Protein 3C7T (pdb70)

CATH classification: 3.40.50.1240

Secondary structure (DSSP, 8-state):
-EEEEEEE---BHHHHSSSHHHHHEETTEE---STTS-S-----TTHHHHHHHSPPBPHHHHHHHHHHHHHHHHTT----EEEE-SSHHHHHHHHHHHHHHT--TT--EEE-GGGPPP--TTS--------HHHHHHTT--B-TT---S----SS---HHHHHHHHHHHHHHHHHHTTTTT--EEEEE-HHHHHHHHHHHHTT-SS--S-PPP-TTSSSSPPPTT-EEEEEETTTEEE--SS----B--B----GGGG-/-EEEEEEE---BHHHHSSSHHHHHEETTEE---STTS-S-----TTHHHHHHHSPPBPHHHHHHHHHHHHHHHHTT----EEEE-SSHHHHHHHHHHHHHHT--TTS-EEE-GGGSPP--TTS--------HHHHHHTT--B-SS---S----SS---HHHHHHHHHHHHHHHHHHTTTT---EEEEE-TTHHHHHHHHHHTTSS--TTPPPP-TTSSSSPPPTT-EEEEEETTTEE---SS----B--B----GGGG-/-EEEEEEE---BHHHHSSSHHHHHBSSSSB---STTS-S-----TTHHHHHHHSPPBPHHHHHHHHHHHHHHHHTT----EEEE-SSHHHHHHHHHHHHHHT--TT--EEE-GGGSPP--TTS--------HHHHHHTT--B-TT---SS--------HHHHHHHHHHHHHHHHHHHTTT---EEEEE-TTHHHHHHHHHHTTSSS-SSPPPP-TTSSSSPPPTT-EEEEEETTTEEE--SS----B--B----GGGG-/-EEEEEEE---BHHHHSSSHHHHHEETTEE---STTS-S-----TTHHHHHHHSPPBPHHHHHHHHHHHHHHHHTT----EEEE-SSHHHHHHHHHHHHHHT--TTS-EEE-GGGPPP-BTTS--------HHHHHHTT--B-SS---S----SS-B-HHHHHHHHHHHHHHHHHHTTTT---EEEEE-TTHHHHHHHHHHTTSSS-TTPPPP-TTSSSSPPPTT-EEEEEETTTEEE--SS----B--B----GGGG-

Radius of gyration: 29.19 Å; Cα contacts (8 Å, |Δi|>4): 2272; chains: 4; bounding box: 69×85×69 Å

InterPro domains:
  IPR001452 SH3 domain [PF14604] (244-295)
  IPR001452 SH3 domain [PS50002] (235-300)
  IPR009060 UBA-like superfamily [SSF46934] (15-66)
  IPR013078 Histidine phosphatase superfamily, clade-1 [PF00300] (453-604)
  IPR013078 Histidine phosphatase superfamily, clade-1 [cd07067] (443-607)
  IPR015940 Ubiquitin-associated domain [PF22562] (22-65)
  IPR015940 Ubiquitin-associated domain [PS50030] (16-57)
  IPR015940 Ubiquitin-associated domain [SM00165] (18-56)
  IPR029033 Histidine phosphatase superfamily [G3DSA:3.40.50.1240] (399-640)
  IPR029033 Histidine phosphatase superfamily [SSF53254] (408-607)
  IPR036028 SH3-like domain superfamily [SSF50044] (228-296)
  IPR051710 Phosphatase and SH3 domain-containing protein [PTHR16469] (386-658)

Foldseek 3Di:
DAKEKEWEFFAWPPVQDPPQLVVQADPLAGHDPDQQADPGDFDFPCRSVLCVQFTAHTNVRLVLLLVQLLQCLVLVAAFQAAEFAQRNRQLSSSQSSCVSVVHDLNRAYEHANLQADAQAPVDQTDDHGGDLVSCVSVVGRHDPPHDYQDDDDNDHDDPVVSLVSNLSRLLCSCVVCVVVRGYYYYGHHLCNQVSNVVSLQVVDPPDDPDDDDDDCPDPDGDHHGDMWMWDDVVTDTDDDSGDDDDDDDDDDDDCVVVD/DAKEKEWEFFAWPPVVDPPQLVVQDDPQAGHDPDQFADPGDFDAPCGSVLCVQQTAHTNVRLVLLLVQLLQCLVLVAAAQAAEFEQRNSQLSSSQSSCVNVVHPLVRAYEHANLQADACAPVDQTDDDGGDQVRCVRVVGSHDPPDDYQDDDDSDHDDPVVSLVSNLRRLLCSCVVCVVVPGYYYYGYHLCNLVSNVQNLQVVDDDCPPHDDDDDCPDDDRDHHGDMWMWDDVVTDTDDDSGDDDDDDDDDDDDCVVVD/DAKEKEWEFFAWPPVQDPPVLVVQPPDQAGHDDDQFADPGDFDAPCGSVLCVQFTAHTNVRLVLLLVQLLQCLVLVAAFAAAEFAQRNRQLSSSQSSCVSVVHDLNRAYEHANLQADACAPVDHTDDHGGDQVSVVVVVGRHDPPHDYQDDDDRDHDDPVVSLVSNLSRLLCSCVVCVVVRGYYYYGYHQCNQVSNVQSLQVVDPPPPPRDDDDPPPDPDGDHHTDMWMWDDVVTDTDDDSGDDDDDDDDDDDDCVVVD/DAKEKEWEFFAWPPVQDPPQLVVQDDPQAGHDPDQFADNGDFDAPCGSVLCVQQTAHTNVRLVLLLVQLLQCLVLVAAFAAAEFEQRNSQLSSSQSSCVNVVHDLVRAYEHANLQADACAPVDHGADHGGDQVSCVRVVGSHDPVHDYQDDDDRHHDDPVVSLVSNLSRLLCSCVVCVVVRGYYYYGHHLCNQVSNLQSLQVVDDPCPPDDDDDDPPDPDGDHHTDMWMWDDDVTDTDDDSGDDDDDDDDDDDDCVVVD

Solvent-accessible surface area: 42618 Å² total; per-residue (Å²): 157,17,32,0,0,0,0,17,4,0,0,38,0,42,103,14,13,16,35,8,8,66,29,0,30,91,155,108,86,32,57,30,48,0,4,3,0,16,83,158,30,24,144,4,94,35,32,89,11,1,10,32,60,5,1,1,1,0,44,4,0,57,21,14,0,53,8,5,0,26,1,0,81,91,45,69,17,79,9,106,15,0,6,0,0,6,1,7,14,0,0,22,0,0,22,0,0,8,70,7,14,182,28,85,101,82,18,74,0,34,17,2,24,0,2,15,26,40,18,40,162,42,86,54,104,15,59,35,62,8,60,58,123,26,1,40,179,41,58,11,36,4,28,103,107,40,165,67,71,16,171,34,93,82,61,61,25,82,72,111,95,0,9,125,21,0,30,58,1,0,34,22,0,4,78,94,8,78,211,83,39,13,22,0,0,2,0,0,7,17,33,0,0,35,5,0,14,10,0,0,48,77,54,54,131,102,139,141,151,51,99,100,48,82,40,9,63,51,4,57,117,17,26,30,12,5,16,0,0,0,72,2,129,64,5,57,26,35,59,19,39,10,31,46,35,26,9,32,61,12,38,79,21,63,43,148,63,9,124,149,24,31,0,0,0,0,17,4,0,0,33,0,45,103,13,13,15,41,9,5,61,37,0,25,86,130,118,84,36,57,37,48,0,3,3,0,16,73,177,35,28,153,4,94,33,33,79,4,0,8,29,63,4,1,1,1,0,43,4,0,55,19,12,0,56,7,3,0,28,1,0,76,102,47,69,17,80,11,111,19,0,7,0,0,6,1,5,13,0,0,22,0,0,21,0,0,9,74,8,13,177,27,88,101,86,15,75,0,41,19,1,26,0,2,14,27,48,20,32,156,48,72,59,100,16,51,32,60,9,62,57,107,31,1,39,169,48,59,10,32,2,24,85,118,45,183,63,72,19,176,35,96,78,66,59,21,78,73,112,97,0,9,128,21,0,32,54,1,0,30,22,0,5,77,97,10,89,204,80,35,18,20,0,0,1,0,0,8,17,39,0,1,36,4,0,13,11,0,0,52,49,59,92,153,89,94,155,143,28,122,106,45,80,36,8,78,59,3,53,115,20,27,31,12,3,16,0,0,0,81,2,134,66,6,52,18,37,59,17,39,12,32,44,31,28,8,32,63,12,38,75,19,53,69,142,61,4,144,207,19,34,0,0,0,0,19,4,0,0,29,0,44,104,13,13,16,38,8,5,58,30,0,14,90,113,117,87,36,60,32,48,0,4,2,0,17,79,167,34,31,154,4,94,34,34,68,7,1,8,30,53,4,1,2,2,0,46,4,0,72,23,13,0,73,8,3,0,29,1,0,84,107,47,71,15,80,10,106,17,0,7,0,0,7,1,6,13,0,0,21,0,0,21,0,0,9,66,0,15,183,27,88,104,84,16,78,0,41,21,2,14,0,2,16,28,45,25,41,155,53,78,52,117,19,53,30,50,8,64,55,95,25,1,41,170,41,58,10,37,4,27,103,97,41,156,56,72,25,155,62,83,82,71,39,21,82,68,107,97,0,6,121,29,0,30,58,2,0,34,23,0,4,78,95,10,80,205,85,34,14,22,0,0,2,0,0,7,16,30,0,1,29,4,0,12,8,0,0,29,68,52,49,147,105,64,171,144,31,125,103,42,71,32,6,74,46,4,55,115,17,25,30,12,4,16,0,0,0,76,2,126,68,10,68,26,40,62,20,36,11,33,46,34,27,9,33,59,13,38,78,20,61,50,138,56,9,149,137,25,28,0,0,0,0,19,5,0,0,31,0,45,103,13,12,15,39,8,6,55,30,0,23,101,134,120,88,28,64,32,49,0,4,2,0,16,78,166,35,28,145,4,94,33,32,87,3,0,8,32,43,4,1,0,1,0,41,4,0,57,22,13,0,59,7,4,0,28,1,0,77,106,48,69,17,78,11,104,17,0,6,0,0,5,1,6,13,0,0,21,0,0,21,0,0,9,71,9,14,177,26,90,103,85,15,74,0,44,20,1,25,0,2,13,26,36,17,38,176,79,74,53,98,15,46,34,61,9,63,56,111,30,1,41,176,44,60,11,33,1,25,93,103,42,163,66,70,19,175,34,96,76,65,48,21,78,71,109,102,0,9,121,20,0,30,54,2,0,35,22,0,4,81,94,10,85,206,87,35,15,19,0,0,1,0,0,7,17,35,0,1,39,5,0,13,10,0,0,35,70,50,55,145,101,64,174,146,34,143,109,50,94,31,5,74,60,4,58,115,18,26,30,12,4,15,0,0,0,70,4,134,73,9,51,27,38,58,18,37,16,32,45,33,25,7,31,60,12,38,79,21,65,48,151,59,12,142

GO terms:
  GO:0102531 ecdysteroid-phosphate phosphatase activity (F, IDA)
  GO:0004725 protein tyrosine phosphatase activity (F, IDA)
  GO:0042803 protein homodimerization activity (F, IPI)

Structure (mmCIF, N/CA/C/O backbone):
data_3C7T
#
_entry.id   3C7T
#
_cell.length_a   62.901
_cell.length_b   134.410
_cell.length_c   135.188
_cell.angle_alpha   90.00
_cell.angle_beta   90.00
_cell.angle_gamma   90.00
#
_symmetry.space_group_name_H-M   'P 21 21 21'
#
loop_
_entity.id
_entity.type
_entity.pdbx_description
1 polymer 'Ecdysteroid-phosphate phosphatase'
2 non-polymer TUNGSTATE(VI)ION
3 non-polymer 'CHLORIDE ION'
4 non-polymer 'IODIDE ION'
5 non-polymer 'SODIUM ION'
6 non-polymer 'MAGNESIUM ION'
7 water water
#
loop_
_atom_site.group_PDB
_atom_site.id
_atom_site.type_symbol
_atom_site.label_atom_id
_atom_site.label_alt_id
_atom_site.label_comp_id
_atom_site.label_asym_id
_atom_site.label_entity_id
_atom_site.label_seq_id
_atom_site.pdbx_PDB_ins_code
_atom_site.Cartn_x
_atom_site.Cartn_y
_atom_site.Cartn_z
_atom_site.occupancy
_atom_site.B_iso_or_equiv
_atom_site.auth_seq_id
_atom_site.auth_comp_id
_atom_site.auth_asym_id
_atom_site.auth_atom_id
_atom_site.pdbx_PDB_model_num
ATOM 1 N N . ARG A 1 4 ? -0.617 33.658 -1.661 1.00 37.91 72 ARG A N 1
ATOM 2 C CA . ARG A 1 4 ? 0.422 34.339 -0.829 1.00 37.37 72 ARG A CA 1
ATOM 3 C C . ARG A 1 4 ? -0.065 35.651 -0.193 1.00 36.51 72 ARG A C 1
ATOM 4 O O . ARG A 1 4 ? -1.057 36.243 -0.634 1.00 37.19 72 ARG A O 1
ATOM 12 N N . ARG A 1 5 ? 0.649 36.075 0.846 1.00 34.13 73 ARG A N 1
ATOM 13 C CA . ARG A 1 5 ? 0.252 37.144 1.747 1.00 32.69 73 ARG A CA 1
ATOM 14 C C . ARG A 1 5 ? 1.383 38.180 1.772 1.00 31.14 73 ARG A C 1
ATOM 15 O O . ARG A 1 5 ? 2.530 37.825 1.507 1.00 30.95 73 ARG A O 1
ATOM 23 N N . TRP A 1 6 ? 1.068 39.437 2.095 1.00 29.39 74 TRP A N 1
ATOM 24 C CA . TRP A 1 6 ? 2.100 40.476 2.289 1.00 28.05 74 TRP A CA 1
ATOM 25 C C . TRP A 1 6 ? 2.358 40.777 3.766 1.00 26.55 74 TRP A C 1
ATOM 26 O O . TRP A 1 6 ? 1.439 40.873 4.573 1.00 26.15 74 TRP A O 1
ATOM 37 N N . VAL A 1 7 ? 3.624 40.960 4.109 1.00 25.13 75 VAL A N 1
ATOM 38 C CA . VAL A 1 7 ? 3.976 41.539 5.401 1.00 23.40 75 VAL A CA 1
ATOM 39 C C . VAL A 1 7 ? 4.907 42.727 5.106 1.00 22.31 75 VAL A C 1
ATOM 40 O O . VAL A 1 7 ? 5.896 42.595 4.366 1.00 21.59 75 VAL A O 1
ATOM 44 N N . PHE A 1 8 ? 4.555 43.881 5.671 1.00 21.33 76 PHE A N 1
ATOM 45 C CA . PHE A 1 8 ? 5.272 45.127 5.392 1.00 19.88 76 PHE A CA 1
ATOM 46 C C . PHE A 1 8 ? 5.900 45.668 6.647 1.00 19.41 76 PHE A C 1
ATOM 47 O O . PHE A 1 8 ? 5.424 45.396 7.751 1.00 19.27 76 PHE A O 1
ATOM 55 N N . ALA A 1 9 ? 6.961 46.461 6.481 1.00 19.73 77 ALA A N 1
ATOM 56 C CA . ALA A 1 9 ? 7.560 47.167 7.614 1.00 18.71 77 ALA A CA 1
ATOM 57 C C . ALA A 1 9 ? 7.811 48.584 7.127 1.00 18.82 77 ALA A C 1
ATOM 58 O O . ALA A 1 9 ? 8.285 48.797 5.998 1.00 17.54 77 ALA A O 1
ATOM 60 N N . LEU A 1 10 ? 7.437 49.536 7.961 1.00 17.83 78 LEU A N 1
ATOM 61 C CA . LEU A 1 10 ? 7.485 50.947 7.570 1.00 17.48 78 LEU A CA 1
ATOM 62 C C . LEU A 1 10 ? 8.149 51.786 8.659 1.00 17.38 78 LEU A C 1
ATOM 63 O O . LEU A 1 10 ? 7.718 51.745 9.815 1.00 18.42 78 LEU A O 1
ATOM 68 N N . ARG A 1 11 ? 9.186 52.556 8.312 1.00 17.00 79 ARG A N 1
ATOM 69 C CA . ARG A 1 11 ? 9.725 53.544 9.272 1.00 16.77 79 ARG A CA 1
ATOM 70 C C . ARG A 1 11 ? 8.744 54.732 9.415 1.00 18.09 79 ARG A C 1
ATOM 71 O O . ARG A 1 11 ? 8.029 55.095 8.462 1.00 17.77 79 ARG A O 1
ATOM 79 N N . HIS A 1 12 ? 8.716 55.341 10.597 1.00 16.69 80 HIS A N 1
ATOM 80 C CA . HIS A 1 12 ? 7.875 56.505 10.833 1.00 16.67 80 HIS A CA 1
ATOM 81 C C . HIS A 1 12 ? 8.279 57.644 9.872 1.00 17.04 80 HIS A C 1
ATOM 82 O O . HIS A 1 12 ? 9.372 57.625 9.277 1.00 16.78 80 HIS A O 1
ATOM 89 N N . GLY A 1 13 ? 7.404 58.646 9.735 1.00 17.14 81 GLY A N 1
ATOM 90 C CA . GLY A 1 13 ? 7.674 59.785 8.874 1.00 16.38 81 GLY A CA 1
ATOM 91 C C . GLY A 1 13 ? 8.545 60.810 9.585 1.00 17.18 81 GLY A C 1
ATOM 92 O O . GLY A 1 13 ? 9.056 60.562 10.685 1.00 16.25 81 GLY A O 1
ATOM 93 N N . GLU A 1 14 ? 8.704 61.969 8.947 1.00 15.93 82 GLU A N 1
ATOM 94 C CA . GLU A 1 14 ? 9.558 63.067 9.440 1.00 16.54 82 GLU A CA 1
ATOM 95 C C . GLU A 1 14 ? 9.199 63.503 10.859 1.00 15.24 82 GLU A C 1
ATOM 96 O O . GLU A 1 14 ? 8.031 63.750 11.156 1.00 14.41 82 GLU A O 1
ATOM 102 N N . ARG A 1 15 ? 10.216 63.602 11.725 1.00 15.52 83 ARG A N 1
ATOM 103 C CA . ARG A 1 15 ? 10.007 63.941 13.144 1.00 16.30 83 ARG A CA 1
ATOM 104 C C . ARG A 1 15 ? 10.109 65.442 13.414 1.00 16.38 83 ARG A C 1
ATOM 105 O O . ARG A 1 15 ? 11.037 66.107 12.911 1.00 16.68 83 ARG A O 1
ATOM 113 N N . VAL A 1 16 ? 9.230 65.973 14.273 1.00 15.31 84 VAL A N 1
ATOM 114 C CA . VAL A 1 16 ? 9.357 67.379 14.656 1.00 16.69 84 VAL A CA 1
ATOM 115 C C . VAL A 1 16 ? 10.738 67.646 15.299 1.00 17.26 84 VAL A C 1
ATOM 116 O O . VAL A 1 16 ? 11.411 68.608 14.965 1.00 18.02 84 VAL A O 1
ATOM 120 N N . ASP A 1 17 ? 11.136 66.810 16.252 1.00 18.36 85 ASP A N 1
ATOM 121 C CA . ASP A 1 17 ? 12.372 67.074 17.040 1.00 18.87 85 ASP A CA 1
ATOM 122 C C . ASP A 1 17 ? 13.658 67.052 16.200 1.00 19.93 85 ASP A C 1
ATOM 123 O O . ASP A 1 17 ? 14.660 67.687 16.577 1.00 20.46 85 ASP A O 1
ATOM 128 N N . LEU A 1 18 ? 13.626 66.368 15.056 1.00 19.16 86 LEU A N 1
ATOM 129 C CA . LEU A 1 18 ? 14.812 66.323 14.191 1.00 20.54 86 LEU A CA 1
ATOM 130 C C . LEU A 1 18 ? 14.796 67.401 13.113 1.00 21.23 86 LEU A C 1
ATOM 131 O O . LEU A 1 18 ? 15.831 67.660 12.461 1.00 22.12 86 LEU A O 1
ATOM 136 N N . THR A 1 19 ? 13.630 68.005 12.914 1.00 20.69 87 THR A N 1
ATOM 137 C CA . THR A 1 19 ? 13.446 69.048 11.909 1.00 20.04 87 THR A CA 1
ATOM 138 C C . THR A 1 19 ? 13.635 70.444 12.480 1.00 19.94 87 THR A C 1
ATOM 139 O O . THR A 1 19 ? 14.062 71.350 11.759 1.00 19.85 87 THR A O 1
ATOM 143 N N . TYR A 1 20 ? 13.318 70.601 13.770 1.00 19.40 88 TYR A N 1
ATOM 144 C CA . TYR A 1 20 ? 13.409 71.884 14.468 1.00 19.80 88 TYR A CA 1
ATOM 145 C C . TYR A 1 20 ? 14.405 71.826 15.617 1.00 19.67 88 TYR A C 1
ATOM 146 O O . TYR A 1 20 ? 14.943 70.790 15.915 1.00 20.39 88 TYR A O 1
ATOM 155 N N . GLY A 1 21 ? 14.640 72.964 16.241 1.00 20.05 89 GLY A N 1
ATOM 156 C CA . GLY A 1 21 ? 15.472 73.036 17.442 1.00 21.05 89 GLY A CA 1
ATOM 157 C C . GLY A 1 21 ? 14.608 72.936 18.698 1.00 21.29 89 GLY A C 1
ATOM 158 O O . GLY A 1 21 ? 13.861 71.959 18.851 1.00 21.57 89 GLY A O 1
ATOM 159 N N . PRO A 1 22 ? 14.708 73.933 19.605 1.00 21.83 90 PRO A N 1
ATOM 160 C CA . PRO A 1 22 ? 13.954 73.874 20.877 1.00 22.22 90 PRO A CA 1
ATOM 161 C C . PRO A 1 22 ? 12.466 74.209 20.687 1.00 21.10 90 PRO A C 1
ATOM 162 O O . PRO A 1 22 ? 11.968 75.221 21.186 1.00 20.72 90 PRO A O 1
ATOM 166 N N . TRP A 1 23 ? 11.745 73.350 19.970 1.00 21.07 91 TRP A N 1
ATOM 167 C CA . TRP A 1 23 ? 10.395 73.707 19.515 1.00 20.60 91 TRP A CA 1
ATOM 168 C C . TRP A 1 23 ? 9.373 73.820 20.649 1.00 20.42 91 TRP A C 1
ATOM 169 O O . TRP A 1 23 ? 8.479 74.672 20.582 1.00 20.70 91 TRP A O 1
ATOM 180 N N . VAL A 1 24 ? 9.546 73.033 21.714 1.00 20.16 92 VAL A N 1
ATOM 181 C CA . VAL A 1 24 ? 8.598 73.060 22.838 1.00 19.94 92 VAL A CA 1
ATOM 182 C C . VAL A 1 24 ? 8.651 74.409 23.588 1.00 20.38 92 VAL A C 1
ATOM 183 O O . VAL A 1 24 ? 7.626 75.098 23.648 1.00 20.98 92 VAL A O 1
ATOM 187 N N . PRO A 1 25 ? 9.838 74.830 24.087 1.00 20.35 93 PRO A N 1
ATOM 188 C CA . PRO A 1 25 ? 9.842 76.139 24.732 1.00 20.97 93 PRO A CA 1
ATOM 189 C C . PRO A 1 25 ? 9.557 77.277 23.772 1.00 21.33 93 PRO A C 1
ATOM 190 O O . PRO A 1 25 ? 9.020 78.316 24.195 1.00 20.79 93 PRO A O 1
ATOM 194 N N . HIS A 1 26 ? 9.875 77.097 22.490 1.00 20.24 94 HIS A N 1
ATOM 195 C CA . HIS A 1 26 ? 9.535 78.144 21.531 1.00 20.68 94 HIS A CA 1
ATOM 196 C C . HIS A 1 26 ? 8.013 78.295 21.293 1.00 20.95 94 HIS A C 1
ATOM 197 O O . HIS A 1 26 ? 7.507 79.417 21.207 1.00 21.25 94 HIS A O 1
ATOM 204 N N . CYS A 1 27 ? 7.308 77.172 21.195 1.00 21.61 95 CYS A N 1
ATOM 205 C CA . CYS A 1 27 ? 5.891 77.171 20.790 1.00 23.94 95 CYS A CA 1
ATOM 206 C C . CYS A 1 27 ? 4.917 77.263 21.958 1.00 25.54 95 CYS A C 1
ATOM 207 O O . CYS A 1 27 ? 3.784 77.704 21.792 1.00 25.84 95 CYS A O 1
ATOM 210 N N . PHE A 1 28 ? 5.341 76.838 23.140 1.00 27.58 96 PHE A N 1
ATOM 211 C CA . PHE A 1 28 ? 4.427 76.873 24.287 1.00 29.96 96 PHE A CA 1
ATOM 212 C C . PHE A 1 28 ? 4.566 78.211 24.971 1.00 32.05 96 PHE A C 1
ATOM 213 O O . PHE A 1 28 ? 5.658 78.603 25.365 1.00 33.25 96 PHE A O 1
ATOM 221 N N . GLU A 1 29 ? 3.443 78.920 25.075 1.00 34.90 97 GLU A N 1
ATOM 222 C CA . GLU A 1 29 ? 3.360 80.204 25.762 1.00 36.80 97 GLU A CA 1
ATOM 223 C C . GLU A 1 29 ? 2.309 80.039 26.855 1.00 37.72 97 GLU A C 1
ATOM 224 O O . GLU A 1 29 ? 1.125 79.819 26.559 1.00 37.34 97 GLU A O 1
ATOM 230 N N . ASN A 1 30 ? 2.760 80.131 28.106 1.00 38.92 98 ASN A N 1
ATOM 231 C CA . ASN A 1 30 ? 1.931 79.856 29.287 1.00 39.99 98 ASN A CA 1
ATOM 232 C C . ASN A 1 30 ? 1.182 78.525 29.209 1.00 39.79 98 ASN A C 1
ATOM 233 O O . ASN A 1 30 ? -0.044 78.483 29.382 1.00 40.84 98 ASN A O 1
ATOM 238 N N . ASP A 1 31 ? 1.933 77.451 28.950 1.00 39.15 99 ASP A N 1
ATOM 239 C CA . ASP A 1 31 ? 1.405 76.073 28.836 1.00 38.16 99 ASP A CA 1
ATOM 240 C C . ASP A 1 31 ? 0.450 75.827 27.670 1.00 36.40 99 ASP A C 1
ATOM 241 O O . ASP A 1 31 ? -0.104 74.719 27.536 1.00 36.48 99 ASP A O 1
ATOM 246 N N . THR A 1 32 ? 0.274 76.845 26.824 1.00 33.95 100 THR A N 1
ATOM 247 C CA . THR A 1 32 ? -0.562 76.719 25.632 1.00 31.02 100 THR A CA 1
ATOM 248 C C . THR A 1 32 ? 0.288 76.689 24.362 1.00 28.84 100 THR A C 1
ATOM 249 O O . THR A 1 32 ? 1.042 77.623 24.091 1.00 28.14 100 THR A O 1
ATOM 253 N N . TYR A 1 33 ? 0.131 75.612 23.606 1.00 26.56 101 TYR A N 1
ATOM 254 C CA . TYR A 1 33 ? 0.830 75.431 22.314 1.00 25.26 101 TYR A CA 1
ATOM 255 C C . TYR A 1 33 ? 0.333 76.436 21.281 1.00 24.77 101 TYR A C 1
ATOM 256 O O . TYR A 1 33 ? -0.877 76.574 21.086 1.00 23.67 101 TYR A O 1
ATOM 265 N N . VAL A 1 34 ? 1.265 77.130 20.626 1.00 24.10 102 VAL A N 1
ATOM 266 C CA . VAL A 1 34 ? 0.943 78.008 19.499 1.00 23.84 102 VAL A CA 1
ATOM 267 C C . VAL A 1 34 ? 1.701 77.456 18.297 1.00 23.11 102 VAL A C 1
ATOM 268 O O . VAL A 1 34 ? 2.901 77.247 18.390 1.00 22.41 102 VAL A O 1
ATOM 272 N N . ARG A 1 35 ? 1.023 77.210 17.176 1.00 22.20 103 ARG A N 1
ATOM 273 C CA . ARG A 1 35 ? 1.745 76.757 15.982 1.00 22.18 103 ARG A CA 1
ATOM 274 C C . ARG A 1 35 ? 2.577 77.928 15.431 1.00 22.54 103 ARG A C 1
ATOM 275 O O . ARG A 1 35 ? 2.027 78.984 15.064 1.00 24.07 103 ARG A O 1
ATOM 283 N N . LYS A 1 36 ? 3.891 77.760 15.365 1.00 20.97 104 LYS A N 1
ATOM 284 C CA . LYS A 1 36 ? 4.741 78.825 14.866 1.00 20.63 104 LYS A CA 1
ATOM 285 C C . LYS A 1 36 ? 5.401 78.543 13.506 1.00 19.90 104 LYS A C 1
ATOM 286 O O . LYS A 1 36 ? 6.237 79.331 13.050 1.00 19.93 104 LYS A O 1
ATOM 292 N N . ASP A 1 37 ? 5.024 77.424 12.891 1.00 19.00 105 ASP A N 1
ATOM 293 C CA . ASP A 1 37 ? 5.567 77.039 11.588 1.00 18.79 105 ASP A CA 1
ATOM 294 C C . ASP A 1 37 ? 4.520 76.212 10.878 1.00 17.71 105 ASP A C 1
ATOM 295 O O . ASP A 1 37 ? 3.810 75.446 11.528 1.00 17.80 105 ASP A O 1
ATOM 300 N N . LEU A 1 38 ? 4.437 76.330 9.550 1.00 17.78 106 LEU A N 1
ATOM 301 C CA . LEU A 1 38 ? 3.398 75.583 8.814 1.00 17.13 106 LEU A CA 1
ATOM 302 C C . LEU A 1 38 ? 3.604 74.086 8.834 1.00 17.31 106 LEU A C 1
ATOM 303 O O . LEU A 1 38 ? 2.649 73.346 8.660 1.00 17.54 106 LEU A O 1
ATOM 308 N N . ASN A 1 39 ? 4.845 73.640 9.034 1.00 17.11 107 ASN A N 1
ATOM 309 C CA . ASN A 1 39 ? 5.125 72.223 9.082 1.00 17.89 107 ASN A CA 1
ATOM 310 C C . ASN A 1 39 ? 5.011 71.655 10.517 1.00 18.55 107 ASN A C 1
ATOM 311 O O . ASN A 1 39 ? 5.245 70.468 10.751 1.00 18.54 107 ASN A O 1
ATOM 316 N N . LEU A 1 40 ? 4.585 72.480 11.477 1.00 19.59 108 LEU A N 1
ATOM 317 C CA . LEU A 1 40 ? 4.288 71.970 12.827 1.00 20.12 108 LEU A CA 1
ATOM 318 C C . LEU A 1 40 ? 2.819 71.501 12.956 1.00 22.09 108 L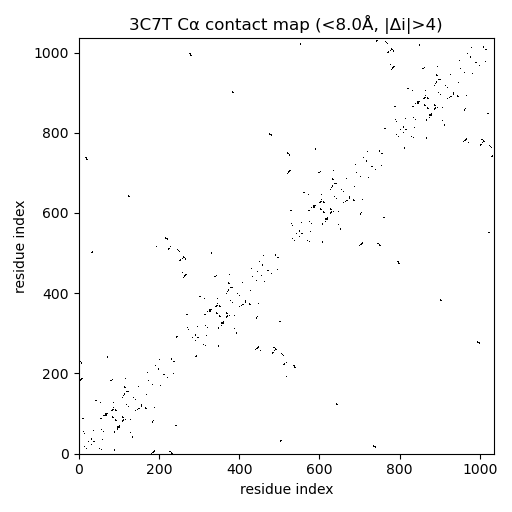EU A C 1
ATOM 319 O O . LEU A 1 40 ? 1.943 71.943 12.190 1.00 21.59 108 LEU A O 1
ATOM 324 N N . PRO A 1 41 ? 2.539 70.622 13.935 1.00 23.18 109 PRO A N 1
ATOM 325 C CA . PRO A 1 41 ? 1.131 70.213 14.140 1.00 23.43 109 PRO A CA 1
ATOM 326 C C . PRO A 1 41 ? 0.191 71.408 14.305 1.00 23.29 109 PRO A C 1
ATOM 327 O O . PRO A 1 41 ? 0.578 72.432 14.855 1.00 23.47 109 PRO A O 1
ATOM 331 N N . LEU A 1 42 ? -1.038 71.279 13.814 1.00 23.65 110 LEU A N 1
ATOM 332 C CA . LEU A 1 42 ? -2.047 72.328 13.994 1.00 23.54 110 LEU A CA 1
ATOM 333 C C . LEU A 1 42 ? -2.375 72.545 15.483 1.00 23.62 110 LEU A C 1
ATOM 334 O O . LEU A 1 42 ? -2.577 73.683 15.936 1.00 23.63 110 LEU A O 1
ATOM 339 N N . LYS A 1 43 ? -2.416 71.445 16.220 1.00 23.85 111 LYS A N 1
ATOM 340 C CA . LYS A 1 43 ? -2.689 71.463 17.656 1.00 25.44 111 LYS A CA 1
ATOM 341 C C . LYS A 1 43 ? -2.051 70.216 18.231 1.00 25.68 111 LYS A C 1
ATOM 342 O O . LYS A 1 43 ? -1.753 69.274 17.501 1.00 25.49 111 LYS A O 1
ATOM 348 N N . LEU A 1 44 ? -1.844 70.218 19.538 1.00 25.96 112 LEU A N 1
ATOM 349 C CA . LEU A 1 44 ? -1.313 69.048 20.226 1.00 25.72 112 LEU A CA 1
ATOM 350 C C . LEU A 1 44 ? -2.373 68.528 21.176 1.00 25.39 112 LEU A C 1
ATOM 351 O O . LEU A 1 44 ? -2.899 69.285 21.986 1.00 26.80 112 LEU A O 1
ATOM 356 N N . ALA A 1 45 ? -2.685 67.244 21.072 1.00 25.54 113 ALA A N 1
ATOM 357 C CA . ALA A 1 45 ? -3.659 66.615 21.951 1.00 25.46 113 ALA A CA 1
ATOM 358 C C . ALA A 1 45 ? -3.155 66.600 23.372 1.00 25.68 113 ALA A C 1
ATOM 359 O O . ALA A 1 45 ? -1.946 66.532 23.615 1.00 25.06 113 ALA A O 1
ATOM 361 N N . HIS A 1 46 ? -4.085 66.644 24.323 1.00 25.33 114 HIS A N 1
ATOM 362 C CA . HIS A 1 46 ? -3.708 66.520 25.710 1.00 26.58 114 HIS A CA 1
ATOM 363 C C . HIS A 1 46 ? -3.018 65.166 25.960 1.00 25.74 114 HIS A C 1
ATOM 364 O O . HIS A 1 46 ? -3.414 64.125 25.417 1.00 25.41 114 HIS A O 1
ATOM 371 N N . ARG A 1 47 ? -1.980 65.191 26.786 1.00 25.57 115 ARG A N 1
ATOM 372 C CA . ARG A 1 47 ? -1.370 63.951 27.269 1.00 25.37 115 ARG A CA 1
ATOM 373 C C . ARG A 1 47 ? -0.960 64.172 28.710 1.00 25.63 115 ARG A C 1
ATOM 374 O O . ARG A 1 47 ? -0.694 65.307 29.115 1.00 25.62 115 ARG A O 1
ATOM 382 N N . ALA A 1 48 ? -0.907 63.094 29.478 1.00 26.11 116 ALA A N 1
ATOM 383 C CA . ALA A 1 48 ? -0.620 63.196 30.911 1.00 26.88 116 ALA A CA 1
ATOM 384 C C . ALA A 1 48 ? 0.694 63.910 31.198 1.00 27.18 116 ALA A C 1
ATOM 385 O O . ALA A 1 48 ? 0.794 64.653 32.172 1.00 27.58 116 ALA A O 1
ATOM 387 N N . GLY A 1 49 ? 1.702 63.690 30.353 1.00 27.18 117 GLY A N 1
ATOM 388 C CA . GLY A 1 49 ? 3.021 64.284 30.550 1.00 27.19 117 GLY A CA 1
ATOM 389 C C . GLY A 1 49 ? 3.121 65.714 30.041 1.00 26.72 117 GLY A C 1
ATOM 390 O O . GLY A 1 49 ? 4.146 66.335 30.176 1.00 27.08 117 GLY A O 1
ATOM 391 N N . GLY A 1 50 ? 2.045 66.233 29.459 1.00 27.33 118 GLY A N 1
ATOM 392 C CA . GLY A 1 50 ? 2.024 67.609 28.955 1.00 27.43 118 GLY A CA 1
ATOM 393 C C . GLY A 1 50 ? 3.194 67.913 28.037 1.00 27.69 118 GLY A C 1
ATOM 394 O O . GLY A 1 50 ? 3.694 67.025 27.346 1.00 27.35 118 GLY A O 1
ATOM 395 N N . LYS A 1 51 ? 3.667 69.157 28.057 1.00 27.97 119 LYS A N 1
ATOM 396 C CA . LYS A 1 51 ? 4.710 69.560 27.106 1.00 27.64 119 LYS A CA 1
ATOM 397 C C . LYS A 1 51 ? 6.033 68.778 27.290 1.00 27.08 119 LYS A C 1
ATOM 398 O O . LYS A 1 51 ? 6.733 68.492 26.312 1.00 25.78 119 LYS A O 1
ATOM 404 N N . GLY A 1 52 ? 6.341 68.388 28.529 1.00 26.15 120 GLY A N 1
ATOM 405 C CA . GLY A 1 52 ? 7.513 67.563 28.798 1.00 25.75 120 GLY A CA 1
ATOM 406 C C . GLY A 1 52 ? 7.406 66.223 28.081 1.00 25.32 120 GLY A C 1
ATOM 407 O O . GLY A 1 52 ? 8.403 65.686 27.591 1.00 25.58 120 GLY A O 1
ATOM 408 N N . GLY A 1 53 ? 6.186 65.695 27.996 1.00 24.80 121 GLY A N 1
ATOM 409 C CA . GLY A 1 53 ? 5.945 64.442 27.303 1.00 23.61 121 GLY A CA 1
ATOM 410 C C . GLY A 1 53 ? 6.269 64.567 25.816 1.00 23.49 121 GLY A C 1
ATOM 411 O O . GLY A 1 53 ? 6.820 63.635 25.206 1.00 23.05 121 GLY A O 1
ATOM 412 N N . TYR A 1 54 ? 5.928 65.720 25.243 1.00 22.58 122 TYR A N 1
ATOM 413 C CA . TYR A 1 54 ? 6.207 65.984 23.814 1.00 22.26 122 TYR A CA 1
ATOM 414 C C . TYR A 1 54 ? 7.684 66.204 23.524 1.00 22.34 122 TYR A C 1
ATOM 415 O O . TYR A 1 54 ? 8.138 65.914 22.411 1.00 22.57 122 TYR A O 1
ATOM 424 N N . VAL A 1 55 ? 8.424 66.737 24.495 1.00 21.97 123 VAL A N 1
ATOM 425 C CA . VAL A 1 55 ? 9.900 66.781 24.375 1.00 21.78 123 VAL A CA 1
ATOM 426 C C . VAL A 1 55 ? 10.449 65.353 24.227 1.00 22.54 123 VAL A C 1
ATOM 427 O O . VAL A 1 55 ? 11.255 65.071 23.340 1.00 23.16 123 VAL A O 1
ATOM 431 N N . LYS A 1 56 ? 9.991 64.452 25.085 1.00 23.61 124 LYS A N 1
ATOM 432 C CA . LYS A 1 56 ? 10.457 63.053 25.098 1.00 24.24 124 LYS A CA 1
ATOM 433 C C . LYS A 1 56 ? 9.908 62.178 23.973 1.00 24.73 124 LYS A C 1
ATOM 434 O O . LYS A 1 56 ? 10.496 61.132 23.640 1.00 25.75 124 LYS A O 1
ATOM 440 N N . ASP A 1 57 ? 8.777 62.581 23.406 1.00 23.51 125 ASP A N 1
ATOM 441 C CA . ASP A 1 57 ? 8.006 61.705 22.518 1.00 23.17 125 ASP A CA 1
ATOM 442 C C . ASP A 1 57 ? 7.440 62.565 21.391 1.00 22.03 125 ASP A C 1
ATOM 443 O O . ASP A 1 57 ? 6.265 62.929 21.393 1.00 21.83 125 ASP A O 1
ATOM 448 N N . THR A 1 58 ? 8.315 62.893 20.436 1.00 21.38 126 THR A N 1
ATOM 449 C CA . THR A 1 58 ? 8.005 63.853 19.354 1.00 20.01 126 THR A CA 1
ATOM 450 C C . THR A 1 58 ? 6.804 63.484 18.459 1.00 18.89 126 THR A C 1
ATOM 451 O O . THR A 1 58 ? 6.592 62.307 18.156 1.00 19.37 126 THR A O 1
ATOM 455 N N . PRO A 1 59 ? 5.996 64.482 18.052 1.00 17.59 127 PRO A N 1
ATOM 456 C CA . PRO A 1 59 ? 4.994 64.278 16.987 1.00 17.69 127 PRO A CA 1
ATOM 457 C C . PRO A 1 59 ? 5.694 64.162 15.630 1.00 17.25 127 PRO A C 1
ATOM 458 O O . PRO A 1 59 ? 6.871 64.530 15.505 1.00 15.66 127 PRO A O 1
ATOM 462 N N . LEU A 1 60 ? 4.964 63.694 14.616 1.00 16.52 128 LEU A N 1
ATOM 463 C CA . LEU A 1 60 ? 5.382 63.930 13.221 1.00 16.55 128 LEU A CA 1
ATOM 464 C C . LEU A 1 60 ? 5.138 65.377 12.839 1.00 16.41 128 LEU A C 1
ATOM 465 O O . LEU A 1 60 ? 4.223 66.004 13.354 1.00 17.61 128 LEU A O 1
ATOM 470 N N . THR A 1 61 ? 5.922 65.866 11.879 1.00 15.73 129 THR A N 1
ATOM 471 C CA . THR A 1 61 ? 5.656 67.140 11.203 1.00 14.89 129 THR A CA 1
ATOM 472 C C . THR A 1 61 ? 4.448 66.919 10.281 1.00 14.48 129 THR A C 1
ATOM 473 O O . THR A 1 61 ? 4.021 65.764 10.075 1.00 14.86 129 THR A O 1
ATOM 477 N N . ARG A 1 62 ? 3.919 68.010 9.725 1.00 14.90 130 ARG A N 1
ATOM 478 C CA . ARG A 1 62 ? 2.892 67.917 8.662 1.00 15.34 130 ARG A CA 1
ATOM 479 C C . ARG A 1 62 ? 3.402 67.058 7.513 1.00 15.16 130 ARG A C 1
ATOM 480 O O . ARG A 1 62 ? 2.666 66.203 7.001 1.00 17.04 130 ARG A O 1
ATOM 488 N N . LEU A 1 63 ? 4.657 67.264 7.121 1.00 15.18 131 LEU A N 1
ATOM 489 C CA . LEU A 1 63 ? 5.251 66.496 6.037 1.00 15.71 131 LEU A CA 1
ATOM 490 C C . LEU A 1 63 ? 5.287 65.017 6.432 1.00 14.71 131 LEU A C 1
ATOM 491 O O . LEU A 1 63 ? 5.075 64.148 5.607 1.00 14.69 131 LEU A O 1
ATOM 496 N N . GLY A 1 64 ? 5.594 64.732 7.693 1.00 15.62 132 GLY A N 1
ATOM 497 C CA . GLY A 1 64 ? 5.664 63.329 8.154 1.00 15.91 132 GLY A CA 1
ATOM 498 C C . GLY A 1 64 ? 4.348 62.585 7.995 1.00 16.71 132 GLY A C 1
ATOM 499 O O . GLY A 1 64 ? 4.322 61.442 7.551 1.00 16.30 132 GLY A O 1
ATOM 500 N N . TRP A 1 65 ? 3.244 63.227 8.372 1.00 17.94 133 TRP A N 1
ATOM 501 C CA . TRP A 1 65 ? 1.904 62.711 8.055 1.00 17.53 133 TRP A CA 1
ATOM 502 C C . TRP A 1 65 ? 1.717 62.490 6.556 1.00 17.58 133 TRP A C 1
ATOM 503 O O . TRP A 1 65 ? 1.218 61.448 6.152 1.00 16.74 133 TRP A O 1
ATOM 514 N N . PHE A 1 66 ? 2.124 63.468 5.749 1.00 15.75 134 PHE A N 1
ATOM 515 C CA . PHE A 1 66 ? 1.961 63.397 4.277 1.00 16.48 134 PHE A CA 1
ATOM 516 C C . PHE A 1 66 ? 2.767 62.258 3.652 1.00 16.03 134 PHE A C 1
ATOM 517 O O . PHE A 1 66 ? 2.286 61.526 2.788 1.00 16.25 134 PHE A O 1
ATOM 525 N N . GLN A 1 67 ? 4.005 62.076 4.117 1.00 16.01 135 GLN A N 1
ATOM 526 C CA . GLN A 1 67 ? 4.818 60.913 3.708 1.00 15.16 135 GLN A CA 1
ATOM 527 C C . GLN A 1 67 ? 4.122 59.591 3.980 1.00 15.63 135 GLN A C 1
ATOM 528 O O . GLN A 1 67 ? 4.108 58.705 3.114 1.00 15.86 135 GLN A O 1
ATOM 534 N N . ALA A 1 68 ? 3.525 59.464 5.161 1.00 15.66 136 ALA A N 1
ATOM 535 C CA . ALA A 1 68 ? 2.816 58.205 5.525 1.00 16.32 136 ALA A CA 1
ATOM 536 C C . ALA A 1 68 ? 1.588 58.033 4.631 1.00 16.16 136 ALA A C 1
ATOM 537 O O . ALA A 1 68 ? 1.275 56.936 4.173 1.00 16.69 136 ALA A O 1
ATOM 539 N N . GLN A 1 69 ? 0.893 59.135 4.383 1.00 17.32 137 GLN A N 1
ATOM 540 C CA . GLN A 1 69 ? -0.283 59.132 3.508 1.00 18.11 137 GLN A CA 1
ATOM 541 C C . GLN A 1 69 ? 0.056 58.692 2.094 1.00 17.97 137 GLN A C 1
ATOM 542 O O . GLN A 1 69 ? -0.681 57.926 1.500 1.00 17.31 137 GLN A O 1
ATOM 548 N N . LEU A 1 70 ? 1.183 59.166 1.568 1.00 17.22 138 LEU A N 1
ATOM 549 C CA . LEU A 1 70 ? 1.628 58.783 0.240 1.00 16.98 138 LEU A CA 1
ATOM 550 C C . LEU A 1 70 ? 1.870 57.286 0.114 1.00 16.97 138 LEU A C 1
ATOM 551 O O . LEU A 1 70 ? 1.553 56.676 -0.944 1.00 16.03 138 LEU A O 1
ATOM 556 N N . VAL A 1 71 ? 2.430 56.692 1.169 1.00 16.60 139 VAL A N 1
ATOM 557 C CA . VAL A 1 71 ? 2.598 55.241 1.194 1.00 17.50 139 VAL A CA 1
ATOM 558 C C . VAL A 1 71 ? 1.228 54.513 1.183 1.00 18.12 139 VAL A C 1
ATOM 559 O O . VAL A 1 71 ? 1.007 53.614 0.355 1.00 19.60 139 VAL A O 1
ATOM 563 N N . GLY A 1 72 ? 0.313 54.924 2.065 1.00 18.18 140 GLY A N 1
ATOM 564 C CA . GLY A 1 72 ? -1.049 54.308 2.117 1.00 18.14 140 GLY A CA 1
ATOM 565 C C . GLY A 1 72 ? -1.758 54.437 0.767 1.00 19.19 140 GLY A C 1
ATOM 566 O O . GLY A 1 72 ? -2.329 53.454 0.250 1.00 19.84 140 GLY A O 1
ATOM 567 N N . GLU A 1 73 ? -1.679 55.631 0.173 1.00 19.06 141 GLU A N 1
ATOM 568 C CA . GLU A 1 73 ? -2.255 55.928 -1.157 1.00 19.41 141 GLU A CA 1
ATOM 569 C C . GLU A 1 73 ? -1.635 55.004 -2.212 1.00 20.42 141 GLU A C 1
ATOM 570 O O . GLU A 1 73 ? -2.344 54.471 -3.074 1.00 19.38 141 GLU A O 1
ATOM 576 N N . GLY A 1 74 ? -0.318 54.803 -2.132 1.00 19.86 142 GLY A N 1
ATOM 577 C CA . GLY A 1 74 ? 0.406 53.995 -3.103 1.00 20.17 142 GLY A CA 1
ATOM 578 C C . GLY A 1 74 ? -0.024 52.542 -3.008 1.00 21.48 142 GLY A C 1
ATOM 579 O O . GLY A 1 74 ? -0.151 51.859 -4.041 1.00 20.62 142 GLY A O 1
ATOM 580 N N . MET A 1 75 ? -0.275 52.095 -1.776 1.00 21.64 143 MET A N 1
ATOM 581 C CA . MET A 1 75 ? -0.775 50.744 -1.524 1.00 24.32 143 MET A CA 1
ATOM 582 C C . MET A 1 75 ? -2.177 50.593 -2.133 1.00 23.56 143 MET A C 1
ATOM 583 O O . MET A 1 75 ? -2.448 49.608 -2.825 1.00 24.39 143 MET A O 1
ATOM 590 N N . ARG A 1 76 ? -3.048 51.584 -1.890 1.00 23.48 144 ARG A N 1
ATOM 591 C CA . ARG A 1 76 ? -4.402 51.623 -2.455 1.00 23.16 144 ARG A CA 1
ATOM 592 C C . ARG A 1 76 ? -4.358 51.589 -3.988 1.00 23.96 144 ARG A C 1
ATOM 593 O O . ARG A 1 76 ? -5.119 50.853 -4.625 1.00 23.59 144 ARG A O 1
ATOM 601 N N . MET A 1 77 ? -3.461 52.368 -4.590 1.00 24.24 145 MET A N 1
ATOM 602 C CA . MET A 1 77 ? -3.334 52.363 -6.053 1.00 24.57 145 MET A CA 1
ATOM 603 C C . MET A 1 77 ? -2.900 51.040 -6.623 1.00 25.24 145 MET A C 1
ATOM 604 O O . MET A 1 77 ? -3.264 50.698 -7.756 1.00 25.09 145 MET A O 1
ATOM 609 N N . ALA A 1 78 ? -2.112 50.304 -5.853 1.00 25.42 146 ALA A N 1
ATOM 610 C CA . ALA A 1 78 ? -1.603 49.003 -6.277 1.00 26.59 146 ALA A CA 1
ATOM 611 C C . ALA A 1 78 ? -2.605 47.866 -6.022 1.00 26.71 146 ALA A C 1
ATOM 612 O O . ALA A 1 78 ? -2.316 46.702 -6.298 1.00 27.07 146 ALA A O 1
ATOM 614 N N . GLY A 1 79 ? -3.777 48.222 -5.497 1.00 26.77 147 GLY A N 1
ATOM 615 C CA . GLY A 1 79 ? -4.823 47.248 -5.154 1.00 26.58 147 GLY A CA 1
ATOM 616 C C . GLY A 1 79 ? -4.523 46.391 -3.948 1.00 27.19 147 GLY A C 1
ATOM 617 O O . GLY A 1 79 ? -5.104 45.307 -3.783 1.00 27.35 147 GLY A O 1
ATOM 618 N N . VAL A 1 80 ? -3.612 46.846 -3.090 1.00 26.28 148 VAL A N 1
ATOM 619 C CA . VAL A 1 80 ? -3.236 46.056 -1.931 1.00 27.00 148 VAL A CA 1
ATOM 620 C C . VAL A 1 80 ? -3.974 46.523 -0.672 1.00 27.07 148 VAL A C 1
ATOM 621 O O . VAL A 1 80 ? -3.944 47.704 -0.322 1.00 27.80 148 VAL A O 1
ATOM 625 N N . SER A 1 81 ? -4.652 45.589 -0.009 1.00 27.76 149 SER A N 1
ATOM 626 C CA . SER A 1 81 ? -5.367 45.889 1.235 1.00 28.48 149 SER A CA 1
ATOM 627 C C . SER A 1 81 ? -4.468 45.576 2.430 1.00 28.69 149 SER A C 1
ATOM 628 O O . SER A 1 81 ? -3.446 44.914 2.268 1.00 28.86 149 SER A O 1
ATOM 631 N N . ILE A 1 82 ? -4.844 46.068 3.612 1.00 28.19 150 ILE A N 1
ATOM 632 C CA . ILE A 1 82 ? -4.166 45.731 4.856 1.00 28.72 150 ILE A CA 1
ATOM 633 C C . ILE A 1 82 ? -5.244 45.487 5.916 1.00 28.67 150 ILE A C 1
ATOM 634 O O . ILE A 1 82 ? -6.246 46.214 6.004 1.00 28.96 150 ILE A O 1
ATOM 639 N N . LYS A 1 83 ? -5.056 44.452 6.714 1.00 28.24 151 LYS A N 1
ATOM 640 C CA . LYS A 1 83 ? -6.042 44.152 7.730 1.00 27.64 151 LYS A CA 1
ATOM 641 C C . LYS A 1 83 ? -5.466 44.315 9.116 1.00 27.16 151 LYS A C 1
ATOM 642 O O . LYS A 1 83 ? -6.177 44.695 10.050 1.00 26.64 151 LYS A O 1
ATOM 648 N N . HIS A 1 84 ? -4.174 44.027 9.245 1.00 25.90 152 HIS A N 1
ATOM 649 C CA . HIS A 1 84 ? -3.545 43.913 10.561 1.00 25.34 152 HIS A CA 1
ATOM 650 C C . HIS A 1 84 ? -2.403 44.918 10.661 1.00 24.90 152 HIS A C 1
ATOM 651 O O . HIS A 1 84 ? -1.398 44.784 9.959 1.00 24.30 152 HIS A O 1
ATOM 658 N N . VAL A 1 85 ? -2.594 45.912 11.526 1.00 23.78 153 VAL A N 1
ATOM 659 C CA . VAL A 1 85 ? -1.691 47.061 11.631 1.00 23.52 153 VAL A CA 1
ATOM 660 C C . VAL A 1 85 ? -1.148 47.130 13.058 1.00 23.36 153 VAL A C 1
ATOM 661 O O . VAL A 1 85 ? -1.916 47.237 14.030 1.00 23.67 153 VAL A O 1
ATOM 665 N N . TYR A 1 86 ? 0.173 47.011 13.162 1.00 23.28 154 TYR A N 1
ATOM 666 C CA . TYR A 1 86 ? 0.883 47.049 14.450 1.00 23.09 154 TYR A CA 1
ATOM 667 C C . TYR A 1 86 ? 1.838 48.239 14.440 1.00 22.84 154 TYR A C 1
ATOM 668 O O . TYR A 1 86 ? 2.540 48.454 13.452 1.00 23.82 154 TYR A O 1
ATOM 677 N N . ALA A 1 87 ? 1.858 49.001 15.532 1.00 21.92 155 ALA A N 1
ATOM 678 C CA . ALA A 1 87 ? 2.711 50.179 15.628 1.00 21.31 155 ALA A CA 1
ATOM 679 C C . ALA A 1 87 ? 3.480 50.193 16.933 1.00 21.65 155 ALA A C 1
ATOM 680 O O . ALA A 1 87 ? 2.943 49.837 17.988 1.00 22.00 155 ALA A O 1
ATOM 682 N N . SER A 1 88 ? 4.747 50.608 16.856 1.00 21.39 156 SER A N 1
ATOM 683 C CA . SER A 1 88 ? 5.527 50.895 18.048 1.00 20.74 156 SER A CA 1
ATOM 684 C C . SER A 1 88 ? 4.759 51.930 18.868 1.00 20.31 156 SER A C 1
ATOM 685 O O . SER A 1 88 ? 4.025 52.715 18.305 1.00 20.23 156 SER A O 1
ATOM 688 N N . PRO A 1 89 ? 4.897 51.917 20.208 1.00 20.28 157 PRO A N 1
ATOM 689 C CA . PRO A 1 89 ? 4.111 52.863 21.000 1.00 20.66 157 PRO A CA 1
ATOM 690 C C . PRO A 1 89 ? 4.598 54.330 20.943 1.00 20.06 157 PRO A C 1
ATOM 691 O O . PRO A 1 89 ? 3.925 55.207 21.504 1.00 20.40 157 PRO A O 1
ATOM 695 N N . ALA A 1 90 ? 5.735 54.592 20.277 1.00 20.19 158 ALA A N 1
ATOM 696 C CA . ALA A 1 90 ? 6.222 55.965 20.050 1.00 18.97 158 ALA A CA 1
ATOM 697 C C . ALA A 1 90 ? 5.172 56.744 19.279 1.00 19.52 158 ALA A C 1
ATOM 698 O O . ALA A 1 90 ? 4.610 56.230 18.283 1.00 19.96 158 ALA A O 1
ATOM 700 N N . LEU A 1 91 ? 4.935 57.997 19.688 1.00 19.35 159 LEU A N 1
ATOM 701 C CA . LEU A 1 91 ? 3.883 58.792 19.053 1.00 19.36 159 LEU A CA 1
ATOM 702 C C . LEU A 1 91 ? 4.094 58.929 17.558 1.00 19.07 159 LEU A C 1
ATOM 703 O O . LEU A 1 91 ? 3.113 58.889 16.796 1.00 19.80 159 LEU A O 1
ATOM 708 N N . ARG A 1 92 ? 5.342 59.093 17.135 1.00 18.19 160 ARG A N 1
ATOM 709 C CA . ARG A 1 92 ? 5.643 59.211 15.687 1.00 18.66 160 ARG A CA 1
ATOM 710 C C . ARG A 1 92 ? 5.202 57.979 14.885 1.00 18.77 160 ARG A C 1
ATOM 711 O O . ARG A 1 92 ? 4.795 58.085 13.717 1.00 19.15 160 ARG A O 1
ATOM 719 N N . CYS A 1 93 ? 5.276 56.816 15.514 1.00 18.73 161 CYS A N 1
ATOM 720 C CA . CYS A 1 93 ? 4.906 55.561 14.848 1.00 18.89 161 CYS A CA 1
ATOM 721 C C . CYS A 1 93 ? 3.386 55.402 14.770 1.00 19.14 161 CYS A C 1
ATOM 722 O O . CYS A 1 93 ? 2.832 55.011 13.726 1.00 18.40 161 CYS A O 1
ATOM 725 N N . VAL A 1 94 ? 2.702 55.690 15.873 1.00 19.43 162 VAL A N 1
ATOM 726 C CA . VAL A 1 94 ? 1.231 55.656 15.857 1.00 19.96 162 VAL A CA 1
ATOM 727 C C . VAL A 1 94 ? 0.661 56.693 14.865 1.00 19.63 162 VAL A C 1
ATOM 728 O O . VAL A 1 94 ? -0.285 56.409 14.115 1.00 19.18 162 VAL A O 1
ATOM 732 N N . GLU A 1 95 ? 1.252 57.880 14.818 1.00 18.96 163 GLU A N 1
ATOM 733 C CA . GLU A 1 95 ? 0.798 58.854 13.831 1.00 19.53 163 GLU A CA 1
ATOM 734 C C . GLU A 1 95 ? 1.110 58.420 12.414 1.00 18.84 163 GLU A C 1
ATOM 735 O O . GLU A 1 95 ? 0.303 58.660 11.527 1.00 19.24 163 GLU A O 1
ATOM 741 N N . THR A 1 96 ? 2.242 57.750 12.198 1.00 17.75 164 THR A N 1
ATOM 742 C CA . THR A 1 96 ? 2.538 57.240 10.862 1.00 17.47 164 THR A CA 1
ATOM 743 C C . THR A 1 96 ? 1.468 56.212 10.472 1.00 17.49 164 THR A C 1
ATOM 744 O O . THR A 1 96 ? 0.992 56.180 9.327 1.00 17.00 164 THR A O 1
ATOM 748 N N . ALA A 1 97 ? 1.091 55.387 11.438 1.00 17.88 165 ALA A N 1
ATOM 749 C CA . ALA A 1 97 ? 0.078 54.353 11.193 1.00 17.43 165 ALA A CA 1
ATOM 750 C C . ALA A 1 97 ? -1.238 54.995 10.767 1.00 18.52 165 ALA A C 1
ATOM 751 O O . ALA A 1 97 ? -1.892 54.517 9.822 1.00 18.14 165 ALA A O 1
ATOM 753 N N . GLN A 1 98 ? -1.641 56.063 11.460 1.00 18.40 166 GLN A N 1
ATOM 754 C CA . GLN A 1 98 ? -2.871 56.744 11.080 1.00 19.34 166 GLN A CA 1
ATOM 755 C C . GLN A 1 98 ? -2.770 57.395 9.698 1.00 18.50 166 GLN A C 1
ATOM 756 O O . GLN A 1 98 ? -3.687 57.253 8.900 1.00 17.94 166 GLN A O 1
ATOM 762 N N . GLY A 1 99 ? -1.670 58.107 9.411 1.00 18.01 167 GLY A N 1
ATOM 763 C CA . GLY A 1 99 ? -1.481 58.686 8.069 1.00 17.47 167 GLY A CA 1
ATOM 764 C C . GLY A 1 99 ? -1.530 57.604 7.002 1.00 17.32 167 GLY A C 1
ATOM 765 O O . GLY A 1 99 ? -2.194 57.755 5.971 1.00 18.06 167 GLY A O 1
ATOM 766 N N . PHE A 1 100 ? -0.887 56.471 7.274 1.00 16.03 168 PHE A N 1
ATOM 767 C CA . PHE A 1 100 ? -0.888 55.361 6.328 1.00 17.06 168 PHE A CA 1
ATOM 768 C C . PHE A 1 100 ? -2.341 54.909 6.046 1.00 17.91 168 PHE A C 1
ATOM 769 O O . PHE A 1 100 ? -2.779 54.772 4.885 1.00 17.35 168 PHE A O 1
ATOM 777 N N . LEU A 1 101 ? -3.088 54.685 7.124 1.00 18.22 169 LEU A N 1
ATOM 778 C CA . LEU A 1 101 ? -4.497 54.267 7.006 1.00 18.66 169 LEU A CA 1
ATOM 779 C C . LEU A 1 101 ? -5.368 55.305 6.323 1.00 19.57 169 LEU A C 1
ATOM 780 O O . LEU A 1 101 ? -6.317 54.953 5.606 1.00 19.75 169 LEU A O 1
ATOM 785 N N . ASP A 1 102 ? -5.059 56.582 6.532 1.00 19.70 170 ASP A N 1
ATOM 786 C CA . ASP A 1 102 ? -5.791 57.662 5.860 1.00 21.44 170 ASP A CA 1
ATOM 787 C C . ASP A 1 102 ? -5.553 57.598 4.336 1.00 21.31 170 ASP A C 1
ATOM 788 O O . ASP A 1 102 ? -6.485 57.736 3.543 1.00 21.03 170 ASP A O 1
ATOM 793 N N . GLY A 1 103 ? -4.300 57.397 3.933 1.00 20.89 171 GLY A N 1
ATOM 794 C CA . GLY A 1 103 ? -3.945 57.324 2.509 1.00 21.10 171 GLY A CA 1
ATOM 795 C C . GLY A 1 103 ? -4.577 56.101 1.862 1.00 20.92 171 GLY A C 1
ATOM 796 O O . GLY A 1 103 ? -5.091 56.160 0.715 1.00 21.40 171 GLY A O 1
ATOM 797 N N . LEU A 1 104 ? -4.552 54.999 2.606 1.00 22.03 172 LEU A N 1
ATOM 798 C CA . LEU A 1 104 ? -5.150 53.722 2.206 1.00 22.71 172 LEU A CA 1
ATOM 799 C C . LEU A 1 104 ? -6.684 53.762 2.088 1.00 23.02 172 LEU A C 1
ATOM 800 O O . LEU A 1 104 ? -7.282 52.942 1.390 1.00 23.10 172 LEU A O 1
ATOM 805 N N . ARG A 1 105 ? -7.310 54.735 2.738 1.00 22.98 173 ARG A N 1
ATOM 806 C CA . ARG A 1 105 ? -8.762 54.752 2.918 1.00 23.58 173 ARG A CA 1
ATOM 807 C C . ARG A 1 105 ? -9.250 53.427 3.499 1.00 24.13 173 ARG A C 1
ATOM 808 O O . ARG A 1 105 ? -10.268 52.880 3.074 1.00 24.40 173 ARG A O 1
ATOM 816 N N . ALA A 1 106 ? -8.515 52.926 4.491 1.00 24.21 174 ALA A N 1
ATOM 817 C CA . ALA A 1 106 ? -8.873 51.699 5.171 1.00 25.30 174 ALA A CA 1
ATOM 818 C C . ALA A 1 106 ? -10.234 51.880 5.850 1.00 25.96 174 ALA A C 1
ATOM 819 O O . ALA A 1 106 ? -10.629 53.014 6.188 1.00 25.64 174 ALA A O 1
ATOM 821 N N . ASP A 1 107 ? -10.945 50.767 6.026 1.00 26.44 175 ASP A N 1
ATOM 822 C CA . ASP A 1 107 ? -12.206 50.749 6.757 1.00 28.11 175 ASP A CA 1
ATOM 823 C C . ASP A 1 107 ? -11.911 51.155 8.206 1.00 27.66 175 ASP A C 1
ATOM 824 O O . ASP A 1 107 ? -10.862 50.808 8.728 1.00 27.80 175 ASP A O 1
ATOM 829 N N . PRO A 1 108 ? -12.804 51.940 8.839 1.00 28.04 176 PRO A N 1
ATOM 830 C CA . PRO A 1 108 ? -12.678 52.280 10.263 1.00 28.12 176 PRO A CA 1
ATOM 831 C C . PRO A 1 108 ? -12.497 51.074 11.188 1.00 28.17 176 PRO A C 1
ATOM 832 O O . PRO A 1 108 ? -12.032 51.229 12.306 1.00 28.23 176 PRO A O 1
ATOM 836 N N . SER A 1 109 ? -12.870 49.883 10.727 1.00 28.45 177 SER A N 1
ATOM 837 C CA . SER A 1 109 ? -12.690 48.666 11.519 1.00 28.47 177 SER A CA 1
ATOM 838 C C . SER A 1 109 ? -11.221 48.230 11.581 1.00 27.80 177 SER A C 1
ATOM 839 O O . SER A 1 109 ? -10.865 47.372 12.392 1.00 27.69 177 SER A O 1
ATOM 842 N N . VAL A 1 110 ? -10.386 48.799 10.709 1.00 27.68 178 VAL A N 1
ATOM 843 C CA . VAL A 1 110 ? -8.947 48.492 10.689 1.00 27.40 178 VAL A CA 1
ATOM 844 C C . VAL A 1 110 ? -8.246 49.399 11.690 1.00 27.25 178 VAL A C 1
ATOM 845 O O . VAL A 1 110 ? -8.040 50.585 11.431 1.00 27.25 178 VAL A O 1
ATOM 849 N N . LYS A 1 111 ? -7.902 48.815 12.837 1.00 26.93 179 LYS A N 1
ATOM 850 C CA . LYS A 1 111 ? -7.451 49.562 13.998 1.00 26.74 179 LYS A CA 1
ATOM 851 C C . LYS A 1 111 ? -5.950 49.445 14.167 1.00 26.01 179 LYS A C 1
ATOM 852 O O . LYS A 1 111 ? -5.343 48.441 13.773 1.00 26.75 179 LYS A O 1
ATOM 858 N N . ILE A 1 112 ? -5.357 50.471 14.766 1.00 24.34 180 ILE A N 1
ATOM 859 C CA . ILE A 1 112 ? -3.934 50.453 15.074 1.00 23.34 180 ILE A CA 1
ATOM 860 C C . ILE A 1 112 ? -3.694 49.725 16.396 1.00 23.09 180 ILE A C 1
ATOM 861 O O . ILE A 1 112 ? -4.196 50.148 17.450 1.00 23.26 180 ILE A O 1
ATOM 866 N N . LYS A 1 113 ? -2.929 48.638 16.328 1.00 22.67 181 LYS A N 1
ATOM 867 C CA . LYS A 1 113 ? -2.592 47.842 17.498 1.00 22.93 181 LYS A CA 1
ATOM 868 C C . LYS A 1 113 ? -1.230 48.280 18.022 1.00 23.11 181 LYS A C 1
ATOM 869 O O . LYS A 1 113 ? -0.207 48.020 17.384 1.00 22.62 181 LYS A O 1
ATOM 875 N N . VAL A 1 114 ? -1.223 48.930 19.184 1.00 23.19 182 VAL A N 1
ATOM 876 C CA . VAL A 1 114 ? 0.001 49.509 19.740 1.00 23.40 182 VAL A CA 1
ATOM 877 C C . VAL A 1 114 ? 0.743 48.390 20.462 1.00 24.08 182 VAL A C 1
ATOM 878 O O . VAL A 1 114 ? 0.240 47.809 21.440 1.00 23.53 182 VAL A O 1
ATOM 882 N N . GLU A 1 115 ? 1.923 48.076 19.938 1.00 23.65 183 GLU A N 1
ATOM 883 C CA . GLU A 1 115 ? 2.699 46.920 20.351 1.00 24.40 183 GLU A CA 1
ATOM 884 C C . GLU A 1 115 ? 4.066 47.369 20.866 1.00 24.91 183 GLU A C 1
ATOM 885 O O . GLU A 1 115 ? 4.937 47.743 20.077 1.00 25.18 183 GLU A O 1
ATOM 891 N N . PRO A 1 116 ? 4.258 47.371 22.193 1.00 25.23 184 PRO A N 1
ATOM 892 C CA . PRO A 1 116 ? 5.579 47.728 22.739 1.00 24.89 184 PRO A CA 1
ATOM 893 C C . PRO A 1 116 ? 6.717 46.807 22.268 1.00 24.32 184 PRO A C 1
ATOM 894 O O . PRO A 1 116 ? 7.895 47.196 22.302 1.00 25.60 184 PRO A O 1
ATOM 898 N N . GLY A 1 117 ? 6.377 45.618 21.783 1.00 24.81 185 GLY A N 1
ATOM 899 C CA . GLY A 1 117 ? 7.389 44.727 21.213 1.00 24.58 185 GLY A CA 1
ATOM 900 C C . GLY A 1 117 ? 8.151 45.411 20.092 1.00 24.33 185 GLY A C 1
ATOM 901 O O . GLY A 1 117 ? 9.318 45.116 19.867 1.00 24.81 185 GLY A O 1
ATOM 902 N N . LEU A 1 118 ? 7.487 46.348 19.413 1.00 23.29 186 LEU A N 1
ATOM 903 C CA . LEU A 1 118 ? 8.066 47.060 18.275 1.00 23.23 186 LEU A CA 1
ATOM 904 C C . LEU A 1 118 ? 8.910 48.280 18.647 1.00 23.21 186 LEU A C 1
ATOM 905 O O . LEU A 1 118 ? 9.530 48.888 17.765 1.00 22.65 186 LEU A O 1
ATOM 910 N N . PHE A 1 119 ? 8.958 48.642 19.932 1.00 23.47 187 PHE A N 1
ATOM 911 C CA . PHE A 1 119 ? 9.728 49.835 20.321 1.00 23.38 187 PHE A CA 1
ATOM 912 C C . PHE A 1 119 ? 11.234 49.676 20.034 1.00 23.53 187 PHE A C 1
ATOM 913 O O . PHE A 1 119 ? 11.780 48.567 20.075 1.00 23.39 187 PHE A O 1
ATOM 921 N N . GLU A 1 120 ? 11.889 50.806 19.726 1.00 23.91 188 GLU A N 1
ATOM 922 C CA . GLU A 1 120 ? 13.302 50.852 19.399 1.00 24.28 188 GLU A CA 1
ATOM 923 C C . GLU A 1 120 ? 14.159 50.316 20.555 1.00 24.81 188 GLU A C 1
ATOM 924 O O . GLU A 1 120 ? 13.670 50.120 21.667 1.00 24.75 188 GLU A O 1
ATOM 930 N N . PHE A 1 121 ? 15.432 50.077 20.266 1.00 25.04 189 PHE A N 1
ATOM 931 C CA . PHE A 1 121 ? 16.396 49.600 21.249 1.00 25.82 189 PHE A CA 1
ATOM 932 C C . PHE A 1 121 ? 16.579 50.627 22.360 1.00 26.72 189 PHE A C 1
ATOM 933 O O . PHE A 1 121 ? 16.857 51.804 22.095 1.00 24.88 189 PHE A O 1
ATOM 941 N N . LYS A 1 122 ? 16.414 50.168 23.600 1.00 27.81 190 LYS A N 1
ATOM 942 C CA . LYS A 1 122 ? 16.721 50.954 24.791 1.00 30.24 190 LYS A CA 1
ATOM 943 C C . LYS A 1 122 ? 18.180 50.743 25.221 1.00 31.33 190 LYS A C 1
ATOM 944 O O . LYS A 1 122 ? 18.473 49.868 26.053 1.00 31.37 190 LYS A O 1
ATOM 950 N N . ASN A 1 123 ? 19.065 51.554 24.631 1.00 33.07 191 ASN A N 1
ATOM 951 C CA . ASN A 1 123 ? 20.528 51.480 24.759 1.00 34.87 191 ASN A CA 1
ATOM 952 C C . ASN A 1 123 ? 21.054 52.222 25.998 1.00 36.75 191 ASN A C 1
ATOM 953 O O . ASN A 1 123 ? 20.777 53.412 26.181 1.00 36.19 191 ASN A O 1
ATOM 958 N N . TRP A 1 124 ? 21.833 51.533 26.838 1.00 39.06 192 TRP A N 1
ATOM 9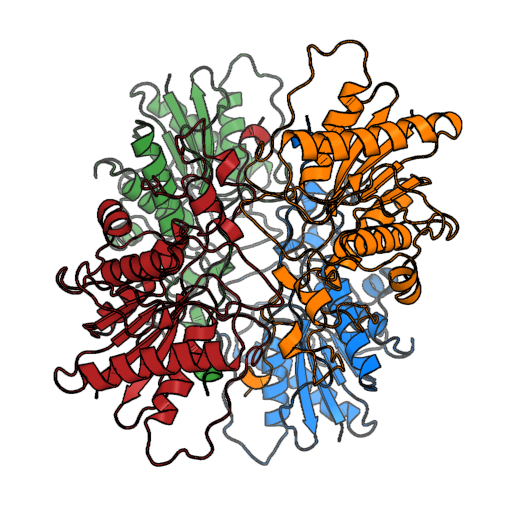59 C CA . TRP A 1 124 ? 22.331 52.164 28.076 1.00 41.45 192 TRP A CA 1
ATOM 960 C C . TRP A 1 124 ? 23.234 53.391 27.826 1.00 41.98 192 TRP A C 1
ATOM 961 O O . TRP A 1 124 ? 23.263 54.300 28.658 1.00 42.63 192 TRP A O 1
ATOM 972 N N . HIS A 1 125 ? 23.940 53.424 26.686 1.00 42.25 193 HIS A N 1
ATOM 973 C CA . HIS A 1 125 ? 24.743 54.603 26.282 1.00 42.68 193 HIS A CA 1
ATOM 974 C C . HIS A 1 125 ? 23.880 55.802 25.932 1.00 43.03 193 HIS A C 1
ATOM 975 O O . HIS A 1 125 ? 24.317 56.947 26.049 1.00 42.93 193 HIS A O 1
ATOM 982 N N . MET A 1 126 ? 22.658 55.527 25.485 1.00 43.40 194 MET A N 1
ATOM 983 C CA . MET A 1 126 ? 21.750 56.570 25.032 1.00 44.29 194 MET A CA 1
ATOM 984 C C . MET A 1 126 ? 20.499 56.597 25.915 1.00 44.11 194 MET A C 1
ATOM 985 O O . MET A 1 126 ? 19.422 56.201 25.461 1.00 44.27 194 MET A O 1
ATOM 990 N N . PRO A 1 127 ? 20.626 57.069 27.174 1.00 44.22 195 PRO A N 1
ATOM 991 C CA . PRO A 1 127 ? 19.420 57.098 27.989 1.00 44.08 195 PRO A CA 1
ATOM 992 C C . PRO A 1 127 ? 18.496 58.156 27.404 1.00 44.24 195 PRO A C 1
ATOM 993 O O . PRO A 1 127 ? 18.963 59.187 26.879 1.00 44.67 195 PRO A O 1
ATOM 997 N N . LYS A 1 128 ? 17.206 57.867 27.441 1.00 43.88 196 LYS A N 1
ATOM 998 C CA . LYS A 1 128 ? 16.195 58.766 26.923 1.00 43.73 196 LYS A CA 1
ATOM 999 C C . LYS A 1 128 ? 15.057 58.835 27.924 1.00 43.16 196 LYS A C 1
ATOM 1000 O O . LYS A 1 128 ? 14.815 57.876 28.673 1.00 43.26 196 LYS A O 1
ATOM 1006 N N . GLY A 1 129 ? 14.371 59.972 27.960 1.00 42.61 197 GLY A N 1
ATOM 1007 C CA . GLY A 1 129 ? 13.105 60.039 28.665 1.00 41.55 197 GLY A CA 1
ATOM 1008 C C . GLY A 1 129 ? 12.166 59.114 27.907 1.00 40.42 197 GLY A C 1
ATOM 1009 O O . GLY A 1 129 ? 12.165 59.117 26.672 1.00 40.71 197 GLY A O 1
ATOM 1010 N N . ILE A 1 130 ? 11.423 58.279 28.633 1.00 39.07 198 ILE A N 1
ATOM 1011 C CA . ILE A 1 130 ? 10.376 57.454 28.017 1.00 37.73 198 ILE A CA 1
ATOM 1012 C C . ILE A 1 130 ? 8.995 57.889 28.515 1.00 36.42 198 ILE A C 1
ATOM 1013 O O . ILE A 1 130 ? 8.726 57.902 29.713 1.00 36.10 198 ILE A O 1
ATOM 1018 N N . ASP A 1 131 ? 8.126 58.267 27.579 1.00 34.29 199 ASP A N 1
ATOM 1019 C CA . ASP A 1 131 ? 6.822 58.805 27.919 1.00 32.73 199 ASP A CA 1
ATOM 1020 C C . ASP A 1 131 ? 5.910 58.464 26.745 1.00 31.47 199 ASP A C 1
ATOM 1021 O O . ASP A 1 131 ? 6.059 59.032 25.654 1.00 30.87 199 ASP A O 1
ATOM 1026 N N . PHE A 1 132 ? 5.012 57.495 26.947 1.00 29.96 200 PHE A N 1
ATOM 1027 C CA . PHE A 1 132 ? 4.077 57.070 25.896 1.00 28.98 200 PHE A CA 1
ATOM 1028 C C . PHE A 1 132 ? 2.673 57.583 26.167 1.00 28.63 200 PHE A C 1
ATOM 1029 O O . PHE A 1 132 ? 2.239 57.636 27.335 1.00 28.57 200 PHE A O 1
ATOM 1037 N N . MET A 1 133 ? 1.959 57.949 25.102 1.00 27.85 201 MET A N 1
ATOM 1038 C CA . MET A 1 133 ? 0.542 58.284 25.262 1.00 27.55 201 MET A CA 1
ATOM 1039 C C . MET A 1 133 ? -0.246 56.995 25.358 1.00 27.34 201 MET A C 1
ATOM 1040 O O . MET A 1 133 ? 0.069 56.015 24.684 1.00 26.04 201 MET A O 1
ATOM 1045 N N . THR A 1 134 ? -1.263 56.985 26.220 1.00 27.49 202 THR A N 1
ATOM 1046 C CA . THR A 1 134 ? -2.076 55.798 26.410 1.00 27.78 202 THR A CA 1
ATOM 1047 C C . THR A 1 134 ? -2.974 55.613 25.195 1.00 28.29 202 THR A C 1
ATOM 1048 O O . THR A 1 134 ? -3.275 56.593 24.520 1.00 28.73 202 THR A O 1
ATOM 1052 N N . PRO A 1 135 ? -3.384 54.359 24.894 1.00 28.80 203 PRO A N 1
ATOM 1053 C CA . PRO A 1 135 ? -4.445 54.122 23.897 1.00 29.17 203 PRO A CA 1
ATOM 1054 C C . PRO A 1 135 ? -5.654 55.064 24.048 1.00 29.25 203 PRO A C 1
ATOM 1055 O O . PRO A 1 135 ? -6.133 55.592 23.052 1.00 29.30 203 PRO A O 1
ATOM 1059 N N . ILE A 1 136 ? -6.138 55.300 25.268 1.00 29.06 204 ILE A N 1
ATOM 1060 C CA . ILE A 1 136 ? -7.210 56.294 25.431 1.00 29.38 204 ILE A CA 1
ATOM 1061 C C . ILE A 1 136 ? -6.823 57.731 25.015 1.00 28.94 204 ILE A C 1
ATOM 1062 O O . ILE A 1 136 ? -7.610 58.404 24.335 1.00 29.31 204 ILE A O 1
ATOM 1067 N N . GLU A 1 137 ? -5.631 58.196 25.401 1.00 27.92 205 GLU A N 1
ATOM 1068 C CA . GLU A 1 137 ? -5.161 59.527 24.969 1.00 27.63 205 GLU A CA 1
ATOM 1069 C C . GLU A 1 137 ? -4.983 59.624 23.447 1.00 27.65 205 GLU A C 1
ATOM 1070 O O . GLU A 1 137 ? -5.252 60.677 22.846 1.00 27.71 205 GLU A O 1
ATOM 1076 N N . LEU A 1 138 ? -4.536 58.525 22.845 1.00 27.52 206 LEU A N 1
ATOM 1077 C CA . LEU A 1 138 ? -4.349 58.425 21.389 1.00 27.84 206 LEU A CA 1
ATOM 1078 C C . LEU A 1 138 ? -5.698 58.479 20.657 1.00 28.44 206 LEU A C 1
ATOM 1079 O O . LEU A 1 138 ? -5.847 59.213 19.683 1.00 28.90 206 LEU A O 1
ATOM 1084 N N . CYS A 1 139 ? -6.680 57.723 21.144 1.00 29.57 207 CYS A N 1
ATOM 1085 C CA . CYS A 1 139 ? -8.029 57.787 20.583 1.00 30.88 207 CYS A CA 1
ATOM 1086 C C . CYS A 1 139 ? -8.644 59.190 20.692 1.00 31.39 207 CYS A C 1
ATOM 1087 O O . CYS A 1 139 ? -9.256 59.681 19.726 1.00 31.81 207 CYS A O 1
ATOM 1090 N N . LYS A 1 140 ? -8.455 59.849 21.839 1.00 31.57 208 LYS A N 1
ATOM 1091 C CA . LYS A 1 140 ? -8.923 61.225 22.013 1.00 32.21 208 LYS A CA 1
ATOM 1092 C C . LYS A 1 140 ? -8.228 62.189 21.049 1.00 32.06 208 LYS A C 1
ATOM 1093 O O . LYS A 1 140 ? -8.832 63.171 20.605 1.00 32.72 208 LYS A O 1
ATOM 1099 N N . ALA A 1 141 ? -6.969 61.892 20.720 1.00 31.39 209 ALA A N 1
ATOM 1100 C CA . ALA A 1 141 ? -6.202 62.652 19.728 1.00 31.23 209 ALA A CA 1
ATOM 1101 C C . ALA A 1 141 ? -6.709 62.416 18.301 1.00 31.17 209 ALA A C 1
ATOM 1102 O O . ALA A 1 141 ? -6.275 63.103 17.368 1.00 31.65 209 ALA A O 1
ATOM 1104 N N . GLY A 1 142 ? -7.607 61.447 18.132 1.00 30.45 210 GLY A N 1
ATOM 1105 C CA . GLY A 1 142 ? -8.181 61.138 16.814 1.00 30.39 210 GLY A CA 1
ATOM 1106 C C . GLY A 1 142 ? -7.468 60.046 16.041 1.00 30.23 210 GLY A C 1
ATOM 1107 O O . GLY A 1 142 ? -7.624 59.932 14.823 1.00 30.79 210 GLY A O 1
ATOM 1108 N N . LEU A 1 143 ? -6.666 59.251 16.741 1.00 29.21 211 LEU A N 1
ATOM 1109 C CA . LEU A 1 143 ? -5.959 58.120 16.135 1.00 28.30 211 LEU A CA 1
ATOM 1110 C C . LEU A 1 143 ? -6.797 56.855 16.297 1.00 27.88 211 LEU A C 1
ATOM 1111 O O . LEU A 1 143 ? -7.296 56.567 17.394 1.00 28.64 211 LEU A O 1
ATOM 1116 N N . ASN A 1 144 ? -6.963 56.105 15.213 1.00 26.19 212 ASN A N 1
ATOM 1117 C CA . ASN A 1 144 ? -7.822 54.913 15.235 1.00 25.75 212 ASN A CA 1
ATOM 1118 C C . ASN A 1 144 ? -7.189 53.691 15.914 1.00 25.11 212 ASN A C 1
ATOM 1119 O O . ASN A 1 144 ? -6.966 52.661 15.296 1.00 24.93 212 ASN A O 1
ATOM 1124 N N . VAL A 1 145 ? -6.920 53.818 17.204 1.00 25.14 213 VAL A N 1
ATOM 1125 C CA . VAL A 1 145 ? -6.188 52.813 17.955 1.00 25.87 213 VAL A CA 1
ATOM 1126 C C . VAL A 1 145 ? -7.151 51.725 18.480 1.00 27.22 213 VAL A C 1
ATOM 1127 O O . VAL A 1 145 ? -8.277 52.029 18.891 1.00 27.23 213 VAL A O 1
ATOM 1131 N N . ASP A 1 146 ? -6.701 50.475 18.446 1.00 27.83 214 ASP A N 1
ATOM 1132 C CA . ASP A 1 146 ? -7.476 49.351 18.973 1.00 29.43 214 ASP A CA 1
ATOM 1133 C C . ASP A 1 146 ? -7.476 49.359 20.511 1.00 30.05 214 ASP A C 1
ATOM 1134 O O . ASP A 1 146 ? -6.455 49.085 21.136 1.00 30.04 214 ASP A O 1
ATOM 1139 N N . MET A 1 147 ? -8.634 49.650 21.106 1.00 31.91 215 MET A N 1
ATOM 1140 C CA . MET A 1 147 ? -8.787 49.727 22.576 1.00 33.51 215 MET A CA 1
ATOM 1141 C C . MET A 1 147 ? -8.732 48.369 23.287 1.00 33.93 215 MET A C 1
ATOM 1142 O O . MET A 1 147 ? -8.374 48.282 24.465 1.00 33.82 215 MET A O 1
ATOM 1147 N N . THR A 1 148 ? -9.099 47.313 22.573 1.00 34.05 216 THR A N 1
ATOM 1148 C CA . THR A 1 148 ? -9.142 45.984 23.165 1.00 34.55 216 THR A CA 1
ATOM 1149 C C . THR A 1 148 ? -7.939 45.141 22.755 1.00 34.12 216 THR A C 1
ATOM 1150 O O . THR A 1 148 ? -7.947 43.917 22.888 1.00 34.74 216 THR A O 1
ATOM 1154 N N . TYR A 1 149 ? -6.884 45.789 22.279 1.00 32.96 217 TYR A N 1
ATOM 1155 C CA . TYR A 1 149 ? -5.695 45.042 21.919 1.00 32.21 217 TYR A CA 1
ATOM 1156 C C . TYR A 1 149 ? -4.850 44.698 23.151 1.00 32.09 217 TYR A C 1
ATOM 1157 O O . TYR A 1 149 ? -4.525 45.571 23.952 1.00 31.93 217 TYR A O 1
ATOM 1166 N N . LYS A 1 150 ? -4.490 43.426 23.291 1.00 32.81 218 LYS A N 1
ATOM 1167 C CA . LYS A 1 150 ? -3.602 42.995 24.375 1.00 33.44 218 LYS A CA 1
ATOM 1168 C C . LYS A 1 150 ? -2.216 42.667 23.793 1.00 33.00 218 LYS A C 1
ATOM 1169 O O . LYS A 1 150 ? -2.074 41.704 23.038 1.00 32.54 218 LYS A O 1
ATOM 1175 N N . PRO A 1 151 ? -1.202 43.510 24.097 1.00 33.04 219 PRO A N 1
ATOM 1176 C CA . PRO A 1 151 ? 0.126 43.412 23.479 1.00 32.71 219 PRO A CA 1
ATOM 1177 C C . PRO A 1 151 ? 0.862 42.113 23.762 1.00 32.45 219 PRO A C 1
ATOM 1178 O O . PRO A 1 151 ? 0.720 41.546 24.848 1.00 31.82 219 PRO A O 1
ATOM 1182 N N . TYR A 1 152 ? 1.658 41.667 22.791 1.00 32.17 220 TYR A N 1
ATOM 1183 C CA . TYR A 1 152 ? 2.509 40.488 22.960 1.00 32.33 220 TYR A CA 1
ATOM 1184 C C . TYR A 1 152 ? 3.635 40.690 23.956 1.00 33.07 220 TYR A C 1
ATOM 1185 O O . TYR A 1 152 ? 4.060 39.740 24.622 1.00 32.12 220 TYR A O 1
ATOM 1194 N N . VAL A 1 153 ? 4.123 41.924 24.031 1.00 33.96 221 VAL A N 1
ATOM 1195 C CA . VAL A 1 153 ? 5.249 42.276 24.880 1.00 35.52 221 VAL A CA 1
ATOM 1196 C C . VAL A 1 153 ? 4.853 43.404 25.813 1.00 37.10 221 VAL A C 1
ATOM 1197 O O . VAL A 1 153 ? 4.328 44.436 25.392 1.00 36.56 221 VAL A O 1
ATOM 1201 N N . GLU A 1 154 ? 5.090 43.155 27.094 1.00 39.15 222 GLU A N 1
ATOM 1202 C CA . GLU A 1 154 ? 5.016 44.145 28.138 1.00 41.76 222 GLU A CA 1
ATOM 1203 C C . GLU A 1 154 ? 6.435 44.677 28.248 1.00 42.47 222 GLU A C 1
ATOM 1204 O O . GLU A 1 154 ? 7.391 43.895 28.305 1.00 43.21 222 GLU A O 1
ATOM 1210 N N . MET A 1 155 ? 6.596 45.994 28.278 1.00 43.12 223 MET A N 1
ATOM 1211 C CA . MET A 1 155 ? 7.943 46.542 28.323 1.00 43.75 223 MET A CA 1
ATOM 1212 C C . MET A 1 155 ? 8.107 47.661 29.359 1.00 43.85 223 MET A C 1
ATOM 1213 O O . MET A 1 155 ? 7.221 48.498 29.538 1.00 44.05 223 MET A O 1
ATOM 1218 N N . ASP A 1 156 ? 9.249 47.663 30.036 1.00 43.93 224 ASP A N 1
ATOM 1219 C CA . ASP A 1 156 ? 9.497 48.651 31.074 1.00 43.99 224 ASP A CA 1
ATOM 1220 C C . ASP A 1 156 ? 10.403 49.806 30.609 1.00 43.63 224 ASP A C 1
ATOM 1221 O O . ASP A 1 156 ? 10.785 49.883 29.434 1.00 43.67 224 ASP A O 1
ATOM 1226 N N . ALA A 1 157 ? 10.726 50.697 31.545 1.00 43.07 225 ALA A N 1
ATOM 1227 C CA . ALA A 1 157 ? 11.468 51.931 31.270 1.00 42.61 225 ALA A CA 1
ATOM 1228 C C . ALA A 1 157 ? 12.992 51.750 31.330 1.00 42.20 225 ALA A C 1
ATOM 1229 O O . ALA A 1 157 ? 13.748 52.727 31.192 1.00 42.55 225 ALA A O 1
ATOM 1231 N N . SER A 1 158 ? 13.436 50.505 31.511 1.00 40.64 226 SER A N 1
ATOM 1232 C CA . SER A 1 158 ? 14.838 50.221 31.774 1.00 39.71 226 SER A CA 1
ATOM 1233 C C . SER A 1 158 ? 15.607 49.875 30.506 1.00 38.41 226 SER A C 1
ATOM 1234 O O . SER A 1 158 ? 15.046 49.296 29.577 1.00 37.89 226 SER A O 1
ATOM 1237 N N . ALA A 1 159 ? 16.892 50.233 30.484 1.00 36.96 227 ALA A N 1
ATOM 1238 C CA . ALA A 1 159 ? 17.797 49.824 29.416 1.00 35.75 227 ALA A CA 1
ATOM 1239 C C . ALA A 1 159 ? 17.790 48.305 29.336 1.00 34.86 227 ALA A C 1
ATOM 1240 O O . ALA A 1 159 ? 17.415 47.630 30.292 1.00 34.89 227 ALA A O 1
ATOM 1242 N N . GLU A 1 160 ? 18.206 47.780 28.193 1.00 33.62 228 GLU A N 1
ATOM 1243 C CA . GLU A 1 160 ? 18.174 46.351 27.930 1.00 32.90 228 GLU A CA 1
ATOM 1244 C C . GLU A 1 160 ? 19.409 46.044 27.102 1.00 32.57 228 GLU A C 1
ATOM 1245 O O . GLU A 1 160 ? 20.019 46.947 26.526 1.00 32.68 228 GLU A O 1
ATOM 1251 N N . THR A 1 161 ? 19.789 44.776 27.047 1.00 32.77 229 THR A N 1
ATOM 1252 C CA . THR A 1 161 ? 20.876 44.349 26.187 1.00 32.84 229 THR A CA 1
ATOM 1253 C C . THR A 1 161 ? 20.358 44.225 24.754 1.00 33.25 229 THR A C 1
ATOM 1254 O O . THR A 1 161 ? 19.142 44.108 24.528 1.00 32.66 229 THR A O 1
ATOM 1258 N N . MET A 1 162 ? 21.289 44.231 23.802 1.00 33.68 230 MET A N 1
ATOM 1259 C CA . MET A 1 162 ? 20.959 44.063 22.391 1.00 34.38 230 MET A CA 1
ATOM 1260 C C . MET A 1 162 ? 20.204 42.760 22.129 1.00 34.31 230 MET A C 1
ATOM 1261 O O . MET A 1 162 ? 19.263 42.739 21.333 1.00 34.24 230 MET A O 1
ATOM 1266 N N . ASP A 1 163 ? 20.612 41.677 22.796 1.00 34.49 231 ASP A N 1
ATOM 1267 C CA . ASP A 1 163 ? 19.913 40.395 22.669 1.00 34.45 231 ASP A CA 1
ATOM 1268 C C . ASP A 1 163 ? 18.451 40.470 23.097 1.00 33.44 231 ASP A C 1
ATOM 1269 O O . ASP A 1 163 ? 17.571 39.941 22.402 1.00 33.39 231 ASP A O 1
ATOM 1274 N N . GLU A 1 164 ? 18.200 41.113 24.237 1.00 31.97 232 GLU A N 1
ATOM 1275 C CA . GLU A 1 164 ? 16.850 41.282 24.773 1.00 31.58 232 GLU A CA 1
ATOM 1276 C C . GLU A 1 164 ? 15.987 42.118 23.831 1.00 30.25 232 GLU A C 1
ATOM 1277 O O . GLU A 1 164 ? 14.790 41.851 23.657 1.00 30.04 232 GLU A O 1
ATOM 1283 N N . PHE A 1 165 ? 16.608 43.130 23.229 1.00 28.84 233 PHE A N 1
ATOM 1284 C CA . PHE A 1 165 ? 15.909 43.977 22.268 1.00 27.39 233 PHE A CA 1
ATOM 1285 C C . PHE A 1 165 ? 15.442 43.167 21.070 1.00 26.51 233 PHE A C 1
ATOM 1286 O O . PHE A 1 165 ? 14.254 43.204 20.720 1.00 27.14 233 PHE A O 1
ATOM 1294 N N . PHE A 1 166 ? 16.354 42.422 20.451 1.00 25.21 234 PHE A N 1
ATOM 1295 C CA . PHE A 1 166 ? 15.966 41.643 19.291 1.00 25.57 234 PHE A CA 1
ATOM 1296 C C . PHE A 1 166 ? 14.949 40.535 19.597 1.00 26.40 234 PHE A C 1
ATOM 1297 O O . PHE A 1 166 ? 14.096 40.207 18.775 1.00 25.39 234 PHE A O 1
ATOM 1305 N N . LYS A 1 167 ? 15.036 39.980 20.799 1.00 26.43 235 LYS A N 1
ATOM 1306 C CA . LYS A 1 167 ? 14.100 38.953 21.230 1.00 26.75 235 LYS A CA 1
ATOM 1307 C C . LYS A 1 167 ? 12.671 39.507 21.331 1.00 27.25 235 LYS A C 1
ATOM 1308 O O . LYS A 1 167 ? 11.729 38.865 20.866 1.00 27.56 235 LYS A O 1
ATOM 1314 N N . ARG A 1 168 ? 12.539 40.680 21.957 1.00 26.91 236 ARG A N 1
ATOM 1315 C CA . ARG A 1 168 ? 11.313 41.474 22.029 1.00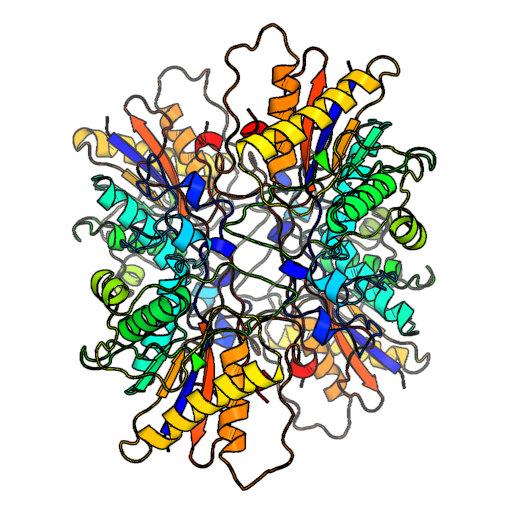 27.51 236 ARG A CA 1
ATOM 1316 C C . ARG A 1 168 ? 10.661 41.573 20.656 1.00 27.06 236 ARG A C 1
ATOM 1317 O O . ARG A 1 168 ? 9.504 41.203 20.465 1.00 26.72 236 ARG A O 1
ATOM 1325 N N . GLY A 1 169 ? 11.415 42.122 19.703 1.00 26.46 237 GLY A N 1
ATOM 1326 C CA . GLY A 1 169 ? 10.887 42.391 18.362 1.00 25.39 237 GLY A CA 1
ATOM 1327 C C . GLY A 1 169 ? 10.425 41.134 17.650 1.00 25.99 237 GLY A C 1
ATOM 1328 O O . GLY A 1 169 ? 9.359 41.112 17.015 1.00 24.06 237 GLY A O 1
ATOM 1329 N N . GLU A 1 170 ? 11.250 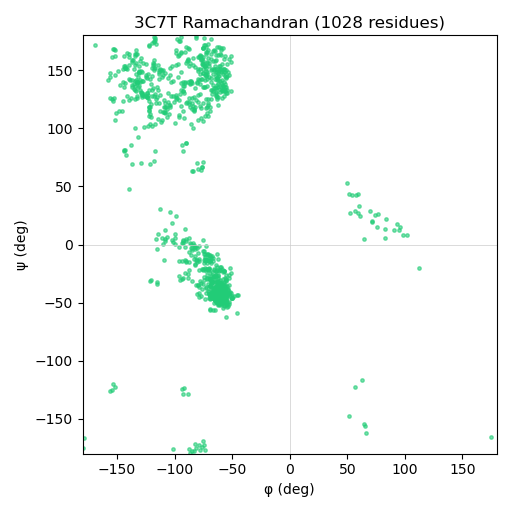40.093 17.750 1.00 25.81 238 GLU A N 1
ATOM 1330 C CA . GLU A 1 170 ? 10.981 38.813 17.118 1.00 27.08 238 GLU A CA 1
ATOM 1331 C C . GLU A 1 170 ? 9.746 38.140 17.721 1.00 26.40 238 GLU A C 1
ATOM 1332 O O . GLU A 1 170 ? 8.916 37.619 16.987 1.00 27.14 238 GLU A O 1
ATOM 1338 N N . VAL A 1 171 ? 9.623 38.161 19.048 1.00 26.25 239 VAL A N 1
ATOM 1339 C CA . VAL A 1 171 ? 8.440 37.604 19.729 1.00 25.95 239 VAL A CA 1
ATOM 1340 C C . VAL A 1 171 ? 7.173 38.265 19.194 1.00 25.92 239 VAL A C 1
ATOM 1341 O O . VAL A 1 171 ? 6.237 37.568 18.799 1.00 25.49 239 VAL A O 1
ATOM 1345 N N . ALA A 1 172 ? 7.166 39.602 19.140 1.00 25.24 240 ALA A N 1
ATOM 1346 C CA . ALA A 1 172 ? 5.980 40.342 18.701 1.00 25.11 240 ALA A CA 1
ATOM 1347 C C . ALA A 1 172 ? 5.677 40.091 17.225 1.00 25.09 240 ALA A C 1
ATOM 1348 O O . ALA A 1 172 ? 4.532 39.837 16.865 1.00 25.52 240 ALA A O 1
ATOM 1350 N N . MET A 1 173 ? 6.704 40.136 16.380 1.00 24.95 241 MET A N 1
ATOM 1351 C CA . MET A 1 173 ? 6.513 40.001 14.937 1.00 25.44 241 MET A CA 1
ATOM 1352 C C . MET A 1 173 ? 6.128 38.589 14.520 1.00 25.27 241 MET A C 1
ATOM 1353 O O . MET A 1 173 ? 5.277 38.410 13.648 1.00 25.07 241 MET A O 1
ATOM 1358 N N . GLN A 1 174 ? 6.741 37.588 15.144 1.00 25.64 242 GLN A N 1
ATOM 1359 C CA . GLN A 1 174 ? 6.343 36.198 14.859 1.00 26.56 242 GLN A CA 1
ATOM 1360 C C . GLN A 1 174 ? 4.954 35.888 15.391 1.00 27.06 242 GLN A C 1
ATOM 1361 O O . GLN A 1 174 ? 4.155 35.240 14.712 1.00 27.33 242 GLN A O 1
ATOM 1367 N N . ALA A 1 175 ? 4.659 36.349 16.603 1.00 27.58 243 ALA A N 1
ATOM 1368 C CA . ALA A 1 175 ? 3.312 36.189 17.144 1.00 27.61 243 ALA A CA 1
ATOM 1369 C C . ALA A 1 175 ? 2.261 36.786 16.204 1.00 27.76 243 ALA A C 1
ATOM 1370 O O . ALA A 1 175 ? 1.277 36.122 15.885 1.00 27.30 243 ALA A O 1
ATOM 1372 N N . ALA A 1 176 ? 2.490 38.017 15.734 1.00 27.57 244 ALA A N 1
ATOM 1373 C CA . ALA A 1 176 ? 1.562 38.690 14.821 1.00 27.82 244 ALA A CA 1
ATOM 1374 C C . ALA A 1 176 ? 1.356 37.909 13.537 1.00 27.95 244 ALA A C 1
ATOM 1375 O O . ALA A 1 176 ? 0.228 37.805 13.059 1.00 28.51 244 ALA A O 1
ATOM 1377 N N . VAL A 1 177 ? 2.442 37.371 12.980 1.00 27.85 245 VAL A N 1
ATOM 1378 C CA . VAL A 1 177 ? 2.384 36.632 11.718 1.00 28.47 245 VAL A CA 1
ATOM 1379 C C . VAL A 1 177 ? 1.720 35.246 11.913 1.00 28.84 245 VAL A C 1
ATOM 1380 O O . VAL A 1 177 ? 0.898 34.802 11.088 1.00 29.09 245 VAL A O 1
ATOM 1384 N N . ASN A 1 178 ? 2.071 34.579 13.011 1.00 29.15 246 ASN A N 1
ATOM 1385 C CA . ASN A 1 178 ? 1.414 33.308 13.370 1.00 29.32 246 ASN A CA 1
ATOM 1386 C C . ASN A 1 178 ? -0.081 33.442 13.656 1.00 30.05 246 ASN A C 1
ATOM 1387 O O . ASN A 1 178 ? -0.879 32.649 13.135 1.00 28.99 246 ASN A O 1
ATOM 1392 N N . ASP A 1 179 ? -0.456 34.457 14.436 1.00 30.40 247 ASP A N 1
ATOM 1393 C CA . ASP A 1 179 ? -1.855 34.682 14.838 1.00 32.07 247 ASP A CA 1
ATOM 1394 C C . ASP A 1 179 ? -2.831 35.171 13.755 1.00 32.68 247 ASP A C 1
ATOM 1395 O O . ASP A 1 179 ? -4.048 35.138 13.963 1.00 32.79 247 ASP A O 1
ATOM 1400 N N . THR A 1 180 ? -2.313 35.619 12.614 1.00 33.19 248 THR A N 1
ATOM 1401 C CA . THR A 1 180 ? -3.156 36.095 11.515 1.00 33.88 248 THR A CA 1
ATOM 1402 C C . THR A 1 180 ? -3.139 35.156 10.304 1.00 34.76 248 THR A C 1
ATOM 1403 O O . THR A 1 180 ? -3.793 35.429 9.290 1.00 34.46 248 THR A O 1
ATOM 1407 N N . GLU A 1 181 ? -2.390 34.056 10.414 1.00 35.89 249 GLU A N 1
ATOM 1408 C CA . GLU A 1 181 ? -2.225 33.106 9.314 1.00 37.38 249 GLU A CA 1
ATOM 1409 C C . GLU A 1 181 ? -3.575 32.538 8.851 1.00 37.86 249 GLU A C 1
ATOM 1410 O O . GLU A 1 181 ? -3.858 32.514 7.646 1.00 37.82 249 GLU A O 1
ATOM 1416 N N . LYS A 1 182 ? -4.402 32.109 9.810 1.00 38.43 250 LYS A N 1
ATOM 1417 C CA . LYS A 1 182 ? -5.742 31.558 9.529 1.00 38.98 250 LYS A CA 1
ATOM 1418 C C . LYS A 1 182 ? -6.603 32.561 8.755 1.00 39.24 250 LYS A C 1
ATOM 1419 O O . LYS A 1 182 ? -7.177 32.226 7.709 1.00 39.32 250 LYS A O 1
ATOM 1425 N N . ASP A 1 183 ? -6.681 33.785 9.284 1.00 39.18 251 ASP A N 1
ATOM 1426 C CA . ASP A 1 183 ? -7.353 34.914 8.636 1.00 39.04 251 ASP A CA 1
ATOM 1427 C C . ASP A 1 183 ? -6.753 35.201 7.257 1.00 38.30 251 ASP A C 1
ATOM 1428 O O . ASP A 1 183 ? -7.481 35.444 6.285 1.00 38.30 251 ASP A O 1
ATOM 1433 N N . GLY A 1 184 ? -5.422 35.202 7.189 1.00 37.26 252 GLY A N 1
ATOM 1434 C CA . GLY A 1 184 ? -4.692 35.381 5.925 1.00 35.51 252 GLY A CA 1
ATOM 1435 C C . GLY A 1 184 ? -4.661 36.801 5.389 1.00 34.45 252 GLY A C 1
ATOM 1436 O O . GLY A 1 184 ? -4.330 37.022 4.216 1.00 34.37 252 GLY A O 1
ATOM 1437 N N . GLY A 1 185 ? -5.012 37.762 6.236 1.00 33.02 253 GLY A N 1
ATOM 1438 C CA . GLY A 1 185 ? -4.934 39.172 5.854 1.00 30.87 253 GLY A CA 1
ATOM 1439 C C . GLY A 1 185 ? -3.498 39.691 5.846 1.00 29.51 253 GLY A C 1
ATOM 1440 O O . GLY A 1 185 ? -2.622 39.112 6.502 1.00 29.51 253 GLY A O 1
ATOM 1441 N N . ASN A 1 186 ? -3.278 40.778 5.097 1.00 27.90 254 ASN A N 1
ATOM 1442 C CA . ASN A 1 186 ? -1.972 41.447 4.993 1.00 26.49 254 ASN A CA 1
ATOM 1443 C C . ASN A 1 186 ? -1.632 42.184 6.281 1.00 25.41 254 ASN A C 1
ATOM 1444 O O . ASN A 1 186 ? -2.525 42.645 6.996 1.00 25.46 254 ASN A O 1
ATOM 1449 N N . VAL A 1 187 ? -0.337 42.259 6.588 1.00 24.44 255 VAL A N 1
ATOM 1450 C CA . VAL A 1 187 ? 0.147 42.791 7.865 1.00 23.58 255 VAL A CA 1
ATOM 1451 C C . VAL A 1 187 ? 1.140 43.934 7.602 1.00 23.25 255 VAL A C 1
ATOM 1452 O O . VAL A 1 187 ? 1.913 43.874 6.649 1.00 23.65 255 VAL A O 1
ATOM 1456 N N . ILE A 1 188 ? 1.102 44.947 8.464 1.00 22.41 256 ILE A N 1
ATOM 1457 C CA . ILE A 1 188 ? 2.117 46.018 8.474 1.00 21.61 256 ILE A CA 1
ATOM 1458 C C . ILE A 1 188 ? 2.601 46.335 9.892 1.00 21.37 256 ILE A C 1
ATOM 1459 O O . ILE A 1 188 ? 1.801 46.449 10.834 1.00 22.07 256 ILE A O 1
ATOM 1464 N N . PHE A 1 189 ? 3.921 46.415 10.023 1.00 20.31 257 PHE A N 1
ATOM 1465 C CA . PHE A 1 189 ? 4.591 46.803 11.268 1.00 20.33 257 PHE A CA 1
ATOM 1466 C C . PHE A 1 189 ? 5.140 48.210 11.049 1.00 20.37 257 PHE A C 1
ATOM 1467 O O . PHE A 1 189 ? 5.963 48.414 10.149 1.00 21.07 257 PHE A O 1
ATOM 1475 N N . ILE A 1 190 ? 4.660 49.164 11.838 1.00 20.02 258 ILE A N 1
ATOM 1476 C CA . ILE A 1 190 ? 5.025 50.569 11.654 1.00 19.96 258 ILE A CA 1
ATOM 1477 C C . ILE A 1 190 ? 5.852 51.000 12.839 1.00 20.00 258 ILE A C 1
ATOM 1478 O O . ILE A 1 190 ? 5.382 51.002 13.988 1.00 19.01 258 ILE A O 1
ATOM 1483 N N . GLY A 1 191 ? 7.110 51.328 12.566 1.00 19.66 259 GLY A N 1
ATOM 1484 C CA . GLY A 1 191 ? 8.076 51.477 13.649 1.00 19.92 259 GLY A CA 1
ATOM 1485 C C . GLY A 1 191 ? 9.237 52.393 13.323 1.00 20.03 259 GLY A C 1
ATOM 1486 O O . GLY A 1 191 ? 9.059 53.543 12.935 1.00 20.69 259 GLY A O 1
ATOM 1487 N N . HIS A 1 192 ? 10.431 51.851 13.496 1.00 19.86 260 HIS A N 1
ATOM 1488 C CA . HIS A 1 192 ? 11.671 52.607 13.536 1.00 19.74 260 HIS A CA 1
ATOM 1489 C C . HIS A 1 192 ? 12.531 52.135 12.354 1.00 19.98 260 HIS A C 1
ATOM 1490 O O . HIS A 1 192 ? 12.115 51.237 11.628 1.00 20.68 260 HIS A O 1
ATOM 1497 N N . ALA A 1 193 ? 13.712 52.719 12.154 1.00 22.28 261 ALA A N 1
ATOM 1498 C CA . ALA A 1 193 ? 14.575 52.349 11.015 1.00 22.33 261 ALA A CA 1
ATOM 1499 C C . ALA A 1 193 ? 14.930 50.856 11.068 1.00 23.63 261 ALA A C 1
ATOM 1500 O O . ALA A 1 193 ? 14.916 50.161 10.039 1.00 24.31 261 ALA A O 1
ATOM 1502 N N . ILE A 1 194 ? 15.168 50.369 12.290 1.00 22.92 262 ILE A N 1
ATOM 1503 C CA . ILE A 1 194 ? 15.579 48.983 12.554 1.00 23.30 262 ILE A CA 1
ATOM 1504 C C . ILE A 1 194 ? 14.449 47.951 12.299 1.00 22.66 262 ILE A C 1
ATOM 1505 O O . ILE A 1 194 ? 14.708 46.747 12.084 1.00 23.36 262 ILE A O 1
ATOM 1510 N N . THR A 1 195 ? 13.200 48.422 12.302 1.00 22.40 263 THR A N 1
ATOM 1511 C CA . THR A 1 195 ? 12.018 47.568 12.152 1.00 21.97 263 THR A CA 1
ATOM 1512 C C . THR A 1 195 ? 12.039 46.747 10.863 1.00 22.67 263 THR A C 1
ATOM 1513 O O . THR A 1 195 ? 11.606 45.570 10.843 1.00 21.49 263 THR A O 1
ATOM 1517 N N . LEU A 1 196 ? 12.556 47.362 9.791 1.00 22.26 264 LEU A N 1
ATOM 1518 C CA . LEU A 1 196 ? 12.640 46.692 8.499 1.00 23.46 264 L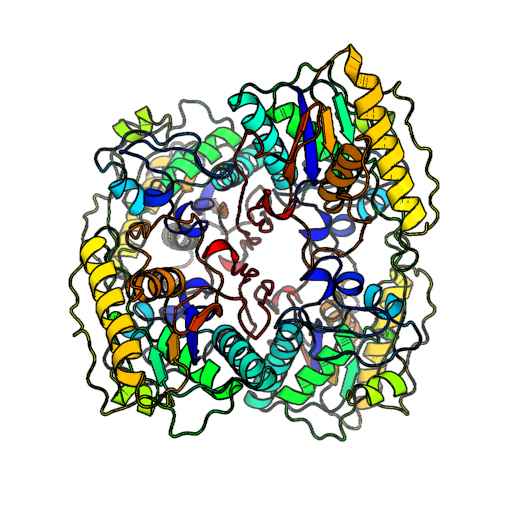EU A CA 1
ATOM 1519 C C . LEU A 1 196 ? 13.550 45.465 8.575 1.00 24.10 264 LEU A C 1
ATOM 1520 O O . LEU A 1 196 ? 13.135 44.367 8.181 1.00 24.67 264 LEU A O 1
ATOM 1525 N N . ASP A 1 197 ? 14.765 45.638 9.103 1.00 24.87 265 ASP A N 1
ATOM 1526 C CA . ASP A 1 197 ? 15.669 44.495 9.355 1.00 26.45 265 ASP A CA 1
ATOM 1527 C C . ASP A 1 197 ? 15.125 43.495 10.395 1.00 25.64 265 ASP A C 1
ATOM 1528 O O . ASP A 1 197 ? 15.346 42.282 10.271 1.00 26.21 265 ASP A O 1
ATOM 1533 N N . GLN A 1 198 ? 14.400 43.983 11.401 1.00 25.11 266 GLN A N 1
ATOM 1534 C CA . GLN A 1 198 ? 13.745 43.075 12.370 1.00 25.20 266 GLN A CA 1
ATOM 1535 C C . GLN A 1 198 ? 12.695 42.169 11.715 1.00 25.18 266 GLN A C 1
ATOM 1536 O O . GLN A 1 198 ? 12.581 40.949 12.021 1.00 23.66 266 GLN A O 1
ATOM 1542 N N . MET A 1 199 ? 11.925 42.743 10.797 1.00 24.97 267 MET A N 1
ATOM 1543 C CA . MET A 1 199 ? 10.896 41.974 10.099 1.00 25.83 267 MET A CA 1
ATOM 1544 C C . MET A 1 199 ? 11.499 40.876 9.242 1.00 26.42 267 MET A C 1
ATOM 1545 O O . MET A 1 199 ? 11.015 39.733 9.269 1.00 26.72 267 MET A O 1
ATOM 1550 N N . VAL A 1 200 ? 12.531 41.221 8.480 1.00 26.42 268 VAL A N 1
ATOM 1551 C CA . VAL A 1 200 ? 13.232 40.260 7.630 1.00 27.09 268 VAL A CA 1
ATOM 1552 C C . VAL A 1 200 ? 13.802 39.133 8.496 1.00 27.06 268 VAL A C 1
ATOM 1553 O O . VAL A 1 200 ? 13.581 37.955 8.215 1.00 28.02 268 VAL A O 1
ATOM 1557 N N . GLY A 1 201 ? 14.532 39.492 9.550 1.00 26.84 269 GLY A N 1
ATOM 1558 C CA . GLY A 1 201 ? 15.069 38.489 10.480 1.00 27.16 269 GLY A CA 1
ATOM 1559 C C . GLY A 1 201 ? 14.038 37.602 11.159 1.00 27.08 269 GLY A C 1
ATOM 1560 O O . GLY A 1 201 ? 14.285 36.410 11.357 1.00 27.23 269 GLY A O 1
ATOM 1561 N N . ALA A 1 202 ? 12.889 38.173 11.534 1.00 26.92 270 ALA A N 1
ATOM 1562 C CA . ALA A 1 202 ? 11.838 37.417 12.237 1.00 27.74 270 ALA A CA 1
ATOM 1563 C C . ALA A 1 202 ? 11.129 36.445 11.313 1.00 27.98 270 ALA A C 1
ATOM 1564 O O . ALA A 1 202 ? 10.789 35.343 11.728 1.00 28.07 270 ALA A O 1
ATOM 1566 N N . LEU A 1 203 ? 10.923 36.857 10.064 1.00 28.09 271 LEU A N 1
ATOM 1567 C CA . LEU A 1 203 ? 10.200 36.032 9.089 1.00 29.15 271 LEU A CA 1
ATOM 1568 C C . LEU A 1 203 ? 11.064 34.956 8.436 1.00 29.78 271 LEU A C 1
ATOM 1569 O O . LEU A 1 203 ? 10.583 33.847 8.171 1.00 29.59 271 LEU A O 1
ATOM 1574 N N . HIS A 1 204 ? 12.337 35.265 8.208 1.00 30.53 272 HIS A N 1
ATOM 1575 C CA . HIS A 1 204 ? 13.295 34.238 7.800 1.00 32.26 272 HIS A CA 1
ATOM 1576 C C . HIS A 1 204 ? 13.455 33.153 8.875 1.00 33.01 272 HIS A C 1
ATOM 1577 O O . HIS A 1 204 ? 13.594 31.965 8.550 1.00 33.17 272 HIS A O 1
ATOM 1584 N N . ARG A 1 205 ? 13.392 33.553 10.145 1.00 33.22 273 ARG A N 1
ATOM 1585 C CA . ARG A 1 205 ? 13.443 32.591 11.251 1.00 35.05 273 ARG A CA 1
ATOM 1586 C C . ARG A 1 205 ? 12.179 31.727 11.373 1.00 36.07 273 ARG A C 1
ATOM 1587 O O . ARG A 1 205 ? 12.188 30.705 12.074 1.00 36.35 273 ARG A O 1
ATOM 1595 N N . LEU A 1 206 ? 11.101 32.127 10.699 1.00 37.35 274 LEU A N 1
ATOM 1596 C CA . LEU A 1 206 ? 9.884 31.314 10.640 1.00 39.14 274 LEU A CA 1
ATOM 1597 C C . LEU A 1 206 ? 9.969 30.242 9.555 1.00 40.86 274 LEU A C 1
ATOM 1598 O O . LEU A 1 206 ? 9.146 29.324 9.515 1.00 40.92 274 LEU A O 1
ATOM 1603 N N . ARG A 1 207 ? 10.966 30.361 8.682 1.00 43.06 275 ARG A N 1
ATOM 1604 C CA . ARG A 1 207 ? 11.237 29.339 7.678 1.00 45.71 275 ARG A CA 1
ATOM 1605 C C . ARG A 1 207 ? 12.085 28.222 8.267 1.00 47.46 275 ARG A C 1
ATOM 1606 O O . ARG A 1 207 ? 12.832 28.419 9.230 1.00 47.91 275 ARG A O 1
ATOM 1614 N N . ASP A 1 208 ? 11.966 27.044 7.673 1.00 49.60 276 ASP A N 1
ATOM 1615 C CA . ASP A 1 208 ? 12.783 25.904 8.053 1.00 51.47 276 ASP A CA 1
ATOM 1616 C C . ASP A 1 208 ? 13.795 25.598 6.955 1.00 52.77 276 ASP A C 1
ATOM 1617 O O . ASP A 1 208 ? 14.749 24.851 7.167 1.00 53.09 276 ASP A O 1
ATOM 1622 N N . ASP A 1 209 ? 13.578 26.203 5.789 1.00 54.48 277 ASP A N 1
ATOM 1623 C CA . ASP A 1 209 ? 14.418 25.998 4.609 1.00 56.20 277 ASP A CA 1
ATOM 1624 C C . ASP A 1 209 ? 15.879 26.342 4.876 1.00 56.99 277 ASP A C 1
ATOM 1625 O O . ASP A 1 209 ? 16.779 25.563 4.547 1.00 57.39 277 ASP A O 1
ATOM 1630 N N . MET A 1 210 ? 16.112 27.505 5.476 1.00 57.91 278 MET A N 1
ATOM 1631 C CA . MET A 1 210 ? 17.476 27.971 5.680 1.00 58.69 278 MET A CA 1
ATOM 1632 C C . MET A 1 210 ? 17.734 28.454 7.092 1.00 58.80 278 MET A C 1
ATOM 1633 O O . MET A 1 210 ? 17.494 29.617 7.426 1.00 58.83 278 MET A O 1
ATOM 1638 N N . GLU A 1 211 ? 18.213 27.523 7.913 1.00 58.88 279 GLU A N 1
ATOM 1639 C CA . GLU A 1 211 ? 18.768 27.826 9.224 1.00 58.98 279 GLU A CA 1
ATOM 1640 C C . GLU A 1 211 ? 20.148 28.457 9.006 1.00 58.70 279 GLU A C 1
ATOM 1641 O O . GLU A 1 211 ? 20.604 28.582 7.862 1.00 58.88 279 GLU A O 1
ATOM 1647 N N . ASP A 1 212 ? 20.805 28.856 10.093 1.00 58.22 280 ASP A N 1
ATOM 1648 C CA . ASP A 1 212 ? 22.112 29.529 10.035 1.00 57.78 280 ASP A CA 1
ATOM 1649 C C . ASP A 1 212 ? 22.092 30.860 9.259 1.00 57.13 280 ASP A C 1
ATOM 1650 O O . ASP A 1 212 ? 23.083 31.242 8.618 1.00 57.46 280 ASP A O 1
ATOM 1655 N N . VAL A 1 213 ? 20.966 31.573 9.335 1.00 55.84 281 VAL A N 1
ATOM 1656 C CA . VAL A 1 213 ? 20.880 32.925 8.785 1.00 54.07 281 VAL A CA 1
ATOM 1657 C C . VAL A 1 213 ? 21.749 33.881 9.597 1.00 52.91 281 VAL A C 1
ATOM 1658 O O . VAL A 1 213 ? 22.355 33.502 10.608 1.00 52.55 281 VAL A O 1
ATOM 1662 N N . GLN A 1 214 ? 21.793 35.123 9.132 1.00 51.27 282 GLN A N 1
ATOM 1663 C CA . GLN A 1 214 ? 22.561 36.191 9.755 1.00 49.63 282 GLN A CA 1
ATOM 1664 C C . GLN A 1 214 ? 22.102 36.516 11.182 1.00 47.79 282 GLN A C 1
ATOM 1665 O O . GLN A 1 214 ? 20.909 36.760 11.411 1.00 47.28 282 GLN A O 1
ATOM 1671 N N . PRO A 1 215 ? 23.046 36.503 12.150 1.00 46.21 283 PRO A N 1
ATOM 1672 C CA . PRO A 1 215 ? 22.751 36.982 13.496 1.00 44.85 283 PRO A CA 1
ATOM 1673 C C . PRO A 1 215 ? 22.278 38.430 13.420 1.00 43.42 283 PRO A C 1
ATOM 1674 O O . PRO A 1 215 ? 22.715 39.170 12.534 1.00 43.37 283 PRO A O 1
ATOM 1678 N N . TYR A 1 216 ? 21.372 38.806 14.319 1.00 41.57 284 TYR A N 1
ATOM 1679 C CA . TYR A 1 216 ? 20.880 40.177 14.420 1.00 39.94 284 TYR A CA 1
ATOM 1680 C C . TYR A 1 216 ? 22.017 41.147 14.781 1.00 39.50 284 TYR A C 1
ATOM 1681 O O . TYR A 1 216 ? 22.849 40.842 15.637 1.00 38.74 284 TYR A O 1
ATOM 1690 N N . GLU A 1 217 ? 22.022 42.314 14.131 1.00 39.17 285 GLU A N 1
ATOM 1691 C CA . GLU A 1 217 ? 23.097 43.304 14.255 1.00 39.22 285 GLU A CA 1
ATOM 1692 C C . GLU A 1 217 ? 22.518 44.704 14.305 1.00 38.07 285 GLU A C 1
ATOM 1693 O O . GLU A 1 217 ? 21.803 45.101 13.383 1.00 38.48 285 GLU A O 1
ATOM 1699 N N . ILE A 1 218 ? 22.845 45.468 15.344 1.00 36.66 286 ILE A N 1
ATOM 1700 C CA . ILE A 1 218 ? 22.650 46.912 15.284 1.00 35.65 286 ILE A CA 1
ATOM 1701 C C . ILE A 1 218 ? 23.896 47.422 14.547 1.00 34.83 286 ILE A C 1
ATOM 1702 O O . ILE A 1 218 ? 25.031 47.094 14.915 1.00 35.05 286 ILE A O 1
ATOM 1707 N N . GLY A 1 219 ? 23.699 48.193 13.494 1.00 33.69 287 GLY A N 1
ATOM 1708 C CA . GLY A 1 219 ? 24.863 48.761 12.811 1.00 32.06 287 GLY A CA 1
ATOM 1709 C C . GLY A 1 219 ? 25.307 47.944 11.618 1.00 30.74 287 GLY A C 1
ATOM 1710 O O . GLY A 1 219 ? 26.407 48.145 11.107 1.00 29.26 287 GLY A O 1
ATOM 1711 N N . ARG A 1 220 ? 24.440 47.033 11.164 1.00 29.61 288 ARG A N 1
ATOM 1712 C CA . ARG A 1 220 ? 24.669 46.360 9.887 1.00 29.68 288 ARG A CA 1
ATOM 1713 C C . ARG A 1 220 ? 24.945 47.404 8.797 1.00 28.98 288 ARG A C 1
ATOM 1714 O O . ARG A 1 220 ? 25.849 47.235 7.992 1.00 29.36 288 ARG A O 1
ATOM 1722 N N . ASN A 1 221 ? 24.187 48.498 8.800 1.00 28.09 289 ASN A N 1
ATOM 1723 C CA . ASN A 1 221 ? 24.385 49.575 7.812 1.00 27.68 289 ASN A CA 1
ATOM 1724 C C . ASN A 1 221 ? 24.759 50.894 8.466 1.00 26.24 289 ASN A C 1
ATOM 1725 O O . ASN A 1 221 ? 24.399 51.135 9.623 1.00 27.27 289 ASN A O 1
ATOM 1730 N N . LEU A 1 222 ? 25.445 51.759 7.729 1.00 24.90 290 LEU A N 1
ATOM 1731 C CA . LEU A 1 222 ? 25.960 52.985 8.329 1.00 22.73 290 LEU A CA 1
ATOM 1732 C C . LEU A 1 222 ? 24.883 54.045 8.518 1.00 22.42 290 LEU A C 1
ATOM 1733 O O . LEU A 1 222 ? 24.940 54.840 9.461 1.00 21.80 290 LEU A O 1
ATOM 1738 N N . LEU A 1 223 ? 23.914 54.058 7.601 1.00 22.29 291 LEU A N 1
ATOM 1739 C CA . LEU A 1 223 ? 22.842 55.047 7.592 1.00 22.47 291 LEU A CA 1
ATOM 1740 C C . LEU A 1 223 ? 21.495 54.409 7.874 1.00 22.27 291 LEU A C 1
ATOM 1741 O O . LEU A 1 223 ? 21.279 53.247 7.535 1.00 23.05 291 LEU A O 1
ATOM 1746 N N . LYS A 1 224 ? 20.600 55.159 8.513 1.00 21.99 292 LYS A N 1
ATOM 1747 C CA . LYS A 1 224 ? 19.226 54.709 8.717 1.00 21.31 292 LYS A CA 1
ATOM 1748 C C . LYS A 1 224 ? 18.486 54.762 7.403 1.00 21.45 292 LYS A C 1
ATOM 1749 O O . LYS A 1 224 ? 18.730 55.667 6.586 1.00 21.30 292 LYS A O 1
ATOM 1755 N N . VAL A 1 225 ? 17.575 53.811 7.212 1.00 20.63 293 VAL A N 1
ATOM 1756 C CA . VAL A 1 225 ? 16.657 53.869 6.072 1.00 21.18 293 VAL A CA 1
ATOM 1757 C C . VAL A 1 225 ? 15.883 55.206 6.134 1.00 20.89 293 VAL A C 1
ATOM 1758 O O . VAL A 1 225 ? 15.680 55.752 7.227 1.00 21.16 293 VAL A O 1
ATOM 1762 N N . PRO A 1 226 ? 15.471 55.738 4.971 1.00 21.07 294 PRO A N 1
ATOM 1763 C CA . PRO A 1 226 ? 14.761 57.029 4.919 1.00 20.37 294 PRO A CA 1
ATOM 1764 C C . PRO A 1 226 ? 13.421 57.047 5.661 1.00 19.15 294 PRO A C 1
ATOM 1765 O O . PRO A 1 226 ? 12.856 55.997 5.959 1.00 18.98 294 PRO A O 1
ATOM 1769 N N . TYR A 1 227 ? 12.907 58.241 5.939 1.00 17.59 295 TYR A N 1
ATOM 1770 C CA . TYR A 1 227 ? 11.579 58.337 6.546 1.00 18.28 295 TYR A CA 1
ATOM 1771 C C . TYR A 1 227 ? 10.559 57.627 5.679 1.00 18.13 295 TYR A C 1
ATOM 1772 O O . TYR A 1 227 ? 10.597 57.757 4.441 1.00 18.15 295 TYR A O 1
ATOM 1781 N N . CYS A 1 228 ? 9.656 56.882 6.321 1.00 17.74 296 CYS A N 1
ATOM 1782 C CA . CYS A 1 228 ? 8.653 56.057 5.624 1.00 18.39 296 CYS A CA 1
ATOM 1783 C C . CYS A 1 228 ? 9.252 55.104 4.560 1.00 18.45 296 CYS A C 1
ATOM 1784 O O . CYS A 1 228 ? 8.578 54.741 3.625 1.00 18.09 296 CYS A O 1
ATOM 1787 N N . ALA A 1 229 ? 10.509 54.694 4.738 1.00 18.68 297 ALA A N 1
ATOM 1788 C CA . ALA A 1 229 ? 11.062 53.572 3.972 1.00 18.74 297 ALA A CA 1
ATOM 1789 C C . ALA A 1 229 ? 10.171 52.339 4.192 1.00 18.93 297 ALA A C 1
ATOM 1790 O O . ALA A 1 229 ? 9.798 52.020 5.320 1.00 18.12 297 ALA A O 1
ATOM 1792 N N . LEU A 1 230 ? 9.843 51.675 3.093 1.00 19.51 298 LEU A N 1
ATOM 1793 C CA . LEU A 1 230 ? 8.923 50.553 3.109 1.00 19.13 298 LEU A CA 1
ATOM 1794 C C . LEU A 1 230 ? 9.650 49.289 2.680 1.00 19.98 298 LEU A C 1
ATOM 1795 O O . LEU A 1 230 ? 10.291 49.233 1.621 1.00 19.86 298 LEU A O 1
ATOM 1800 N N . GLY A 1 231 ? 9.561 48.284 3.543 1.00 20.82 299 GLY A N 1
ATOM 1801 C CA . GLY A 1 231 ? 10.099 46.971 3.250 1.00 21.50 299 GLY A CA 1
ATOM 1802 C C . GLY A 1 231 ? 8.960 45.995 3.068 1.00 21.58 299 GLY A C 1
ATOM 1803 O O . GLY A 1 231 ? 7.884 46.154 3.690 1.00 19.97 299 GLY A O 1
ATOM 1804 N N . ALA A 1 232 ? 9.192 44.987 2.217 1.00 22.77 300 ALA A N 1
ATOM 1805 C CA . ALA A 1 232 ? 8.173 43.977 1.896 1.00 23.84 300 ALA A CA 1
ATOM 1806 C C . ALA A 1 232 ? 8.670 42.526 1.888 1.00 25.24 300 ALA A C 1
ATOM 1807 O O . ALA A 1 232 ? 9.769 42.214 1.399 1.00 25.07 300 ALA A O 1
ATOM 1809 N N . MET A 1 233 ? 7.830 41.658 2.451 1.00 26.82 301 MET A N 1
ATOM 1810 C CA . MET A 1 233 ? 7.977 40.211 2.327 1.00 28.05 301 MET A CA 1
ATOM 1811 C C . MET A 1 233 ? 6.660 39.596 1.882 1.00 28.68 301 MET A C 1
ATOM 1812 O O . MET A 1 233 ? 5.575 40.111 2.188 1.00 28.21 301 MET A O 1
ATOM 1817 N N . ARG A 1 234 ? 6.768 38.494 1.147 1.00 29.91 302 ARG A N 1
ATOM 1818 C CA . ARG A 1 234 ? 5.610 37.690 0.782 1.00 31.11 302 ARG A CA 1
ATOM 1819 C C . ARG A 1 234 ? 5.893 36.236 1.100 1.00 31.80 302 ARG A C 1
ATOM 1820 O O . ARG A 1 234 ? 7.040 35.790 1.039 1.00 31.66 302 ARG A O 1
ATOM 1828 N N . GLY A 1 235 ? 4.833 35.522 1.443 1.00 32.35 303 GLY A N 1
ATOM 1829 C CA . GLY A 1 235 ? 4.913 34.105 1.781 1.00 33.94 303 GLY A CA 1
ATOM 1830 C C . GLY A 1 235 ? 3.573 33.585 2.247 1.00 34.58 303 GLY A C 1
ATOM 1831 O O . GLY A 1 235 ? 2.550 34.244 2.048 1.00 35.08 303 GLY A O 1
ATOM 1832 N N . LYS A 1 236 ? 3.557 32.406 2.866 1.00 35.49 304 LYS A N 1
ATOM 1833 C CA . LYS A 1 236 ? 4.734 31.555 3.025 1.00 36.15 304 LYS A CA 1
ATOM 1834 C C . LYS A 1 236 ? 5.141 30.912 1.688 1.00 36.41 304 LYS A C 1
ATOM 1835 O O . LYS A 1 236 ? 4.313 30.786 0.787 1.00 36.95 304 LYS A O 1
ATOM 1841 N N . PRO A 1 237 ? 6.424 30.524 1.541 1.00 36.54 305 PRO A N 1
ATOM 1842 C CA . PRO A 1 237 ? 7.499 30.765 2.492 1.00 36.45 305 PRO A CA 1
ATOM 1843 C C . PRO A 1 237 ? 7.975 32.206 2.299 1.00 35.76 305 PRO A C 1
ATOM 1844 O O . PRO A 1 237 ? 7.875 32.752 1.190 1.00 35.94 305 PRO A O 1
ATOM 1848 N N . TRP A 1 238 ? 8.485 32.811 3.361 1.00 35.60 306 TRP A N 1
ATOM 1849 C CA . TRP A 1 238 ? 8.754 34.252 3.360 1.00 34.79 306 TRP A CA 1
ATOM 1850 C C . TRP A 1 238 ? 9.951 34.681 2.503 1.00 34.94 306 TRP A C 1
ATOM 1851 O O . TRP A 1 238 ? 11.093 34.335 2.816 1.00 35.17 306 TRP A O 1
ATOM 1862 N N . ASP A 1 239 ? 9.667 35.428 1.427 1.00 34.63 307 ASP A N 1
ATOM 1863 C CA . ASP A 1 239 ? 10.685 36.000 0.523 1.00 34.81 307 ASP A CA 1
ATOM 1864 C C . ASP A 1 239 ? 10.706 37.544 0.584 1.00 33.75 307 ASP A C 1
ATOM 1865 O O . ASP A 1 239 ? 9.654 38.178 0.494 1.00 33.78 307 ASP A O 1
ATOM 1870 N N . VAL A 1 240 ? 11.901 38.126 0.694 1.00 32.96 308 VAL A N 1
ATOM 1871 C CA . VAL A 1 240 ? 12.107 39.579 0.532 1.00 31.58 308 VAL A CA 1
ATOM 1872 C C . VAL A 1 240 ? 11.880 39.986 -0.926 1.00 31.45 308 VAL A C 1
ATOM 1873 O O . VAL A 1 240 ? 12.598 39.532 -1.829 1.00 30.96 308 VAL A O 1
ATOM 1877 N N . VAL A 1 241 ? 10.883 40.847 -1.144 1.00 29.91 309 VAL A N 1
ATOM 1878 C CA . VAL A 1 241 ? 10.471 41.239 -2.489 1.00 28.92 309 VAL A CA 1
ATOM 1879 C C . VAL A 1 241 ? 10.292 42.754 -2.601 1.00 28.12 309 VAL A C 1
ATOM 1880 O O . VAL A 1 241 ? 10.235 43.466 -1.600 1.00 26.90 309 VAL A O 1
ATOM 1884 N N . SER A 1 242 ? 10.185 43.221 -3.837 1.00 27.28 310 SER A N 1
ATOM 1885 C CA . SER A 1 242 ? 9.847 44.613 -4.101 1.00 26.84 310 SER A CA 1
ATOM 1886 C C . SER A 1 242 ? 8.468 44.932 -3.512 1.00 26.96 310 SER A C 1
ATOM 1887 O O . SER A 1 242 ? 7.519 44.174 -3.714 1.00 26.95 310 SER A O 1
ATOM 1890 N N . PRO A 1 243 ? 8.344 46.042 -2.762 1.00 26.68 311 PRO A N 1
ATOM 1891 C CA . PRO A 1 243 ? 6.982 46.436 -2.384 1.00 27.10 311 PRO A CA 1
ATOM 1892 C C . PRO A 1 243 ? 6.096 46.826 -3.593 1.00 27.50 311 PRO A C 1
ATOM 1893 O O . PRO A 1 243 ? 6.613 47.139 -4.659 1.00 27.79 311 PRO A O 1
ATOM 1897 N N . PRO A 1 244 ? 4.763 46.775 -3.432 1.00 27.89 312 PRO A N 1
ATOM 1898 C CA . PRO A 1 244 ? 3.848 47.023 -4.561 1.00 28.25 312 PRO A CA 1
ATOM 1899 C C . PRO A 1 244 ? 3.742 48.484 -5.005 1.00 28.30 312 PRO A C 1
ATOM 1900 O O . PRO A 1 244 ? 3.105 48.768 -6.028 1.00 28.89 312 PRO A O 1
ATOM 1904 N N . CYS A 1 245 ? 4.335 49.392 -4.231 1.00 27.97 313 CYS A N 1
ATOM 1905 C CA . CYS A 1 245 ? 4.348 50.815 -4.567 1.00 27.73 313 CYS A CA 1
ATOM 1906 C C . CYS A 1 245 ? 5.780 51.361 -4.534 1.00 26.29 313 CYS A C 1
ATOM 1907 O O . CYS A 1 245 ? 6.637 50.793 -3.839 1.00 26.39 313 CYS A O 1
ATOM 1910 N N . PRO A 1 246 ? 6.051 52.462 -5.271 1.00 24.67 314 PRO A N 1
ATOM 1911 C CA . PRO A 1 246 ? 7.438 52.975 -5.387 1.00 22.97 314 PRO A CA 1
ATOM 1912 C C . PRO A 1 246 ? 8.019 53.531 -4.078 1.00 20.89 314 PRO A C 1
ATOM 1913 O O . PRO A 1 246 ? 7.276 53.774 -3.134 1.00 20.39 314 PRO A O 1
ATOM 1917 N N . PRO A 1 247 ? 9.342 53.747 -4.035 1.00 19.80 315 PRO A N 1
ATOM 1918 C CA . PRO A 1 247 ? 9.955 54.497 -2.934 1.00 19.18 315 PRO A CA 1
ATOM 1919 C C . PRO A 1 247 ? 9.693 55.990 -3.120 1.00 18.75 315 PRO A C 1
ATOM 1920 O O . PRO A 1 247 ? 8.960 56.365 -4.038 1.00 18.73 315 PRO A O 1
ATOM 1924 N N . SER A 1 248 ? 10.288 56.817 -2.272 1.00 17.66 316 SER A N 1
ATOM 1925 C CA . SER A 1 248 ? 10.042 58.267 -2.314 1.00 18.28 316 SER A CA 1
ATOM 1926 C C . SER A 1 248 ? 11.308 59.066 -2.016 1.00 19.50 316 SER A C 1
ATOM 1927 O O . SER A 1 248 ? 12.158 58.601 -1.241 1.00 19.76 316 SER A O 1
ATOM 1930 N N . ILE A 1 249 ? 11.407 60.280 -2.561 1.00 18.85 317 ILE A N 1
ATOM 1931 C CA . ILE A 1 249 ? 12.457 61.214 -2.178 1.00 19.47 317 ILE A CA 1
ATOM 1932 C C . ILE A 1 249 ? 11.900 62.624 -2.163 1.00 19.79 317 ILE A C 1
ATOM 1933 O O . ILE A 1 249 ? 11.156 63.022 -3.064 1.00 19.62 317 ILE A O 1
ATOM 1938 N N . ASN A 1 250 ? 12.283 63.400 -1.156 1.00 19.66 318 ASN A N 1
ATOM 1939 C CA . ASN A 1 250 ? 12.002 64.844 -1.191 1.00 19.02 318 ASN A CA 1
ATOM 1940 C C . ASN A 1 250 ? 13.213 65.639 -0.730 1.00 19.79 318 ASN A C 1
ATOM 1941 O O . ASN A 1 250 ? 14.082 65.110 -0.018 1.00 19.49 318 ASN A O 1
ATOM 1946 N N . SER A 1 251 ? 13.269 66.899 -1.147 1.00 19.49 319 SER A N 1
ATOM 1947 C CA . SER A 1 251 ? 14.355 67.774 -0.745 1.00 20.79 319 SER A CA 1
ATOM 1948 C C . SER A 1 251 ? 13.944 68.600 0.474 1.00 20.31 319 SER A C 1
ATOM 1949 O O . SER A 1 251 ? 12.794 68.522 0.948 1.00 20.46 319 SER A O 1
ATOM 1952 N N . SER A 1 252 ? 14.881 69.376 1.003 1.00 20.42 320 SER A N 1
ATOM 1953 C CA . SER A 1 252 ? 14.614 70.226 2.155 1.00 21.12 320 SER A CA 1
ATOM 1954 C C . SER A 1 252 ? 14.077 71.599 1.688 1.00 21.70 320 SER A C 1
ATOM 1955 O O . SER A 1 252 ? 14.134 71.945 0.483 1.00 21.20 320 SER A O 1
ATOM 1958 N N . SER A 1 253 ? 13.577 72.388 2.630 1.00 21.25 321 SER A N 1
ATOM 1959 C CA . SER A 1 253 ? 13.201 73.754 2.355 1.00 21.92 321 SER A CA 1
ATOM 1960 C C . SER A 1 253 ? 13.295 74.498 3.673 1.00 22.52 321 SER A C 1
ATOM 1961 O O . SER A 1 253 ? 12.674 74.083 4.678 1.00 22.87 321 SER A O 1
ATOM 1964 N N . GLY A 1 254 ? 14.068 75.580 3.660 1.00 23.31 322 GLY A N 1
ATOM 1965 C CA . GLY A 1 254 ? 14.307 76.369 4.840 1.00 22.90 322 GLY A CA 1
ATOM 1966 C C . GLY A 1 254 ? 13.195 77.341 5.155 1.00 23.43 322 GLY A C 1
ATOM 1967 O O . GLY A 1 254 ? 12.196 77.453 4.418 1.00 21.79 322 GLY A O 1
ATOM 1968 N N . ARG A 1 255 ? 13.378 78.043 6.269 1.00 22.99 323 ARG A N 1
ATOM 1969 C CA . ARG A 1 255 ? 12.348 78.904 6.817 1.00 22.14 323 ARG A CA 1
ATOM 1970 C C . ARG A 1 255 ? 12.578 80.358 6.358 1.00 21.67 323 ARG A C 1
ATOM 1971 O O . ARG A 1 255 ? 13.660 80.913 6.553 1.00 22.13 323 ARG A O 1
ATOM 1979 N N . PHE A 1 256 ? 11.568 80.959 5.732 1.00 20.68 324 PHE A N 1
ATOM 1980 C CA . PHE A 1 256 ? 11.678 82.318 5.213 1.00 21.48 324 PHE A CA 1
ATOM 1981 C C . PHE A 1 256 ? 11.508 83.351 6.335 1.00 22.31 324 PHE A C 1
ATOM 1982 O O . PHE A 1 256 ? 10.659 83.162 7.221 1.00 22.78 324 PHE A O 1
ATOM 1990 N N . ASP A 1 257 ? 12.274 84.443 6.277 1.00 22.49 325 ASP A N 1
ATOM 1991 C CA . ASP A 1 257 ? 12.125 85.552 7.246 1.00 23.47 325 ASP A CA 1
ATOM 1992 C C . ASP A 1 257 ? 11.707 86.812 6.472 1.00 22.97 325 ASP A C 1
ATOM 1993 O O . ASP A 1 257 ? 12.523 87.424 5.768 1.00 22.55 325 ASP A O 1
ATOM 1998 N N . TRP A 1 258 ? 10.429 87.166 6.557 1.00 23.45 326 TRP A N 1
ATOM 1999 C CA . TRP A 1 258 ? 9.876 88.238 5.717 1.00 23.86 326 TRP A CA 1
ATOM 2000 C C . TRP A 1 258 ? 10.600 89.575 5.875 1.00 24.04 326 TRP A C 1
ATOM 2001 O O . TRP A 1 258 ? 10.558 90.437 4.976 1.00 22.11 326 TRP A O 1
ATOM 2012 N N . ARG A 1 259 ? 11.265 89.739 7.019 1.00 24.77 327 ARG A N 1
ATOM 2013 C CA . ARG A 1 259 ? 11.957 91.007 7.337 1.00 25.92 327 ARG A CA 1
ATOM 2014 C C . ARG A 1 259 ? 13.117 91.318 6.378 1.00 26.40 327 ARG A C 1
ATOM 2015 O O . ARG A 1 259 ? 13.572 92.472 6.290 1.00 26.11 327 ARG A O 1
ATOM 2023 N N . ILE A 1 260 ? 13.595 90.319 5.638 1.00 26.38 328 ILE A N 1
ATOM 2024 C CA . ILE A 1 260 ? 14.617 90.600 4.615 1.00 28.00 328 ILE A CA 1
ATOM 2025 C C . ILE A 1 260 ? 14.040 91.426 3.448 1.00 28.40 328 ILE A C 1
ATOM 2026 O O . ILE A 1 260 ? 14.784 91.997 2.635 1.00 28.20 328 ILE A O 1
ATOM 2031 N N . LEU A 1 261 ? 12.707 91.469 3.361 1.00 28.64 329 LEU A N 1
ATOM 2032 C CA . LEU A 1 261 ? 12.049 92.257 2.320 1.00 29.84 329 LEU A CA 1
ATOM 2033 C C . LEU A 1 261 ? 12.129 93.752 2.583 1.00 30.98 329 LEU A C 1
ATOM 2034 O O . LEU A 1 261 ? 11.971 94.554 1.666 1.00 31.39 329 LEU A O 1
ATOM 2039 N N . ILE A 1 262 ? 12.370 94.138 3.834 1.00 32.46 330 ILE A N 1
ATOM 2040 C CA . ILE A 1 262 ? 12.465 95.569 4.148 1.00 34.57 330 ILE A CA 1
ATOM 2041 C C . ILE A 1 262 ? 13.903 96.083 4.122 1.00 35.44 330 ILE A C 1
ATOM 2042 O O . ILE A 1 262 ? 14.417 96.426 3.050 1.00 36.63 330 ILE A O 1
ATOM 2047 N N . ARG B 1 4 ? -7.585 98.810 4.917 1.00 30.30 72 ARG B N 1
ATOM 2048 C CA . ARG B 1 4 ? -6.467 98.285 4.057 1.00 29.20 72 ARG B CA 1
ATOM 2049 C C . ARG B 1 4 ? -6.742 96.864 3.565 1.00 28.90 72 ARG B C 1
ATOM 2050 O O . ARG B 1 4 ? -7.481 96.113 4.190 1.00 29.84 72 ARG B O 1
ATOM 2058 N N . ARG B 1 5 ? -6.124 96.506 2.451 1.00 26.54 73 ARG B N 1
ATOM 2059 C CA . ARG B 1 5 ? -6.208 95.149 1.929 1.00 24.41 73 ARG B CA 1
ATOM 2060 C C . ARG B 1 5 ? -4.812 94.556 1.800 1.00 23.33 73 ARG B C 1
ATOM 2061 O O . ARG B 1 5 ? -3.824 95.270 1.956 1.00 22.80 73 ARG B O 1
ATOM 2069 N N . TRP B 1 6 ? -4.756 93.251 1.507 1.00 21.34 74 TRP B N 1
ATOM 2070 C CA . TRP B 1 6 ? -3.509 92.508 1.388 1.00 20.20 74 TRP B CA 1
ATOM 2071 C C . TRP B 1 6 ? -3.114 92.295 -0.072 1.00 19.10 74 TRP B C 1
ATOM 2072 O O . TRP B 1 6 ? -3.965 92.048 -0.945 1.00 18.72 74 TRP B O 1
ATOM 2083 N N . VAL B 1 7 ? -1.817 92.414 -0.321 1.00 18.38 75 VAL B N 1
ATOM 2084 C CA . VAL B 1 7 ? -1.213 91.929 -1.562 1.00 17.93 75 VAL B CA 1
ATOM 2085 C C . VAL B 1 7 ? -0.080 90.979 -1.183 1.00 17.91 75 VAL B C 1
ATOM 2086 O O . VAL B 1 7 ? 0.788 91.326 -0.362 1.00 19.79 75 VAL B O 1
ATOM 2090 N N . PHE B 1 8 ? -0.102 89.780 -1.767 1.00 17.03 76 PHE B N 1
ATOM 2091 C CA . PHE B 1 8 ? 0.843 88.723 -1.423 1.00 16.90 76 PHE B CA 1
ATOM 2092 C C . PHE B 1 8 ? 1.714 88.325 -2.607 1.00 16.19 76 PHE B C 1
ATOM 2093 O O . PHE B 1 8 ? 1.297 88.455 -3.756 1.00 16.76 76 PHE B O 1
ATOM 2101 N N . ALA B 1 9 ? 2.922 87.848 -2.315 1.00 15.22 77 ALA B N 1
ATOM 2102 C CA . ALA B 1 9 ? 3.792 87.253 -3.329 1.00 15.57 77 ALA B CA 1
ATOM 2103 C C . ALA B 1 9 ? 4.268 85.917 -2.767 1.00 15.76 77 ALA B C 1
ATOM 2104 O O . ALA B 1 9 ? 4.620 85.810 -1.587 1.00 16.42 77 ALA B O 1
ATOM 2106 N N . LEU B 1 10 ? 4.186 84.889 -3.605 1.00 15.19 78 LEU B N 1
ATOM 2107 C CA . LEU B 1 10 ? 4.471 83.516 -3.187 1.00 14.82 78 LEU B CA 1
ATOM 2108 C C . LEU B 1 10 ? 5.395 82.857 -4.210 1.00 14.76 78 LEU B C 1
ATOM 2109 O O . LEU B 1 10 ? 5.094 82.883 -5.417 1.00 14.18 78 LEU B O 1
ATOM 2114 N N . ARG B 1 11 ? 6.511 82.281 -3.749 1.00 13.24 79 ARG B N 1
ATOM 2115 C CA . ARG B 1 11 ? 7.381 81.530 -4.656 1.00 12.50 79 ARG B CA 1
ATOM 2116 C C . ARG B 1 11 ? 6.729 80.159 -4.873 1.00 12.64 79 ARG B C 1
ATOM 2117 O O . ARG B 1 11 ? 6.059 79.639 -3.950 1.00 11.89 79 ARG B O 1
ATOM 2125 N N . HIS B 1 12 ? 6.886 79.594 -6.065 1.00 12.28 80 HIS B N 1
ATOM 2126 C CA . HIS B 1 12 ? 6.450 78.209 -6.320 1.00 11.87 80 HIS B CA 1
ATOM 2127 C C . HIS B 1 12 ? 7.032 77.215 -5.295 1.00 12.95 80 HIS B C 1
ATOM 2128 O O . HIS B 1 12 ? 8.046 77.480 -4.595 1.00 12.96 80 HIS B O 1
ATOM 2135 N N . GLY B 1 13 ? 6.370 76.054 -5.193 1.00 13.60 81 GLY B N 1
ATOM 2136 C CA . GLY B 1 13 ? 6.854 74.949 -4.355 1.00 14.71 81 GLY B CA 1
ATOM 2137 C C . GLY B 1 13 ? 7.961 74.140 -4.992 1.00 14.58 81 GLY B C 1
ATOM 2138 O O . GLY B 1 13 ? 8.509 74.492 -6.056 1.00 14.49 81 GLY B O 1
ATOM 2139 N N . GLU B 1 14 ? 8.301 73.040 -4.314 1.00 14.92 82 GLU B N 1
ATOM 2140 C CA . GLU B 1 14 ? 9.397 72.173 -4.710 1.00 14.32 82 GLU B CA 1
ATOM 2141 C C . GLU B 1 14 ? 9.229 71.668 -6.147 1.00 13.58 82 GLU B C 1
ATOM 2142 O O . GLU B 1 14 ? 8.154 71.208 -6.530 1.00 13.25 82 GLU B O 1
ATOM 2148 N N . ARG B 1 15 ? 10.306 71.769 -6.927 1.00 13.24 83 ARG B N 1
ATOM 2149 C CA . ARG B 1 15 ? 10.290 71.409 -8.347 1.00 13.09 83 ARG B CA 1
ATOM 2150 C C . ARG B 1 15 ? 10.757 69.980 -8.585 1.00 12.98 83 ARG B C 1
ATOM 2151 O O . ARG B 1 15 ? 11.748 69.553 -7.988 1.00 15.64 83 ARG B O 1
ATOM 2159 N N . VAL B 1 16 ? 10.083 69.263 -9.494 1.00 12.64 84 VAL B N 1
ATOM 2160 C CA . VAL B 1 16 ? 10.517 67.925 -9.881 1.00 12.54 84 VAL B CA 1
ATOM 2161 C C . VAL B 1 16 ? 11.962 67.964 -10.401 1.00 13.31 84 VAL B C 1
ATOM 2162 O O . VAL B 1 16 ? 12.792 67.193 -9.946 1.00 14.03 84 VAL B O 1
ATOM 2166 N N . ASP B 1 17 ? 12.275 68.925 -11.290 1.00 13.11 85 ASP B N 1
ATOM 2167 C CA . ASP B 1 17 ? 13.588 68.906 -11.969 1.00 15.62 85 ASP B CA 1
ATOM 2168 C C . ASP B 1 17 ? 14.755 69.091 -10.985 1.00 16.25 85 ASP B C 1
ATOM 2169 O O . ASP B 1 17 ? 15.868 68.643 -11.260 1.00 18.00 85 ASP B O 1
ATOM 2174 N N . LEU B 1 18 ? 14.508 69.776 -9.866 1.00 16.79 86 LEU B N 1
ATOM 2175 C CA . LEU B 1 18 ? 15.577 70.041 -8.861 1.00 17.11 86 LEU B CA 1
ATOM 2176 C C . LEU B 1 18 ? 15.670 68.970 -7.785 1.00 18.35 86 LEU B C 1
ATOM 2177 O O . LEU B 1 18 ? 16.680 68.874 -7.042 1.00 19.76 86 LEU B O 1
ATOM 2182 N N . THR B 1 19 ? 14.651 68.135 -7.729 1.00 16.28 87 THR B N 1
ATOM 2183 C CA . THR B 1 19 ? 14.552 67.059 -6.746 1.00 16.84 87 THR B CA 1
ATOM 2184 C C . THR B 1 19 ? 15.038 65.712 -7.290 1.00 16.51 87 THR B C 1
ATOM 2185 O O . THR B 1 19 ? 15.543 64.869 -6.511 1.00 17.17 87 THR B O 1
ATOM 2189 N N . TYR B 1 20 ? 14.942 65.525 -8.613 1.00 15.96 88 TYR B N 1
ATOM 2190 C CA . TYR B 1 20 ? 15.300 64.276 -9.290 1.00 15.96 88 TYR B CA 1
ATOM 2191 C C . TYR B 1 20 ? 16.370 64.504 -10.350 1.00 16.92 88 TYR B C 1
ATOM 2192 O O . TYR B 1 20 ? 16.696 65.643 -10.649 1.00 16.61 88 TYR B O 1
ATOM 2201 N N . GLY B 1 21 ? 16.894 63.423 -10.913 1.00 16.33 89 GLY B N 1
ATOM 2202 C CA . GLY B 1 21 ? 17.833 63.484 -12.048 1.00 17.91 89 GLY B CA 1
ATOM 2203 C C . GLY B 1 21 ? 17.072 63.481 -13.374 1.00 18.19 89 GLY B C 1
ATOM 2204 O O . GLY B 1 21 ? 16.155 64.292 -13.533 1.00 18.19 89 GLY B O 1
ATOM 2205 N N . PRO B 1 22 ? 17.438 62.573 -14.312 1.00 18.27 90 PRO B N 1
ATOM 2206 C CA . PRO B 1 22 ? 16.833 62.481 -15.657 1.00 17.21 90 PRO B CA 1
ATOM 2207 C C . PRO B 1 22 ? 15.460 61.826 -15.581 1.00 16.48 90 PRO B C 1
ATOM 2208 O O . PRO B 1 22 ? 15.272 60.708 -16.082 1.00 14.32 90 PRO B O 1
ATOM 2212 N N . TRP B 1 23 ? 14.510 62.521 -14.946 1.00 14.54 91 TRP B N 1
ATOM 2213 C CA . TRP B 1 23 ? 13.241 61.872 -14.579 1.00 15.50 91 TRP B CA 1
ATOM 2214 C C . TRP B 1 23 ? 12.347 61.576 -15.799 1.00 14.78 91 TRP B C 1
ATOM 2215 O O . TRP B 1 23 ? 11.628 60.586 -15.811 1.00 16.13 91 TRP B O 1
ATOM 2226 N N . VAL B 1 24 ? 12.387 62.434 -16.806 1.00 14.44 92 VAL B N 1
ATOM 2227 C CA . VAL B 1 24 ? 11.509 62.227 -17.961 1.00 15.30 92 VAL B CA 1
ATOM 2228 C C . VAL B 1 24 ? 11.896 60.942 -18.687 1.00 16.35 92 VAL B C 1
ATOM 2229 O O . VAL B 1 24 ? 11.054 60.072 -18.867 1.00 16.80 92 VAL B O 1
ATOM 2233 N N . PRO B 1 25 ? 13.172 60.811 -19.131 1.00 17.26 93 PRO B N 1
ATOM 2234 C CA . PRO B 1 25 ? 13.492 59.520 -19.754 1.00 18.34 93 PRO B CA 1
ATOM 2235 C C . PRO B 1 25 ? 13.374 58.319 -18.834 1.00 17.89 93 PRO B C 1
ATOM 2236 O O . PRO B 1 25 ? 13.114 57.209 -19.308 1.00 17.87 93 PRO B O 1
ATOM 2240 N N . HIS B 1 26 ? 13.523 58.508 -17.532 1.00 16.81 94 HIS B N 1
ATOM 2241 C CA . HIS B 1 26 ? 13.371 57.380 -16.624 1.00 17.25 94 HIS B CA 1
ATOM 2242 C C . HIS B 1 26 ? 11.913 56.924 -16.531 1.00 17.34 94 HIS B C 1
ATOM 2243 O O . HIS B 1 26 ? 11.646 55.710 -16.526 1.00 18.77 94 HIS B O 1
ATOM 2250 N N . CYS B 1 27 ? 10.993 57.891 -16.450 1.00 17.60 95 CYS B N 1
ATOM 2251 C CA . CYS B 1 27 ? 9.558 57.623 -16.176 1.00 18.86 95 CYS B CA 1
ATOM 2252 C C . CYS B 1 27 ? 8.722 57.352 -17.421 1.00 20.05 95 CYS B C 1
ATOM 2253 O O . CYS B 1 27 ? 7.724 56.650 -17.347 1.00 19.55 95 CYS B O 1
ATOM 2256 N N . PHE B 1 28 ? 9.101 57.922 -18.557 1.00 21.00 96 PHE B N 1
ATOM 2257 C CA . PHE B 1 28 ? 8.332 57.675 -19.786 1.00 23.74 96 PHE B CA 1
ATOM 2258 C C . PHE B 1 28 ? 8.836 56.434 -20.476 1.00 26.01 96 PHE B C 1
ATOM 2259 O O . PHE B 1 28 ? 10.029 56.346 -20.804 1.00 26.21 96 PHE B O 1
ATOM 2267 N N . GLU B 1 29 ? 7.927 55.472 -20.646 1.00 28.82 97 GLU B N 1
ATOM 2268 C CA . GLU B 1 29 ? 8.089 54.333 -21.550 1.00 31.95 97 GLU B CA 1
ATOM 2269 C C . GLU B 1 29 ? 7.316 54.683 -22.808 1.00 32.31 97 GLU B C 1
ATOM 2270 O O . GLU B 1 29 ? 6.079 54.646 -22.815 1.00 31.96 97 GLU B O 1
ATOM 2276 N N . ASN B 1 30 ? 8.056 55.047 -23.852 1.00 32.68 98 ASN B N 1
ATOM 2277 C CA . ASN B 1 30 ? 7.491 55.607 -25.077 1.00 33.40 98 ASN B CA 1
ATOM 2278 C C . ASN B 1 30 ? 6.801 56.939 -24.743 1.00 32.46 98 ASN B C 1
ATOM 2279 O O . ASN B 1 30 ? 7.458 57.891 -24.316 1.00 32.63 98 ASN B O 1
ATOM 2284 N N . ASP B 1 31 ? 5.493 57.029 -24.923 1.00 31.26 99 ASP B N 1
ATOM 2285 C CA . ASP B 1 31 ? 4.822 58.244 -24.511 1.00 30.01 99 ASP B CA 1
ATOM 2286 C C . ASP B 1 31 ? 3.976 58.041 -23.282 1.00 28.74 99 ASP B C 1
ATOM 2287 O O . ASP B 1 31 ? 3.174 58.897 -22.937 1.00 28.08 99 ASP B O 1
ATOM 2292 N N . THR B 1 32 ? 4.156 56.904 -22.616 1.00 26.80 100 THR B N 1
ATOM 2293 C CA . THR B 1 32 ? 3.348 56.662 -21.429 1.00 25.60 100 THR B CA 1
ATOM 2294 C C . THR B 1 32 ? 4.178 56.890 -20.185 1.00 23.03 100 THR B C 1
ATOM 2295 O O . THR B 1 32 ? 5.201 56.242 -19.955 1.00 22.16 100 THR B O 1
ATOM 2299 N N . TYR B 1 33 ? 3.724 57.850 -19.413 1.00 21.82 101 TYR B N 1
ATOM 2300 C CA . TYR B 1 33 ? 4.343 58.169 -18.141 1.00 19.73 101 TYR B CA 1
ATOM 2301 C C . TYR B 1 33 ? 4.023 57.100 -17.105 1.00 19.91 101 TYR B C 1
ATOM 2302 O O . TYR B 1 33 ? 2.874 56.647 -16.968 1.00 19.99 101 TYR B O 1
ATOM 2311 N N . VAL B 1 34 ? 5.045 56.700 -16.358 1.00 20.57 102 VAL B N 1
ATOM 2312 C CA . VAL B 1 34 ? 4.856 55.771 -15.257 1.00 20.37 102 VAL B CA 1
ATOM 2313 C C . VAL B 1 34 ? 5.425 56.468 -14.041 1.00 19.91 102 VAL B C 1
ATOM 2314 O O . VAL B 1 34 ? 6.542 56.943 -14.075 1.00 19.71 102 VAL B O 1
ATOM 2318 N N . ARG B 1 35 ? 4.636 56.563 -12.981 1.00 19.69 103 ARG B N 1
ATOM 2319 C CA . ARG B 1 35 ? 5.127 57.152 -11.745 1.00 19.34 103 ARG B CA 1
ATOM 2320 C C . ARG B 1 35 ? 6.116 56.187 -11.089 1.00 19.25 103 ARG B C 1
ATOM 2321 O O . ARG B 1 35 ? 5.743 55.061 -10.716 1.00 20.69 103 ARG B O 1
ATOM 2334 N N . LYS B 1 36 ? 7.368 56.620 -10.936 1.00 17.71 104 LYS B N 1
ATOM 2335 C CA . LYS B 1 36 ? 8.407 55.763 -10.390 1.00 18.31 104 LYS B CA 1
ATOM 2336 C C . LYS B 1 36 ? 8.845 56.155 -8.971 1.00 16.75 104 LYS B C 1
ATOM 2337 O O . LYS B 1 36 ? 9.789 55.576 -8.424 1.00 17.67 104 LYS B O 1
ATOM 2343 N N . ASP B 1 37 ? 8.175 57.144 -8.393 1.00 16.18 105 ASP B N 1
ATOM 2344 C CA . ASP B 1 37 ? 8.495 57.610 -7.031 1.00 15.12 105 ASP B CA 1
ATOM 2345 C C . ASP B 1 37 ? 7.245 58.270 -6.459 1.00 14.15 105 ASP B C 1
ATOM 2346 O O . ASP B 1 37 ? 6.473 58.875 -7.208 1.00 14.46 105 ASP B O 1
ATOM 2351 N N . LEU B 1 38 ? 7.047 58.171 -5.141 1.00 14.41 106 LEU B N 1
ATOM 2352 C CA . LEU B 1 38 ? 5.812 58.643 -4.543 1.00 14.43 106 LEU B CA 1
ATOM 2353 C C . LEU B 1 38 ? 5.748 60.153 -4.566 1.00 14.60 106 LEU B C 1
ATOM 2354 O O . LEU B 1 38 ? 4.667 60.721 -4.459 1.00 15.28 106 LEU B O 1
ATOM 2359 N N . ASN B 1 39 ? 6.900 60.809 -4.679 1.00 13.46 107 ASN B N 1
ATOM 2360 C CA . ASN B 1 39 ? 6.905 62.282 -4.707 1.00 13.69 107 ASN B CA 1
ATOM 2361 C C . ASN B 1 39 ? 6.787 62.863 -6.140 1.00 14.25 107 ASN B C 1
ATOM 2362 O O . ASN B 1 39 ? 6.734 64.077 -6.358 1.00 14.23 107 ASN B O 1
ATOM 2367 N N . LEU B 1 40 ? 6.640 61.991 -7.121 1.00 14.85 108 LEU B N 1
ATOM 2368 C CA . LEU B 1 40 ? 6.372 62.437 -8.483 1.00 16.30 108 LEU B CA 1
ATOM 2369 C C . LEU B 1 40 ? 4.872 62.579 -8.707 1.00 17.39 108 LEU B C 1
ATOM 2370 O O . LEU B 1 40 ? 4.083 61.961 -7.969 1.00 17.31 108 LEU B O 1
ATOM 2375 N N . PRO B 1 41 ? 4.468 63.361 -9.738 1.00 18.55 109 PRO B N 1
ATOM 2376 C CA . PRO B 1 41 ? 3.057 63.463 -10.112 1.00 18.91 109 PRO B CA 1
ATOM 2377 C C . PRO B 1 41 ? 2.401 62.110 -10.378 1.00 18.76 109 PRO B C 1
ATOM 2378 O O . PRO B 1 41 ? 3.050 61.177 -10.886 1.00 16.82 109 PRO B O 1
ATOM 2382 N N . LEU B 1 42 ? 1.119 61.987 -10.025 1.00 18.53 110 LEU B N 1
ATOM 2383 C CA . LEU B 1 42 ? 0.387 60.736 -10.291 1.00 19.45 110 LEU B CA 1
ATOM 2384 C C . LEU B 1 42 ? 0.254 60.503 -11.800 1.00 19.12 110 LEU B C 1
ATOM 2385 O O . LEU B 1 42 ? 0.357 59.386 -12.292 1.00 19.22 110 LEU B O 1
ATOM 2390 N N . LYS B 1 43 ? 0.029 61.589 -12.521 1.00 19.24 111 LYS B N 1
ATOM 2391 C CA . LYS B 1 43 ? -0.093 61.543 -13.983 1.00 19.05 111 LYS B CA 1
ATOM 2392 C C . LYS B 1 43 ? 0.349 62.884 -14.536 1.00 18.00 111 LYS B C 1
ATOM 2393 O O . LYS B 1 43 ? 0.495 63.848 -13.780 1.00 17.68 111 LYS B O 1
ATOM 2403 N N . LEU B 1 44 ? 0.551 62.946 -15.852 1.00 16.53 112 LEU B N 1
ATOM 2404 C CA . LEU B 1 44 ? 0.941 64.184 -16.532 1.00 15.95 112 LEU B CA 1
ATOM 2405 C C . LEU B 1 44 ? 0.018 64.444 -17.710 1.00 16.21 112 LEU B C 1
ATOM 2406 O O . LEU B 1 44 ? -0.191 63.576 -18.562 1.00 16.69 112 LEU B O 1
ATOM 2411 N N . ALA B 1 45 ? -0.475 65.669 -17.781 1.00 15.47 113 ALA B N 1
ATOM 2412 C CA . ALA B 1 45 ? -1.418 66.084 -18.809 1.00 15.93 113 ALA B CA 1
ATOM 2413 C C . ALA B 1 45 ? -0.709 66.148 -20.142 1.00 15.96 113 ALA B C 1
ATOM 2414 O O . ALA B 1 45 ? 0.493 66.356 -20.182 1.00 15.92 113 ALA B O 1
ATOM 2416 N N . HIS B 1 46 ? -1.457 65.979 -21.234 1.00 16.30 114 HIS B N 1
ATOM 2417 C CA . HIS B 1 46 ? -0.890 66.178 -22.564 1.00 16.58 114 HIS B CA 1
ATOM 2418 C C . HIS B 1 46 ? -0.458 67.626 -22.734 1.00 16.37 114 HIS B C 1
ATOM 2419 O O . HIS B 1 46 ? -1.110 68.533 -22.230 1.00 16.28 114 HIS B O 1
ATOM 2426 N N . ARG B 1 47 ? 0.650 67.844 -23.437 1.00 15.10 115 ARG B N 1
ATOM 2427 C CA . ARG B 1 47 ? 1.013 69.215 -23.802 1.00 14.42 115 ARG B CA 1
ATOM 2428 C C . ARG B 1 47 ? 1.617 69.187 -25.191 1.00 14.97 115 ARG B C 1
ATOM 2429 O O . ARG B 1 47 ? 2.177 68.158 -25.612 1.00 14.67 115 ARG B O 1
ATOM 2437 N N . ALA B 1 48 ? 1.476 70.301 -25.910 1.00 15.33 116 ALA B N 1
ATOM 2438 C CA . ALA B 1 48 ? 1.939 70.378 -27.316 1.00 16.56 116 ALA B CA 1
ATOM 2439 C C . ALA B 1 48 ? 3.413 70.024 -27.455 1.00 18.27 116 ALA B C 1
ATOM 2440 O O . ALA B 1 48 ? 3.812 69.494 -28.481 1.00 18.98 116 ALA B O 1
ATOM 2442 N N . GLY B 1 49 ? 4.218 70.316 -26.427 1.00 18.00 117 GLY B N 1
ATOM 2443 C CA . GLY B 1 49 ? 5.658 70.065 -26.487 1.00 18.77 117 GLY B CA 1
ATOM 2444 C C . GLY B 1 49 ? 6.041 68.665 -26.092 1.00 18.01 117 GLY B C 1
ATOM 2445 O O . GLY B 1 49 ? 7.220 68.341 -26.067 1.00 18.63 117 GLY B O 1
ATOM 2446 N N . GLY B 1 50 ? 5.050 67.850 -25.758 1.00 17.35 118 GLY B N 1
ATOM 2447 C CA . GLY B 1 50 ? 5.279 66.453 -25.385 1.00 16.93 118 GLY B CA 1
ATOM 2448 C C . GLY B 1 50 ? 6.062 66.334 -24.078 1.00 17.21 118 GLY B C 1
ATOM 2449 O O . GLY B 1 50 ? 6.136 67.281 -23.293 1.00 16.13 118 GLY B O 1
ATOM 2450 N N . LYS B 1 51 ? 6.632 65.147 -23.837 1.00 17.05 119 LYS B N 1
ATOM 2451 C CA . LYS B 1 51 ? 7.443 64.973 -22.619 1.00 17.93 119 LYS B CA 1
ATOM 2452 C C . LYS B 1 51 ? 8.645 65.910 -22.576 1.00 18.62 119 LYS B C 1
ATOM 2453 O O . LYS B 1 51 ? 9.060 66.323 -21.476 1.00 20.31 119 LYS B O 1
ATOM 2459 N N . GLY B 1 52 ? 9.201 66.280 -23.743 1.00 18.62 120 GLY B N 1
ATOM 2460 C CA . GLY B 1 52 ? 10.239 67.338 -23.809 1.00 18.93 120 GLY B CA 1
ATOM 2461 C C . GLY B 1 52 ? 9.812 68.662 -23.168 1.00 18.79 120 GLY B C 1
ATOM 2462 O O . GLY B 1 52 ? 10.632 69.348 -22.551 1.00 17.96 120 GLY B O 1
ATOM 2463 N N . GLY B 1 53 ? 8.523 69.005 -23.304 1.00 18.17 121 GLY B N 1
ATOM 2464 C CA . GLY B 1 53 ? 7.931 70.194 -22.679 1.00 16.77 121 GLY B CA 1
ATOM 2465 C C . GLY B 1 53 ? 8.133 70.149 -21.171 1.00 16.46 121 GLY B C 1
ATOM 2466 O O . GLY B 1 53 ? 8.451 71.160 -20.559 1.00 16.44 121 GLY B O 1
ATOM 2467 N N . TYR B 1 54 ? 7.956 68.969 -20.578 1.00 15.60 122 TYR B N 1
ATOM 2468 C CA . TYR B 1 54 ? 8.139 68.794 -19.129 1.00 15.88 122 TYR B CA 1
ATOM 2469 C C . TYR B 1 54 ? 9.599 68.908 -18.700 1.00 16.73 122 TYR B C 1
ATOM 2470 O O . TYR B 1 54 ? 9.871 69.285 -17.569 1.00 17.73 122 TYR B O 1
ATOM 2479 N N . VAL B 1 55 ? 10.536 68.547 -19.578 1.00 17.48 123 VAL B N 1
ATOM 2480 C CA . VAL B 1 55 ? 11.968 68.810 -19.297 1.00 18.01 123 VAL B CA 1
ATOM 2481 C C . VAL B 1 55 ? 12.208 70.337 -19.162 1.00 19.11 123 VAL B C 1
ATOM 2482 O O . VAL B 1 55 ? 12.908 70.831 -18.228 1.00 20.21 123 VAL B O 1
ATOM 2486 N N . LYS B 1 56 ? 11.635 71.100 -20.082 1.00 18.43 124 LYS B N 1
ATOM 2487 C CA . LYS B 1 56 ? 11.840 72.549 -20.106 1.00 20.07 124 LYS B CA 1
ATOM 2488 C C . LYS B 1 56 ? 10.994 73.287 -19.075 1.00 19.83 124 LYS B C 1
ATOM 2489 O O . LYS B 1 56 ? 11.286 74.434 -18.733 1.00 20.78 124 LYS B O 1
ATOM 2495 N N . ASP B 1 57 ? 9.913 72.651 -18.635 1.00 18.77 125 ASP B N 1
ATOM 2496 C CA . ASP B 1 57 ? 8.876 73.326 -17.854 1.00 17.02 125 ASP B CA 1
ATOM 2497 C C . ASP B 1 57 ? 8.392 72.336 -16.814 1.00 15.88 125 ASP B C 1
ATOM 2498 O O . ASP B 1 57 ? 7.335 71.728 -16.964 1.00 14.92 125 ASP B O 1
ATOM 2503 N N . THR B 1 58 ? 9.155 72.226 -15.728 1.00 15.21 126 THR B N 1
ATOM 2504 C CA . THR B 1 58 ? 8.945 71.181 -14.748 1.00 14.54 126 THR B CA 1
ATOM 2505 C C . THR B 1 58 ? 7.607 71.289 -13.973 1.00 14.17 126 THR B C 1
ATOM 2506 O O . THR B 1 58 ? 7.149 72.398 -13.704 1.00 15.13 126 THR B O 1
ATOM 2510 N N . PRO B 1 59 ? 6.998 70.126 -13.601 1.00 13.56 127 PRO B N 1
ATOM 2511 C CA . PRO B 1 59 ? 5.845 70.111 -12.658 1.00 13.08 127 PRO B CA 1
ATOM 2512 C C . PRO B 1 59 ? 6.362 70.348 -11.247 1.00 13.95 127 PRO B C 1
ATOM 2513 O O . PRO B 1 59 ? 7.558 70.231 -11.002 1.00 13.14 127 PRO B O 1
ATOM 2517 N N . LEU B 1 60 ? 5.451 70.593 -10.308 1.00 12.18 128 LEU B N 1
ATOM 2518 C CA . LEU B 1 60 ? 5.804 70.489 -8.899 1.00 12.62 128 LEU B CA 1
ATOM 2519 C C . LEU B 1 60 ? 5.868 69.013 -8.523 1.00 12.45 128 LEU B C 1
ATOM 2520 O O . LEU B 1 60 ? 5.191 68.176 -9.131 1.00 11.62 128 LEU B O 1
ATOM 2525 N N . THR B 1 61 ? 6.633 68.709 -7.476 1.00 12.35 129 THR B N 1
ATOM 2526 C CA . THR B 1 61 ? 6.517 67.416 -6.825 1.00 12.37 129 THR B CA 1
ATOM 2527 C C . THR B 1 61 ? 5.215 67.369 -6.013 1.00 12.76 129 THR B C 1
ATOM 2528 O O . THR B 1 61 ? 4.547 68.417 -5.833 1.00 12.28 129 THR B O 1
ATOM 2532 N N . ARG B 1 62 ? 4.874 66.184 -5.497 1.00 12.35 130 ARG B N 1
ATOM 2533 C CA . ARG B 1 62 ? 3.774 66.067 -4.516 1.00 13.47 130 ARG B CA 1
ATOM 2534 C C . ARG B 1 62 ? 3.986 66.988 -3.306 1.00 13.73 130 ARG B C 1
ATOM 2535 O O . ARG B 1 62 ? 3.056 67.672 -2.845 1.00 14.24 130 ARG B O 1
ATOM 2543 N N . LEU B 1 63 ? 5.208 67.032 -2.799 1.00 13.33 131 LEU B N 1
ATOM 2544 C CA . LEU B 1 63 ? 5.481 67.921 -1.704 1.00 14.80 131 LEU B CA 1
ATOM 2545 C C . LEU B 1 63 ? 5.299 69.391 -2.116 1.00 14.07 131 LEU B C 1
ATOM 2546 O O . LEU B 1 63 ? 4.847 70.193 -1.310 1.00 14.48 131 LEU B O 1
ATOM 2551 N N . GLY B 1 64 ? 5.657 69.769 -3.352 1.00 13.62 132 GLY B N 1
ATOM 2552 C CA . GLY B 1 64 ? 5.472 71.177 -3.756 1.00 13.09 132 GLY B CA 1
ATOM 2553 C C . GLY B 1 64 ? 4.009 71.547 -3.715 1.00 12.21 132 GLY B C 1
ATOM 2554 O O . GLY B 1 64 ? 3.662 72.643 -3.342 1.00 13.59 132 GLY B O 1
ATOM 2555 N N . TRP B 1 65 ? 3.134 70.632 -4.132 1.00 13.16 133 TRP B N 1
ATOM 2556 C CA . TRP B 1 65 ? 1.692 70.873 -3.990 1.00 14.12 133 TRP B CA 1
ATOM 2557 C C . TRP B 1 65 ? 1.300 71.019 -2.526 1.00 14.26 133 TRP B C 1
ATOM 2558 O O . TRP B 1 65 ? 0.532 71.914 -2.155 1.00 15.24 133 TRP B O 1
ATOM 2569 N N . PHE B 1 66 ? 1.795 70.115 -1.700 1.00 13.75 134 PHE B N 1
ATOM 2570 C CA . PHE B 1 66 ? 1.527 70.180 -0.252 1.00 14.25 134 PHE B CA 1
ATOM 2571 C C . PHE B 1 66 ? 2.012 71.495 0.411 1.00 13.90 134 PHE B C 1
ATOM 2572 O O . PHE B 1 66 ? 1.304 72.078 1.219 1.00 14.45 134 PHE B O 1
ATOM 2580 N N . GLN B 1 67 ? 3.241 71.922 0.117 1.00 13.58 135 GLN B N 1
ATOM 2581 C CA . GLN B 1 67 ? 3.764 73.225 0.548 1.00 13.72 135 GLN B CA 1
ATOM 2582 C C . GLN B 1 67 ? 2.818 74.380 0.206 1.00 14.11 135 GLN B C 1
ATOM 2583 O O . GLN B 1 67 ? 2.500 75.231 1.057 1.00 14.96 135 GLN B O 1
ATOM 2589 N N . ALA B 1 68 ? 2.316 74.374 -1.028 1.00 13.49 136 ALA B N 1
ATOM 2590 C CA . ALA B 1 68 ? 1.356 75.378 -1.485 1.00 13.85 136 ALA B CA 1
ATOM 2591 C C . ALA B 1 68 ? 0.014 75.322 -0.715 1.00 14.06 136 ALA B C 1
ATOM 2592 O O . ALA B 1 68 ? -0.524 76.350 -0.284 1.00 14.41 136 ALA B O 1
ATOM 2594 N N . GLN B 1 69 ? -0.479 74.115 -0.508 1.00 14.92 137 GLN B N 1
ATOM 2595 C CA . GLN B 1 69 ? -1.713 73.899 0.244 1.00 15.39 137 GLN B CA 1
ATOM 2596 C C . GLN B 1 69 ? -1.592 74.371 1.678 1.00 15.58 137 GLN B C 1
ATOM 2597 O O . GLN B 1 69 ? -2.544 74.917 2.241 1.00 15.02 137 GLN B O 1
ATOM 2606 N N . LEU B 1 70 ? -0.418 74.181 2.281 1.00 14.43 138 LEU B N 1
ATOM 2607 C CA . LEU B 1 70 ? -0.247 74.612 3.674 1.00 14.92 138 LEU B CA 1
ATOM 2608 C C . LEU B 1 70 ? -0.347 76.133 3.799 1.00 14.50 138 LEU B C 1
ATOM 2609 O O . LEU B 1 70 ? -0.858 76.664 4.798 1.00 14.17 138 LEU B O 1
ATOM 2614 N N . VAL B 1 71 ? 0.202 76.836 2.816 1.00 13.90 139 VAL B N 1
ATOM 2615 C CA . VAL B 1 71 ? 0.074 78.293 2.804 1.00 14.74 139 VAL B CA 1
ATOM 2616 C C . VAL B 1 71 ? -1.398 78.702 2.666 1.00 14.60 139 VAL B C 1
ATOM 2617 O O . VAL B 1 71 ? -1.882 79.584 3.394 1.00 15.41 139 VAL B O 1
ATOM 2621 N N . GLY B 1 72 ? -2.120 78.064 1.730 1.00 15.52 140 GLY B N 1
ATOM 2622 C CA . GLY B 1 72 ? -3.538 78.377 1.517 1.00 14.95 140 GLY B CA 1
ATOM 2623 C C . GLY B 1 72 ? -4.313 78.107 2.807 1.00 16.17 140 GLY B C 1
ATOM 2624 O O . GLY B 1 72 ? -5.130 78.921 3.239 1.00 15.40 140 GLY B O 1
ATOM 2625 N N . GLU B 1 73 ? -4.029 76.967 3.433 1.00 16.50 141 GLU B N 1
ATOM 2626 C CA . GLU B 1 73 ? -4.684 76.600 4.711 1.00 18.44 141 GLU B CA 1
ATOM 2627 C C . GLU B 1 73 ? -4.378 77.614 5.794 1.00 18.72 141 GLU B C 1
ATOM 2628 O O . GLU B 1 73 ? -5.252 77.936 6.595 1.00 17.52 141 GLU B O 1
ATOM 2634 N N . GLY B 1 74 ? -3.119 78.060 5.852 1.00 18.76 142 GLY B N 1
ATOM 2635 C CA . GLY B 1 74 ? -2.694 79.130 6.775 1.00 19.24 142 GLY B CA 1
ATOM 2636 C C . GLY B 1 74 ? -3.466 80.429 6.595 1.00 20.11 142 GLY B C 1
ATOM 2637 O O . GLY B 1 74 ? -3.886 81.061 7.584 1.00 18.90 142 GLY B O 1
ATOM 2638 N N . MET B 1 75 ? -3.681 80.830 5.344 1.00 19.89 143 MET B N 1
ATOM 2639 C CA . MET B 1 75 ? -4.530 82.006 5.075 1.00 21.75 143 MET B CA 1
ATOM 2640 C C . MET B 1 75 ? -5.959 81.817 5.547 1.00 20.39 143 MET B C 1
ATOM 2641 O O . MET B 1 75 ? -6.550 82.745 6.106 1.00 21.37 143 MET B O 1
ATOM 2648 N N . ARG B 1 76 ? -6.523 80.646 5.262 1.00 19.75 144 ARG B N 1
ATOM 2649 C CA . ARG B 1 76 ? -7.901 80.336 5.641 1.00 20.45 144 ARG B CA 1
ATOM 2650 C C . ARG B 1 76 ? -8.025 80.398 7.173 1.00 19.76 144 ARG B C 1
ATOM 2651 O O . ARG B 1 76 ? -8.969 81.001 7.722 1.00 19.80 144 ARG B O 1
ATOM 2659 N N . MET B 1 77 ? -7.067 79.795 7.861 1.00 19.54 145 MET B N 1
ATOM 2660 C CA . MET B 1 77 ? -7.074 79.811 9.327 1.00 20.63 145 MET B CA 1
ATOM 2661 C C . MET B 1 77 ? -7.003 81.206 9.914 1.00 21.01 145 MET B C 1
ATOM 2662 O O . MET B 1 77 ? -7.615 81.496 10.962 1.00 20.85 145 MET B O 1
ATOM 2667 N N . ALA B 1 78 ? -6.302 82.082 9.213 1.00 21.05 146 ALA B N 1
ATOM 2668 C CA . ALA B 1 78 ? -6.140 83.477 9.598 1.00 21.58 146 ALA B CA 1
ATOM 2669 C C . ALA B 1 78 ? -7.370 84.324 9.230 1.00 21.96 146 ALA B C 1
ATOM 2670 O O . ALA B 1 78 ? -7.456 85.520 9.573 1.00 22.62 146 ALA B O 1
ATOM 2672 N N . GLY B 1 79 ? -8.301 83.720 8.501 1.00 21.75 147 GLY B N 1
ATOM 2673 C CA . GLY B 1 79 ? -9.547 84.391 8.104 1.00 22.31 147 GLY B CA 1
ATOM 2674 C C . GLY B 1 79 ? -9.338 85.364 6.973 1.00 22.87 147 GLY B C 1
ATOM 2675 O O . GLY B 1 79 ? -10.101 86.315 6.823 1.00 24.24 147 GLY B O 1
ATOM 2676 N N . VAL B 1 80 ? -8.309 85.128 6.162 1.00 22.28 148 VAL B N 1
ATOM 2677 C CA . VAL B 1 80 ? -7.984 86.005 5.030 1.00 21.62 148 VAL B CA 1
ATOM 2678 C C . VAL B 1 80 ? -8.497 85.362 3.744 1.00 22.05 148 VAL B C 1
ATOM 2679 O O . VAL B 1 80 ? -8.236 84.180 3.485 1.00 22.08 148 VAL B O 1
ATOM 2683 N N . SER B 1 81 ? -9.260 86.122 2.964 1.00 21.51 149 SER B N 1
ATOM 2684 C CA . SER B 1 81 ? -9.777 85.606 1.698 1.00 21.77 149 SER B CA 1
ATOM 2685 C C . SER B 1 81 ? -8.892 86.095 0.548 1.00 21.54 149 SER B C 1
ATOM 2686 O O . SER B 1 81 ? -8.074 87.002 0.732 1.00 22.29 149 SER B O 1
ATOM 2689 N N . ILE B 1 82 ? -9.029 85.487 -0.627 1.00 21.37 150 ILE B N 1
ATOM 2690 C CA . ILE B 1 82 ? -8.331 85.984 -1.809 1.00 20.79 150 ILE B CA 1
ATOM 2691 C C . ILE B 1 82 ? -9.329 86.033 -2.957 1.00 21.68 150 ILE B C 1
ATOM 2692 O O . ILE B 1 82 ? -10.193 85.159 -3.066 1.00 21.91 150 ILE B O 1
ATOM 2697 N N . LYS B 1 83 ? -9.232 87.065 -3.786 1.00 20.87 151 LYS B N 1
ATOM 2698 C CA . LYS B 1 83 ? -10.109 87.198 -4.934 1.00 22.05 151 LYS B CA 1
ATOM 2699 C C . LYS B 1 83 ? -9.348 87.248 -6.261 1.00 21.53 151 LYS B C 1
ATOM 2700 O O . LYS B 1 83 ? -9.854 86.797 -7.293 1.00 21.47 151 LYS B O 1
ATOM 2706 N N . HIS B 1 84 ? -8.125 87.776 -6.226 1.00 20.95 152 HIS B N 1
ATOM 2707 C CA . HIS B 1 84 ? -7.392 88.067 -7.450 1.00 20.13 152 HIS B CA 1
ATOM 2708 C C . HIS B 1 84 ? -6.082 87.296 -7.473 1.00 19.55 152 HIS B C 1
ATOM 2709 O O . HIS B 1 84 ? -5.188 87.573 -6.692 1.00 19.26 152 HIS B O 1
ATOM 2716 N N . VAL B 1 85 ? -5.995 86.303 -8.351 1.00 18.05 153 VAL B N 1
ATOM 2717 C CA . VAL B 1 85 ? -4.856 85.401 -8.334 1.00 17.01 153 VAL B CA 1
ATOM 2718 C C . VAL B 1 85 ? -4.155 85.477 -9.688 1.00 16.65 153 VAL B C 1
ATOM 2719 O O . VAL B 1 85 ? -4.782 85.243 -10.747 1.00 16.30 153 VAL B O 1
ATOM 2723 N N . TYR B 1 86 ? -2.879 85.857 -9.653 1.00 15.18 154 TYR B N 1
ATOM 2724 C CA . TYR B 1 86 ? -2.086 85.954 -10.880 1.00 15.85 154 TYR B CA 1
ATOM 2725 C C . TYR B 1 86 ? -0.921 85.025 -10.733 1.00 15.53 154 TYR B C 1
ATOM 2726 O O . TYR B 1 86 ? -0.321 84.969 -9.670 1.00 16.38 154 TYR B O 1
ATOM 2735 N N . ALA B 1 87 ? -0.600 84.314 -11.803 1.00 14.45 155 ALA B N 1
ATOM 2736 C CA . ALA B 1 87 ? 0.538 83.374 -11.765 1.00 14.55 155 ALA B CA 1
ATOM 2737 C C . ALA B 1 87 ? 1.403 83.551 -12.984 1.00 14.04 155 ALA B C 1
ATOM 2738 O O . ALA B 1 87 ? 0.910 83.804 -14.098 1.00 14.78 155 ALA B O 1
ATOM 2740 N N . SER B 1 88 ? 2.712 83.331 -12.793 1.00 13.96 156 SER B N 1
ATOM 2741 C CA . SER B 1 88 ? 3.652 83.199 -13.910 1.00 13.96 156 SER B CA 1
ATOM 2742 C C . SER B 1 88 ? 3.207 82.017 -14.781 1.00 15.00 156 SER B C 1
ATOM 2743 O O . SER B 1 88 ? 2.579 81.075 -14.287 1.00 14.25 156 SER B O 1
ATOM 2746 N N . PRO B 1 89 ? 3.470 82.087 -16.084 1.00 15.19 157 PRO B N 1
ATOM 2747 C CA . PRO B 1 89 ? 3.031 81.022 -16.955 1.00 16.11 157 PRO B CA 1
ATOM 2748 C C . PRO B 1 89 ? 3.795 79.717 -16.789 1.00 15.50 157 PRO B C 1
ATOM 2749 O O . PRO B 1 89 ? 3.380 78.707 -17.364 1.00 16.52 157 PRO B O 1
ATOM 2753 N N . ALA B 1 90 ? 4.873 79.720 -16.003 1.00 14.62 158 ALA B N 1
ATOM 2754 C CA . ALA B 1 90 ? 5.615 78.492 -15.748 1.00 14.91 158 ALA B CA 1
ATOM 2755 C C . ALA B 1 90 ? 4.706 77.491 -15.028 1.00 14.52 158 ALA B C 1
ATOM 2756 O O . ALA B 1 90 ? 3.970 77.848 -14.084 1.00 14.64 158 ALA B O 1
ATOM 2758 N N . LEU B 1 91 ? 4.739 76.240 -15.476 1.00 13.80 159 LEU B N 1
ATOM 2759 C CA . LEU B 1 91 ? 3.832 75.249 -14.890 1.00 13.05 159 LEU B CA 1
ATOM 2760 C C . LEU B 1 91 ? 3.927 75.210 -13.367 1.00 12.46 159 LEU B C 1
ATOM 2761 O O . LEU B 1 91 ? 2.918 75.140 -12.674 1.00 12.27 159 LEU B O 1
ATOM 2766 N N . ARG B 1 92 ? 5.146 75.225 -12.828 1.00 12.38 160 ARG B N 1
ATOM 2767 C CA . ARG B 1 92 ? 5.334 75.160 -11.384 1.00 11.87 160 ARG B CA 1
ATOM 2768 C C . ARG B 1 92 ? 4.570 76.277 -10.655 1.00 12.30 160 ARG B C 1
ATOM 2769 O O . ARG B 1 92 ? 4.096 76.088 -9.523 1.00 13.57 160 ARG B O 1
ATOM 2777 N N . CYS B 1 93 ? 4.403 77.422 -11.317 1.00 12.27 161 CYS B N 1
ATOM 2778 C CA . CYS B 1 93 ? 3.737 78.567 -10.672 1.00 13.27 161 CYS B CA 1
ATOM 2779 C C . CYS B 1 93 ? 2.224 78.368 -10.689 1.00 12.23 161 CYS B C 1
ATOM 2780 O O . CYS B 1 93 ? 1.536 78.643 -9.693 1.00 12.12 161 CYS B O 1
ATOM 2783 N N . VAL B 1 94 ? 1.703 77.946 -11.843 1.00 13.22 162 VAL B N 1
ATOM 2784 C CA . VAL B 1 94 ? 0.265 77.658 -11.977 1.00 13.16 162 VAL B CA 1
ATOM 2785 C C . VAL B 1 94 ? -0.178 76.559 -11.008 1.00 13.33 162 VAL B C 1
ATOM 2786 O O . VAL B 1 94 ? -1.203 76.690 -10.339 1.00 12.75 162 VAL B O 1
ATOM 2790 N N . GLU B 1 95 ? 0.577 75.458 -10.946 1.00 12.82 163 GLU B N 1
ATOM 2791 C CA . GLU B 1 95 ? 0.296 74.417 -9.970 1.00 13.11 163 GLU B CA 1
ATOM 2792 C C . GLU B 1 95 ? 0.383 74.914 -8.525 1.00 13.00 163 GLU B C 1
ATOM 2793 O O . GLU B 1 95 ? -0.457 74.554 -7.692 1.00 12.97 163 GLU B O 1
ATOM 2799 N N . THR B 1 96 ? 1.378 75.754 -8.228 1.00 12.80 164 THR B N 1
ATOM 2800 C CA . THR B 1 96 ? 1.436 76.343 -6.879 1.00 12.79 164 THR B CA 1
ATOM 2801 C C . THR B 1 96 ? 0.166 77.151 -6.578 1.00 12.95 164 THR B C 1
ATOM 2802 O O . THR B 1 96 ? -0.386 77.022 -5.486 1.00 13.20 164 THR B O 1
ATOM 2806 N N . ALA B 1 97 ? -0.286 77.948 -7.552 1.00 12.81 165 ALA B N 1
ATOM 2807 C CA . ALA B 1 97 ? -1.540 78.717 -7.413 1.00 13.45 165 ALA B CA 1
ATOM 2808 C C . ALA B 1 97 ? -2.694 77.779 -7.098 1.00 13.92 165 ALA B C 1
ATOM 2809 O O . ALA B 1 97 ? -3.526 78.042 -6.234 1.00 12.70 165 ALA B O 1
ATOM 2811 N N . GLN B 1 98 ? -2.749 76.663 -7.815 1.00 13.32 166 GLN B N 1
ATOM 2812 C CA . GLN B 1 98 ? -3.841 75.746 -7.585 1.00 14.78 166 GLN B CA 1
ATOM 2813 C C . GLN B 1 98 ? -3.770 75.139 -6.188 1.00 14.02 166 GLN B C 1
ATOM 2814 O O . GLN B 1 98 ? -4.803 75.052 -5.499 1.00 15.32 166 GLN B O 1
ATOM 2820 N N . GLY B 1 99 ? -2.584 74.709 -5.761 1.00 13.99 167 GLY B N 1
ATOM 2821 C CA . GLY B 1 99 ? -2.441 74.093 -4.429 1.00 13.78 167 GLY B CA 1
ATOM 2822 C C . GLY B 1 99 ? -2.824 75.085 -3.360 1.00 14.32 167 GLY B C 1
ATOM 2823 O O . GLY B 1 99 ? -3.499 74.733 -2.387 1.00 15.25 167 GLY B O 1
ATOM 2824 N N . PHE B 1 100 ? -2.441 76.338 -3.567 1.00 14.09 168 PHE B N 1
ATOM 2825 C CA . PHE B 1 100 ? -2.799 77.426 -2.648 1.00 14.14 168 PHE B CA 1
ATOM 2826 C C . PHE B 1 100 ? -4.329 77.581 -2.558 1.00 13.82 168 PHE B C 1
ATOM 2827 O O . PHE B 1 100 ? -4.920 77.616 -1.470 1.00 13.79 168 PHE B O 1
ATOM 2835 N N . LEU B 1 101 ? -4.975 77.662 -3.720 1.00 13.74 169 LEU B N 1
ATOM 2836 C CA . LEU B 1 101 ? -6.451 77.744 -3.768 1.00 14.78 169 LEU B CA 1
ATOM 2837 C C . LEU B 1 101 ? -7.160 76.551 -3.120 1.00 15.84 169 LEU B C 1
ATOM 2838 O O . LEU B 1 101 ? -8.228 76.714 -2.467 1.00 16.96 169 LEU B O 1
ATOM 2843 N N . ASP B 1 102 ? -6.581 75.366 -3.286 1.00 15.97 170 ASP B N 1
ATOM 2844 C CA . ASP B 1 102 ? -7.082 74.159 -2.655 1.00 17.13 170 ASP B CA 1
ATOM 2845 C C . ASP B 1 102 ? -7.012 74.279 -1.127 1.00 17.35 170 ASP B C 1
ATOM 2846 O O . ASP B 1 102 ? -7.981 73.951 -0.435 1.00 16.40 170 ASP B O 1
ATOM 2851 N N . GLY B 1 103 ? -5.880 74.743 -0.596 1.00 16.79 171 GLY B N 1
ATOM 2852 C CA . GLY B 1 103 ? -5.734 74.877 0.848 1.00 16.86 171 GLY B CA 1
ATOM 2853 C C . GLY B 1 103 ? -6.627 75.973 1.417 1.00 16.81 171 GLY B C 1
ATOM 2854 O O . GLY B 1 103 ? -7.186 75.839 2.525 1.00 16.62 171 GLY B O 1
ATOM 2855 N N . LEU B 1 104 ? -6.762 77.060 0.660 1.00 16.21 172 LEU B N 1
ATOM 2856 C CA . LEU B 1 104 ? -7.627 78.176 1.044 1.00 17.59 172 LEU B CA 1
ATOM 2857 C C . LEU B 1 104 ? -9.120 77.794 0.983 1.00 18.05 172 LEU B C 1
ATOM 2858 O O . LEU B 1 104 ? -9.958 78.369 1.708 1.00 18.64 172 LEU B O 1
ATOM 2863 N N . ARG B 1 105 ? -9.442 76.797 0.167 1.00 17.81 173 ARG B N 1
ATOM 2864 C CA . ARG B 1 105 ? -10.859 76.430 -0.132 1.00 18.71 173 ARG B CA 1
ATOM 2865 C C . ARG B 1 105 ? -11.592 77.611 -0.739 1.00 18.89 173 ARG B C 1
ATOM 2866 O O . ARG B 1 105 ? -12.752 77.934 -0.389 1.00 18.10 173 ARG B O 1
ATOM 2874 N N . ALA B 1 106 ? -10.896 78.257 -1.662 1.00 18.43 174 ALA B N 1
ATOM 2875 C CA . ALA B 1 106 ? -11.413 79.408 -2.361 1.00 18.96 174 ALA B CA 1
ATOM 2876 C C . ALA B 1 106 ? -12.607 78.915 -3.167 1.00 19.64 174 ALA B C 1
ATOM 2877 O O . ALA B 1 106 ? -12.629 77.737 -3.585 1.00 20.26 174 ALA B O 1
ATOM 2879 N N . ASP B 1 107 ? -13.596 79.778 -3.349 1.00 20.91 175 ASP B N 1
ATOM 2880 C CA . ASP B 1 107 ? -14.668 79.496 -4.304 1.00 21.45 175 ASP B CA 1
ATOM 2881 C C . ASP B 1 107 ? -14.052 79.245 -5.689 1.00 21.20 175 ASP B C 1
ATOM 2882 O O . ASP B 1 107 ? -13.148 79.967 -6.097 1.00 19.92 175 ASP B O 1
ATOM 2887 N N . PRO B 1 108 ? -14.514 78.196 -6.400 1.00 20.92 176 PRO B N 1
ATOM 2888 C CA . PRO B 1 108 ? -13.997 77.836 -7.726 1.00 20.59 176 PRO B CA 1
ATOM 2889 C C . PRO B 1 108 ? -14.222 78.893 -8.810 1.00 19.58 176 PRO B C 1
ATOM 2890 O O . PRO B 1 108 ? -13.652 78.793 -9.902 1.00 18.44 176 PRO B O 1
ATOM 2894 N N . SER B 1 109 ? -14.992 79.932 -8.493 1.00 19.23 177 SER B N 1
ATOM 2895 C CA . SER B 1 109 ? -15.082 81.085 -9.385 1.00 19.63 177 SER B CA 1
ATOM 2896 C C . SER B 1 109 ? -13.816 81.955 -9.321 1.00 18.92 177 SER B C 1
ATOM 2897 O O . SER B 1 109 ? -13.588 82.769 -10.200 1.00 20.05 177 SER B O 1
ATOM 2900 N N . VAL B 1 110 ? -12.983 81.766 -8.287 1.00 17.93 178 VAL B N 1
ATOM 2901 C CA . VAL B 1 110 ? -11.679 82.423 -8.243 1.00 16.74 178 VAL B CA 1
ATOM 2902 C C . VAL B 1 110 ? -10.678 81.707 -9.165 1.00 16.50 178 VAL B C 1
ATOM 2903 O O . VAL B 1 110 ? -10.236 80.624 -8.854 1.00 16.00 178 VAL B O 1
ATOM 2907 N N . LYS B 1 111 ? -10.322 82.353 -10.272 1.00 16.22 179 LYS B N 1
ATOM 2908 C CA . LYS B 1 111 ? -9.504 81.705 -11.304 1.00 17.16 179 LYS B CA 1
ATOM 2909 C C . LYS B 1 111 ? -8.074 82.156 -11.230 1.00 16.65 179 LYS B C 1
ATOM 2910 O O . LYS B 1 111 ? -7.784 83.278 -10.788 1.00 18.30 179 LYS B O 1
ATOM 2916 N N . ILE B 1 112 ? -7.187 81.288 -11.706 1.00 16.22 180 ILE B N 1
ATOM 2917 C CA . ILE B 1 112 ? -5.773 81.605 -11.855 1.00 15.42 180 ILE B CA 1
ATOM 2918 C C . ILE B 1 112 ? -5.574 82.349 -13.159 1.00 15.48 180 ILE B C 1
ATOM 2919 O O . ILE B 1 112 ? -5.814 81.825 -14.269 1.00 16.00 180 ILE B O 1
ATOM 2924 N N . LYS B 1 113 ? -5.168 83.602 -13.043 1.00 14.40 181 LYS B N 1
ATOM 2925 C CA . LYS B 1 113 ? -4.933 84.411 -14.237 1.00 15.44 181 LYS B CA 1
ATOM 2926 C C . LYS B 1 113 ? -3.470 84.292 -14.610 1.00 15.82 181 LYS B C 1
ATOM 2927 O O . LYS B 1 113 ? -2.611 84.721 -13.855 1.00 16.65 181 LYS B O 1
ATOM 2933 N N . VAL B 1 114 ? -3.193 83.702 -15.770 1.00 15.34 182 VAL B N 1
ATOM 2934 C CA . VAL B 1 114 ? -1.797 83.470 -16.206 1.00 15.23 182 VAL B CA 1
ATOM 2935 C C . VAL B 1 114 ? -1.249 84.744 -16.849 1.00 15.65 182 VAL B C 1
ATOM 2936 O O . VAL B 1 114 ? -1.783 85.237 -17.838 1.00 15.52 182 VAL B O 1
ATOM 2940 N N . GLU B 1 115 ? -0.224 85.290 -16.223 1.00 15.75 183 GLU B N 1
ATOM 2941 C CA . GLU B 1 115 ? 0.300 86.599 -16.556 1.00 16.39 183 GLU B CA 1
ATOM 2942 C C . GLU B 1 115 ? 1.771 86.483 -16.906 1.00 16.17 183 GLU B C 1
ATOM 2943 O O . GLU B 1 115 ? 2.602 86.334 -16.031 1.00 15.60 183 GLU B O 1
ATOM 2949 N N . PRO B 1 116 ? 2.088 86.510 -18.205 1.00 17.09 184 PRO B N 1
ATOM 2950 C CA . PRO B 1 116 ? 3.478 86.519 -18.686 1.00 17.98 184 PRO B CA 1
ATOM 2951 C C . PRO B 1 116 ? 4.327 87.622 -18.054 1.00 16.99 184 PRO B C 1
ATOM 2952 O O . PRO B 1 116 ? 5.520 87.445 -17.916 1.00 17.81 184 PRO B O 1
ATOM 2956 N N . GLY B 1 117 ? 3.711 88.710 -17.613 1.00 16.99 185 GLY B N 1
ATOM 2957 C CA . GLY B 1 117 ? 4.441 89.769 -16.911 1.00 17.98 185 GLY B CA 1
ATOM 2958 C C . GLY B 1 117 ? 5.207 89.268 -15.688 1.00 17.36 185 GLY B C 1
ATOM 2959 O O . GLY B 1 117 ? 6.210 89.880 -15.284 1.00 18.38 185 GLY B O 1
ATOM 2960 N N . LEU B 1 118 ? 4.732 88.171 -15.096 1.00 16.83 186 LEU B N 1
ATOM 2961 C CA . LEU B 1 118 ? 5.306 87.612 -13.855 1.00 16.98 186 LEU B CA 1
ATOM 2962 C C . LEU B 1 118 ? 6.406 86.568 -14.118 1.00 16.53 186 LEU B C 1
ATOM 2963 O O . LEU B 1 118 ? 7.024 86.062 -13.172 1.00 17.72 186 LEU B O 1
ATOM 2968 N N . PHE B 1 119 ? 6.678 86.264 -15.382 1.00 16.72 187 PHE B N 1
ATOM 2969 C CA . PHE B 1 119 ? 7.707 85.237 -15.678 1.00 15.73 187 PHE B CA 1
ATOM 2970 C C . PHE B 1 119 ? 9.081 85.746 -15.269 1.00 17.08 187 PHE B C 1
ATOM 2971 O O . PHE B 1 119 ? 9.334 86.956 -15.296 1.00 17.09 187 PHE B O 1
ATOM 2979 N N . GLU B 1 120 ? 9.953 84.806 -14.907 1.00 17.67 188 GLU B N 1
ATOM 2980 C CA . GLU B 1 120 ? 11.321 85.081 -14.507 1.00 19.40 188 GLU B CA 1
ATOM 2981 C C . GLU B 1 120 ? 12.137 85.770 -15.608 1.00 19.16 188 GLU B C 1
ATOM 2982 O O . GLU B 1 120 ? 11.740 85.855 -16.774 1.00 18.10 188 GLU B O 1
ATOM 2988 N N . PHE B 1 121 ? 13.307 86.241 -15.208 1.00 18.98 189 PHE B N 1
ATOM 2989 C CA . PHE B 1 121 ? 14.206 86.975 -16.082 1.00 20.61 189 PHE B CA 1
ATOM 2990 C C . PHE B 1 121 ? 14.679 86.068 -17.214 1.00 21.19 189 PHE B C 1
ATOM 2991 O O . PHE B 1 121 ? 15.155 84.961 -16.971 1.00 21.43 189 PHE B O 1
ATOM 2999 N N . LYS B 1 122 ? 14.526 86.531 -18.442 1.00 21.12 190 LYS B N 1
ATOM 3000 C CA . LYS B 1 122 ? 15.004 85.797 -19.604 1.00 22.80 190 LYS B CA 1
ATOM 3001 C C . LYS B 1 122 ? 16.423 86.285 -19.918 1.00 24.82 190 LYS B C 1
ATOM 3002 O O . LYS B 1 122 ? 16.647 87.115 -20.812 1.00 24.24 190 LYS B O 1
ATOM 3008 N N . ASN B 1 123 ? 17.374 85.748 -19.161 1.00 27.47 191 ASN B N 1
ATOM 3009 C CA . ASN B 1 123 ? 18.785 86.170 -19.190 1.00 30.86 191 ASN B CA 1
ATOM 3010 C C . ASN B 1 123 ? 19.533 85.586 -20.405 1.00 33.26 191 ASN B C 1
ATOM 3011 O O . ASN B 1 123 ? 19.461 84.379 -20.657 1.00 33.68 191 ASN B O 1
ATOM 3016 N N . TRP B 1 124 ? 20.234 86.430 -21.170 1.00 37.02 192 TRP B N 1
ATOM 3017 C CA . TRP B 1 124 ? 20.898 85.939 -22.396 1.00 40.35 192 TRP B CA 1
ATOM 3018 C C . TRP B 1 124 ? 22.000 84.925 -22.049 1.00 41.54 192 TRP B C 1
ATOM 3019 O O . TRP B 1 124 ? 22.319 84.034 -22.848 1.00 41.75 192 TRP B O 1
ATOM 3030 N N . HIS B 1 125 ? 22.534 85.053 -20.834 1.00 42.79 193 HIS B N 1
ATOM 3031 C CA . HIS B 1 125 ? 23.568 84.156 -20.330 1.00 43.99 193 HIS B CA 1
ATOM 3032 C C . HIS B 1 125 ? 23.027 82.801 -19.916 1.00 44.71 193 HIS B C 1
ATOM 3033 O O . HIS B 1 125 ? 23.775 81.831 -19.829 1.00 44.78 193 HIS B O 1
ATOM 3040 N N . MET B 1 126 ? 21.728 82.729 -19.652 1.00 45.47 194 MET B N 1
ATOM 3041 C CA . MET B 1 126 ? 21.104 81.439 -19.387 1.00 46.41 194 MET B CA 1
ATOM 3042 C C . MET B 1 126 ? 19.992 81.174 -20.385 1.00 46.51 194 MET B C 1
ATOM 3043 O O . MET B 1 126 ? 18.817 81.159 -20.002 1.00 46.95 194 MET B O 1
ATOM 3048 N N . PRO B 1 127 ? 20.350 80.948 -21.668 1.00 46.69 195 PRO B N 1
ATOM 3049 C CA . PRO B 1 127 ? 19.271 80.629 -22.585 1.00 46.64 195 PRO B CA 1
ATOM 3050 C C . PRO B 1 127 ? 18.641 79.325 -22.113 1.00 46.54 195 PRO B C 1
ATOM 3051 O O . PRO B 1 127 ? 19.328 78.306 -21.966 1.00 46.98 195 PRO B O 1
ATOM 3055 N N . LYS B 1 128 ? 17.357 79.393 -21.801 1.00 45.62 196 LYS B N 1
ATOM 3056 C CA . LYS B 1 128 ? 16.593 78.212 -21.447 1.00 44.75 196 LYS B CA 1
ATOM 3057 C C . LYS B 1 128 ? 15.577 78.002 -22.548 1.00 43.51 196 LYS B C 1
ATOM 3058 O O . LYS B 1 128 ? 15.155 78.968 -23.201 1.00 43.85 196 LYS B O 1
ATOM 3064 N N . GLY B 1 129 ? 15.208 76.747 -22.779 1.00 41.95 197 GLY B N 1
ATOM 3065 C CA . GLY B 1 129 ? 14.075 76.459 -23.647 1.00 39.88 197 GLY B CA 1
ATOM 3066 C C . GLY B 1 129 ? 12.844 77.035 -22.966 1.00 37.94 197 GLY B C 1
ATOM 3067 O O . GLY B 1 129 ? 12.645 76.839 -21.766 1.00 37.96 197 GLY B O 1
ATOM 3068 N N . ILE B 1 130 ? 12.043 77.788 -23.708 1.00 36.06 198 ILE B N 1
ATOM 3069 C CA . ILE B 1 130 ? 10.793 78.287 -23.155 1.00 34.65 198 ILE B CA 1
ATOM 3070 C C . ILE B 1 130 ? 9.680 77.478 -23.777 1.00 33.33 198 ILE B C 1
ATOM 3071 O O . ILE B 1 130 ? 9.542 77.422 -24.997 1.00 33.25 198 ILE B O 1
ATOM 3076 N N . ASP B 1 131 ? 8.886 76.838 -22.932 1.00 31.08 199 ASP B N 1
ATOM 3077 C CA . ASP B 1 131 ? 7.751 76.087 -23.421 1.00 28.94 199 ASP B CA 1
ATOM 3078 C C . ASP B 1 131 ? 6.681 76.250 -22.360 1.00 26.98 199 ASP B C 1
ATOM 3079 O O . ASP B 1 131 ? 6.889 75.811 -21.212 1.00 27.48 199 ASP B O 1
ATOM 3084 N N . PHE B 1 132 ? 5.571 76.909 -22.708 1.00 23.32 200 PHE B N 1
ATOM 3085 C CA . PHE B 1 132 ? 4.444 77.021 -21.753 1.00 19.86 200 PHE B CA 1
ATOM 3086 C C . PHE B 1 132 ? 3.206 76.266 -22.205 1.00 19.53 200 PHE B C 1
ATOM 3087 O O . PHE B 1 132 ? 2.842 76.305 -23.397 1.00 18.72 200 PHE B O 1
ATOM 3095 N N . MET B 1 133 ? 2.516 75.651 -21.242 1.00 17.62 201 MET B N 1
ATOM 3096 C CA . MET B 1 133 ? 1.202 75.062 -21.524 1.00 18.50 201 MET B CA 1
ATOM 3097 C C . MET B 1 133 ? 0.181 76.176 -21.677 1.00 18.26 201 MET B C 1
ATOM 3098 O O . MET B 1 133 ? 0.208 77.174 -20.955 1.00 19.27 201 MET B O 1
ATOM 3103 N N . THR B 1 134 ? -0.736 76.006 -22.620 1.00 18.97 202 THR B N 1
ATOM 3104 C CA . THR B 1 134 ? -1.755 77.013 -22.874 1.00 18.17 202 THR B CA 1
ATOM 3105 C C . THR B 1 134 ? -2.846 76.947 -21.811 1.00 18.32 202 THR B C 1
ATOM 3106 O O . THR B 1 134 ? -2.980 75.932 -21.153 1.00 17.22 202 THR B O 1
ATOM 3110 N N . PRO B 1 135 ? -3.615 78.042 -21.631 1.00 18.63 203 PRO B N 1
ATOM 3111 C CA . PRO B 1 135 ? -4.769 77.976 -20.708 1.00 19.47 203 PRO B CA 1
ATOM 3112 C C . PRO B 1 135 ? -5.650 76.736 -20.866 1.00 18.89 203 PRO B C 1
ATOM 3113 O O . PRO B 1 135 ? -5.980 76.118 -19.857 1.00 19.23 203 PRO B O 1
ATOM 3117 N N . ILE B 1 136 ? -5.978 76.328 -22.099 1.00 19.40 204 ILE B N 1
ATOM 3118 C CA . ILE B 1 136 ? -6.837 75.161 -22.287 1.00 19.09 204 ILE B CA 1
ATOM 3119 C C . ILE B 1 136 ? -6.133 73.859 -21.895 1.00 18.64 204 ILE B C 1
ATOM 3120 O O . ILE B 1 136 ? -6.744 72.929 -21.336 1.00 17.82 204 ILE B O 1
ATOM 3125 N N . GLU B 1 137 ? -4.826 73.795 -22.157 1.00 17.89 205 GLU B N 1
ATOM 3126 C CA . GLU B 1 137 ? -4.060 72.613 -21.747 1.00 16.70 205 GLU B CA 1
ATOM 3127 C C . GLU B 1 137 ? -3.984 72.516 -20.230 1.00 16.09 205 GLU B C 1
ATOM 3128 O O . GLU B 1 137 ? -4.074 71.429 -19.680 1.00 15.67 205 GLU B O 1
ATOM 3134 N N . LEU B 1 138 ? -3.801 73.653 -19.568 1.00 15.01 206 LEU B N 1
ATOM 3135 C CA . LEU B 1 138 ? -3.755 73.691 -18.087 1.00 15.85 206 LEU B CA 1
ATOM 3136 C C . LEU B 1 138 ? -5.132 73.342 -17.486 1.00 15.99 206 LEU B C 1
ATOM 3137 O O . LEU B 1 138 ? -5.225 72.620 -16.485 1.00 16.26 206 LEU B O 1
ATOM 3142 N N . CYS B 1 139 ? -6.196 73.857 -18.089 1.00 15.57 207 CYS B N 1
ATOM 3143 C CA . CYS B 1 139 ? -7.573 73.487 -17.618 1.00 16.92 207 CYS B CA 1
ATOM 3144 C C . CYS B 1 139 ? -7.815 71.984 -17.802 1.00 15.56 207 CYS B C 1
ATOM 3145 O O . CYS B 1 139 ? -8.378 71.318 -16.935 1.00 14.49 207 CYS B O 1
ATOM 3148 N N . LYS B 1 140 ? -7.373 71.442 -18.920 1.00 16.39 208 LYS B N 1
ATOM 3149 C CA . LYS B 1 140 ? -7.523 69.998 -19.140 1.00 17.50 208 LYS B CA 1
ATOM 3150 C C . LYS B 1 140 ? -6.816 69.165 -18.067 1.00 18.43 208 LYS B C 1
ATOM 3151 O O . LYS B 1 140 ? -7.272 68.077 -17.687 1.00 19.27 208 LYS B O 1
ATOM 3157 N N . ALA B 1 141 ? -5.702 69.687 -17.583 1.00 17.65 209 ALA B N 1
ATOM 3158 C CA . ALA B 1 141 ? -4.908 69.071 -16.532 1.00 19.03 209 ALA B CA 1
ATOM 3159 C C . ALA B 1 141 ? -5.651 69.143 -15.198 1.00 19.62 209 ALA B C 1
ATOM 3160 O O . ALA B 1 141 ? -5.225 68.508 -14.235 1.00 19.87 209 ALA B O 1
ATOM 3162 N N . GLY B 1 142 ? -6.731 69.939 -15.160 1.00 18.92 210 GLY B N 1
ATOM 3163 C CA . GLY B 1 142 ? -7.517 70.169 -13.935 1.00 17.82 210 GLY B CA 1
ATOM 3164 C C . GLY B 1 142 ? -7.154 71.411 -13.128 1.00 17.62 210 GLY B C 1
ATOM 3165 O O . GLY B 1 142 ? -7.611 71.561 -11.956 1.00 18.65 210 GLY B O 1
ATOM 3166 N N . LEU B 1 143 ? -6.364 72.302 -13.718 1.00 14.53 211 LEU B N 1
ATOM 3167 C CA . LEU B 1 143 ? -6.002 73.568 -13.057 1.00 14.98 211 LEU B CA 1
ATOM 3168 C C . LEU B 1 143 ? -7.072 74.638 -13.333 1.00 14.86 211 LEU B C 1
ATOM 3169 O O . LEU B 1 143 ? -7.555 74.739 -14.460 1.00 15.05 211 LEU B O 1
ATOM 3174 N N . ASN B 1 144 ? -7.418 75.437 -12.319 1.00 15.27 212 ASN B N 1
ATOM 3175 C CA . ASN B 1 144 ? -8.539 76.372 -12.431 1.00 15.77 212 ASN B CA 1
ATOM 3176 C C . ASN B 1 144 ? -8.137 77.707 -13.069 1.00 15.68 212 ASN B C 1
ATOM 3177 O O . ASN B 1 144 ? -8.221 78.777 -12.438 1.00 15.83 212 ASN B O 1
ATOM 3182 N N . VAL B 1 145 ? -7.715 77.633 -14.331 1.00 16.34 213 VAL B N 1
ATOM 3183 C CA . VAL B 1 145 ? -7.125 78.778 -15.014 1.00 15.92 213 VAL B CA 1
ATOM 3184 C C . VAL B 1 145 ? -8.197 79.572 -15.738 1.00 17.49 213 VAL B C 1
ATOM 3185 O O . VAL B 1 145 ? -9.106 78.982 -16.336 1.00 17.75 213 VAL B O 1
ATOM 3189 N N . ASP B 1 146 ? -8.064 80.897 -15.671 1.00 17.94 214 ASP B N 1
ATOM 3190 C CA . ASP B 1 146 ? -8.968 81.847 -16.329 1.00 19.11 214 ASP B CA 1
ATOM 3191 C C . ASP B 1 146 ? -8.742 81.795 -17.844 1.00 20.23 214 ASP B C 1
ATOM 3192 O O . ASP B 1 146 ? -7.692 82.214 -18.350 1.00 19.63 214 ASP B O 1
ATOM 3197 N N . MET B 1 147 ? -9.726 81.265 -18.562 1.00 21.65 215 MET B N 1
ATOM 3198 C CA . MET B 1 147 ? -9.674 81.109 -20.019 1.00 24.01 215 MET B CA 1
ATOM 3199 C C . MET B 1 147 ? -9.952 82.375 -20.803 1.00 24.86 215 MET B C 1
ATOM 3200 O O . MET B 1 147 ? -9.725 82.406 -22.017 1.00 26.66 215 MET B O 1
ATOM 3208 N N . THR B 1 148 ? -10.443 83.403 -20.141 1.00 24.05 216 THR B N 1
ATOM 3209 C CA . THR B 1 148 ? -10.748 84.650 -20.840 1.00 25.43 216 THR B CA 1
ATOM 3210 C C . THR B 1 148 ? -9.907 85.829 -20.391 1.00 24.77 216 THR B C 1
ATOM 3211 O O . THR B 1 148 ? -10.124 86.962 -20.825 1.00 26.04 216 THR B O 1
ATOM 3215 N N . TYR B 1 149 ? -8.942 85.578 -19.512 1.00 23.71 217 TYR B N 1
ATOM 3216 C CA . TYR B 1 149 ? -8.060 86.638 -19.068 1.00 22.77 217 TYR B CA 1
ATOM 3217 C C . TYR B 1 149 ? -7.172 87.139 -20.207 1.00 22.69 217 TYR B C 1
ATOM 3218 O O . TYR B 1 149 ? -6.553 86.351 -20.913 1.00 23.54 217 TYR B O 1
ATOM 3227 N N . LYS B 1 150 ? -7.104 88.453 -20.370 1.00 23.57 218 LYS B N 1
ATOM 3228 C CA . LYS B 1 150 ? -6.212 89.058 -21.350 1.00 24.18 218 LYS B CA 1
ATOM 3229 C C . LYS B 1 150 ? -5.042 89.659 -20.570 1.00 23.54 218 LYS B C 1
ATOM 3230 O O . LYS B 1 150 ? -5.240 90.605 -19.802 1.00 22.60 218 LYS B O 1
ATOM 3236 N N . PRO B 1 151 ? -3.825 89.093 -20.735 1.00 23.63 219 PRO B N 1
ATOM 3237 C CA . PRO B 1 151 ? -2.752 89.544 -19.858 1.00 22.98 219 PRO B CA 1
ATOM 3238 C C . PRO B 1 151 ? -2.307 90.970 -20.094 1.00 22.83 219 PRO B C 1
ATOM 3239 O O . PRO B 1 151 ? -2.507 91.530 -21.183 1.00 22.24 219 PRO B O 1
ATOM 3243 N N . TYR B 1 152 ? -1.664 91.511 -19.072 1.00 21.82 220 TYR B N 1
ATOM 3244 C CA . TYR B 1 152 ? -1.081 92.832 -19.129 1.00 22.85 220 TYR B CA 1
ATOM 3245 C C . TYR B 1 152 ? 0.117 92.893 -20.058 1.00 23.34 220 TYR B C 1
ATOM 3246 O O . TYR B 1 152 ? 0.353 93.916 -20.730 1.00 23.43 220 TYR B O 1
ATOM 3255 N N . VAL B 1 153 ? 0.885 91.806 -20.085 1.00 23.54 221 VAL B N 1
ATOM 3256 C CA . VAL B 1 153 ? 2.130 91.761 -20.814 1.00 24.45 221 VAL B CA 1
ATOM 3257 C C . VAL B 1 153 ? 2.118 90.619 -21.808 1.00 26.22 221 VAL B C 1
ATOM 3258 O O . VAL B 1 153 ? 1.763 89.490 -21.463 1.00 26.06 221 VAL B O 1
ATOM 3262 N N . GLU B 1 154 ? 2.473 90.937 -23.045 1.00 28.07 222 GLU B N 1
ATOM 3263 C CA . GLU B 1 154 ? 2.754 89.943 -24.071 1.00 31.10 222 GLU B CA 1
ATOM 3264 C C . GLU B 1 154 ? 4.276 89.777 -24.142 1.00 31.36 222 GLU B C 1
ATOM 3265 O O . GLU B 1 154 ? 5.027 90.754 -24.281 1.00 31.83 222 GLU B O 1
ATOM 3271 N N . MET B 1 155 ? 4.721 88.538 -24.040 1.00 31.48 223 MET B N 1
ATOM 3272 C CA . MET B 1 155 ? 6.140 88.239 -23.948 1.00 32.60 223 MET B CA 1
ATOM 3273 C C . MET B 1 155 ? 6.584 87.306 -25.068 1.00 32.87 223 MET B C 1
ATOM 3274 O O . MET B 1 155 ? 5.928 86.306 -25.319 1.00 32.01 223 MET B O 1
ATOM 3279 N N . ASP B 1 156 ? 7.691 87.628 -25.734 1.00 33.29 224 ASP B N 1
ATOM 3280 C CA . ASP B 1 156 ? 8.255 86.699 -26.699 1.00 34.32 224 ASP B CA 1
ATOM 3281 C C . ASP B 1 156 ? 9.200 85.727 -26.001 1.00 34.14 224 ASP B C 1
ATOM 3282 O O . ASP B 1 156 ? 9.330 85.747 -24.771 1.00 33.71 224 ASP B O 1
ATOM 3287 N N . ALA B 1 157 ? 9.849 84.876 -26.790 1.00 34.39 225 ALA B N 1
ATOM 3288 C CA . ALA B 1 157 ? 10.720 83.850 -26.238 1.00 34.37 225 ALA B CA 1
ATOM 3289 C C . ALA B 1 157 ? 12.165 84.327 -26.181 1.00 33.99 225 ALA B C 1
ATOM 3290 O O . ALA B 1 157 ? 13.040 83.592 -25.737 1.00 34.95 225 ALA B O 1
ATOM 3292 N N . SER B 1 158 ? 12.405 85.569 -26.605 1.00 33.28 226 SER B N 1
ATOM 3293 C CA . SER B 1 158 ? 13.759 86.140 -26.654 1.00 32.88 226 SER B CA 1
ATOM 3294 C C . SER B 1 158 ? 14.277 86.694 -25.340 1.00 31.78 226 SER B C 1
ATOM 3295 O O . SER B 1 158 ? 13.504 87.152 -24.492 1.00 31.76 226 SER B O 1
ATOM 3298 N N . ALA B 1 159 ? 15.604 86.681 -25.210 1.00 30.31 227 ALA B N 1
ATOM 3299 C CA . ALA B 1 159 ? 16.298 87.315 -24.105 1.00 28.78 227 ALA B CA 1
ATOM 3300 C C . ALA B 1 159 ? 15.915 88.790 -23.985 1.00 27.60 227 ALA B C 1
ATOM 3301 O O . ALA B 1 159 ? 15.492 89.420 -24.955 1.00 28.08 227 ALA B O 1
ATOM 3303 N N . GLU B 1 160 ? 16.065 89.320 -22.781 1.00 25.56 228 GLU B N 1
ATOM 3304 C CA . GLU B 1 160 ? 15.725 90.706 -22.486 1.00 24.85 228 GLU B CA 1
ATOM 3305 C C . GLU B 1 160 ? 16.809 91.257 -21.572 1.00 24.70 228 GLU B C 1
ATOM 3306 O O . GLU B 1 160 ? 17.558 90.501 -20.937 1.00 24.06 228 GLU B O 1
ATOM 3312 N N . THR B 1 161 ? 16.901 92.577 -21.488 1.00 24.48 229 THR B N 1
ATOM 3313 C CA . THR B 1 161 ? 17.791 93.184 -20.527 1.00 24.30 229 THR B CA 1
ATOM 3314 C C . THR B 1 161 ? 17.138 93.135 -19.160 1.00 24.62 229 THR B C 1
ATOM 3315 O O . THR B 1 161 ? 15.929 92.912 -19.058 1.00 23.53 229 THR B O 1
ATOM 3319 N N . MET B 1 162 ? 17.940 93.309 -18.119 1.00 25.16 230 MET B N 1
ATOM 3320 C CA . MET B 1 162 ? 17.439 93.381 -16.759 1.00 26.69 230 MET B CA 1
ATOM 3321 C C . MET B 1 162 ? 16.393 94.490 -16.611 1.00 26.66 230 MET B C 1
ATOM 3322 O O . MET B 1 162 ? 15.382 94.295 -15.932 1.00 26.57 230 MET B O 1
ATOM 3327 N N . ASP B 1 163 ? 16.629 95.639 -17.258 1.00 26.96 231 ASP B N 1
ATOM 3328 C CA . ASP B 1 163 ? 15.698 96.770 -17.201 1.00 27.13 231 ASP B CA 1
ATOM 3329 C C . ASP B 1 163 ? 14.335 96.377 -17.769 1.00 25.57 231 ASP B C 1
ATOM 3330 O O . ASP B 1 163 ? 13.297 96.634 -17.151 1.00 25.67 231 ASP B O 1
ATOM 3335 N N . GLU B 1 164 ? 14.355 95.735 -18.933 1.00 23.99 232 GLU B N 1
ATOM 3336 C CA . GLU B 1 164 ? 13.152 95.218 -19.595 1.00 23.75 232 GLU B CA 1
ATOM 3337 C C . GLU B 1 164 ? 12.398 94.199 -18.759 1.00 22.81 232 GLU B C 1
ATOM 3338 O O . GLU B 1 164 ? 11.177 94.259 -18.664 1.00 22.84 232 GLU B O 1
ATOM 3344 N N . PHE B 1 165 ? 13.135 93.282 -18.141 1.00 21.59 233 PHE B N 1
ATOM 3345 C CA . PHE B 1 165 ? 12.562 92.352 -17.173 1.00 20.65 233 PHE B CA 1
ATOM 3346 C C . PHE B 1 165 ? 11.806 93.048 -16.029 1.00 20.51 233 PHE B C 1
ATOM 3347 O O . PHE B 1 165 ? 10.640 92.730 -15.753 1.00 20.23 233 PHE B O 1
ATOM 3355 N N . PHE B 1 166 ? 12.450 93.983 -15.344 1.00 20.96 234 PHE B N 1
ATOM 3356 C CA . PHE B 1 166 ? 11.805 94.595 -14.188 1.00 21.05 234 PHE B CA 1
ATOM 3357 C C . PHE B 1 166 ? 10.640 95.474 -14.595 1.00 21.51 234 PHE B C 1
ATOM 3358 O O . PHE B 1 166 ? 9.690 95.628 -13.836 1.00 21.33 234 PHE B O 1
ATOM 3366 N N . LYS B 1 167 ? 10.713 96.039 -15.793 1.00 22.05 235 LYS B N 1
ATOM 3367 C CA . LYS B 1 167 ? 9.580 96.796 -16.335 1.00 22.75 235 LYS B CA 1
ATOM 3368 C C . LYS B 1 167 ? 8.350 95.917 -16.574 1.00 22.61 235 LYS B C 1
ATOM 3369 O O . LYS B 1 167 ? 7.227 96.331 -16.288 1.00 22.25 235 LYS B O 1
ATOM 3375 N N . ARG B 1 168 ? 8.570 94.703 -17.091 1.00 22.02 236 ARG B N 1
ATOM 3376 C CA . ARG B 1 168 ? 7.501 93.725 -17.325 1.00 22.42 236 ARG B CA 1
ATOM 3377 C C . ARG B 1 168 ? 6.743 93.488 -16.028 1.00 21.32 236 ARG B C 1
ATOM 3378 O O . ARG B 1 168 ? 5.521 93.584 -15.980 1.00 20.80 236 ARG B O 1
ATOM 3386 N N . GLY B 1 169 ? 7.504 93.172 -14.982 1.00 19.89 237 GLY B N 1
ATOM 3387 C CA . GLY B 1 169 ? 6.949 92.768 -13.711 1.00 18.63 237 GLY B CA 1
ATOM 3388 C C . GLY B 1 169 ? 6.222 93.933 -13.088 1.00 18.53 237 GLY B C 1
ATOM 3389 O O . GLY B 1 169 ? 5.144 93.760 -12.553 1.00 18.25 237 GLY B O 1
ATOM 3390 N N . GLU B 1 170 ? 6.785 95.133 -13.241 1.00 18.99 238 GLU B N 1
ATOM 3391 C CA . GLU B 1 170 ? 6.213 96.328 -12.626 1.00 18.97 238 GLU B CA 1
ATOM 3392 C C . GLU B 1 170 ? 4.901 96.689 -13.307 1.00 19.50 238 GLU B C 1
ATOM 3393 O O . GLU B 1 170 ? 3.906 96.985 -12.645 1.00 19.04 238 GLU B O 1
ATOM 3399 N N . VAL B 1 171 ? 4.882 96.635 -14.635 1.00 19.61 239 VAL B N 1
ATOM 3400 C CA . VAL B 1 171 ? 3.639 96.921 -15.373 1.00 20.07 239 VAL B CA 1
ATOM 3401 C C . VAL B 1 171 ? 2.522 96.000 -14.914 1.00 19.34 239 VAL B C 1
ATOM 3402 O O . VAL B 1 171 ? 1.433 96.459 -14.565 1.00 19.58 239 VAL B O 1
ATOM 3406 N N . ALA B 1 172 ? 2.821 94.704 -14.836 1.00 18.09 240 ALA B N 1
ATOM 3407 C CA . ALA B 1 172 ? 1.808 93.732 -14.544 1.00 17.47 240 ALA B CA 1
ATOM 3408 C C . ALA B 1 172 ? 1.322 93.869 -13.108 1.00 16.50 240 ALA B C 1
ATOM 3409 O O . ALA B 1 172 ? 0.112 93.829 -12.874 1.00 17.12 240 ALA B O 1
ATOM 3411 N N . MET B 1 173 ? 2.249 94.003 -12.154 1.00 16.36 241 MET B N 1
ATOM 3412 C CA . MET B 1 173 ? 1.874 94.114 -10.747 1.00 16.38 241 MET B CA 1
ATOM 3413 C C . MET B 1 173 ? 1.107 95.390 -10.437 1.00 16.93 241 MET B C 1
ATOM 3414 O O . MET B 1 173 ? 0.103 95.353 -9.757 1.00 17.44 241 MET B O 1
ATOM 3419 N N . GLN B 1 174 ? 1.602 96.514 -10.936 1.00 16.69 242 GLN B N 1
ATOM 3420 C CA . GLN B 1 174 ? 0.915 97.800 -10.704 1.00 17.67 242 GLN B CA 1
ATOM 3421 C C . GLN B 1 174 ? -0.452 97.829 -11.375 1.00 17.74 242 GLN B C 1
ATOM 3422 O O . GLN B 1 174 ? -1.428 98.291 -10.769 1.00 18.57 242 GLN B O 1
ATOM 3428 N N . ALA B 1 175 ? -0.547 97.288 -12.588 1.00 18.77 243 ALA B N 1
ATOM 3429 C CA . ALA B 1 175 ? -1.853 97.177 -13.261 1.00 19.49 243 ALA B CA 1
ATOM 3430 C C . ALA B 1 175 ? -2.835 96.287 -12.490 1.00 20.18 243 ALA B C 1
ATOM 3431 O O . ALA B 1 175 ? -4.006 96.625 -12.338 1.00 21.04 243 ALA B O 1
ATOM 3433 N N . ALA B 1 176 ? -2.353 95.158 -11.982 1.00 20.56 244 ALA B N 1
ATOM 3434 C CA . ALA B 1 176 ? -3.183 94.266 -11.177 1.00 20.39 244 ALA B CA 1
ATOM 3435 C C . ALA B 1 176 ? -3.743 94.984 -9.953 1.00 20.81 244 ALA B C 1
ATOM 3436 O O . ALA B 1 176 ? -4.944 94.890 -9.672 1.00 20.45 244 ALA B O 1
ATOM 3438 N N . VAL B 1 177 ? -2.880 95.705 -9.238 1.00 20.47 245 VAL B N 1
ATOM 3439 C CA . VAL B 1 177 ? -3.272 96.383 -8.001 1.00 21.53 245 VAL B CA 1
ATOM 3440 C C . VAL B 1 177 ? -4.216 97.557 -8.303 1.00 21.63 245 VAL B C 1
ATOM 3441 O O . VAL B 1 177 ? -5.270 97.708 -7.663 1.00 22.44 245 VAL B O 1
ATOM 3445 N N . ASN B 1 178 ? -3.855 98.365 -9.287 1.00 22.02 246 ASN B N 1
ATOM 3446 C CA . ASN B 1 178 ? -4.725 99.459 -9.723 1.00 23.35 246 ASN B CA 1
ATOM 3447 C C . ASN B 1 178 ? -6.111 98.991 -10.177 1.00 24.53 246 ASN B C 1
ATOM 3448 O O . ASN B 1 178 ? -7.140 99.531 -9.747 1.00 23.74 246 ASN B O 1
ATOM 3453 N N . ASP B 1 179 ? -6.139 97.977 -11.037 1.00 24.33 247 ASP B N 1
ATOM 3454 C CA . ASP B 1 179 ? -7.382 97.492 -11.619 1.00 25.59 247 ASP B CA 1
ATOM 3455 C C . ASP B 1 179 ? -8.344 96.852 -10.608 1.00 25.39 247 ASP B C 1
ATOM 3456 O O . ASP B 1 179 ? -9.555 96.792 -10.854 1.00 25.21 247 ASP B O 1
ATOM 3461 N N . THR B 1 180 ? -7.817 96.401 -9.471 1.00 25.06 248 THR B N 1
ATOM 3462 C CA . THR B 1 180 ? -8.626 95.710 -8.466 1.00 25.26 248 THR B CA 1
ATOM 3463 C C . THR B 1 180 ? -8.987 96.593 -7.273 1.00 26.15 248 THR B C 1
ATOM 3464 O O . THR B 1 180 ? -9.610 96.132 -6.309 1.00 26.05 248 THR B O 1
ATOM 3468 N N . GLU B 1 181 ? -8.596 97.860 -7.347 1.00 27.36 249 GLU B N 1
ATOM 3469 C CA . GLU B 1 181 ? -8.735 98.776 -6.226 1.00 29.26 249 GLU B CA 1
ATOM 3470 C C . GLU B 1 181 ? -10.203 99.054 -5.906 1.00 30.10 249 GLU B C 1
ATOM 3471 O O . GLU B 1 181 ? -10.585 99.055 -4.728 1.00 30.29 249 GLU B O 1
ATOM 3477 N N . LYS B 1 182 ? -11.015 99.270 -6.944 1.00 30.95 250 LYS B N 1
ATOM 3478 C CA . LYS B 1 182 ? -12.460 99.528 -6.760 1.00 32.03 250 LYS B CA 1
ATOM 3479 C C . LYS B 1 182 ? -13.172 98.354 -6.078 1.00 32.04 250 LYS B C 1
ATOM 3480 O O . LYS B 1 182 ? -13.987 98.554 -5.181 1.00 32.65 250 LYS B O 1
ATOM 3486 N N . ASP B 1 183 ? -12.863 97.135 -6.518 1.00 31.87 251 ASP B N 1
ATOM 3487 C CA . ASP B 1 183 ? -13.388 95.911 -5.909 1.00 31.53 251 ASP B CA 1
ATOM 3488 C C . ASP B 1 183 ? -12.889 95.776 -4.470 1.00 30.58 251 ASP B C 1
ATOM 3489 O O . ASP B 1 183 ? -13.673 95.479 -3.563 1.00 31.17 251 ASP B O 1
ATOM 3494 N N . GLY B 1 184 ? -11.590 95.999 -4.268 1.00 28.77 252 GLY B N 1
ATOM 3495 C CA . GLY B 1 184 ? -10.977 95.985 -2.937 1.00 27.04 252 GLY B CA 1
ATOM 3496 C C . GLY B 1 184 ? -10.596 94.625 -2.354 1.00 25.76 252 GLY B C 1
ATOM 3497 O O . GLY B 1 184 ? -10.174 94.540 -1.185 1.00 26.29 252 GLY B O 1
ATOM 3498 N N . GLY B 1 185 ? -10.748 93.571 -3.156 1.00 24.41 253 GLY B N 1
ATOM 3499 C CA . GLY B 1 185 ? -10.349 92.215 -2.740 1.00 22.07 253 GLY B CA 1
ATOM 3500 C C . GLY B 1 185 ? -8.835 92.024 -2.669 1.00 21.71 253 GLY B C 1
ATOM 3501 O O . GLY B 1 185 ? -8.064 92.793 -3.240 1.00 20.43 253 GLY B O 1
ATOM 3502 N N . ASN B 1 186 ? -8.409 91.005 -1.936 1.00 19.81 254 ASN B N 1
ATOM 3503 C CA . ASN B 1 186 ? -6.975 90.725 -1.785 1.00 19.18 254 ASN B CA 1
ATOM 3504 C C . ASN B 1 186 ? -6.386 90.089 -3.032 1.00 18.56 254 ASN B C 1
ATOM 3505 O O . ASN B 1 186 ? -7.076 89.392 -3.757 1.00 18.77 254 ASN B O 1
ATOM 3510 N N . VAL B 1 187 ? -5.097 90.343 -3.246 1.00 18.23 255 VAL B N 1
ATOM 3511 C CA . VAL B 1 187 ? -4.386 89.962 -4.458 1.00 17.40 255 VAL B CA 1
ATOM 3512 C C . VAL B 1 187 ? -3.210 89.048 -4.080 1.00 16.08 255 VAL B C 1
ATOM 3513 O O . VAL B 1 187 ? -2.556 89.275 -3.068 1.00 15.83 255 VAL B O 1
ATOM 3517 N N . ILE B 1 188 ? -2.933 88.034 -4.907 1.00 15.24 256 ILE B N 1
ATOM 3518 C CA . ILE B 1 188 ? -1.670 87.281 -4.757 1.00 14.66 256 ILE B CA 1
ATOM 3519 C C . ILE B 1 188 ? -0.996 87.127 -6.117 1.00 14.63 256 ILE B C 1
ATOM 3520 O O . ILE B 1 188 ? -1.671 86.895 -7.164 1.00 14.46 256 ILE B O 1
ATOM 3525 N N . PHE B 1 189 ? 0.320 87.265 -6.089 1.00 14.96 257 PHE B N 1
ATOM 3526 C CA . PHE B 1 189 ? 1.190 87.001 -7.242 1.00 15.50 257 PHE B CA 1
ATOM 3527 C C . PHE B 1 189 ? 1.966 85.719 -6.961 1.00 15.92 257 PHE B C 1
ATOM 3528 O O . PHE B 1 189 ? 2.697 85.619 -5.966 1.00 15.97 257 PHE B O 1
ATOM 3536 N N . ILE B 1 190 ? 1.752 84.718 -7.802 1.00 15.30 258 ILE B N 1
ATOM 3537 C CA . ILE B 1 190 ? 2.423 83.432 -7.608 1.00 15.79 258 ILE B CA 1
ATOM 3538 C C . ILE B 1 190 ? 3.455 83.252 -8.680 1.00 14.77 258 ILE B C 1
ATOM 3539 O O . ILE B 1 190 ? 3.140 83.155 -9.852 1.00 14.57 258 ILE B O 1
ATOM 3544 N N . GLY B 1 191 ? 4.721 83.241 -8.272 1.00 15.23 259 GLY B N 1
ATOM 3545 C CA . GLY B 1 191 ? 5.771 83.197 -9.247 1.00 16.29 259 GLY B CA 1
ATOM 3546 C C . GLY B 1 191 ? 7.056 82.581 -8.777 1.00 15.67 259 GLY B C 1
ATOM 3547 O O . GLY B 1 191 ? 7.107 81.418 -8.350 1.00 16.33 259 GLY B O 1
ATOM 3548 N N . HIS B 1 192 ? 8.103 83.386 -8.837 1.00 16.57 260 HIS B N 1
ATOM 3549 C CA . HIS B 1 192 ? 9.457 82.889 -8.710 1.00 14.82 260 HIS B CA 1
ATOM 3550 C C . HIS B 1 192 ? 10.067 83.550 -7.464 1.00 15.65 260 HIS B C 1
ATOM 3551 O O . HIS B 1 192 ? 9.409 84.390 -6.816 1.00 15.23 260 HIS B O 1
ATOM 3558 N N . ALA B 1 193 ? 11.306 83.200 -7.148 1.00 16.65 261 ALA B N 1
ATOM 3559 C CA . ALA B 1 193 ? 11.964 83.718 -5.948 1.00 17.65 261 ALA B CA 1
ATOM 3560 C C . ALA B 1 193 ? 12.012 85.236 -6.020 1.00 18.51 261 ALA B C 1
ATOM 3561 O O . ALA B 1 193 ? 11.779 85.899 -5.022 1.00 20.71 261 ALA B O 1
ATOM 3563 N N . ILE B 1 194 ? 12.235 85.769 -7.225 1.00 17.68 262 ILE B N 1
ATOM 3564 C CA . ILE B 1 194 ? 12.402 87.223 -7.420 1.00 18.92 262 ILE B CA 1
ATOM 3565 C C . ILE B 1 194 ? 11.092 88.016 -7.256 1.00 18.65 262 ILE B C 1
ATOM 3566 O O . ILE B 1 194 ? 11.096 89.235 -6.986 1.00 17.59 262 ILE B O 1
ATOM 3571 N N . THR B 1 195 ? 9.965 87.325 -7.397 1.00 18.27 263 THR B N 1
ATOM 3572 C CA . THR B 1 195 ? 8.616 87.921 -7.398 1.00 17.99 263 THR B CA 1
ATOM 3573 C C . THR B 1 195 ? 8.307 88.695 -6.123 1.00 18.46 263 THR B C 1
ATOM 3574 O O . THR B 1 195 ? 7.587 89.698 -6.151 1.00 18.09 263 THR B O 1
ATOM 3578 N N . LEU B 1 196 ? 8.858 88.225 -5.003 1.00 18.53 264 LEU B N 1
ATOM 3579 C CA . LEU B 1 196 ? 8.635 88.848 -3.714 1.00 18.63 264 LEU B CA 1
ATOM 3580 C C . LEU B 1 196 ? 9.225 90.257 -3.726 1.00 18.71 264 LEU B C 1
ATOM 3581 O O . LEU B 1 196 ? 8.544 91.230 -3.368 1.00 19.53 264 LEU B O 1
ATOM 3586 N N . ASP B 1 197 ? 10.468 90.355 -4.161 1.00 19.45 265 ASP B N 1
ATOM 3587 C CA . ASP B 1 197 ? 11.171 91.640 -4.291 1.00 21.16 265 ASP B CA 1
ATOM 3588 C C . ASP B 1 197 ? 10.521 92.536 -5.358 1.00 20.57 265 ASP B C 1
ATOM 3589 O O . ASP B 1 197 ? 10.448 93.759 -5.199 1.00 19.63 265 ASP B O 1
ATOM 3594 N N . GLN B 1 198 ? 10.032 91.930 -6.443 1.00 19.69 266 GLN B N 1
ATOM 3595 C CA . GLN B 1 198 ? 9.344 92.707 -7.471 1.00 19.71 266 GLN B CA 1
ATOM 3596 C C . GLN B 1 198 ? 8.062 93.320 -6.925 1.00 19.66 266 GLN B C 1
ATOM 3597 O O . GLN B 1 198 ? 7.719 94.460 -7.277 1.00 19.88 266 GLN B O 1
ATOM 3603 N N . MET B 1 199 ? 7.355 92.576 -6.074 1.00 19.20 267 MET B N 1
ATOM 3604 C CA . MET B 1 199 ? 6.099 93.068 -5.485 1.00 19.82 267 MET B CA 1
ATOM 3605 C C . MET B 1 199 ? 6.403 94.272 -4.588 1.00 19.76 267 MET B C 1
ATOM 3606 O O . MET B 1 199 ? 5.759 95.315 -4.697 1.00 19.60 267 MET B O 1
ATOM 3611 N N . VAL B 1 200 ? 7.401 94.126 -3.730 1.00 18.98 268 VAL B N 1
ATOM 3612 C CA . VAL B 1 200 ? 7.785 95.248 -2.859 1.00 19.79 268 VAL B CA 1
ATOM 3613 C C . VAL B 1 200 ? 8.156 96.469 -3.698 1.00 19.28 268 VAL B C 1
ATOM 3614 O O . VAL B 1 200 ? 7.648 97.542 -3.451 1.00 19.12 268 VAL B O 1
ATOM 3618 N N . GLY B 1 201 ? 9.028 96.302 -4.692 1.00 18.94 269 GLY B N 1
ATOM 3619 C CA . GLY B 1 201 ? 9.420 97.431 -5.553 1.00 19.81 269 GLY B CA 1
ATOM 3620 C C . GLY B 1 201 ? 8.233 98.079 -6.252 1.00 19.84 269 GLY B C 1
ATOM 3621 O O . GLY B 1 201 ? 8.099 99.302 -6.275 1.00 20.11 269 GLY B O 1
ATOM 3622 N N . ALA B 1 202 ? 7.357 97.253 -6.817 1.00 19.46 270 ALA B N 1
ATOM 3623 C CA . ALA B 1 202 ? 6.215 97.753 -7.596 1.00 20.25 270 ALA B CA 1
ATOM 3624 C C . ALA B 1 202 ? 5.256 98.571 -6.760 1.00 20.88 270 ALA B C 1
ATOM 3625 O O . ALA B 1 202 ? 4.780 99.612 -7.202 1.00 21.53 270 ALA B O 1
ATOM 3627 N N . LEU B 1 203 ? 4.961 98.088 -5.558 1.00 21.06 271 LEU B N 1
ATOM 3628 C CA . LEU B 1 203 ? 3.962 98.732 -4.711 1.00 21.69 271 LEU B CA 1
ATOM 3629 C C . LEU B 1 203 ? 4.532 99.952 -4.000 1.00 22.31 271 LEU B C 1
ATOM 3630 O O . LEU B 1 203 ? 3.831 100.945 -3.855 1.00 22.41 271 LEU B O 1
ATOM 3635 N N . HIS B 1 204 ? 5.802 99.907 -3.614 1.00 22.97 272 HIS B N 1
ATOM 3636 C CA . HIS B 1 204 ? 6.468 101.141 -3.144 1.00 24.00 272 HIS B CA 1
ATOM 3637 C C . HIS B 1 204 ? 6.436 102.248 -4.189 1.00 24.81 272 HIS B C 1
ATOM 3638 O O . HIS B 1 204 ? 6.232 103.426 -3.840 1.00 25.25 272 HIS B O 1
ATOM 3645 N N . ARG B 1 205 ? 6.601 101.879 -5.459 1.00 24.50 273 ARG B N 1
ATOM 3646 C CA . ARG B 1 205 ? 6.621 102.862 -6.534 1.00 25.29 273 ARG B CA 1
ATOM 3647 C C . ARG B 1 205 ? 5.256 103.467 -6.856 1.00 27.18 273 ARG B C 1
ATOM 3648 O O . ARG B 1 205 ? 5.140 104.332 -7.716 1.00 27.60 273 ARG B O 1
ATOM 3656 N N . LEU B 1 206 ? 4.225 103.025 -6.158 1.00 28.94 274 LEU B N 1
ATOM 3657 C CA . LEU B 1 206 ? 2.914 103.614 -6.355 1.00 31.27 274 LEU B CA 1
ATOM 3658 C C . LEU B 1 206 ? 2.754 104.907 -5.543 1.00 33.51 274 LEU B C 1
ATOM 3659 O O . LEU B 1 206 ? 1.886 105.712 -5.838 1.00 34.24 274 LEU B O 1
ATOM 3664 N N . ARG B 1 207 ? 3.621 105.128 -4.560 1.00 35.50 275 ARG B N 1
ATOM 3665 C CA . ARG B 1 207 ? 3.627 106.397 -3.798 1.00 37.68 275 ARG B CA 1
ATOM 3666 C C . ARG B 1 207 ? 4.165 107.594 -4.606 1.00 38.81 275 ARG B C 1
ATOM 3667 O O . ARG B 1 207 ? 4.778 107.419 -5.669 1.00 38.65 275 ARG B O 1
ATOM 3675 N N . ASP B 1 208 ? 3.924 108.809 -4.106 1.00 40.26 276 ASP B N 1
ATOM 3676 C CA . ASP B 1 208 ? 4.341 110.039 -4.792 1.00 41.99 276 ASP B CA 1
ATOM 3677 C C . ASP B 1 208 ? 5.848 110.283 -4.704 1.00 42.91 276 ASP B C 1
ATOM 3678 O O . ASP B 1 208 ? 6.495 110.591 -5.712 1.00 43.55 276 ASP B O 1
ATOM 3683 N N . ASP B 1 209 ? 6.392 110.142 -3.499 1.00 43.84 277 ASP B N 1
ATOM 3684 C CA . ASP B 1 209 ? 7.789 110.470 -3.222 1.00 45.07 277 ASP B CA 1
ATOM 3685 C C . ASP B 1 209 ? 8.722 109.266 -3.436 1.00 45.60 277 ASP B C 1
ATOM 3686 O O . ASP B 1 209 ? 8.574 108.213 -2.795 1.00 45.84 277 ASP B O 1
ATOM 3691 N N . MET B 1 210 ? 9.691 109.439 -4.331 1.00 46.22 278 MET B N 1
ATOM 3692 C CA . MET B 1 210 ? 10.516 108.327 -4.790 1.00 46.67 278 MET B CA 1
ATOM 3693 C C . MET B 1 210 ? 11.879 108.257 -4.100 1.00 46.62 278 MET B C 1
ATOM 3694 O O . MET B 1 210 ? 12.715 107.415 -4.450 1.00 46.54 278 MET B O 1
ATOM 3699 N N . GLU B 1 211 ? 12.097 109.123 -3.109 1.00 46.33 279 GLU B N 1
ATOM 3700 C CA . GLU B 1 211 ? 13.407 109.224 -2.447 1.00 46.36 279 GLU B CA 1
ATOM 3701 C C . GLU B 1 211 ? 13.809 107.982 -1.636 1.00 45.47 279 GLU B C 1
ATOM 3702 O O . GLU B 1 211 ? 14.992 107.649 -1.559 1.00 45.54 279 GLU B O 1
ATOM 3708 N N . ASP B 1 212 ? 12.828 107.294 -1.056 1.00 44.56 280 ASP B N 1
ATOM 3709 C CA . ASP B 1 212 ? 13.087 106.067 -0.291 1.00 43.57 280 ASP B CA 1
ATOM 3710 C C . ASP B 1 212 ? 13.158 104.795 -1.147 1.00 42.15 280 ASP B C 1
ATOM 3711 O O . ASP B 1 212 ? 13.431 103.714 -0.622 1.00 42.50 280 ASP B O 1
ATOM 3716 N N . VAL B 1 213 ? 12.928 104.925 -2.454 1.00 40.23 281 VAL B N 1
ATOM 3717 C CA . VAL B 1 213 ? 12.788 103.756 -3.334 1.00 38.40 281 VAL B CA 1
ATOM 3718 C C . VAL B 1 213 ? 14.124 103.248 -3.902 1.00 37.39 281 VAL B C 1
ATOM 3719 O O . VAL B 1 213 ? 14.861 103.987 -4.558 1.00 37.53 281 VAL B O 1
ATOM 3723 N N . GLN B 1 214 ? 14.426 101.981 -3.639 1.00 35.86 282 GLN B N 1
ATOM 3724 C CA . GLN B 1 214 ? 15.671 101.381 -4.101 1.00 34.67 282 GLN B CA 1
ATOM 3725 C C . GLN B 1 214 ? 15.521 100.827 -5.510 1.00 33.33 282 GLN B C 1
ATOM 3726 O O . GLN B 1 214 ? 14.493 100.216 -5.814 1.00 32.80 282 GLN B O 1
ATOM 3732 N N . PRO B 1 215 ? 16.537 101.035 -6.375 1.00 31.82 283 PRO B N 1
ATOM 3733 C CA . PRO B 1 215 ? 16.572 100.437 -7.706 1.00 30.71 283 PRO B CA 1
ATOM 3734 C C . PRO B 1 215 ? 16.444 98.910 -7.646 1.00 30.12 283 PRO B C 1
ATOM 3735 O O . PRO B 1 215 ? 16.944 98.278 -6.719 1.00 29.47 283 PRO B O 1
ATOM 3739 N N . TYR B 1 216 ? 15.751 98.344 -8.628 1.00 29.01 284 TYR B N 1
ATOM 3740 C CA . TYR B 1 216 ? 15.639 96.902 -8.753 1.00 28.45 284 TYR B CA 1
ATOM 3741 C C . TYR B 1 216 ? 17.009 96.293 -8.999 1.00 28.97 284 TYR B C 1
ATOM 3742 O O . TYR B 1 216 ? 17.783 96.827 -9.803 1.00 28.94 284 TYR B O 1
ATOM 3751 N N . GLU B 1 217 ? 17.285 95.176 -8.329 1.00 29.79 285 GLU B N 1
ATOM 3752 C CA . GLU B 1 217 ? 18.536 94.414 -8.518 1.00 31.48 285 GLU B CA 1
ATOM 3753 C C . GLU B 1 217 ? 18.277 92.926 -8.656 1.00 30.87 285 GLU B C 1
ATOM 3754 O O . GLU B 1 217 ? 17.585 92.343 -7.825 1.00 30.99 285 GLU B O 1
ATOM 3760 N N . ILE B 1 218 ? 18.866 92.287 -9.655 1.00 30.52 286 ILE B N 1
ATOM 3761 C CA . ILE B 1 218 ? 18.977 90.832 -9.571 1.00 31.01 286 ILE B CA 1
ATOM 3762 C C . ILE B 1 218 ? 20.193 90.551 -8.697 1.00 30.33 286 ILE B C 1
ATOM 3763 O O . ILE B 1 218 ? 21.220 91.202 -8.834 1.00 31.64 286 ILE B O 1
ATOM 3768 N N . GLY B 1 219 ? 20.078 89.630 -7.763 1.00 30.27 287 GLY B N 1
ATOM 3769 C CA . GLY B 1 219 ? 21.246 89.355 -6.932 1.00 28.64 287 GLY B CA 1
ATOM 3770 C C . GLY B 1 219 ? 21.410 90.314 -5.766 1.00 27.70 287 GLY B C 1
ATOM 3771 O O . GLY B 1 219 ? 22.495 90.449 -5.233 1.00 27.59 287 GLY B O 1
ATOM 3772 N N . ARG B 1 220 ? 20.336 90.980 -5.344 1.00 27.00 288 ARG B N 1
ATOM 3773 C CA . ARG B 1 220 ? 20.401 91.737 -4.083 1.00 27.06 288 ARG B CA 1
ATOM 3774 C C . ARG B 1 220 ? 20.821 90.792 -2.952 1.00 26.16 288 ARG B C 1
ATOM 3775 O O . ARG B 1 220 ? 21.632 91.156 -2.099 1.00 26.80 288 ARG B O 1
ATOM 3783 N N . ASN B 1 221 ? 20.253 89.580 -2.958 1.00 25.94 289 ASN B N 1
ATOM 3784 C CA . ASN B 1 221 ? 20.614 88.539 -1.999 1.00 25.13 289 ASN B CA 1
ATOM 3785 C C . ASN B 1 221 ? 21.231 87.287 -2.657 1.00 23.74 289 ASN B C 1
ATOM 3786 O O . ASN B 1 221 ? 20.947 86.956 -3.813 1.00 23.22 289 ASN B O 1
ATOM 3791 N N . LEU B 1 222 ? 22.067 86.604 -1.898 1.00 20.82 290 LEU B N 1
ATOM 3792 C CA . LEU B 1 222 ? 22.854 85.503 -2.417 1.00 19.79 290 LEU B CA 1
ATOM 3793 C C . LEU B 1 222 ? 22.033 84.236 -2.639 1.00 19.61 290 LEU B C 1
ATOM 3794 O O . LEU B 1 222 ? 22.297 83.475 -3.564 1.00 19.17 290 LEU B O 1
ATOM 3799 N N . LEU B 1 223 ? 21.035 84.006 -1.779 1.00 18.74 291 LEU B N 1
ATOM 3800 C CA . LEU B 1 223 ? 20.241 82.794 -1.835 1.00 18.67 291 LEU B CA 1
ATOM 3801 C C . LEU B 1 223 ? 18.810 83.117 -2.235 1.00 19.21 291 LEU B C 1
ATOM 3802 O O . LEU B 1 223 ? 18.307 84.181 -1.884 1.00 19.26 291 LEU B O 1
ATOM 3807 N N . LYS B 1 224 ? 18.171 82.195 -2.962 1.00 19.50 292 LYS B N 1
ATOM 3808 C CA . LYS B 1 224 ? 16.734 82.351 -3.258 1.00 20.09 292 LYS B CA 1
ATOM 3809 C C . LYS B 1 224 ? 15.910 82.156 -2.000 1.00 19.23 292 LYS B C 1
ATOM 3810 O O . LYS B 1 224 ? 16.237 81.305 -1.159 1.00 19.75 292 LYS B O 1
ATOM 3816 N N . VAL B 1 225 ? 14.824 82.922 -1.866 1.00 18.90 293 VAL B N 1
ATOM 3817 C CA . VAL B 1 225 ? 13.870 82.645 -0.791 1.00 18.82 293 VAL B CA 1
ATOM 3818 C C . VAL B 1 225 ? 13.391 81.187 -0.945 1.00 17.72 293 VAL B C 1
ATOM 3819 O O . VAL B 1 225 ? 13.404 80.656 -2.051 1.00 18.45 293 VAL B O 1
ATOM 3823 N N . PRO B 1 226 ? 13.012 80.529 0.164 1.00 17.58 294 PRO B N 1
ATOM 3824 C CA . PRO B 1 226 ? 12.655 79.106 0.127 1.00 16.92 294 PRO B CA 1
ATOM 3825 C C . PRO B 1 226 ? 11.418 78.825 -0.705 1.00 15.98 294 PRO B C 1
ATOM 3826 O O . PRO B 1 226 ? 10.668 79.739 -1.022 1.00 15.62 294 PRO B O 1
ATOM 3830 N N . TYR B 1 227 ? 11.178 77.549 -1.015 1.00 16.13 295 TYR B N 1
ATOM 3831 C CA . TYR B 1 227 ? 9.973 77.185 -1.746 1.00 15.92 295 TYR B CA 1
ATOM 3832 C C . TYR B 1 227 ? 8.766 77.664 -0.953 1.00 16.40 295 TYR B C 1
ATOM 3833 O O . TYR B 1 227 ? 8.699 77.476 0.282 1.00 16.59 295 TYR B O 1
ATOM 3842 N N . CYS B 1 228 ? 7.804 78.269 -1.659 1.00 15.62 296 CYS B N 1
ATOM 3843 C CA . CYS B 1 228 ? 6.544 78.764 -1.066 1.00 16.30 296 CYS B CA 1
ATOM 3844 C C . CYS B 1 228 ? 6.782 79.834 0.011 1.00 16.38 296 CYS B C 1
ATOM 3845 O O . CYS B 1 228 ? 5.937 80.050 0.866 1.00 16.91 296 CYS B O 1
ATOM 3848 N N . ALA B 1 229 ? 7.918 80.522 -0.074 1.00 15.80 297 ALA B N 1
ATOM 3849 C CA . ALA B 1 229 ? 8.138 81.764 0.704 1.00 15.78 297 ALA B CA 1
ATOM 3850 C C . ALA B 1 229 ? 7.005 82.740 0.414 1.00 16.71 297 ALA B C 1
ATOM 3851 O O . ALA B 1 229 ? 6.631 82.933 -0.747 1.00 16.63 297 ALA B O 1
ATOM 3853 N N . LEU B 1 230 ? 6.452 83.313 1.478 1.00 16.70 298 LEU B N 1
ATOM 3854 C CA . LEU B 1 230 ? 5.339 84.245 1.375 1.00 17.43 298 LEU B CA 1
ATOM 3855 C C . LEU B 1 230 ? 5.716 85.634 1.865 1.00 17.88 298 LEU B C 1
ATOM 3856 O O . LEU B 1 230 ? 6.134 85.806 3.025 1.00 18.44 298 LEU B O 1
ATOM 3861 N N . GLY B 1 231 ? 5.565 86.611 0.973 1.00 18.13 299 GLY B N 1
ATOM 3862 C CA . GLY B 1 231 ? 5.742 88.021 1.290 1.00 18.33 299 GLY B CA 1
ATOM 3863 C C . GLY B 1 231 ? 4.389 88.711 1.307 1.00 18.01 299 GLY B C 1
ATOM 3864 O O . GLY B 1 231 ? 3.482 88.344 0.560 1.00 18.20 299 GLY B O 1
ATOM 3865 N N . ALA B 1 232 ? 4.240 89.719 2.159 1.00 19.14 300 ALA B N 1
ATOM 3866 C CA . ALA B 1 232 ? 2.955 90.385 2.322 1.00 18.86 300 ALA B CA 1
ATOM 3867 C C . ALA B 1 232 ? 3.110 91.901 2.438 1.00 19.60 300 ALA B C 1
ATOM 3868 O O . ALA B 1 232 ? 4.077 92.388 3.036 1.00 19.16 300 ALA B O 1
ATOM 3870 N N . MET B 1 233 ? 2.173 92.625 1.823 1.00 20.49 301 MET B N 1
ATOM 3871 C CA . MET B 1 233 ? 2.041 94.059 2.011 1.00 21.54 301 MET B CA 1
ATOM 3872 C C . MET B 1 233 ? 0.600 94.392 2.308 1.00 22.50 301 MET B C 1
ATOM 3873 O O . MET B 1 233 ? -0.303 93.655 1.921 1.00 21.73 301 MET B O 1
ATOM 3878 N N . ARG B 1 234 ? 0.384 95.500 3.012 1.00 24.27 302 ARG B N 1
ATOM 3879 C CA . ARG B 1 234 ? -0.959 96.026 3.216 1.00 25.49 302 ARG B CA 1
ATOM 3880 C C . ARG B 1 234 ? -0.974 97.488 2.826 1.00 26.28 302 ARG B C 1
ATOM 3881 O O . ARG B 1 234 ? 0.047 98.182 2.954 1.00 25.77 302 ARG B O 1
ATOM 3889 N N . GLY B 1 235 ? -2.126 97.932 2.327 1.00 27.94 303 GLY B N 1
ATOM 3890 C CA . GLY B 1 235 ? -2.291 99.304 1.853 1.00 30.08 303 GLY B CA 1
ATOM 3891 C C . GLY B 1 235 ? -3.688 99.571 1.333 1.00 31.67 303 GLY B C 1
ATOM 3892 O O . GLY B 1 235 ? -4.573 98.713 1.453 1.00 31.85 303 GLY B O 1
ATOM 3893 N N . LYS B 1 236 ? -3.920 100.759 0.775 1.00 33.53 304 LYS B N 1
ATOM 3894 C CA . LYS B 1 236 ? -2.937 101.857 0.695 1.00 34.65 304 LYS B CA 1
ATOM 3895 C C . LYS B 1 236 ? -2.771 102.549 2.048 1.00 34.53 304 LYS B C 1
ATOM 3896 O O . LYS B 1 236 ? -3.727 102.622 2.816 1.00 34.94 304 LYS B O 1
ATOM 3902 N N . PRO B 1 237 ? -1.550 103.050 2.352 1.00 34.35 305 PRO B N 1
ATOM 3903 C CA . PRO B 1 237 ? -0.357 103.042 1.496 1.00 33.33 305 PRO B CA 1
ATOM 3904 C C . PRO B 1 237 ? 0.405 101.739 1.686 1.00 31.93 305 PRO B C 1
ATOM 3905 O O . PRO B 1 237 ? 0.305 101.108 2.742 1.00 32.57 305 PRO B O 1
ATOM 3909 N N . TRP B 1 238 ? 1.191 101.357 0.690 1.00 30.54 306 TRP B N 1
ATOM 3910 C CA . TRP B 1 238 ? 1.789 100.010 0.666 1.00 28.51 306 TRP B CA 1
ATOM 3911 C C . TRP B 1 238 ? 2.996 99.843 1.569 1.00 28.16 306 TRP B C 1
ATOM 3912 O O . TRP B 1 238 ? 4.016 100.528 1.418 1.00 28.30 306 TRP B O 1
ATOM 3923 N N . ASP B 1 239 ? 2.846 98.927 2.519 1.00 27.06 307 ASP B N 1
ATOM 3924 C CA . ASP B 1 239 ? 3.849 98.675 3.539 1.00 27.41 307 ASP B CA 1
ATOM 3925 C C . ASP B 1 239 ? 4.071 97.181 3.658 1.00 26.32 307 ASP B C 1
ATOM 3926 O O . ASP B 1 239 ? 3.114 96.416 3.612 1.00 26.06 307 ASP B O 1
ATOM 3931 N N . VAL B 1 240 ? 5.334 96.785 3.803 1.00 25.33 308 VAL B N 1
ATOM 3932 C CA . VAL B 1 240 ? 5.716 95.404 4.068 1.00 24.72 308 VAL B CA 1
ATOM 3933 C C . VAL B 1 240 ? 5.366 95.034 5.502 1.00 24.41 308 VAL B C 1
ATOM 3934 O O . VAL B 1 240 ? 5.755 95.720 6.457 1.00 24.14 308 VAL B O 1
ATOM 3938 N N . VAL B 1 241 ? 4.608 93.961 5.656 1.00 23.98 309 VAL B N 1
ATOM 3939 C CA . VAL B 1 241 ? 4.139 93.553 6.964 1.00 23.51 309 VAL B CA 1
ATOM 3940 C C . VAL B 1 241 ? 4.332 92.057 7.119 1.00 23.73 309 VAL B C 1
ATOM 3941 O O . VAL B 1 241 ? 4.508 91.339 6.141 1.00 24.19 309 VAL B O 1
ATOM 3945 N N . SER B 1 242 ? 4.265 91.579 8.354 1.00 24.46 310 SER B N 1
ATOM 3946 C CA . SER B 1 242 ? 4.211 90.149 8.609 1.00 24.29 310 SER B CA 1
ATOM 3947 C C . SER B 1 242 ? 2.984 89.515 7.927 1.00 24.38 310 SER B C 1
ATOM 3948 O O . SER B 1 242 ? 1.847 89.961 8.143 1.00 22.87 310 SER B O 1
ATOM 3951 N N . PRO B 1 243 ? 3.204 88.464 7.106 1.00 23.20 311 PRO B N 1
ATOM 3952 C CA . PRO B 1 243 ? 2.056 87.761 6.548 1.00 23.48 311 PRO B CA 1
ATOM 3953 C C . PRO B 1 243 ? 1.181 87.180 7.673 1.00 23.79 311 PRO B C 1
ATOM 3954 O O . PRO B 1 243 ? 1.663 87.053 8.803 1.00 24.58 311 PRO B O 1
ATOM 3958 N N . PRO B 1 244 ? -0.078 86.816 7.377 1.00 24.11 312 PRO B N 1
ATOM 3959 C CA . PRO B 1 244 ? -1.002 86.374 8.431 1.00 24.55 312 PRO B CA 1
ATOM 3960 C C . PRO B 1 244 ? -0.868 84.906 8.857 1.00 25.30 312 PRO B C 1
ATOM 3961 O O . PRO B 1 244 ? -1.578 84.474 9.784 1.00 26.25 312 PRO B O 1
ATOM 3965 N N . CYS B 1 245 ? 0.029 84.158 8.213 1.00 24.97 313 CYS B N 1
ATOM 3966 C CA . CYS B 1 245 ? 0.330 82.794 8.624 1.00 24.76 313 CYS B CA 1
ATOM 3967 C C . CYS B 1 245 ? 1.848 82.595 8.752 1.00 23.54 313 CYS B C 1
ATOM 3968 O O . CYS B 1 245 ? 2.618 83.359 8.139 1.00 22.87 313 CYS B O 1
ATOM 3971 N N . PRO B 1 246 ? 2.269 81.580 9.532 1.00 22.02 314 PRO B N 1
ATOM 3972 C CA . PRO B 1 246 ? 3.693 81.372 9.787 1.00 21.70 314 PRO B CA 1
ATOM 3973 C C . PRO B 1 246 ? 4.494 80.917 8.551 1.00 20.64 314 PRO B C 1
ATOM 3974 O O . PRO B 1 246 ? 3.917 80.475 7.534 1.00 19.53 314 PRO B O 1
ATOM 3978 N N . PRO B 1 247 ? 5.825 81.027 8.622 1.00 20.18 315 PRO B N 1
ATOM 3979 C CA . PRO B 1 247 ? 6.685 80.437 7.583 1.00 19.27 315 PRO B CA 1
ATOM 3980 C C . PRO B 1 247 ? 6.735 78.929 7.758 1.00 19.05 315 PRO B C 1
ATOM 3981 O O . PRO B 1 247 ? 6.021 78.404 8.592 1.00 18.27 315 PRO B O 1
ATOM 3985 N N . SER B 1 248 ? 7.587 78.253 6.988 1.00 18.21 316 SER B N 1
ATOM 3986 C CA . SER B 1 248 ? 7.615 76.794 6.980 1.00 18.64 316 SER B CA 1
ATOM 3987 C C . SER B 1 248 ? 9.038 76.310 6.825 1.00 19.49 316 SER B C 1
ATOM 3988 O O . SER B 1 248 ? 9.859 77.022 6.220 1.00 20.19 316 SER B O 1
ATOM 3991 N N . ILE B 1 249 ? 9.315 75.099 7.329 1.00 18.68 317 ILE B N 1
ATOM 3992 C CA . ILE B 1 249 ? 10.593 74.411 7.121 1.00 18.70 317 ILE B CA 1
ATOM 3993 C C . ILE B 1 249 ? 10.329 72.901 7.061 1.00 19.11 317 ILE B C 1
ATOM 3994 O O . ILE B 1 249 ? 9.553 72.370 7.858 1.00 19.32 317 ILE B O 1
ATOM 3999 N N . ASN B 1 250 ? 10.970 72.213 6.122 1.00 18.40 318 ASN B N 1
ATOM 4000 C CA . ASN B 1 250 ? 10.976 70.750 6.126 1.00 18.02 318 ASN B CA 1
ATOM 4001 C C . ASN B 1 250 ? 12.358 70.240 5.805 1.00 18.49 318 ASN B C 1
ATOM 4002 O O . ASN B 1 250 ? 13.199 70.947 5.204 1.00 18.80 318 ASN B O 1
ATOM 4007 N N . SER B 1 251 ? 12.603 69.005 6.204 1.00 18.59 319 SER B N 1
ATOM 4008 C CA . SER B 1 251 ? 13.882 68.409 5.913 1.00 18.77 319 SER B CA 1
ATOM 4009 C C . SER B 1 251 ? 13.799 67.527 4.672 1.00 19.01 319 SER B C 1
ATOM 4010 O O . SER B 1 251 ? 12.716 67.353 4.063 1.00 17.78 319 SER B O 1
ATOM 4013 N N . SER B 1 252 ? 14.939 66.978 4.266 1.00 19.65 320 SER B N 1
ATOM 4014 C CA . SER B 1 252 ? 14.957 66.060 3.134 1.00 19.33 320 SER B CA 1
ATOM 4015 C C . SER B 1 252 ? 14.684 64.596 3.539 1.00 19.62 320 SER B C 1
ATOM 4016 O O . SER B 1 252 ? 14.705 64.225 4.718 1.00 19.79 320 SER B O 1
ATOM 4019 N N . SER B 1 253 ? 14.455 63.748 2.550 1.00 19.12 321 SER B N 1
ATOM 4020 C CA . SER B 1 253 ? 14.370 62.327 2.814 1.00 20.34 321 SER B CA 1
ATOM 4021 C C . SER B 1 253 ? 14.759 61.620 1.538 1.00 21.00 321 SER B C 1
ATOM 4022 O O . SER B 1 253 ? 14.150 61.846 0.490 1.00 21.16 321 SER B O 1
ATOM 4025 N N . GLY B 1 254 ? 15.769 60.757 1.633 1.00 21.49 322 GLY B N 1
ATOM 4026 C CA . GLY B 1 254 ? 16.295 60.093 0.465 1.00 21.56 322 GLY B CA 1
ATOM 4027 C C . GLY B 1 254 ? 15.470 58.887 0.056 1.00 22.26 322 GLY B C 1
ATOM 4028 O O . GLY B 1 254 ? 14.474 58.540 0.689 1.00 22.25 322 GLY B O 1
ATOM 4029 N N . ARG B 1 255 ? 15.906 58.253 -1.022 1.00 22.34 323 ARG B N 1
ATOM 4030 C CA . ARG B 1 255 ? 15.115 57.222 -1.652 1.00 22.32 323 ARG B CA 1
ATOM 4031 C C . ARG B 1 255 ? 15.604 55.861 -1.173 1.00 23.22 323 ARG B C 1
ATOM 4032 O O . ARG B 1 255 ? 16.797 55.560 -1.274 1.00 22.77 323 ARG B O 1
ATOM 4040 N N . PHE B 1 256 ? 14.683 55.043 -0.656 1.00 22.89 324 PHE B N 1
ATOM 4041 C CA . PHE B 1 256 ? 15.043 53.744 -0.133 1.00 23.10 324 PHE B CA 1
ATOM 4042 C C . PHE B 1 256 ? 15.206 52.709 -1.267 1.00 24.23 324 PHE B C 1
ATOM 4043 O O . PHE B 1 256 ? 14.437 52.706 -2.253 1.00 23.97 324 PHE B O 1
ATOM 4051 N N . ASP B 1 257 ? 16.229 51.862 -1.145 1.00 25.49 325 ASP B N 1
ATOM 4052 C CA . ASP B 1 257 ? 16.409 50.709 -2.049 1.00 26.58 325 ASP B CA 1
ATOM 4053 C C . ASP B 1 257 ? 16.168 49.408 -1.268 1.00 26.88 325 ASP B C 1
ATOM 4054 O O . ASP B 1 257 ? 16.994 49.014 -0.437 1.00 26.34 325 ASP B O 1
ATOM 4059 N N . TRP B 1 258 ? 15.034 48.758 -1.526 1.00 27.54 326 TRP B N 1
ATOM 4060 C CA . TRP B 1 258 ? 14.594 47.590 -0.741 1.00 28.75 326 TRP B CA 1
ATOM 4061 C C . TRP B 1 258 ? 15.603 46.432 -0.803 1.00 29.43 326 TRP B C 1
ATOM 4062 O O . TRP B 1 258 ? 15.632 45.555 0.079 1.00 29.06 326 TRP B O 1
ATOM 4073 N N . ARG B 1 259 ? 16.430 46.439 -1.847 1.00 30.28 327 ARG B N 1
ATOM 4074 C CA . ARG B 1 259 ? 17.418 45.378 -2.059 1.00 31.83 327 ARG B CA 1
ATOM 4075 C C . ARG B 1 259 ? 18.537 45.367 -1.032 1.00 32.29 327 ARG B C 1
ATOM 4076 O O . ARG B 1 259 ? 19.314 44.418 -0.980 1.00 32.61 327 ARG B O 1
ATOM 4084 N N . ILE B 1 260 ? 18.647 46.412 -0.219 1.00 32.74 328 ILE B N 1
ATOM 4085 C CA . ILE B 1 260 ? 19.591 46.338 0.900 1.00 33.39 328 ILE B CA 1
ATOM 4086 C C . ILE B 1 260 ? 19.118 45.388 2.005 1.00 33.73 328 ILE B C 1
ATOM 4087 O O . ILE B 1 260 ? 19.904 44.988 2.854 1.00 33.58 328 ILE B O 1
ATOM 4092 N N . LEU B 1 261 ? 17.837 45.029 1.980 1.00 34.22 329 LEU B N 1
ATOM 4093 C CA . LEU B 1 261 ? 17.303 44.028 2.898 1.00 35.21 329 LEU B CA 1
ATOM 4094 C C . LEU B 1 261 ? 17.744 42.630 2.458 1.00 36.37 329 LEU B C 1
ATOM 4095 O O . LEU B 1 261 ? 17.370 41.630 3.068 1.00 36.67 329 LEU B O 1
ATOM 4100 N N . ILE B 1 262 ? 18.570 42.616 1.408 1.00 37.62 330 ILE B N 1
ATOM 4101 C CA . ILE B 1 262 ? 19.096 41.445 0.682 1.00 39.07 330 ILE B CA 1
ATOM 4102 C C . ILE B 1 262 ? 18.017 40.566 0.068 1.00 39.41 330 ILE B C 1
ATOM 4103 O O . ILE B 1 262 ? 17.401 40.960 -0.935 1.00 40.01 330 ILE B O 1
ATOM 4108 N N . ARG C 1 4 ? 39.523 99.049 21.830 1.00 32.53 72 ARG C N 1
ATOM 4109 C CA . ARG C 1 4 ? 38.484 98.007 21.601 1.00 32.70 72 ARG C CA 1
ATOM 4110 C C . ARG C 1 4 ? 39.064 96.659 21.210 1.00 31.55 72 ARG C C 1
ATOM 4111 O O . ARG C 1 4 ? 40.163 96.578 20.650 1.00 31.81 72 ARG C O 1
ATOM 4119 N N . ARG C 1 5 ? 38.275 95.625 21.497 1.00 29.62 73 ARG C N 1
ATOM 4120 C CA . ARG C 1 5 ? 38.637 94.219 21.368 1.00 28.02 73 ARG C CA 1
ATOM 4121 C C . ARG C 1 5 ? 37.457 93.497 20.723 1.00 26.54 73 ARG C C 1
ATOM 4122 O O . ARG C 1 5 ? 36.323 93.964 20.837 1.00 24.95 73 ARG C O 1
ATOM 4130 N N . TRP C 1 6 ? 37.715 92.332 20.118 1.00 24.26 74 TRP C N 1
ATOM 4131 C CA . TRP C 1 6 ? 36.642 91.442 19.666 1.00 23.41 74 TRP C CA 1
ATOM 4132 C C . TRP C 1 6 ? 36.340 90.326 20.684 1.00 21.89 74 TRP C C 1
ATOM 4133 O O . TRP C 1 6 ? 37.233 89.817 21.350 1.00 20.88 74 TRP C O 1
ATOM 4144 N N . VAL C 1 7 ? 35.074 89.955 20.797 1.00 21.05 75 VAL C N 1
ATOM 4145 C CA . VAL C 1 7 ? 34.728 88.696 21.472 1.00 20.27 75 VAL C CA 1
ATOM 4146 C C . VAL C 1 7 ? 33.826 87.929 20.511 1.00 19.55 75 VAL C C 1
ATOM 4147 O O . VAL C 1 7 ? 32.823 88.459 20.033 1.00 19.91 75 VAL C O 1
ATOM 4151 N N . PHE C 1 8 ? 34.193 86.681 20.233 1.00 18.98 76 PHE C N 1
ATOM 4152 C CA . PHE C 1 8 ? 33.453 85.860 19.283 1.00 17.99 76 PHE C CA 1
ATOM 4153 C C . PHE C 1 8 ? 32.774 84.658 19.944 1.00 17.57 76 PHE C C 1
ATOM 4154 O O . PHE C 1 8 ? 33.220 84.202 20.984 1.00 17.94 76 PHE C O 1
ATOM 4162 N N . ALA C 1 9 ? 31.696 84.172 19.330 1.00 16.85 77 ALA C N 1
ATOM 4163 C CA . ALA C 1 9 ? 31.104 82.883 19.720 1.00 16.39 77 ALA C CA 1
ATOM 4164 C C . ALA C 1 9 ? 30.901 82.066 18.466 1.00 16.28 77 ALA C C 1
ATOM 4165 O O . ALA C 1 9 ? 30.444 82.595 17.457 1.00 16.50 77 ALA C O 1
ATOM 4167 N N . LEU C 1 10 ? 31.247 80.775 18.544 1.00 16.61 78 LEU C N 1
ATOM 4168 C CA . LEU C 1 10 ? 31.252 79.904 17.386 1.00 15.69 78 LEU C CA 1
ATOM 4169 C C . LEU C 1 10 ? 30.584 78.577 17.749 1.00 15.46 78 LEU C C 1
ATOM 4170 O O . LEU C 1 10 ? 30.975 77.928 18.725 1.00 16.19 78 LEU C O 1
ATOM 4175 N N . ARG C 1 11 ? 29.566 78.186 16.988 1.00 14.00 79 ARG C N 1
ATOM 4176 C CA . ARG C 1 11 ? 29.015 76.825 17.132 1.00 13.53 79 ARG C CA 1
ATOM 4177 C C . ARG C 1 11 ? 29.992 75.802 16.546 1.00 14.33 79 ARG C C 1
ATOM 4178 O O . ARG C 1 11 ? 30.680 76.067 15.534 1.00 15.05 79 ARG C O 1
ATOM 4186 N N . HIS C 1 12 ? 30.062 74.627 17.169 1.00 14.46 80 HIS C N 1
ATOM 4187 C CA . HIS C 1 12 ? 30.811 73.508 16.587 1.00 14.49 80 HIS C CA 1
ATOM 4188 C C . HIS C 1 12 ? 30.440 73.209 15.127 1.00 14.86 80 HIS C C 1
ATOM 4189 O O . HIS C 1 12 ? 29.357 73.596 14.663 1.00 14.49 80 HIS C O 1
ATOM 4196 N N . GLY C 1 13 ? 31.324 72.468 14.438 1.00 14.83 81 GLY C N 1
ATOM 4197 C CA . GLY C 1 13 ? 31.081 71.950 13.094 1.00 14.74 81 GLY C CA 1
ATOM 4198 C C . GLY C 1 13 ? 30.183 70.724 13.036 1.00 14.18 81 GLY C C 1
ATOM 4199 O O . GLY C 1 13 ? 29.670 70.214 14.053 1.00 13.79 81 GLY C O 1
ATOM 4200 N N . GLU C 1 14 ? 30.029 70.227 11.815 1.00 13.62 82 GLU C N 1
ATOM 4201 C CA . GLU C 1 14 ? 29.178 69.088 11.507 1.00 14.73 82 GLU C CA 1
ATOM 4202 C C . GLU C 1 14 ? 29.556 67.905 12.372 1.00 14.30 82 GLU C C 1
ATOM 4203 O O . GLU C 1 14 ? 30.739 67.531 12.469 1.00 14.00 82 GLU C O 1
ATOM 4209 N N . ARG C 1 15 ? 28.530 67.310 12.994 1.00 14.65 83 ARG C N 1
ATOM 4210 C CA . ARG C 1 15 ? 28.690 66.178 13.935 1.00 14.17 83 ARG C CA 1
ATOM 4211 C C . ARG C 1 15 ? 28.594 64.807 13.263 1.00 14.39 83 ARG C C 1
ATOM 4212 O O . ARG C 1 15 ? 27.701 64.578 12.450 1.00 14.68 83 ARG C O 1
ATOM 4220 N N . VAL C 1 16 ? 29.477 63.872 13.606 1.00 13.46 84 VAL C N 1
ATOM 4221 C CA . VAL C 1 16 ? 29.331 62.488 13.094 1.00 14.61 84 VAL C CA 1
ATOM 4222 C C . VAL C 1 16 ? 27.956 61.904 13.425 1.00 14.94 84 VAL C C 1
ATOM 4223 O O . VAL C 1 16 ? 27.280 61.354 12.559 1.00 15.23 84 VAL C O 1
ATOM 4227 N N . ASP C 1 17 ? 27.531 62.033 14.681 1.00 15.59 85 ASP C N 1
ATOM 4228 C CA . ASP C 1 17 ? 26.293 61.360 15.098 1.00 18.20 85 ASP C CA 1
ATOM 4229 C C . ASP C 1 17 ? 25.020 61.848 14.383 1.00 18.20 85 ASP C C 1
ATOM 4230 O O . ASP C 1 17 ? 24.045 61.090 14.234 1.00 19.96 85 ASP C O 1
ATOM 4235 N N . LEU C 1 18 ? 25.036 63.087 13.929 1.00 17.44 86 LEU C N 1
ATOM 4236 C CA . LEU C 1 18 ? 23.895 63.614 13.202 1.00 18.73 86 LEU C CA 1
ATOM 4237 C C . LEU C 1 18 ? 23.976 63.399 11.696 1.00 18.22 86 LEU C C 1
ATOM 4238 O O . LEU C 1 18 ? 22.960 63.545 10.989 1.00 21.18 86 LEU C O 1
ATOM 4243 N N . THR C 1 19 ? 25.154 63.049 11.196 1.00 16.71 87 THR C N 1
ATOM 4244 C CA . THR C 1 19 ? 25.375 62.864 9.764 1.00 17.00 87 THR C CA 1
ATOM 4245 C C . THR C 1 19 ? 25.166 61.378 9.372 1.00 17.83 87 THR C C 1
ATOM 4246 O O . THR C 1 19 ? 24.739 61.066 8.243 1.00 18.36 87 THR C O 1
ATOM 4250 N N . TYR C 1 20 ? 25.428 60.497 10.342 1.00 17.88 88 TYR C N 1
ATOM 4251 C CA . TYR C 1 20 ? 25.355 59.055 10.150 1.00 18.37 88 TYR C CA 1
ATOM 4252 C C . TYR C 1 20 ? 24.322 58.409 11.072 1.00 19.56 88 TYR C C 1
ATOM 4253 O O . TYR C 1 20 ? 23.747 59.069 11.954 1.00 19.84 88 TYR C O 1
ATOM 4262 N N . GLY C 1 21 ? 24.093 57.117 10.860 1.00 19.04 89 GLY C N 1
ATOM 4263 C CA . GLY C 1 21 ? 23.196 56.339 11.714 1.00 20.19 89 GLY C CA 1
ATOM 4264 C C . GLY C 1 21 ? 24.012 55.694 12.819 1.00 20.24 89 GLY C C 1
ATOM 4265 O O . GLY C 1 21 ? 24.786 56.378 13.486 1.00 20.61 89 GLY C O 1
ATOM 4266 N N . PRO C 1 22 ? 23.869 54.363 13.001 1.00 20.62 90 PRO C N 1
ATOM 4267 C CA . PRO C 1 22 ? 24.597 53.654 14.062 1.00 20.21 90 PRO C CA 1
ATOM 4268 C C . PRO C 1 22 ? 26.078 53.454 13.719 1.00 19.75 90 PRO C C 1
ATOM 4269 O O . PRO C 1 22 ? 26.540 52.329 13.477 1.00 18.99 90 PRO C O 1
ATOM 4273 N N . TRP C 1 23 ? 26.838 54.548 13.739 1.00 18.87 91 TRP C N 1
ATOM 4274 C CA . TRP C 1 23 ? 28.165 54.526 13.156 1.00 17.50 91 TRP C CA 1
ATOM 4275 C C . TRP C 1 23 ? 29.168 53.774 14.032 1.00 18.09 91 TRP C C 1
ATOM 4276 O O . TRP C 1 23 ? 30.115 53.215 13.516 1.00 18.17 91 TRP C O 1
ATOM 4287 N N . VAL C 1 24 ? 28.977 53.791 15.350 1.00 18.14 92 VAL C N 1
ATOM 4288 C CA . VAL C 1 24 ? 29.962 53.149 16.232 1.00 18.35 92 VAL C CA 1
ATOM 4289 C C . VAL C 1 24 ? 29.913 51.633 16.052 1.00 18.75 92 VAL C C 1
ATOM 4290 O O . VAL C 1 24 ? 30.934 51.032 15.743 1.00 19.02 92 VAL C O 1
ATOM 4294 N N . PRO C 1 25 ? 28.738 51.001 16.232 1.00 19.22 93 PRO C N 1
ATOM 4295 C CA . PRO C 1 25 ? 28.732 49.551 15.949 1.00 19.06 93 PRO C CA 1
ATOM 4296 C C . PRO C 1 25 ? 29.110 49.203 14.509 1.00 20.12 93 PRO C C 1
ATOM 4297 O O . PRO C 1 25 ? 29.712 48.159 14.289 1.00 20.41 93 PRO C O 1
ATOM 4301 N N . HIS C 1 26 ? 28.752 50.051 13.544 1.00 19.61 94 HIS C N 1
ATOM 4302 C CA . HIS C 1 26 ? 29.151 49.836 12.148 1.00 20.34 94 HIS C CA 1
ATOM 4303 C C . HIS C 1 26 ? 30.668 49.884 11.932 1.00 20.41 94 HIS C C 1
ATOM 4304 O O . HIS C 1 26 ? 31.216 49.044 11.227 1.00 20.90 94 HIS C O 1
ATOM 4311 N N . CYS C 1 27 ? 31.333 50.878 12.509 1.00 21.54 95 CYS C N 1
ATOM 4312 C CA . CYS C 1 27 ? 32.752 51.140 12.210 1.00 22.94 95 CYS C CA 1
ATOM 4313 C C . CYS C 1 27 ? 33.727 50.379 13.084 1.00 23.97 95 CYS C C 1
ATOM 4314 O O . CYS C 1 27 ? 34.863 50.126 12.675 1.00 23.91 95 CYS C O 1
ATOM 4317 N N . PHE C 1 28 ? 33.283 50.018 14.286 1.00 24.86 96 PHE C N 1
ATOM 4318 C CA . PHE C 1 28 ? 34.143 49.274 15.199 1.00 26.21 96 PHE C CA 1
ATOM 4319 C C . PHE C 1 28 ? 34.023 47.790 14.957 1.00 28.42 96 PHE C C 1
ATOM 4320 O O . PHE C 1 28 ? 32.920 47.230 14.959 1.00 27.83 96 PHE C O 1
ATOM 4328 N N . GLU C 1 29 ? 35.171 47.158 14.734 1.00 31.22 97 GLU C N 1
ATOM 4329 C CA . GLU C 1 29 ? 35.239 45.722 14.531 1.00 35.13 97 GLU C CA 1
ATOM 4330 C C . GLU C 1 29 ? 36.434 45.143 15.284 1.00 36.53 97 GLU C C 1
ATOM 4331 O O . GLU C 1 29 ? 37.505 45.060 14.702 1.00 38.27 97 GLU C O 1
ATOM 4337 N N . ASN C 1 30 ? 36.331 44.802 16.567 1.00 38.31 98 ASN C N 1
ATOM 4338 C CA . ASN C 1 30 ? 35.317 45.239 17.516 1.00 39.43 98 ASN C CA 1
ATOM 4339 C C . ASN C 1 30 ? 36.069 45.619 18.787 1.00 39.07 98 ASN C C 1
ATOM 4340 O O . ASN C 1 30 ? 36.448 44.765 19.592 1.00 40.47 98 ASN C O 1
ATOM 4345 N N . ASP C 1 31 ? 36.257 46.922 18.940 1.00 38.51 99 ASP C N 1
ATOM 4346 C CA . ASP C 1 31 ? 37.294 47.567 19.766 1.00 36.85 99 ASP C CA 1
ATOM 4347 C C . ASP C 1 31 ? 38.335 48.302 18.915 1.00 34.58 99 ASP C C 1
ATOM 4348 O O . ASP C 1 31 ? 39.011 49.201 19.411 1.00 34.24 99 ASP C O 1
ATOM 4353 N N . THR C 1 32 ? 38.447 47.949 17.635 1.00 31.95 100 THR C N 1
ATOM 4354 C CA . THR C 1 32 ? 39.254 48.771 16.728 1.00 29.05 100 THR C CA 1
ATOM 4355 C C . THR C 1 32 ? 38.413 49.477 15.650 1.00 26.93 100 THR C C 1
ATOM 4356 O O . THR C 1 32 ? 37.625 48.864 14.929 1.00 25.44 100 THR C O 1
ATOM 4360 N N . TYR C 1 33 ? 38.612 50.778 15.552 1.00 24.28 101 TYR C N 1
ATOM 4361 C CA . TYR C 1 33 ? 37.872 51.588 14.592 1.00 22.36 101 TYR C CA 1
ATOM 4362 C C . TYR C 1 33 ? 38.396 51.373 13.157 1.00 21.77 101 TYR C C 1
ATOM 4363 O O . TYR C 1 33 ? 39.600 51.365 12.932 1.00 21.45 101 TYR C O 1
ATOM 4372 N N . VAL C 1 34 ? 37.476 51.226 12.204 1.00 21.78 102 VAL C N 1
ATOM 4373 C CA . VAL C 1 34 ? 37.764 51.167 10.763 1.00 21.47 102 VAL C CA 1
ATOM 4374 C C . VAL C 1 34 ? 36.988 52.293 10.084 1.00 20.94 102 VAL C C 1
ATOM 4375 O O . VAL C 1 34 ? 35.757 52.411 10.235 1.00 19.85 102 VAL C O 1
ATOM 4379 N N . ARG C 1 35 ? 37.698 53.150 9.363 1.00 20.62 103 ARG C N 1
ATOM 4380 C CA . ARG C 1 35 ? 37.009 54.233 8.668 1.00 20.49 103 ARG C CA 1
ATOM 4381 C C . ARG C 1 35 ? 36.204 53.656 7.495 1.00 20.64 103 ARG C C 1
ATOM 4382 O O . ARG C 1 35 ? 36.767 53.016 6.595 1.00 21.36 103 ARG C O 1
ATOM 4390 N N . LYS C 1 36 ? 34.897 53.892 7.491 1.00 20.26 104 LYS C N 1
ATOM 4391 C CA . LYS C 1 36 ? 34.040 53.299 6.462 1.00 19.40 104 LYS C CA 1
ATOM 4392 C C . LYS C 1 36 ? 33.384 54.315 5.513 1.00 19.28 104 LYS C C 1
ATOM 4393 O O . LYS C 1 36 ? 32.540 53.942 4.690 1.00 19.16 104 LYS C O 1
ATOM 4399 N N . ASP C 1 37 ? 33.815 55.574 5.607 1.00 17.46 105 ASP C N 1
ATOM 4400 C CA . ASP C 1 37 ? 33.272 56.660 4.786 1.00 17.24 105 ASP C CA 1
ATOM 4401 C C . ASP C 1 37 ? 34.315 57.773 4.740 1.00 15.80 105 ASP C C 1
ATOM 4402 O O . ASP C 1 37 ? 34.976 58.034 5.743 1.00 15.26 105 ASP C O 1
ATOM 4407 N N . LEU C 1 38 ? 34.476 58.429 3.586 1.00 16.14 106 LEU C N 1
ATOM 4408 C CA . LEU C 1 38 ? 35.478 59.514 3.475 1.00 15.97 106 LEU C CA 1
ATOM 4409 C C . LEU C 1 38 ? 35.234 60.700 4.408 1.00 15.72 106 LEU C C 1
ATOM 4410 O O . LEU C 1 38 ? 36.155 61.440 4.731 1.00 15.17 106 LEU C O 1
ATOM 4415 N N . ASN C 1 39 ? 33.996 60.902 4.857 1.00 15.41 107 ASN C N 1
ATOM 4416 C CA . ASN C 1 39 ? 33.732 62.045 5.722 1.00 14.54 107 ASN C CA 1
ATOM 4417 C C . ASN C 1 39 ? 33.855 61.686 7.230 1.00 15.19 107 ASN C C 1
ATOM 4418 O O . ASN C 1 39 ? 33.615 62.517 8.108 1.00 16.30 107 ASN C O 1
ATOM 4423 N N . LEU C 1 40 ? 34.211 60.426 7.530 1.00 14.98 108 LEU C N 1
ATOM 4424 C CA . LEU C 1 40 ? 34.469 59.992 8.915 1.00 15.52 108 LEU C CA 1
ATOM 4425 C C . LEU C 1 40 ? 35.929 60.214 9.288 1.00 16.44 108 LEU C C 1
ATOM 4426 O O . LEU C 1 40 ? 36.799 60.308 8.401 1.00 15.76 108 LEU C O 1
ATOM 4431 N N . PRO C 1 41 ? 36.218 60.288 10.600 1.00 18.05 109 PRO C N 1
ATOM 4432 C CA . PRO C 1 41 ? 37.605 60.516 11.035 1.00 18.85 109 PRO C CA 1
ATOM 4433 C C . PRO C 1 41 ? 38.549 59.451 10.468 1.00 18.37 109 PRO C C 1
ATOM 4434 O O . PRO C 1 41 ? 38.156 58.297 10.313 1.00 18.68 109 PRO C O 1
ATOM 4438 N N . LEU C 1 42 ? 39.782 59.844 10.146 1.00 18.57 110 LEU C N 1
ATOM 4439 C CA . LEU C 1 42 ? 40.795 58.881 9.681 1.00 18.78 110 LEU C CA 1
ATOM 4440 C C . LEU C 1 42 ? 41.113 57.850 10.773 1.00 19.36 110 LEU C C 1
ATOM 4441 O O . LEU C 1 42 ? 41.354 56.654 10.503 1.00 18.82 110 LEU C O 1
ATOM 4446 N N . LYS C 1 43 ? 41.119 58.325 12.011 1.00 19.32 111 LYS C N 1
ATOM 4447 C CA . LYS C 1 43 ? 41.303 57.452 13.160 1.00 19.88 111 LYS C CA 1
ATOM 4448 C C . LYS C 1 43 ? 40.615 58.067 14.365 1.00 19.62 111 LYS C C 1
ATOM 4449 O O . LYS C 1 43 ? 40.219 59.244 14.337 1.00 20.53 111 LYS C O 1
ATOM 4455 N N . LEU C 1 44 ? 40.479 57.279 15.424 1.00 20.29 112 LEU C N 1
ATOM 4456 C CA . LEU C 1 44 ? 39.945 57.791 16.674 1.00 19.81 112 LEU C CA 1
ATOM 4457 C C . LEU C 1 44 ? 40.929 57.561 17.815 1.00 20.49 112 LEU C C 1
ATOM 4458 O O . LEU C 1 44 ? 41.375 56.425 18.049 1.00 20.00 112 LEU C O 1
ATOM 4463 N N . ALA C 1 45 ? 41.212 58.630 18.548 1.00 20.34 113 ALA C N 1
ATOM 4464 C CA . ALA C 1 45 ? 42.135 58.580 19.699 1.00 21.83 113 ALA C CA 1
ATOM 4465 C C . ALA C 1 45 ? 41.581 57.689 20.800 1.00 22.17 113 ALA C C 1
ATOM 4466 O O . ALA C 1 45 ? 40.371 57.574 20.954 1.00 21.12 113 ALA C O 1
ATOM 4468 N N . HIS C 1 46 ? 42.460 57.069 21.587 1.00 22.73 114 HIS C N 1
ATOM 4469 C CA . HIS C 1 46 ? 41.995 56.311 22.747 1.00 23.91 114 HIS C CA 1
ATOM 4470 C C . HIS C 1 46 ? 41.280 57.222 23.747 1.00 23.34 114 HIS C C 1
ATOM 4471 O O . HIS C 1 46 ? 41.663 58.368 23.961 1.00 23.71 114 HIS C O 1
ATOM 4478 N N . ARG C 1 47 ? 40.220 56.701 24.333 1.00 22.98 115 ARG C N 1
ATOM 4479 C CA . ARG C 1 47 ? 39.569 57.354 25.458 1.00 23.63 115 ARG C CA 1
ATOM 4480 C C . ARG C 1 47 ? 39.115 56.309 26.463 1.00 23.50 115 ARG C C 1
ATOM 4481 O O . ARG C 1 47 ? 38.809 55.163 26.086 1.00 23.29 115 ARG C O 1
ATOM 4489 N N . ALA C 1 48 ? 39.062 56.718 27.731 1.00 24.02 116 ALA C N 1
ATOM 4490 C CA . ALA C 1 48 ? 38.765 55.792 28.844 1.00 24.58 116 ALA C CA 1
ATOM 4491 C C . ALA C 1 48 ? 37.417 55.100 28.669 1.00 25.15 116 ALA C C 1
ATOM 4492 O O . ALA C 1 48 ? 37.251 53.930 29.036 1.00 25.96 116 ALA C O 1
ATOM 4494 N N . GLY C 1 49 ? 36.460 55.821 28.093 1.00 25.38 117 GLY C N 1
ATOM 4495 C CA . GLY C 1 49 ? 35.099 55.326 27.916 1.00 25.71 117 GLY C CA 1
ATOM 4496 C C . GLY C 1 49 ? 34.925 54.438 26.706 1.00 26.27 117 GLY C C 1
ATOM 4497 O O . GLY C 1 49 ? 33.835 53.905 26.469 1.00 26.73 117 GLY C O 1
ATOM 4498 N N . GLY C 1 50 ? 35.984 54.289 25.919 1.00 26.11 118 GLY C N 1
ATOM 4499 C CA . GLY C 1 50 ? 35.957 53.368 24.803 1.00 26.38 118 GLY C CA 1
ATOM 4500 C C . GLY C 1 50 ? 34.964 53.802 23.748 1.00 26.54 118 GLY C C 1
ATOM 4501 O O . GLY C 1 50 ? 34.615 54.986 23.652 1.00 26.00 118 GLY C O 1
ATOM 4502 N N . LYS C 1 51 ? 34.492 52.849 22.954 1.00 26.85 119 LYS C N 1
ATOM 4503 C CA . LYS C 1 51 ? 33.593 53.205 21.851 1.00 26.74 119 LYS C CA 1
ATOM 4504 C C . LYS C 1 51 ? 32.256 53.749 22.395 1.00 26.10 119 LYS C C 1
ATOM 4505 O O . LYS C 1 51 ? 31.628 54.602 21.765 1.00 26.44 119 LYS C O 1
ATOM 4511 N N . GLY C 1 52 ? 31.872 53.317 23.597 1.00 24.64 120 GLY C N 1
ATOM 4512 C CA . GLY C 1 52 ? 30.732 53.899 24.305 1.00 23.95 120 GLY C CA 1
ATOM 4513 C C . GLY C 1 52 ? 30.894 55.391 24.554 1.00 23.08 120 GLY C C 1
ATOM 4514 O O . GLY C 1 52 ? 29.910 56.138 24.523 1.00 23.53 120 GLY C O 1
ATOM 4515 N N . GLY C 1 53 ? 32.128 55.825 24.823 1.00 21.93 121 GLY C N 1
ATOM 4516 C CA . GLY C 1 53 ? 32.430 57.256 24.983 1.00 20.88 121 GLY C CA 1
ATOM 4517 C C . GLY C 1 53 ? 32.107 58.023 23.700 1.00 20.25 121 GLY C C 1
ATOM 4518 O O . GLY C 1 53 ? 31.592 59.135 23.747 1.00 19.54 121 GLY C O 1
ATOM 4519 N N . TYR C 1 54 ? 32.448 57.423 22.561 1.00 19.50 122 TYR C N 1
ATOM 4520 C CA . TYR C 1 54 ? 32.176 58.031 21.262 1.00 19.59 122 TYR C CA 1
ATOM 4521 C C . TYR C 1 54 ? 30.704 58.093 20.915 1.00 20.02 122 TYR C C 1
ATOM 4522 O O . TYR C 1 54 ? 30.273 59.030 20.234 1.00 20.34 122 TYR C O 1
ATOM 4531 N N . VAL C 1 55 ? 29.934 57.102 21.381 1.00 20.08 123 VAL C N 1
ATOM 4532 C CA . VAL C 1 55 ? 28.451 57.147 21.214 1.00 20.89 123 VAL C CA 1
ATOM 4533 C C . VAL C 1 55 ? 27.893 58.390 21.931 1.00 20.93 123 VAL C C 1
ATOM 4534 O O . VAL C 1 55 ? 27.078 59.143 21.351 1.00 21.41 123 VAL C O 1
ATOM 4538 N N . LYS C 1 56 ? 28.342 58.608 23.173 1.00 20.64 124 LYS C N 1
ATOM 4539 C CA . LYS C 1 56 ? 27.895 59.737 24.019 1.00 20.99 124 LYS C CA 1
ATOM 4540 C C . LYS C 1 56 ? 28.499 61.090 23.661 1.00 20.87 124 LYS C C 1
ATOM 4541 O O . LYS C 1 56 ? 27.939 62.137 24.022 1.00 21.72 124 LYS C O 1
ATOM 4547 N N . ASP C 1 57 ? 29.640 61.088 22.969 1.00 18.93 125 ASP C N 1
ATOM 4548 C CA . ASP C 1 57 ? 30.438 62.312 22.783 1.00 18.28 125 ASP C CA 1
ATOM 4549 C C . ASP C 1 57 ? 31.041 62.266 21.386 1.00 17.34 125 ASP C C 1
ATOM 4550 O O . ASP C 1 57 ? 32.184 61.848 21.171 1.00 17.33 125 ASP C O 1
ATOM 4555 N N . THR C 1 58 ? 30.223 62.651 20.417 1.00 16.81 126 THR C N 1
ATOM 4556 C CA . THR C 1 58 ? 30.576 62.490 19.002 1.00 15.82 126 THR C CA 1
ATOM 4557 C C . THR C 1 58 ? 31.797 63.323 18.555 1.00 15.96 126 THR C C 1
ATOM 4558 O O . THR C 1 58 ? 31.961 64.422 19.015 1.00 14.95 126 THR C O 1
ATOM 4562 N N . PRO C 1 59 ? 32.631 62.792 17.633 1.00 15.70 127 PRO C N 1
ATOM 4563 C CA . PRO C 1 59 ? 33.633 63.612 16.969 1.00 16.22 127 PRO C CA 1
ATOM 4564 C C . PRO C 1 59 ? 32.967 64.496 15.913 1.00 15.88 127 PRO C C 1
ATOM 4565 O O . PRO C 1 59 ? 31.781 64.291 15.572 1.00 16.40 127 PRO C O 1
ATOM 4569 N N . LEU C 1 60 ? 33.730 65.452 15.391 1.00 15.02 128 LEU C N 1
ATOM 4570 C CA . LEU C 1 60 ? 33.347 66.095 14.137 1.00 14.63 128 LEU C CA 1
ATOM 4571 C C . LEU C 1 60 ? 33.575 65.171 12.927 1.00 13.98 128 LEU C C 1
ATOM 4572 O O . LEU C 1 60 ? 34.469 64.319 12.933 1.00 14.44 128 LEU C O 1
ATOM 4577 N N . THR C 1 61 ? 32.800 65.380 11.859 1.00 13.27 129 THR C N 1
ATOM 4578 C CA . THR C 1 61 ? 33.138 64.775 10.537 1.00 13.33 129 THR C CA 1
ATOM 4579 C C . THR C 1 61 ? 34.364 65.488 9.961 1.00 13.39 129 THR C C 1
ATOM 4580 O O . THR C 1 61 ? 34.801 66.536 10.487 1.00 12.14 129 THR C O 1
ATOM 4584 N N . ARG C 1 62 ? 34.906 64.969 8.851 1.00 13.39 130 ARG C N 1
ATOM 4585 C CA . ARG C 1 62 ? 35.938 65.703 8.107 1.00 13.64 130 ARG C CA 1
ATOM 4586 C C . ARG C 1 62 ? 35.432 67.096 7.699 1.00 13.58 130 ARG C C 1
ATOM 4587 O O . ARG C 1 62 ? 36.161 68.077 7.810 1.00 13.24 130 ARG C O 1
ATOM 4595 N N . LEU C 1 63 ? 34.193 67.167 7.230 1.00 13.94 131 LEU C N 1
ATOM 4596 C CA . LEU C 1 63 ? 33.612 68.463 6.852 1.00 13.38 131 LEU C CA 1
ATOM 4597 C C . LEU C 1 63 ? 33.485 69.395 8.075 1.00 13.39 131 LEU C C 1
ATOM 4598 O O . LEU C 1 63 ? 33.677 70.614 7.957 1.00 13.79 131 LEU C O 1
ATOM 4603 N N . GLY C 1 64 ? 33.156 68.835 9.232 1.00 13.23 132 GLY C N 1
ATOM 4604 C CA . GLY C 1 64 ? 33.114 69.645 10.452 1.00 13.51 132 GLY C CA 1
ATOM 4605 C C . GLY C 1 64 ? 34.434 70.352 10.682 1.00 14.49 132 GLY C C 1
ATOM 4606 O O . GLY C 1 64 ? 34.486 71.530 11.005 1.00 14.38 132 GLY C O 1
ATOM 4607 N N . TRP C 1 65 ? 35.541 69.620 10.537 1.00 15.17 133 TRP C N 1
ATOM 4608 C CA . TRP C 1 65 ? 36.851 70.238 10.698 1.00 15.72 133 TRP C CA 1
ATOM 4609 C C . TRP C 1 65 ? 37.103 71.305 9.647 1.00 15.36 133 TRP C C 1
ATOM 4610 O O . TRP C 1 65 ? 37.696 72.345 9.934 1.00 15.58 133 TRP C O 1
ATOM 4621 N N . PHE C 1 66 ? 36.679 71.028 8.424 1.00 15.37 134 PHE C N 1
ATOM 4622 C CA . PHE C 1 66 ? 36.865 71.973 7.300 1.00 14.57 134 PHE C CA 1
ATOM 4623 C C . PHE C 1 66 ? 36.062 73.253 7.500 1.00 14.24 134 PHE C C 1
ATOM 4624 O O . PHE C 1 66 ? 36.549 74.344 7.204 1.00 14.66 134 PHE C O 1
ATOM 4632 N N . GLN C 1 67 ? 34.824 73.127 8.001 1.00 14.00 135 GLN C N 1
ATOM 4633 C CA . GLN C 1 67 ? 33.984 74.276 8.319 1.00 14.15 135 GLN C CA 1
ATOM 4634 C C . GLN C 1 67 ? 34.680 75.192 9.338 1.00 14.92 135 GLN C C 1
ATOM 4635 O O . GLN C 1 67 ? 34.673 76.425 9.200 1.00 14.83 135 GLN C O 1
ATOM 4641 N N . ALA C 1 68 ? 35.298 74.576 10.339 1.00 14.15 136 ALA C N 1
ATOM 4642 C CA . ALA C 1 68 ? 35.976 75.301 11.422 1.00 15.36 136 ALA C CA 1
ATOM 4643 C C . ALA C 1 68 ? 37.244 75.975 10.882 1.00 15.45 136 ALA C C 1
ATOM 4644 O O . ALA C 1 68 ? 37.504 77.143 11.167 1.00 16.60 136 ALA C O 1
ATOM 4646 N N . GLN C 1 69 ? 37.993 75.255 10.058 1.00 15.65 137 GLN C N 1
ATOM 4647 C CA . GLN C 1 69 ? 39.157 75.823 9.363 1.00 15.68 137 GLN C CA 1
ATOM 4648 C C . GLN C 1 69 ? 38.803 77.034 8.482 1.00 16.08 137 GLN C C 1
ATOM 4649 O O . GLN C 1 69 ? 39.541 78.022 8.451 1.00 16.81 137 GLN C O 1
ATOM 4659 N N . LEU C 1 70 ? 37.684 76.951 7.754 1.00 15.41 138 LEU C N 1
ATOM 4660 C CA . LEU C 1 70 ? 37.227 78.089 6.920 1.00 15.75 138 LEU C CA 1
ATOM 4661 C C . LEU C 1 70 ? 36.976 79.381 7.714 1.00 15.56 138 LEU C C 1
ATOM 4662 O O . LEU C 1 70 ? 37.266 80.532 7.251 1.00 13.95 138 LEU C O 1
ATOM 4667 N N . VAL C 1 71 ? 36.437 79.227 8.923 1.00 15.57 139 VAL C N 1
ATOM 4668 C CA . VAL C 1 71 ? 36.204 80.368 9.786 1.00 15.37 139 VAL C CA 1
ATOM 4669 C C . VAL C 1 71 ? 37.547 80.918 10.245 1.00 16.20 139 VAL C C 1
ATOM 4670 O O . VAL C 1 71 ? 37.755 82.128 10.211 1.00 16.30 139 VAL C O 1
ATOM 4674 N N . GLY C 1 72 ? 38.462 80.019 10.617 1.00 16.45 140 GLY C N 1
ATOM 4675 C CA . GLY C 1 72 ? 39.819 80.419 11.074 1.00 16.99 140 GLY C CA 1
ATOM 4676 C C . GLY C 1 72 ? 40.563 81.133 9.947 1.00 17.36 140 GLY C C 1
ATOM 4677 O O . GLY C 1 72 ? 41.170 82.183 10.156 1.00 17.99 140 GLY C O 1
ATOM 4678 N N . GLU C 1 73 ? 40.453 80.593 8.738 1.00 17.84 141 GLU C N 1
ATOM 4679 C CA . GLU C 1 73 ? 41.034 81.199 7.525 1.00 19.26 141 GLU C CA 1
ATOM 4680 C C . GLU C 1 73 ? 40.429 82.556 7.277 1.00 20.16 141 GLU C C 1
ATOM 4681 O O . GLU C 1 73 ? 41.142 83.515 6.986 1.00 20.86 141 GLU C O 1
ATOM 4687 N N . GLY C 1 74 ? 39.097 82.637 7.352 1.00 20.16 142 GLY C N 1
ATOM 4688 C CA . GLY C 1 74 ? 38.406 83.924 7.205 1.00 21.42 142 GLY C CA 1
ATOM 4689 C C . GLY C 1 74 ? 38.890 84.992 8.170 1.00 21.88 142 GLY C C 1
ATOM 4690 O O . GLY C 1 74 ? 39.059 86.168 7.803 1.00 22.14 142 GLY C O 1
ATOM 4691 N N . MET C 1 75 ? 39.123 84.606 9.418 1.00 21.73 143 MET C N 1
ATOM 4692 C CA . MET C 1 75 ? 39.630 85.541 10.412 1.00 22.71 143 MET C CA 1
ATOM 4693 C C . MET C 1 75 ? 41.002 86.061 10.064 1.00 22.70 143 MET C C 1
ATOM 4694 O O . MET C 1 75 ? 41.255 87.281 10.129 1.00 23.45 143 MET C O 1
ATOM 4702 N N . ARG C 1 76 ? 41.872 85.127 9.712 1.00 22.53 144 ARG C N 1
ATOM 4703 C CA . ARG C 1 76 ? 43.223 85.392 9.241 1.00 23.28 144 ARG C CA 1
ATOM 4704 C C . ARG C 1 76 ? 43.212 86.385 8.082 1.00 23.46 144 ARG C C 1
ATOM 4705 O O . ARG C 1 76 ? 44.039 87.310 8.046 1.00 23.09 144 ARG C O 1
ATOM 4713 N N . MET C 1 77 ? 42.268 86.218 7.159 1.00 23.00 145 MET C N 1
ATOM 4714 C CA . MET C 1 77 ? 42.133 87.113 6.006 1.00 23.94 145 MET C CA 1
ATOM 4715 C C . MET C 1 77 ? 41.648 88.489 6.385 1.00 24.58 145 MET C C 1
ATOM 4716 O O . MET C 1 77 ? 42.003 89.470 5.720 1.00 26.16 145 MET C O 1
ATOM 4722 N N . ALA C 1 78 ? 40.859 88.578 7.449 1.00 24.17 146 ALA C N 1
ATOM 4723 C CA . ALA C 1 78 ? 40.340 89.863 7.916 1.00 25.15 146 ALA C CA 1
ATOM 4724 C C . ALA C 1 78 ? 41.340 90.617 8.800 1.00 25.16 146 ALA C C 1
ATOM 4725 O O . ALA C 1 78 ? 41.034 91.712 9.281 1.00 25.93 146 ALA C O 1
ATOM 4727 N N . GLY C 1 79 ? 42.508 90.021 9.023 1.00 25.10 147 GLY C N 1
ATOM 4728 C CA . GLY C 1 79 ? 43.543 90.596 9.895 1.00 25.24 147 GLY C CA 1
ATOM 4729 C C . GLY C 1 79 ? 43.194 90.596 11.371 1.00 25.58 147 GLY C C 1
ATOM 4730 O O . GLY C 1 79 ? 43.642 91.462 12.128 1.00 25.84 147 GLY C O 1
ATOM 4731 N N . VAL C 1 80 ? 42.379 89.633 11.796 1.00 25.27 148 VAL C N 1
ATOM 4732 C CA . VAL C 1 80 ? 42.015 89.522 13.210 1.00 24.88 148 VAL C CA 1
ATOM 4733 C C . VAL C 1 80 ? 42.807 88.382 13.860 1.00 25.09 148 VAL C C 1
ATOM 4734 O O . VAL C 1 80 ? 42.839 87.262 13.357 1.00 24.93 148 VAL C O 1
ATOM 4738 N N . SER C 1 81 ? 43.466 88.681 14.970 1.00 24.72 149 SER C N 1
ATOM 4739 C CA . SER C 1 81 ? 44.185 87.664 15.700 1.00 25.32 149 SER C CA 1
ATOM 4740 C C . SER C 1 81 ? 43.311 87.201 16.865 1.00 24.66 149 SER C C 1
ATOM 4741 O O . SER C 1 81 ? 42.318 87.847 17.209 1.00 24.64 149 SER C O 1
ATOM 4744 N N . ILE C 1 82 ? 43.706 86.094 17.479 1.00 23.72 150 ILE C N 1
ATOM 4745 C CA . ILE C 1 82 ? 42.979 85.565 18.632 1.00 24.10 150 ILE C CA 1
ATOM 4746 C C . ILE C 1 82 ? 44.002 85.189 19.691 1.00 24.21 150 ILE C C 1
ATOM 4747 O O . ILE C 1 82 ? 45.042 84.610 19.380 1.00 24.68 150 ILE C O 1
ATOM 4752 N N . LYS C 1 83 ? 43.728 85.536 20.939 1.00 24.03 151 LYS C N 1
ATOM 4753 C CA . LYS C 1 83 ? 44.649 85.174 21.998 1.00 24.11 151 LYS C CA 1
ATOM 4754 C C . LYS C 1 83 ? 44.044 84.198 23.001 1.00 23.46 151 LYS C C 1
ATOM 4755 O O . LYS C 1 83 ? 44.748 83.357 23.544 1.00 23.44 151 LYS C O 1
ATOM 4761 N N . HIS C 1 84 ? 42.743 84.314 23.252 1.00 22.61 152 HIS C N 1
ATOM 4762 C CA . HIS C 1 84 ? 42.113 83.571 24.340 1.00 21.95 152 HIS C CA 1
ATOM 4763 C C . HIS C 1 84 ? 40.999 82.724 23.737 1.00 21.55 152 HIS C C 1
ATOM 4764 O O . HIS C 1 84 ? 40.036 83.240 23.177 1.00 21.60 152 HIS C O 1
ATOM 4771 N N . VAL C 1 85 ? 41.170 81.417 23.835 1.00 20.74 153 VAL C N 1
ATOM 4772 C CA . VAL C 1 85 ? 40.236 80.471 23.224 1.00 20.18 153 VAL C CA 1
ATOM 4773 C C . VAL C 1 85 ? 39.692 79.572 24.307 1.00 19.65 153 VAL C C 1
ATOM 4774 O O . VAL C 1 85 ? 40.447 78.854 24.970 1.00 20.16 153 VAL C O 1
ATOM 4778 N N . TYR C 1 86 ? 38.379 79.633 24.485 1.00 18.96 154 TYR C N 1
ATOM 4779 C CA . TYR C 1 86 ? 37.669 78.776 25.432 1.00 18.83 154 TYR C CA 1
ATOM 4780 C C . TYR C 1 86 ? 36.728 77.843 24.703 1.00 18.65 154 TYR C C 1
ATOM 4781 O O . TYR C 1 86 ? 36.005 78.269 23.816 1.00 19.53 154 TYR C O 1
ATOM 4790 N N . ALA C 1 87 ? 36.729 76.567 25.096 1.00 17.67 155 ALA C N 1
ATOM 4791 C CA . ALA C 1 87 ? 35.877 75.563 24.406 1.00 17.75 155 ALA C CA 1
ATOM 4792 C C . ALA C 1 87 ? 35.050 74.801 25.415 1.00 16.78 155 ALA C C 1
ATOM 4793 O O . ALA C 1 87 ? 35.544 74.477 26.494 1.00 16.43 155 ALA C O 1
ATOM 4795 N N . SER C 1 88 ? 33.793 74.526 25.069 1.00 16.90 156 SER C N 1
ATOM 4796 C CA . SER C 1 88 ? 33.004 73.545 25.805 1.00 16.52 156 SER C CA 1
ATOM 4797 C C . SER C 1 88 ? 33.760 72.209 25.818 1.00 16.40 156 SER C C 1
ATOM 4798 O O . SER C 1 88 ? 34.509 71.908 24.876 1.00 16.25 156 SER C O 1
ATOM 4801 N N . PRO C 1 89 ? 33.614 71.408 26.886 1.00 16.34 157 PRO C N 1
ATOM 4802 C CA . PRO C 1 89 ? 34.381 70.156 26.959 1.00 16.69 157 PRO C CA 1
ATOM 4803 C C . PRO C 1 89 ? 33.923 69.032 25.999 1.00 17.33 157 PRO C C 1
ATOM 4804 O O . PRO C 1 89 ? 34.586 67.999 25.868 1.00 17.80 157 PRO C O 1
ATOM 4808 N N . ALA C 1 90 ? 32.797 69.239 25.330 1.00 16.25 158 ALA C N 1
ATOM 4809 C CA . ALA C 1 90 ? 32.322 68.291 24.348 1.00 15.62 158 ALA C CA 1
ATOM 4810 C C . ALA C 1 90 ? 33.388 68.150 23.265 1.00 15.15 158 ALA C C 1
ATOM 4811 O O . ALA C 1 90 ? 33.948 69.158 22.823 1.00 15.37 158 ALA C O 1
ATOM 4813 N N . LEU C 1 91 ? 33.660 66.909 22.858 1.00 14.54 159 LEU C N 1
ATOM 4814 C CA . LEU C 1 91 ? 34.681 66.635 21.832 1.00 14.98 159 LEU C CA 1
ATOM 4815 C C . LEU C 1 91 ? 34.505 67.488 20.592 1.00 14.91 159 LEU C C 1
ATOM 4816 O O . LEU C 1 91 ? 35.496 68.070 20.071 1.00 15.52 159 LEU C O 1
ATOM 4821 N N . ARG C 1 92 ? 33.259 67.581 20.114 1.00 14.58 160 ARG C N 1
ATOM 4822 C CA . ARG C 1 92 ? 32.951 68.380 18.900 1.00 12.99 160 ARG C CA 1
ATOM 4823 C C . ARG C 1 92 ? 33.398 69.850 19.044 1.00 13.85 160 ARG C C 1
ATOM 4824 O O . ARG C 1 92 ? 33.821 70.441 18.044 1.00 15.15 160 ARG C O 1
ATOM 4832 N N . CYS C 1 93 ? 33.350 70.400 20.265 1.00 12.97 161 CYS C N 1
ATOM 4833 C CA . CYS C 1 93 ? 33.716 71.812 20.504 1.00 13.64 161 CYS C CA 1
ATOM 4834 C C . CYS C 1 93 ? 35.231 71.981 20.554 1.00 14.11 161 CYS C C 1
ATOM 4835 O O . CYS C 1 93 ? 35.775 72.915 19.979 1.00 14.46 161 CYS C O 1
ATOM 4838 N N . VAL C 1 94 ? 35.905 71.043 21.216 1.00 14.96 162 VAL C N 1
ATOM 4839 C CA . VAL C 1 94 ? 37.357 71.074 21.291 1.00 15.52 162 VAL C CA 1
ATOM 4840 C C . VAL C 1 94 ? 37.977 70.860 19.909 1.00 15.63 162 VAL C C 1
ATOM 4841 O O . VAL C 1 94 ? 38.934 71.551 19.543 1.00 15.29 162 VAL C O 1
ATOM 4845 N N . GLU C 1 95 ? 37.440 69.923 19.128 1.00 14.84 163 GLU C N 1
ATOM 4846 C CA . GLU C 1 95 ? 37.907 69.762 17.742 1.00 15.15 163 GLU C CA 1
ATOM 4847 C C . GLU C 1 95 ? 37.624 70.979 16.870 1.00 14.78 163 GLU C C 1
ATOM 4848 O O . GLU C 1 95 ? 38.449 71.321 16.026 1.00 14.89 163 GLU C O 1
ATOM 4854 N N . THR C 1 96 ? 36.451 71.607 17.032 1.00 14.08 164 THR C N 1
ATOM 4855 C CA . THR C 1 96 ? 36.155 72.831 16.279 1.00 13.74 164 THR C CA 1
ATOM 4856 C C . THR C 1 96 ? 37.183 73.892 16.631 1.00 13.57 164 THR C C 1
ATOM 4857 O O . THR C 1 96 ? 37.685 74.573 15.751 1.00 12.86 164 THR C O 1
ATOM 4861 N N . ALA C 1 97 ? 37.495 74.027 17.916 1.00 13.26 165 ALA C N 1
ATOM 4862 C CA . ALA C 1 97 ? 38.555 74.956 18.352 1.00 14.05 165 ALA C CA 1
ATOM 4863 C C . ALA C 1 97 ? 39.891 74.658 17.646 1.00 13.98 165 ALA C C 1
ATOM 4864 O O . ALA C 1 97 ? 40.549 75.562 17.212 1.00 14.53 165 ALA C O 1
ATOM 4866 N N . GLN C 1 98 ? 40.283 73.388 17.552 1.00 14.00 166 GLN C N 1
ATOM 4867 C CA . GLN C 1 98 ? 41.529 73.049 16.878 1.00 15.00 166 GLN C CA 1
ATOM 4868 C C . GLN C 1 98 ? 41.480 73.384 15.394 1.00 14.79 166 GLN C C 1
ATOM 4869 O O . GLN C 1 98 ? 42.459 73.887 14.845 1.00 14.70 166 GLN C O 1
ATOM 4875 N N . GLY C 1 99 ? 40.375 73.079 14.727 1.00 14.91 167 GLY C N 1
ATOM 4876 C CA . GLY C 1 99 ? 40.229 73.432 13.301 1.00 14.92 167 GLY C CA 1
ATOM 4877 C C . GLY C 1 99 ? 40.280 74.932 13.057 1.00 15.89 167 GLY C C 1
ATOM 4878 O O . GLY C 1 99 ? 40.914 75.399 12.079 1.00 16.37 167 GLY C O 1
ATOM 4879 N N . PHE C 1 100 ? 39.607 75.668 13.937 1.00 15.30 168 PHE C N 1
ATOM 4880 C CA . PHE C 1 100 ? 39.642 77.124 13.916 1.00 16.31 168 PHE C CA 1
ATOM 4881 C C . PHE C 1 100 ? 41.105 77.621 14.037 1.00 16.57 168 PHE C C 1
ATOM 4882 O O . PHE C 1 100 ? 41.587 78.380 13.177 1.00 16.35 168 PHE C O 1
ATOM 4890 N N . LEU C 1 101 ? 41.827 77.148 15.054 1.00 15.47 169 LEU C N 1
ATOM 4891 C CA . LEU C 1 101 ? 43.225 77.540 15.223 1.00 16.67 169 LEU C CA 1
ATOM 4892 C C . LEU C 1 101 ? 44.086 77.181 14.014 1.00 17.37 169 LEU C C 1
ATOM 4893 O O . LEU C 1 101 ? 44.999 77.918 13.667 1.00 17.96 169 LEU C O 1
ATOM 4898 N N . ASP C 1 102 ? 43.826 76.024 13.420 1.00 18.54 170 ASP C N 1
ATOM 4899 C CA . ASP C 1 102 ? 44.573 75.576 12.226 1.00 19.96 170 ASP C CA 1
ATOM 4900 C C . ASP C 1 102 ? 44.364 76.530 11.057 1.00 19.72 170 ASP C C 1
ATOM 4901 O O . ASP C 1 102 ? 45.325 76.915 10.384 1.00 20.90 170 ASP C O 1
ATOM 4906 N N . GLY C 1 103 ? 43.110 76.904 10.806 1.00 19.43 171 GLY C N 1
ATOM 4907 C CA . GLY C 1 103 ? 42.775 77.856 9.730 1.00 19.26 171 GLY C CA 1
ATOM 4908 C C . GLY C 1 103 ? 43.381 79.221 9.973 1.00 19.45 171 GLY C C 1
ATOM 4909 O O . GLY C 1 103 ? 43.844 79.913 9.034 1.00 18.49 171 GLY C O 1
ATOM 4910 N N . LEU C 1 104 ? 43.370 79.614 11.242 1.00 19.42 172 LEU C N 1
ATOM 4911 C CA . LEU C 1 104 ? 43.929 80.888 11.679 1.00 20.09 172 LEU C CA 1
ATOM 4912 C C . LEU C 1 104 ? 45.461 80.914 11.592 1.00 20.08 172 LEU C C 1
ATOM 4913 O O . LEU C 1 104 ? 46.060 81.989 11.508 1.00 21.26 172 LEU C O 1
ATOM 4918 N N . ARG C 1 105 ? 46.088 79.742 11.576 1.00 20.02 173 ARG C N 1
ATOM 4919 C CA . ARG C 1 105 ? 47.553 79.651 11.651 1.00 20.60 173 ARG C CA 1
ATOM 4920 C C . ARG C 1 105 ? 48.035 80.343 12.913 1.00 21.03 173 ARG C C 1
ATOM 4921 O O . ARG C 1 105 ? 49.052 81.068 12.923 1.00 20.84 173 ARG C O 1
ATOM 4929 N N . ALA C 1 106 ? 47.305 80.090 14.003 1.00 21.14 174 ALA C N 1
ATOM 4930 C CA . ALA C 1 106 ? 47.653 80.668 15.285 1.00 21.77 174 ALA C CA 1
ATOM 4931 C C . ALA C 1 106 ? 48.957 80.064 15.772 1.00 22.24 174 ALA C C 1
ATOM 4932 O O . ALA C 1 106 ? 49.284 78.913 15.480 1.00 22.71 174 ALA C O 1
ATOM 4934 N N . ASP C 1 107 ? 49.691 80.859 16.527 1.00 23.48 175 ASP C N 1
ATOM 4935 C CA . ASP C 1 107 ? 50.874 80.399 17.215 1.00 25.15 175 ASP C CA 1
ATOM 4936 C C . ASP C 1 107 ? 50.548 79.220 18.151 1.00 25.27 175 ASP C C 1
ATOM 4937 O O . ASP C 1 107 ? 49.510 79.220 18.814 1.00 25.16 175 ASP C O 1
ATOM 4942 N N . PRO C 1 108 ? 51.431 78.203 18.209 1.00 25.98 176 PRO C N 1
ATOM 4943 C CA . PRO C 1 108 ? 51.243 77.069 19.117 1.00 26.50 176 PRO C CA 1
ATOM 4944 C C . PRO C 1 108 ? 50.971 77.453 20.577 1.00 26.40 176 PRO C C 1
ATOM 4945 O O . PRO C 1 108 ? 50.352 76.666 21.307 1.00 26.54 176 PRO C O 1
ATOM 4949 N N . SER C 1 109 ? 51.417 78.646 20.994 1.00 25.75 177 SER C N 1
ATOM 4950 C CA . SER C 1 109 ? 51.177 79.166 22.355 1.00 25.43 177 SER C CA 1
ATOM 4951 C C . SER C 1 109 ? 49.705 79.534 22.652 1.00 24.54 177 SER C C 1
ATOM 4952 O O . SER C 1 109 ? 49.329 79.693 23.812 1.00 24.15 177 SER C O 1
ATOM 4955 N N . VAL C 1 110 ? 48.877 79.636 21.613 1.00 23.80 178 VAL C N 1
ATOM 4956 C CA . VAL C 1 110 ? 47.444 79.877 21.792 1.00 22.68 178 VAL C CA 1
ATOM 4957 C C . VAL C 1 110 ? 46.799 78.515 22.040 1.00 22.63 178 VAL C C 1
ATOM 4958 O O . VAL C 1 110 ? 46.566 77.752 21.099 1.00 22.30 178 VAL C O 1
ATOM 4962 N N . LYS C 1 111 ? 46.531 78.218 23.309 1.00 22.02 179 LYS C N 1
ATOM 4963 C CA . LYS C 1 111 ? 46.040 76.891 23.711 1.00 20.76 179 LYS C CA 1
ATOM 4964 C C . LYS C 1 111 ? 44.524 76.930 23.875 1.00 20.37 179 LYS C C 1
ATOM 4965 O O . LYS C 1 111 ? 43.952 77.966 24.193 1.00 20.71 179 LYS C O 1
ATOM 4971 N N . ILE C 1 112 ? 43.888 75.783 23.716 1.00 18.87 180 ILE C N 1
ATOM 4972 C CA . ILE C 1 112 ? 42.435 75.688 23.947 1.00 17.91 180 ILE C CA 1
ATOM 4973 C C . ILE C 1 112 ? 42.172 75.463 25.432 1.00 18.20 180 ILE C C 1
ATOM 4974 O O . ILE C 1 112 ? 42.622 74.462 25.998 1.00 19.00 180 ILE C O 1
ATOM 4979 N N . LYS C 1 113 ? 41.406 76.369 26.046 1.00 18.58 181 LYS C N 1
ATOM 4980 C CA . LYS C 1 113 ? 41.069 76.318 27.464 1.00 18.81 181 LYS C CA 1
ATOM 4981 C C . LYS C 1 113 ? 39.705 75.652 27.635 1.00 19.25 181 LYS C C 1
ATOM 4982 O O . LYS C 1 113 ? 38.682 76.198 27.213 1.00 18.62 181 LYS C O 1
ATOM 4988 N N . VAL C 1 114 ? 39.674 74.450 28.221 1.00 18.93 182 VAL C N 1
ATOM 4989 C CA . VAL C 1 114 ? 38.422 73.696 28.255 1.00 19.38 182 VAL C CA 1
ATOM 4990 C C . VAL C 1 114 ? 37.606 74.159 29.439 1.00 19.82 182 VAL C C 1
ATOM 4991 O O . VAL C 1 114 ? 38.023 74.005 30.604 1.00 20.49 182 VAL C O 1
ATOM 4995 N N . GLU C 1 115 ? 36.445 74.726 29.133 1.00 19.23 183 GLU C N 1
ATOM 4996 C CA . GLU C 1 115 ? 35.624 75.402 30.131 1.00 18.71 183 GLU C CA 1
ATOM 4997 C C . GLU C 1 115 ? 34.236 74.749 30.267 1.00 18.25 183 GLU C C 1
ATOM 4998 O O . GLU C 1 115 ? 33.350 74.939 29.401 1.00 16.43 183 GLU C O 1
ATOM 5004 N N . PRO C 1 116 ? 34.037 73.943 31.325 1.00 18.33 184 PRO C N 1
ATOM 5005 C CA . PRO C 1 116 ? 32.728 73.345 31.543 1.00 18.43 184 PRO C CA 1
ATOM 5006 C C . PRO C 1 116 ? 31.592 74.347 31.656 1.00 17.76 184 PRO C C 1
ATOM 5007 O O . PRO C 1 116 ? 30.434 73.979 31.391 1.00 17.58 184 PRO C O 1
ATOM 5011 N N . GLY C 1 117 ? 31.915 75.594 32.017 1.00 17.90 185 GLY C N 1
ATOM 5012 C CA . GLY C 1 117 ? 30.895 76.658 32.045 1.00 17.79 185 GLY C CA 1
ATOM 5013 C C . GLY C 1 117 ? 30.174 76.796 30.700 1.00 17.26 185 GLY C C 1
ATOM 5014 O O . GLY C 1 117 ? 28.996 77.170 30.653 1.00 18.45 185 GLY C O 1
ATOM 5015 N N . LEU C 1 118 ? 30.879 76.473 29.618 1.00 16.66 186 LEU C N 1
ATOM 5016 C CA . LEU C 1 118 ? 30.327 76.582 28.253 1.00 16.95 186 LEU C CA 1
ATOM 5017 C C . LEU C 1 118 ? 29.516 75.349 27.759 1.00 17.11 186 LEU C C 1
ATOM 5018 O O . LEU C 1 118 ? 28.969 75.368 26.638 1.00 18.13 186 LEU C O 1
ATOM 5023 N N . PHE C 1 119 ? 29.443 74.287 28.565 1.00 16.85 187 PHE C N 1
ATOM 5024 C CA . PHE C 1 119 ? 28.746 73.072 28.115 1.00 16.52 187 PHE C CA 1
ATOM 5025 C C . PHE C 1 119 ? 27.257 73.373 27.955 1.00 17.58 187 PHE C C 1
ATOM 5026 O O . PHE C 1 119 ? 26.751 74.237 28.668 1.00 17.84 187 PHE C O 1
ATOM 5034 N N . GLU C 1 120 ? 26.577 72.663 27.030 1.00 16.59 188 GLU C N 1
ATOM 5035 C CA . GLU C 1 120 ? 25.174 72.892 26.690 1.00 17.53 188 GLU C CA 1
ATOM 5036 C C . GLU C 1 120 ? 24.282 72.608 27.901 1.00 17.00 188 GLU C C 1
ATOM 5037 O O . GLU C 1 120 ? 24.732 72.058 28.912 1.00 17.58 188 GLU C O 1
ATOM 5043 N N . PHE C 1 121 ? 23.019 72.979 27.756 1.00 17.77 189 PHE C N 1
ATOM 5044 C CA . PHE C 1 121 ? 22.015 72.821 28.796 1.00 18.36 189 PHE C CA 1
ATOM 5045 C C . PHE C 1 121 ? 21.818 71.335 29.111 1.00 19.06 189 PHE C C 1
ATOM 5046 O O . PHE C 1 121 ? 21.583 70.536 28.211 1.00 18.78 189 PHE C O 1
ATOM 5054 N N . LYS C 1 122 ? 21.966 70.983 30.389 1.00 18.94 190 LYS C N 1
ATOM 5055 C CA . LYS C 1 122 ? 21.697 69.638 30.893 1.00 20.51 190 LYS C CA 1
ATOM 5056 C C . LYS C 1 122 ? 20.225 69.524 31.349 1.00 22.09 190 LYS C C 1
ATOM 5057 O O . LYS C 1 122 ? 19.885 69.744 32.521 1.00 21.84 190 LYS C O 1
ATOM 5063 N N . ASN C 1 123 ? 19.365 69.189 30.396 1.00 23.09 191 ASN C N 1
ATOM 5064 C CA . ASN C 1 123 ? 17.913 69.203 30.585 1.00 25.24 191 ASN C CA 1
ATOM 5065 C C . ASN C 1 123 ? 17.438 67.799 30.992 1.00 26.70 191 ASN C C 1
ATOM 5066 O O . ASN C 1 123 ? 17.642 66.857 30.237 1.00 27.15 191 ASN C O 1
ATOM 5071 N N . TRP C 1 124 ? 16.823 67.621 32.167 1.00 29.61 192 TRP C N 1
ATOM 5072 C CA . TRP C 1 124 ? 16.476 66.248 32.568 1.00 31.71 192 TRP C CA 1
ATOM 5073 C C . TRP C 1 124 ? 15.325 65.625 31.773 1.00 33.05 192 TRP C C 1
ATOM 5074 O O . TRP C 1 124 ? 15.135 64.405 31.820 1.00 33.26 192 TRP C O 1
ATOM 5085 N N . HIS C 1 125 ? 14.594 66.445 31.017 1.00 34.53 193 HIS C N 1
ATOM 5086 C CA . HIS C 1 125 ? 13.669 65.924 30.000 1.00 35.71 193 HIS C CA 1
ATOM 5087 C C . HIS C 1 125 ? 14.432 65.190 28.901 1.00 36.32 193 HIS C C 1
ATOM 5088 O O . HIS C 1 125 ? 13.867 64.366 28.187 1.00 36.00 193 HIS C O 1
ATOM 5095 N N . MET C 1 126 ? 15.715 65.519 28.745 1.00 36.82 194 MET C N 1
ATOM 5096 C CA . MET C 1 126 ? 16.555 64.870 27.751 1.00 37.92 194 MET C CA 1
ATOM 5097 C C . MET C 1 126 ? 17.830 64.401 28.421 1.00 37.37 194 MET C C 1
ATOM 5098 O O . MET C 1 126 ? 18.893 64.981 28.176 1.00 37.57 194 MET C O 1
ATOM 5103 N N . PRO C 1 127 ? 17.732 63.366 29.285 1.00 37.06 195 PRO C N 1
ATOM 5104 C CA . PRO C 1 127 ? 18.944 62.937 29.951 1.00 37.10 195 PRO C CA 1
ATOM 5105 C C . PRO C 1 127 ? 19.841 62.319 28.891 1.00 37.08 195 PRO C C 1
ATOM 5106 O O . PRO C 1 127 ? 19.360 61.577 28.016 1.00 37.75 195 PRO C O 1
ATOM 5110 N N . LYS C 1 128 ? 21.104 62.717 28.908 1.00 36.15 196 LYS C N 1
ATOM 5111 C CA . LYS C 1 128 ? 22.109 62.161 28.020 1.00 35.59 196 LYS C CA 1
ATOM 5112 C C . LYS C 1 128 ? 23.210 61.618 28.893 1.00 34.99 196 LYS C C 1
ATOM 5113 O O . LYS C 1 128 ? 23.460 62.156 29.978 1.00 35.25 196 LYS C O 1
ATOM 5119 N N . GLY C 1 129 ? 23.846 60.536 28.444 1.00 34.40 197 GLY C N 1
ATOM 5120 C CA . GLY C 1 129 ? 25.062 60.044 29.087 1.00 33.55 197 GLY C CA 1
ATOM 5121 C C . GLY C 1 129 ? 26.145 61.078 28.836 1.00 32.68 197 GLY C C 1
ATOM 5122 O O . GLY C 1 129 ? 26.297 61.571 27.720 1.00 32.93 197 GLY C O 1
ATOM 5123 N N . ILE C 1 130 ? 26.871 61.439 29.882 1.00 32.18 198 ILE C N 1
ATOM 5124 C CA . ILE C 1 130 ? 27.960 62.410 29.752 1.00 31.42 198 ILE C CA 1
ATOM 5125 C C . ILE C 1 130 ? 29.291 61.657 29.826 1.00 30.33 198 ILE C C 1
ATOM 5126 O O . ILE C 1 130 ? 29.495 60.831 30.710 1.00 30.34 198 ILE C O 1
ATOM 5131 N N . ASP C 1 131 ? 30.177 61.912 28.872 1.00 28.34 199 ASP C N 1
ATOM 5132 C CA . ASP C 1 131 ? 31.492 61.283 28.866 1.00 27.38 199 ASP C CA 1
ATOM 5133 C C . ASP C 1 131 ? 32.412 62.264 28.187 1.00 26.35 199 ASP C C 1
ATOM 5134 O O . ASP C 1 131 ? 32.236 62.577 26.997 1.00 26.57 199 ASP C O 1
ATOM 5139 N N . PHE C 1 132 ? 33.360 62.812 28.943 1.00 25.30 200 PHE C N 1
ATOM 5140 C CA . PHE C 1 132 ? 34.317 63.735 28.335 1.00 24.26 200 PHE C CA 1
ATOM 5141 C C . PHE C 1 132 ? 35.706 63.149 28.253 1.00 23.97 200 PHE C C 1
ATOM 5142 O O . PHE C 1 132 ? 36.143 62.407 29.158 1.00 23.86 200 PHE C O 1
ATOM 5150 N N . MET C 1 133 ? 36.420 63.515 27.188 1.00 22.89 201 MET C N 1
ATOM 5151 C CA . MET C 1 133 ? 37.849 63.221 27.128 1.00 23.68 201 MET C CA 1
ATOM 5152 C C . MET C 1 133 ? 38.603 64.175 28.055 1.00 23.76 201 MET C C 1
ATOM 5153 O O . MET C 1 133 ? 38.314 65.378 28.099 1.00 23.47 201 MET C O 1
ATOM 5158 N N . THR C 1 134 ? 39.549 63.643 28.824 1.00 24.12 202 THR C N 1
ATOM 5159 C CA . THR C 1 134 ? 40.342 64.493 29.701 1.00 24.30 202 THR C CA 1
ATOM 5160 C C . THR C 1 134 ? 41.311 65.332 28.863 1.00 24.96 202 THR C C 1
ATOM 5161 O O . THR C 1 134 ? 41.653 64.953 27.719 1.00 24.89 202 THR C O 1
ATOM 5165 N N . PRO C 1 135 ? 41.769 66.468 29.417 1.00 25.56 203 PRO C N 1
ATOM 5166 C CA . PRO C 1 135 ? 42.801 67.251 28.743 1.00 25.03 203 PRO C CA 1
ATOM 5167 C C . PRO C 1 135 ? 43.998 66.436 28.254 1.00 25.48 203 PRO C C 1
ATOM 5168 O O . PRO C 1 135 ? 44.419 66.634 27.123 1.00 24.33 203 PRO C O 1
ATOM 5172 N N . ILE C 1 136 ? 44.531 65.510 29.060 1.00 25.20 204 ILE C N 1
ATOM 5173 C CA . ILE C 1 136 ? 45.641 64.659 28.575 1.00 25.33 204 ILE C CA 1
ATOM 5174 C C . ILE C 1 136 ? 45.250 63.748 27.407 1.00 25.14 204 ILE C C 1
ATOM 5175 O O . ILE C 1 136 ? 46.021 63.599 26.450 1.00 25.30 204 ILE C O 1
ATOM 5180 N N . GLU C 1 137 ? 44.051 63.164 27.468 1.00 24.66 205 GLU C N 1
ATOM 5181 C CA . GLU C 1 137 ? 43.524 62.374 26.338 1.00 23.66 205 GLU C CA 1
ATOM 5182 C C . GLU C 1 137 ? 43.382 63.233 25.085 1.00 22.97 205 GLU C C 1
ATOM 5183 O O . GLU C 1 137 ? 43.693 62.783 23.971 1.00 22.88 205 GLU C O 1
ATOM 5189 N N . LEU C 1 138 ? 42.917 64.474 25.270 1.00 21.89 206 LEU C N 1
ATOM 5190 C CA . LEU C 1 138 ? 42.731 65.402 24.136 1.00 21.60 206 LEU C CA 1
ATOM 5191 C C . LEU C 1 138 ? 44.069 65.766 23.547 1.00 21.97 206 LEU C C 1
ATOM 5192 O O . LEU C 1 138 ? 44.233 65.792 22.330 1.00 21.61 206 LEU C O 1
ATOM 5197 N N . CYS C 1 139 ? 45.043 66.028 24.420 1.00 23.13 207 CYS C N 1
ATOM 5198 C CA . CYS C 1 139 ? 46.397 66.330 23.951 1.00 25.08 207 CYS C CA 1
ATOM 5199 C C . CYS C 1 139 ? 47.014 65.174 23.176 1.00 25.60 207 CYS C C 1
ATOM 5200 O O . CYS C 1 139 ? 47.677 65.378 22.150 1.00 25.65 207 CYS C O 1
ATOM 5203 N N . LYS C 1 140 ? 46.789 63.955 23.654 1.00 26.68 208 LYS C N 1
ATOM 5204 C CA . LYS C 1 140 ? 47.322 62.791 22.973 1.00 28.10 208 LYS C CA 1
ATOM 5205 C C . LYS C 1 140 ? 46.685 62.636 21.611 1.00 28.28 208 LYS C C 1
ATOM 5206 O O . LYS C 1 140 ? 47.327 62.139 20.678 1.00 29.05 208 LYS C O 1
ATOM 5212 N N . ALA C 1 141 ? 45.439 63.105 21.503 1.00 27.73 209 ALA C N 1
ATOM 5213 C CA . ALA C 1 141 ? 44.663 63.108 20.248 1.00 27.78 209 ALA C CA 1
ATOM 5214 C C . ALA C 1 141 ? 45.122 64.174 19.243 1.00 27.50 209 ALA C C 1
ATOM 5215 O O . ALA C 1 141 ? 44.663 64.187 18.096 1.00 28.22 209 ALA C O 1
ATOM 5217 N N . GLY C 1 142 ? 46.020 65.063 19.649 1.00 26.98 210 GLY C N 1
ATOM 5218 C CA . GLY C 1 142 ? 46.539 66.067 18.720 1.00 25.22 210 GLY C CA 1
ATOM 5219 C C . GLY C 1 142 ? 45.935 67.455 18.877 1.00 24.93 210 GLY C C 1
ATOM 5220 O O . GLY C 1 142 ? 46.181 68.350 18.053 1.00 24.61 210 GLY C O 1
ATOM 5221 N N . LEU C 1 143 ? 45.149 67.636 19.936 1.00 22.15 211 LEU C N 1
ATOM 5222 C CA . LEU C 1 143 ? 44.464 68.900 20.179 1.00 21.31 211 LEU C CA 1
ATOM 5223 C C . LEU C 1 143 ? 45.292 69.768 21.118 1.00 21.20 211 LEU C C 1
ATOM 5224 O O . LEU C 1 143 ? 45.786 69.273 22.115 1.00 21.05 211 LEU C O 1
ATOM 5229 N N . ASN C 1 144 ? 45.457 71.036 20.767 1.00 20.63 212 ASN C N 1
ATOM 5230 C CA . ASN C 1 144 ? 46.333 71.948 21.507 1.00 20.45 212 ASN C CA 1
ATOM 5231 C C . ASN C 1 144 ? 45.660 72.485 22.766 1.00 20.70 212 ASN C C 1
ATOM 5232 O O . ASN C 1 144 ? 45.390 73.683 22.880 1.00 20.37 212 ASN C O 1
ATOM 5237 N N . VAL C 1 145 ? 45.389 71.585 23.707 1.00 21.07 213 VAL C N 1
ATOM 5238 C CA . VAL C 1 145 ? 44.645 71.938 24.913 1.00 21.10 213 VAL C CA 1
ATOM 5239 C C . VAL C 1 145 ? 45.596 72.480 25.982 1.00 22.54 213 VAL C C 1
ATOM 5240 O O . VAL C 1 145 ? 46.712 71.987 26.127 1.00 22.49 213 VAL C O 1
ATOM 5244 N N . ASP C 1 146 ? 45.141 73.503 26.703 1.00 23.38 214 ASP C N 1
ATOM 5245 C CA . ASP C 1 146 ? 45.879 74.039 27.842 1.00 25.43 214 ASP C CA 1
ATOM 5246 C C . ASP C 1 146 ? 45.749 73.114 29.047 1.00 26.28 214 ASP C C 1
ATOM 5247 O O . ASP C 1 146 ? 44.712 73.065 29.702 1.00 25.99 214 ASP C O 1
ATOM 5252 N N . MET C 1 147 ? 46.834 72.407 29.333 1.00 27.96 215 MET C N 1
ATOM 5253 C CA . MET C 1 147 ? 46.914 71.416 30.411 1.00 30.51 215 MET C CA 1
ATOM 5254 C C . MET C 1 147 ? 46.810 71.999 31.821 1.00 30.88 215 MET C C 1
ATOM 5255 O O . MET C 1 147 ? 46.371 71.313 32.758 1.00 31.57 215 MET C O 1
ATOM 5260 N N . THR C 1 148 ? 47.219 73.251 31.967 1.00 30.02 216 THR C N 1
ATOM 5261 C CA . THR C 1 148 ? 47.207 73.899 33.264 1.00 30.31 216 THR C CA 1
ATOM 5262 C C . THR C 1 148 ? 45.977 74.766 33.552 1.00 29.77 216 THR C C 1
ATOM 5263 O O . THR C 1 148 ? 45.853 75.308 34.651 1.00 30.38 216 THR C O 1
ATOM 5267 N N . TYR C 1 149 ? 45.058 74.890 32.589 1.00 27.77 217 TYR C N 1
ATOM 5268 C CA . TYR C 1 149 ? 43.893 75.755 32.768 1.00 25.14 217 TYR C CA 1
ATOM 5269 C C . TYR C 1 149 ? 43.004 75.246 33.902 1.00 24.88 217 TYR C C 1
ATOM 5270 O O . TYR C 1 149 ? 42.708 74.052 33.971 1.00 23.76 217 TYR C O 1
ATOM 5279 N N . LYS C 1 150 ? 42.626 76.141 34.824 1.00 24.72 218 LYS C N 1
ATOM 5280 C CA . LYS C 1 150 ? 41.677 75.815 35.886 1.00 25.24 218 LYS C CA 1
ATOM 5281 C C . LYS C 1 150 ? 40.379 76.508 35.530 1.00 24.65 218 LYS C C 1
ATOM 5282 O O . LYS C 1 150 ? 40.365 77.738 35.415 1.00 24.79 218 LYS C O 1
ATOM 5288 N N . PRO C 1 151 ? 39.297 75.738 35.288 1.00 24.53 219 PRO C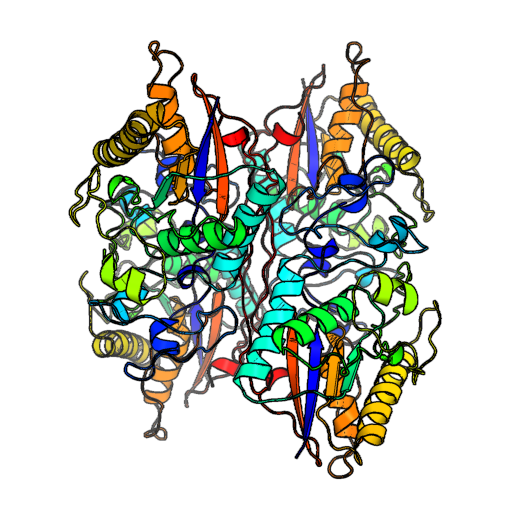 N 1
ATOM 5289 C CA . PRO C 1 151 ? 38.080 76.375 34.802 1.00 23.60 219 PRO C CA 1
ATOM 5290 C C . PRO C 1 151 ? 37.340 77.249 35.807 1.00 23.51 219 PRO C C 1
ATOM 5291 O O . PRO C 1 151 ? 37.460 77.059 37.028 1.00 23.00 219 PRO C O 1
ATOM 5295 N N . TYR C 1 152 ? 36.565 78.192 35.273 1.00 22.58 220 TYR C N 1
ATOM 5296 C CA . TYR C 1 152 ? 35.690 79.022 36.083 1.00 22.94 220 TYR C CA 1
ATOM 5297 C C . TYR C 1 152 ? 34.531 78.265 36.717 1.00 22.70 220 TYR C C 1
ATOM 5298 O O . TYR C 1 152 ? 34.043 78.651 37.791 1.00 22.97 220 TYR C O 1
ATOM 5307 N N . VAL C 1 153 ? 34.085 77.200 36.049 1.00 22.11 221 VAL C N 1
ATOM 5308 C CA . VAL C 1 153 ? 32.954 76.406 36.497 1.00 22.95 221 VAL C CA 1
ATOM 5309 C C . VAL C 1 153 ? 33.389 74.943 36.525 1.00 22.96 221 VAL C C 1
ATOM 5310 O O . VAL C 1 153 ? 33.921 74.446 35.546 1.00 23.52 221 VAL C O 1
ATOM 5314 N N . GLU C 1 154 ? 33.174 74.254 37.647 1.00 23.59 222 GLU C N 1
ATOM 5315 C CA . GLU C 1 154 ? 33.478 72.811 37.717 1.00 25.11 222 GLU C CA 1
ATOM 5316 C C . GLU C 1 154 ? 32.340 72.004 37.087 1.00 24.58 222 GLU C C 1
ATOM 5317 O O . GLU C 1 154 ? 31.181 72.331 37.292 1.00 23.97 222 GLU C O 1
ATOM 5323 N N . MET C 1 155 ? 32.680 70.955 36.329 1.00 24.61 223 MET C N 1
ATOM 5324 C CA . MET C 1 155 ? 31.693 70.055 35.730 1.00 25.20 223 MET C CA 1
ATOM 5325 C C . MET C 1 155 ? 31.049 69.178 36.797 1.00 24.67 223 MET C C 1
ATOM 5326 O O . MET C 1 155 ? 31.708 68.779 37.748 1.00 24.22 223 MET C O 1
ATOM 5331 N N . ASP C 1 156 ? 29.754 68.918 36.641 1.00 23.88 224 ASP C N 1
ATOM 5332 C CA . ASP C 1 156 ? 29.100 67.809 37.325 1.00 24.35 224 ASP C CA 1
ATOM 5333 C C . ASP C 1 156 ? 28.126 67.226 36.322 1.00 24.10 224 ASP C C 1
ATOM 5334 O O . ASP C 1 156 ? 27.857 67.847 35.288 1.00 23.89 224 ASP C O 1
ATOM 5339 N N . ALA C 1 157 ? 27.642 66.031 36.610 1.00 23.61 225 ALA C N 1
ATOM 5340 C CA . ALA C 1 157 ? 26.799 65.291 35.676 1.00 24.42 225 ALA C CA 1
ATOM 5341 C C . ALA C 1 157 ? 25.296 65.525 35.897 1.00 24.53 225 ALA C C 1
ATOM 5342 O O . ALA C 1 157 ? 24.472 64.918 35.208 1.00 25.24 225 ALA C O 1
ATOM 5344 N N . SER C 1 158 ? 24.942 66.412 36.831 1.00 24.10 226 SER C N 1
ATOM 5345 C CA . SER C 1 158 ? 23.540 66.634 37.192 1.00 23.81 226 SER C CA 1
ATOM 5346 C C . SER C 1 158 ? 22.799 67.489 36.168 1.00 23.02 226 SER C C 1
ATOM 5347 O O . SER C 1 158 ? 23.371 68.440 35.633 1.00 22.33 226 SER C O 1
ATOM 5350 N N . ALA C 1 159 ? 21.528 67.167 35.907 1.00 21.60 227 ALA C N 1
ATOM 5351 C CA . ALA C 1 159 ? 20.629 68.092 35.200 1.00 21.34 227 ALA C CA 1
ATOM 5352 C C . ALA C 1 159 ? 20.531 69.406 35.960 1.00 20.85 227 ALA C C 1
ATOM 5353 O O . ALA C 1 159 ? 20.964 69.514 37.110 1.00 21.52 227 ALA C O 1
ATOM 5355 N N . GLU C 1 160 ? 19.944 70.407 35.330 1.00 20.83 228 GLU C N 1
ATOM 5356 C CA . GLU C 1 160 ? 19.900 71.737 35.926 1.00 20.47 228 GLU C CA 1
ATOM 5357 C C . GLU C 1 160 ? 18.667 72.450 35.407 1.00 21.74 228 GLU C C 1
ATOM 5358 O O . GLU C 1 160 ? 18.083 72.024 34.397 1.00 21.16 228 GLU C O 1
ATOM 5364 N N . THR C 1 161 ? 18.248 73.513 36.095 1.00 21.68 229 THR C N 1
ATOM 5365 C CA . THR C 1 161 ? 17.154 74.327 35.592 1.00 22.53 229 THR C CA 1
ATOM 5366 C C . THR C 1 161 ? 17.723 75.208 34.480 1.00 22.30 229 THR C C 1
ATOM 5367 O O . THR C 1 161 ? 18.942 75.404 34.382 1.00 21.94 229 THR C O 1
ATOM 5371 N N . MET C 1 162 ? 16.835 75.754 33.658 1.00 22.80 230 MET C N 1
ATOM 5372 C CA . MET C 1 162 ? 17.238 76.710 32.649 1.00 23.54 230 MET C CA 1
ATOM 5373 C C . MET C 1 162 ? 17.991 77.899 33.257 1.00 23.29 230 MET C C 1
ATOM 5374 O O . MET C 1 162 ? 18.994 78.353 32.687 1.00 22.70 230 MET C O 1
ATOM 5379 N N . ASP C 1 163 ? 17.523 78.398 34.403 1.00 22.46 231 ASP C N 1
ATOM 5380 C CA . ASP C 1 163 ? 18.194 79.522 35.067 1.00 23.46 231 ASP C CA 1
ATOM 5381 C C . ASP C 1 163 ? 19.643 79.213 35.511 1.00 22.51 231 ASP C C 1
ATOM 5382 O O . ASP C 1 163 ? 20.522 80.065 35.382 1.00 22.88 231 ASP C O 1
ATOM 5387 N N . GLU C 1 164 ? 19.868 77.995 36.020 1.00 21.49 232 GLU C N 1
ATOM 5388 C CA . GLU C 1 164 ? 21.180 77.534 36.494 1.00 20.47 232 GLU C CA 1
ATOM 5389 C C . GLU C 1 164 ? 22.131 77.437 35.315 1.00 19.68 232 GLU C C 1
ATOM 5390 O O . GLU C 1 164 ? 23.282 77.837 35.404 1.00 19.16 232 GLU C O 1
ATOM 5396 N N . PHE C 1 165 ? 21.607 76.898 34.219 1.00 17.27 233 PHE C N 1
ATOM 5397 C CA . PHE C 1 165 ? 22.339 76.814 32.964 1.00 17.76 233 PHE C CA 1
ATOM 5398 C C . PHE C 1 165 ? 22.786 78.208 32.497 1.00 17.19 233 PHE C C 1
ATOM 5399 O O . PHE C 1 165 ? 23.967 78.452 32.242 1.00 17.83 233 PHE C O 1
ATOM 5407 N N . PHE C 1 166 ? 21.859 79.140 32.369 1.00 18.33 234 PHE C N 1
ATOM 5408 C CA . PHE C 1 166 ? 22.271 80.467 31.916 1.00 18.97 234 PHE C CA 1
ATOM 5409 C C . PHE C 1 166 ? 23.227 81.156 32.863 1.00 19.50 234 PHE C C 1
ATOM 5410 O O . PHE C 1 166 ? 24.133 81.843 32.422 1.00 19.71 234 PHE C O 1
ATOM 5418 N N . LYS C 1 167 ? 23.024 80.948 34.163 1.00 19.91 235 LYS C N 1
ATOM 5419 C CA . LYS C 1 167 ? 23.923 81.524 35.179 1.00 19.97 235 LYS C CA 1
ATOM 5420 C C . LYS C 1 167 ? 25.374 81.062 35.011 1.00 19.72 235 LYS C C 1
ATOM 5421 O O . LYS C 1 167 ? 26.279 81.879 35.047 1.00 19.72 235 LYS C O 1
ATOM 5427 N N . ARG C 1 168 ? 25.604 79.766 34.814 1.00 18.97 236 ARG C N 1
ATOM 5428 C CA . ARG C 1 168 ? 26.980 79.280 34.702 1.00 18.88 236 ARG C CA 1
ATOM 5429 C C . ARG C 1 168 ? 27.672 79.735 33.416 1.00 18.79 236 ARG C C 1
ATOM 5430 O O . ARG C 1 168 ? 28.883 79.998 33.416 1.00 18.49 236 ARG C O 1
ATOM 5438 N N . GLY C 1 169 ? 26.912 79.814 32.322 1.00 18.47 237 GLY C N 1
ATOM 5439 C CA . GLY C 1 169 ? 27.453 80.360 31.068 1.00 18.53 237 GLY C CA 1
ATOM 5440 C C . GLY C 1 169 ? 27.876 81.804 31.282 1.00 19.21 237 GLY C C 1
ATOM 5441 O O . GLY C 1 169 ? 28.957 82.210 30.877 1.00 18.99 237 GLY C O 1
ATOM 5442 N N . GLU C 1 170 ? 27.025 82.566 31.959 1.00 19.92 238 GLU C N 1
ATOM 5443 C CA . GLU C 1 170 ? 27.283 83.974 32.232 1.00 21.29 238 GLU C CA 1
ATOM 5444 C C . GLU C 1 170 ? 28.520 84.162 33.117 1.00 21.22 238 GLU C C 1
ATOM 5445 O O . GLU C 1 170 ? 29.372 84.975 32.819 1.00 22.13 238 GLU C O 1
ATOM 5451 N N . VAL C 1 171 ? 28.623 83.361 34.172 1.00 21.81 239 VAL C N 1
ATOM 5452 C CA . VAL C 1 171 ? 29.777 83.366 35.063 1.00 21.48 239 VAL C CA 1
ATOM 5453 C C . VAL C 1 171 ? 31.082 83.161 34.287 1.00 21.44 239 VAL C C 1
ATOM 5454 O O . VAL C 1 171 ? 32.025 83.957 34.394 1.00 20.65 239 VAL C O 1
ATOM 5458 N N . ALA C 1 172 ? 31.108 82.124 33.463 1.00 19.86 240 ALA C N 1
ATOM 5459 C CA . ALA C 1 172 ? 32.315 81.808 32.684 1.00 20.15 240 ALA C CA 1
ATOM 5460 C C . ALA C 1 172 ? 32.664 82.897 31.662 1.00 19.91 240 ALA C C 1
ATOM 5461 O O . ALA C 1 172 ? 33.820 83.336 31.557 1.00 20.01 240 ALA C O 1
ATOM 5463 N N . MET C 1 173 ? 31.671 83.348 30.901 1.00 19.49 241 MET C N 1
ATOM 5464 C CA . MET C 1 173 ? 31.950 84.294 29.829 1.00 19.97 241 MET C CA 1
ATOM 5465 C C . MET C 1 173 ? 32.396 85.631 30.425 1.00 20.90 241 MET C C 1
ATOM 5466 O O . MET C 1 173 ? 33.410 86.201 29.995 1.00 21.25 241 MET C O 1
ATOM 5471 N N . GLN C 1 174 ? 31.682 86.115 31.441 1.00 20.60 242 GLN C N 1
ATOM 5472 C CA . GLN C 1 174 ? 32.065 87.402 32.054 1.00 21.08 242 GLN C CA 1
ATOM 5473 C C . GLN C 1 174 ? 33.435 87.309 32.698 1.00 20.71 242 GLN C C 1
ATOM 5474 O O . GLN C 1 174 ? 34.212 88.253 32.636 1.00 21.32 242 GLN C O 1
ATOM 5480 N N . ALA C 1 175 ? 33.743 86.157 33.300 1.00 20.76 243 ALA C N 1
ATOM 5481 C CA . ALA C 1 175 ? 35.024 85.977 33.983 1.00 21.84 243 ALA C CA 1
ATOM 5482 C C . ALA C 1 175 ? 36.150 86.022 32.954 1.00 22.45 243 ALA C C 1
ATOM 5483 O O . ALA C 1 175 ? 37.154 86.712 33.144 1.00 22.09 243 ALA C O 1
ATOM 5485 N N . ALA C 1 176 ? 35.970 85.294 31.856 1.00 22.71 244 ALA C N 1
ATOM 5486 C CA . ALA C 1 176 ? 36.940 85.310 30.765 1.00 23.57 244 ALA C CA 1
ATOM 5487 C C . ALA C 1 176 ? 37.196 86.725 30.229 1.00 23.86 244 ALA C C 1
ATOM 5488 O O . ALA C 1 176 ? 38.341 87.142 30.079 1.00 25.16 244 ALA C O 1
ATOM 5490 N N . VAL C 1 177 ? 36.122 87.451 29.953 1.00 24.11 245 VAL C N 1
ATOM 5491 C CA . VAL C 1 177 ? 36.214 88.816 29.458 1.00 24.53 245 VAL C CA 1
ATOM 5492 C C . VAL C 1 177 ? 36.911 89.713 30.509 1.00 25.29 245 VAL C C 1
ATOM 5493 O O . VAL C 1 177 ? 37.880 90.406 30.195 1.00 25.77 245 VAL C O 1
ATOM 5497 N N . ASN C 1 178 ? 36.453 89.654 31.756 1.00 26.43 246 ASN C N 1
ATOM 5498 C CA . ASN C 1 178 ? 37.061 90.457 32.824 1.00 27.45 246 ASN C CA 1
ATOM 5499 C C . ASN C 1 178 ? 38.539 90.161 33.081 1.00 27.78 246 ASN C C 1
ATOM 5500 O O . ASN C 1 178 ? 39.349 91.092 33.252 1.00 28.75 246 ASN C O 1
ATOM 5505 N N . ASP C 1 179 ? 38.897 88.882 33.062 1.00 28.02 247 ASP C N 1
ATOM 5506 C CA . ASP C 1 179 ? 40.260 88.457 33.341 1.00 29.11 247 ASP C CA 1
ATOM 5507 C C . ASP C 1 179 ? 41.246 88.769 32.222 1.00 29.57 247 ASP C C 1
ATOM 5508 O O . ASP C 1 179 ? 42.445 88.867 32.479 1.00 29.67 247 ASP C O 1
ATOM 5513 N N . THR C 1 180 ? 40.742 88.938 30.999 1.00 29.71 248 THR C N 1
ATOM 5514 C CA . THR C 1 180 ? 41.588 89.219 29.841 1.00 30.27 248 THR C CA 1
ATOM 5515 C C . THR C 1 180 ? 41.629 90.706 29.454 1.00 31.83 248 THR C C 1
ATOM 5516 O O . THR C 1 180 ? 42.291 91.073 28.467 1.00 31.90 248 THR C O 1
ATOM 5520 N N . GLU C 1 181 ? 40.918 91.547 30.208 1.00 33.14 249 GLU C N 1
ATOM 5521 C CA . GLU C 1 181 ? 40.820 92.973 29.875 1.00 35.40 249 GLU C CA 1
ATOM 5522 C C . GLU C 1 181 ? 42.170 93.694 29.972 1.00 36.15 249 GLU C C 1
ATOM 5523 O O . GLU C 1 181 ? 42.464 94.559 29.142 1.00 36.28 249 GLU C O 1
ATOM 5529 N N . LYS C 1 182 ? 42.972 93.336 30.981 1.00 37.23 250 LYS C N 1
ATOM 5530 C CA . LYS C 1 182 ? 44.317 93.909 31.169 1.00 38.28 250 LYS C CA 1
ATOM 5531 C C . LYS C 1 182 ? 45.248 93.619 29.987 1.00 38.30 250 LYS C C 1
ATOM 5532 O O . LYS C 1 182 ? 45.874 94.535 29.455 1.00 39.11 250 LYS C O 1
ATOM 5538 N N . ASP C 1 183 ? 45.344 92.352 29.591 1.00 38.31 251 ASP C N 1
ATOM 5539 C CA . ASP C 1 183 ? 46.092 91.948 28.385 1.00 38.44 251 ASP C CA 1
ATOM 5540 C C . ASP C 1 183 ? 45.530 92.534 27.083 1.00 37.28 251 ASP C C 1
ATOM 5541 O O . ASP C 1 183 ? 46.292 92.961 26.216 1.00 37.61 251 ASP C O 1
ATOM 5546 N N . GLY C 1 184 ? 44.207 92.494 26.925 1.00 35.82 252 GLY C N 1
ATOM 5547 C CA . GLY C 1 184 ? 43.525 93.087 25.767 1.00 34.44 252 GLY C CA 1
ATOM 5548 C C . GLY C 1 184 ? 43.429 92.293 24.462 1.00 33.10 252 GLY C C 1
ATOM 5549 O O . GLY C 1 184 ? 43.092 92.864 23.404 1.00 34.11 252 GLY C O 1
ATOM 5550 N N . GLY C 1 185 ? 43.721 90.996 24.509 1.00 31.01 253 GLY C N 1
ATOM 5551 C CA . GLY C 1 185 ? 43.634 90.149 23.306 1.00 27.64 253 GLY C CA 1
ATOM 5552 C C . GLY C 1 185 ? 42.190 89.780 22.980 1.00 26.16 253 GLY C C 1
ATOM 5553 O O . GLY C 1 185 ? 41.307 89.931 23.827 1.00 25.69 253 GLY C O 1
ATOM 5554 N N . ASN C 1 186 ? 41.939 89.319 21.749 1.00 24.36 254 ASN C N 1
ATOM 5555 C CA . ASN C 1 186 ? 40.571 88.953 21.334 1.00 23.10 254 ASN C CA 1
ATOM 5556 C C . ASN C 1 186 ? 40.252 87.571 21.881 1.00 21.85 254 ASN C C 1
ATOM 5557 O O . ASN C 1 186 ? 41.154 86.759 22.043 1.00 22.19 254 ASN C O 1
ATOM 5562 N N . VAL C 1 187 ? 38.970 87.346 22.164 1.00 20.67 255 VAL C N 1
ATOM 5563 C CA . VAL C 1 187 ? 38.468 86.148 22.855 1.00 19.83 255 VAL C CA 1
ATOM 5564 C C . VAL C 1 187 ? 37.496 85.415 21.932 1.00 18.86 255 VAL C C 1
ATOM 5565 O O . VAL C 1 187 ? 36.731 86.042 21.211 1.00 18.90 255 VAL C O 1
ATOM 5569 N N . ILE C 1 188 ? 37.495 84.083 21.994 1.00 17.99 256 ILE C N 1
ATOM 5570 C CA . ILE C 1 188 ? 36.464 83.307 21.319 1.00 17.41 256 ILE C CA 1
ATOM 5571 C C . ILE C 1 188 ? 35.983 82.187 22.227 1.00 16.51 256 ILE C C 1
ATOM 5572 O O . ILE C 1 188 ? 36.791 81.540 22.943 1.00 17.88 256 ILE C O 1
ATOM 5577 N N . PHE C 1 189 ? 34.661 82.031 22.257 1.00 16.34 257 PHE C N 1
ATOM 5578 C CA . PHE C 1 189 ? 33.999 80.927 22.983 1.00 16.14 257 PHE C CA 1
ATOM 5579 C 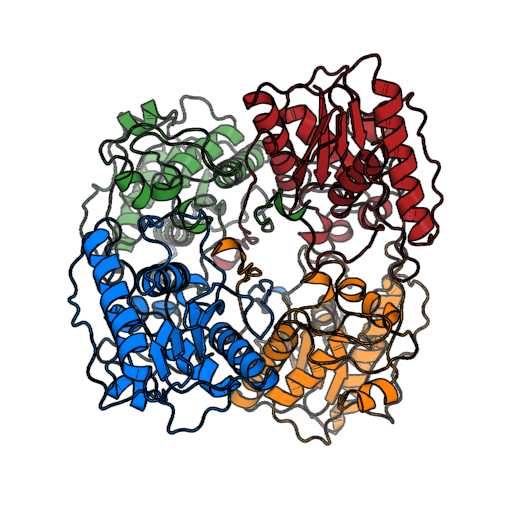C . PHE C 1 189 ? 33.544 79.925 21.914 1.00 16.88 257 PHE C C 1
ATOM 5580 O O . PHE C 1 189 ? 32.759 80.249 21.043 1.00 16.35 257 PHE C O 1
ATOM 5588 N N . ILE C 1 190 ? 34.037 78.704 21.989 1.00 17.28 258 ILE C N 1
ATOM 5589 C CA . ILE C 1 190 ? 33.656 77.713 20.988 1.00 17.32 258 ILE C CA 1
ATOM 5590 C C . ILE C 1 190 ? 32.763 76.671 21.653 1.00 17.65 258 ILE C C 1
ATOM 5591 O O . ILE C 1 190 ? 33.191 75.949 22.573 1.00 16.62 258 ILE C O 1
ATOM 5596 N N . GLY C 1 191 ? 31.502 76.635 21.226 1.00 17.38 259 GLY C N 1
ATOM 5597 C CA . GLY C 1 191 ? 30.555 75.786 21.929 1.00 17.68 259 GLY C CA 1
ATOM 5598 C C . GLY C 1 191 ? 29.430 75.289 21.072 1.00 17.60 259 GLY C C 1
ATOM 5599 O O . GLY C 1 191 ? 29.633 74.619 20.066 1.00 18.41 259 GLY C O 1
ATOM 5600 N N . HIS C 1 192 ? 28.232 75.613 21.516 1.00 17.02 260 HIS C N 1
ATOM 5601 C CA . HIS C 1 192 ? 27.004 75.027 21.004 1.00 16.45 260 HIS C CA 1
ATOM 5602 C C . HIS C 1 192 ? 26.134 76.113 20.361 1.00 16.78 260 HIS C C 1
ATOM 5603 O O . HIS C 1 192 ? 26.504 77.301 20.373 1.00 17.68 260 HIS C O 1
ATOM 5610 N N . ALA C 1 193 ? 25.000 75.717 19.766 1.00 17.46 261 ALA C N 1
ATOM 5611 C CA . ALA C 1 193 ? 24.089 76.698 19.124 1.00 18.65 261 ALA C CA 1
ATOM 5612 C C . ALA C 1 193 ? 23.734 77.889 20.038 1.00 20.16 261 ALA C C 1
ATOM 5613 O O . ALA C 1 193 ? 23.825 79.050 19.619 1.00 22.08 261 ALA C O 1
ATOM 5615 N N . ILE C 1 194 ? 23.431 77.603 21.304 1.00 20.05 262 ILE C N 1
ATOM 5616 C CA . ILE C 1 194 ? 23.004 78.637 22.267 1.00 20.49 262 ILE C CA 1
ATOM 5617 C C . ILE C 1 194 ? 24.166 79.532 22.739 1.00 19.10 262 ILE C C 1
ATOM 5618 O O . ILE C 1 194 ? 23.955 80.596 23.322 1.00 19.22 262 ILE C O 1
ATOM 5623 N N . THR C 1 195 ? 25.399 79.120 22.468 1.00 18.79 263 THR C N 1
ATOM 5624 C CA . THR C 1 195 ? 26.577 79.887 22.910 1.00 18.57 263 THR C CA 1
ATOM 5625 C C . THR C 1 195 ? 26.547 81.337 22.401 1.00 18.61 263 THR C C 1
ATOM 5626 O O . THR C 1 195 ? 26.979 82.249 23.098 1.00 17.98 263 THR C O 1
ATOM 5630 N N . LEU C 1 196 ? 26.011 81.528 21.194 1.00 17.62 264 LEU C N 1
ATOM 5631 C CA . LEU C 1 196 ? 25.979 82.845 20.561 1.00 19.34 264 LEU C CA 1
ATOM 5632 C C . LEU C 1 196 ? 25.070 83.805 21.361 1.00 19.03 264 LEU C C 1
ATOM 5633 O O . LEU C 1 196 ? 25.488 84.900 21.735 1.00 20.93 264 LEU C O 1
ATOM 5638 N N . ASP C 1 197 ? 23.859 83.363 21.662 1.00 19.53 265 ASP C N 1
ATOM 5639 C CA . ASP C 1 197 ? 22.921 84.119 22.490 1.00 21.13 265 ASP C CA 1
ATOM 5640 C C . ASP C 1 197 ? 23.451 84.294 23.906 1.00 20.57 265 ASP C C 1
ATOM 5641 O O . ASP C 1 197 ? 23.257 85.344 24.515 1.00 21.65 265 ASP C O 1
ATOM 5646 N N . GLN C 1 198 ? 24.119 83.273 24.437 1.00 19.99 266 GLN C N 1
ATOM 5647 C CA . GLN C 1 198 ? 24.730 83.402 25.769 1.00 19.29 266 GLN C CA 1
ATOM 5648 C C . GLN C 1 198 ? 25.755 84.526 25.825 1.00 19.48 266 GLN C C 1
ATOM 5649 O O . GLN C 1 198 ? 25.798 85.295 26.802 1.00 18.67 266 GLN C O 1
ATOM 5655 N N . MET C 1 199 ? 26.603 84.605 24.795 1.00 19.10 267 MET C N 1
ATOM 5656 C CA . MET C 1 199 ? 27.646 85.631 24.732 1.00 19.33 267 MET C CA 1
ATOM 5657 C C . MET C 1 199 ? 27.057 87.034 24.724 1.00 20.35 267 MET C C 1
ATOM 5658 O O . MET C 1 199 ? 27.539 87.911 25.452 1.00 20.29 267 MET C O 1
ATOM 5663 N N . VAL C 1 200 ? 26.036 87.224 23.892 1.00 20.12 268 VAL C N 1
ATOM 5664 C CA . VAL C 1 200 ? 25.354 88.519 23.778 1.00 20.60 268 VAL C CA 1
ATOM 5665 C C . VAL C 1 200 ? 24.756 88.953 25.130 1.00 20.60 268 VAL C C 1
ATOM 5666 O O . VAL C 1 200 ? 24.940 90.100 25.569 1.00 20.21 268 VAL C O 1
ATOM 5670 N N . GLY C 1 201 ? 24.066 88.036 25.795 1.00 20.60 269 GLY C N 1
ATOM 5671 C CA . GLY C 1 201 ? 23.470 88.330 27.107 1.00 20.49 269 GLY C CA 1
ATOM 5672 C C . GLY C 1 201 ? 24.500 88.600 28.179 1.00 20.75 269 GLY C C 1
ATOM 5673 O O . GLY C 1 201 ? 24.329 89.530 28.986 1.00 21.34 269 GLY C O 1
ATOM 5674 N N . ALA C 1 202 ? 25.588 87.825 28.182 1.00 19.95 270 ALA C N 1
ATOM 5675 C CA . ALA C 1 202 ? 26.622 87.958 29.211 1.00 21.03 270 ALA C CA 1
ATOM 5676 C C . ALA C 1 202 ? 27.323 89.290 29.050 1.00 21.36 270 ALA C C 1
ATOM 5677 O O . ALA C 1 202 ? 27.551 90.023 30.027 1.00 22.57 270 ALA C O 1
ATOM 5679 N N . LEU C 1 203 ? 27.636 89.612 27.808 1.00 21.93 271 LEU C N 1
ATOM 5680 C CA . LEU C 1 203 ? 28.378 90.836 27.542 1.00 22.75 271 LEU C CA 1
ATOM 5681 C C . LEU C 1 203 ? 27.512 92.103 27.649 1.00 23.96 271 LEU C C 1
ATOM 5682 O O . LEU C 1 203 ? 27.969 93.119 28.197 1.00 24.57 271 LEU C O 1
ATOM 5687 N N . HIS C 1 204 ? 26.261 92.046 27.199 1.00 24.25 272 HIS C N 1
ATOM 5688 C CA . HIS C 1 204 ? 25.347 93.172 27.443 1.00 25.57 272 HIS C CA 1
ATOM 5689 C C . HIS C 1 204 ? 25.234 93.469 28.945 1.00 26.12 272 HIS C C 1
ATOM 5690 O O . HIS C 1 204 ? 25.263 94.639 29.365 1.00 26.39 272 HIS C O 1
ATOM 5697 N N . ARG C 1 205 ? 25.137 92.412 29.754 1.00 25.65 273 ARG C N 1
ATOM 5698 C CA . ARG C 1 205 ? 25.031 92.559 31.223 1.00 26.70 273 ARG C CA 1
ATOM 5699 C C . ARG C 1 205 ? 26.295 93.116 31.905 1.00 27.91 273 ARG C C 1
ATOM 5700 O O . ARG C 1 205 ? 26.255 93.447 33.091 1.00 28.01 273 ARG C O 1
ATOM 5708 N N . LEU C 1 206 ? 27.403 93.218 31.170 1.00 29.11 274 LEU C N 1
ATOM 5709 C CA . LEU C 1 206 ? 28.603 93.888 31.683 1.00 30.75 274 LEU C CA 1
ATOM 5710 C C . LEU C 1 206 ? 28.514 95.420 31.568 1.00 32.82 274 LEU C C 1
ATOM 5711 O O . LEU C 1 206 ? 29.306 96.135 32.185 1.00 33.15 274 LEU C O 1
ATOM 5716 N N . ARG C 1 207 ? 27.559 95.902 30.772 1.00 35.12 275 ARG C N 1
ATOM 5717 C CA . ARG C 1 207 ? 27.334 97.341 30.569 1.00 37.64 275 ARG C CA 1
ATOM 5718 C C . ARG C 1 207 ? 26.606 98.005 31.745 1.00 39.57 275 ARG C C 1
ATOM 5719 O O . ARG C 1 207 ? 25.932 97.339 32.531 1.00 39.76 275 ARG C O 1
ATOM 5727 N N . ASP C 1 208 ? 26.734 99.326 31.848 1.00 42.33 276 ASP C N 1
ATOM 5728 C CA . ASP C 1 208 ? 26.085 100.083 32.928 1.00 45.06 276 ASP C CA 1
ATOM 5729 C C . ASP C 1 208 ? 24.747 100.687 32.490 1.00 46.17 276 ASP C C 1
ATOM 5730 O O . ASP C 1 208 ? 23.945 101.121 33.328 1.00 46.35 276 ASP C O 1
ATOM 5735 N N . ASP C 1 209 ? 24.516 100.703 31.179 1.00 47.60 277 ASP C N 1
ATOM 5736 C CA . ASP C 1 209 ? 23.356 101.364 30.587 1.00 48.97 277 ASP C CA 1
ATOM 5737 C C . ASP C 1 209 ? 22.296 100.388 30.077 1.00 49.83 277 ASP C C 1
ATOM 5738 O O . ASP C 1 209 ? 21.321 100.795 29.441 1.00 50.28 277 ASP C O 1
ATOM 5743 N N . MET C 1 210 ? 22.483 99.103 30.346 1.00 50.73 278 MET C N 1
ATOM 5744 C CA . MET C 1 210 ? 21.482 98.115 29.965 1.00 51.62 278 MET C CA 1
ATOM 5745 C C . MET C 1 210 ? 20.908 97.441 31.195 1.00 52.05 278 MET C C 1
ATOM 5746 O O . MET C 1 210 ? 21.325 96.337 31.565 1.00 52.48 278 MET C O 1
ATOM 5751 N N . GLU C 1 211 ? 19.969 98.132 31.841 1.00 52.10 279 GLU C N 1
ATOM 5752 C CA . GLU C 1 211 ? 19.189 97.549 32.934 1.00 52.15 279 GLU C CA 1
ATOM 5753 C C . GLU C 1 211 ? 17.948 96.839 32.370 1.00 51.73 279 GLU C C 1
ATOM 5754 O O . GLU C 1 211 ? 17.309 96.029 33.061 1.00 51.85 279 GLU C O 1
ATOM 5760 N N . ASP C 1 212 ? 17.647 97.135 31.103 1.00 50.90 280 ASP C N 1
ATOM 5761 C CA . ASP C 1 212 ? 16.491 96.585 30.383 1.00 50.16 280 ASP C CA 1
ATOM 5762 C C . ASP C 1 212 ? 16.759 95.291 29.601 1.00 49.00 280 ASP C C 1
ATOM 5763 O O . ASP C 1 212 ? 15.927 94.890 28.770 1.00 48.94 280 ASP C O 1
ATOM 5768 N N . VAL C 1 213 ? 17.895 94.639 29.861 1.00 47.24 281 VAL C N 1
ATOM 5769 C CA . VAL C 1 213 ? 18.309 93.466 29.070 1.00 45.52 281 VAL C CA 1
ATOM 5770 C C . VAL C 1 213 ? 17.249 92.376 29.133 1.00 44.39 281 VAL C C 1
ATOM 5771 O O . VAL C 1 213 ? 16.751 92.044 30.211 1.00 44.18 281 VAL C O 1
ATOM 5775 N N . GLN C 1 214 ? 16.919 91.823 27.969 1.00 43.06 282 GLN C N 1
ATOM 5776 C CA . GLN C 1 214 ? 15.941 90.750 27.868 1.00 41.93 282 GLN C CA 1
ATOM 5777 C C . GLN C 1 214 ? 16.408 89.519 28.655 1.00 40.01 282 GLN C C 1
ATOM 5778 O O . GLN C 1 214 ? 17.583 89.146 28.566 1.00 40.13 282 GLN C O 1
ATOM 5784 N N . PRO C 1 215 ? 15.507 88.907 29.454 1.00 38.46 283 PRO C N 1
ATOM 5785 C CA . PRO C 1 215 ? 15.877 87.672 30.154 1.00 36.95 283 PRO C CA 1
ATOM 5786 C C . PRO C 1 215 ? 16.230 86.569 29.151 1.00 35.18 283 PRO C C 1
ATOM 5787 O O . PRO C 1 215 ? 15.717 86.560 28.023 1.00 34.75 283 PRO C O 1
ATOM 5791 N N . TYR C 1 216 ? 17.134 85.683 29.548 1.00 32.65 284 TYR C N 1
ATOM 5792 C CA . TYR C 1 216 ? 17.545 84.565 28.710 1.00 30.88 284 TYR C CA 1
ATOM 5793 C C . TYR C 1 216 ? 16.366 83.617 28.443 1.00 30.89 284 TYR C C 1
ATOM 5794 O O . TYR C 1 216 ? 15.546 83.415 29.329 1.00 30.73 284 TYR C O 1
ATOM 5803 N N . GLU C 1 217 ? 16.277 83.051 27.232 1.00 30.90 285 GLU C N 1
ATOM 5804 C CA . GLU C 1 217 ? 15.279 81.994 26.930 1.00 31.09 285 GLU C CA 1
ATOM 5805 C C . GLU C 1 217 ? 15.889 80.931 26.031 1.00 30.47 285 GLU C C 1
ATOM 5806 O O . GLU C 1 217 ? 16.430 81.262 24.973 1.00 30.87 285 GLU C O 1
ATOM 5812 N N . ILE C 1 218 ? 15.779 79.664 26.429 1.00 30.17 286 ILE C N 1
ATOM 5813 C CA . ILE C 1 218 ? 16.260 78.546 25.603 1.00 29.98 286 ILE C CA 1
ATOM 5814 C C . ILE C 1 218 ? 15.540 78.495 24.243 1.00 29.62 286 ILE C C 1
ATOM 5815 O O . ILE C 1 218 ? 16.128 78.129 23.206 1.00 29.90 286 ILE C O 1
ATOM 5820 N N . GLY C 1 219 ? 14.265 78.842 24.255 1.00 28.57 287 GLY C N 1
ATOM 5821 C CA . GLY C 1 219 ? 13.462 78.710 23.045 1.00 27.63 287 GLY C CA 1
ATOM 5822 C C . GLY C 1 219 ? 13.181 80.009 22.332 1.00 26.98 287 GLY C C 1
ATOM 5823 O O . GLY C 1 219 ? 12.161 80.123 21.662 1.00 26.26 287 GLY C O 1
ATOM 5824 N N . ARG C 1 220 ? 14.072 80.990 22.465 1.00 26.22 288 ARG C N 1
ATOM 5825 C CA . ARG C 1 220 ? 13.873 82.293 21.826 1.00 26.57 288 ARG C CA 1
ATOM 5826 C C . ARG C 1 220 ? 13.724 82.139 20.311 1.00 26.40 288 ARG C C 1
ATOM 5827 O O . ARG C 1 220 ? 12.931 82.841 19.672 1.00 26.00 288 ARG C O 1
ATOM 5835 N N . ASN C 1 221 ? 14.487 81.218 19.743 1.00 25.94 289 ASN C N 1
ATOM 5836 C CA . ASN C 1 221 ? 14.382 80.931 18.308 1.00 26.15 289 ASN C CA 1
ATOM 5837 C C . ASN C 1 221 ? 13.980 79.483 18.085 1.00 24.29 289 ASN C C 1
ATOM 5838 O O . ASN C 1 221 ? 14.296 78.619 18.899 1.00 24.74 289 ASN C O 1
ATOM 5843 N N . LEU C 1 222 ? 13.317 79.228 16.969 1.00 22.18 290 LEU C N 1
ATOM 5844 C CA . LEU C 1 222 ? 12.812 77.890 16.679 1.00 20.15 290 LEU C CA 1
ATOM 5845 C C . LEU C 1 222 ? 13.887 76.927 16.187 1.00 19.33 290 LEU C C 1
ATOM 5846 O O . LEU C 1 222 ? 13.782 75.713 16.414 1.00 17.92 290 LEU C O 1
ATOM 5851 N N . LEU C 1 223 ? 14.886 77.460 15.482 1.00 18.73 291 LEU C N 1
ATOM 5852 C CA . LEU C 1 223 ? 15.938 76.640 14.871 1.00 19.96 291 LEU C CA 1
ATOM 5853 C C . LEU C 1 223 ? 17.282 76.992 15.451 1.00 20.24 291 LEU C C 1
ATOM 5854 O O . LEU C 1 223 ? 17.484 78.134 15.872 1.00 21.09 291 LEU C O 1
ATOM 5859 N N . LYS C 1 224 ? 18.181 76.020 15.491 1.00 19.79 292 LYS C N 1
ATOM 5860 C CA . LYS C 1 224 ? 19.563 76.279 15.905 1.00 20.40 292 LYS C CA 1
ATOM 5861 C C . LYS C 1 224 ? 20.281 77.062 14.817 1.00 19.93 292 LYS C C 1
ATOM 5862 O O . LYS C 1 224 ? 20.030 76.870 13.612 1.00 20.05 292 LYS C O 1
ATOM 5868 N N . VAL C 1 225 ? 21.200 77.921 15.235 1.00 19.24 293 VAL C N 1
ATOM 5869 C CA . VAL C 1 225 ? 22.128 78.516 14.271 1.00 19.04 293 VAL C CA 1
ATOM 5870 C C . VAL C 1 225 ? 22.926 77.404 13.552 1.00 18.42 293 VAL C C 1
ATOM 5871 O O . VAL C 1 225 ? 23.131 76.310 14.096 1.00 19.08 293 VAL C O 1
ATOM 5875 N N . PRO C 1 226 ? 23.349 77.662 12.309 1.00 19.04 294 PRO C N 1
ATOM 5876 C CA . PRO C 1 226 ? 23.994 76.622 11.507 1.00 18.71 294 PRO C CA 1
ATOM 5877 C C . PRO C 1 226 ? 25.334 76.188 12.089 1.00 18.21 294 PRO C C 1
ATOM 5878 O O . PRO C 1 226 ? 25.906 76.867 12.961 1.00 16.59 294 PRO C O 1
ATOM 5882 N N . TYR C 1 227 ? 25.866 75.077 11.579 1.00 17.50 295 TYR C N 1
ATOM 5883 C CA . TYR C 1 227 ? 27.169 74.647 12.046 1.00 17.23 295 TYR C CA 1
ATOM 5884 C C . TYR C 1 227 ? 28.193 75.750 11.793 1.00 17.19 295 TYR C C 1
ATOM 5885 O O . TYR C 1 227 ? 28.241 76.311 10.698 1.00 17.13 295 TYR C O 1
ATOM 5894 N N . CYS C 1 228 ? 29.050 76.006 12.787 1.00 16.35 296 CYS C N 1
ATOM 5895 C CA . CYS C 1 228 ? 30.089 77.026 12.711 1.00 16.79 296 CYS C CA 1
ATOM 5896 C C . CYS C 1 228 ? 29.542 78.446 12.463 1.00 16.43 296 CYS C C 1
ATOM 5897 O O . CYS C 1 228 ? 30.237 79.276 11.909 1.00 17.43 296 CYS C O 1
ATOM 5900 N N . ALA C 1 229 ? 28.294 78.701 12.880 1.00 15.71 297 ALA C N 1
ATOM 5901 C CA . ALA C 1 229 ? 27.772 80.073 12.904 1.00 16.08 297 ALA C CA 1
ATOM 5902 C C . ALA C 1 229 ? 28.668 80.879 13.822 1.00 16.28 297 ALA C C 1
ATOM 5903 O O . ALA C 1 229 ? 29.050 80.407 14.902 1.00 16.42 297 ALA C O 1
ATOM 5905 N N . LEU C 1 230 ? 28.979 82.109 13.417 1.00 17.48 298 LEU C N 1
ATOM 5906 C CA . LEU C 1 230 ? 29.895 82.943 14.167 1.00 18.28 298 LEU C CA 1
ATOM 5907 C C . LEU C 1 230 ? 29.172 84.239 14.520 1.00 19.18 298 LEU C C 1
ATOM 5908 O O . LEU C 1 230 ? 28.619 84.916 13.626 1.00 19.05 298 LEU C O 1
ATOM 5913 N N . GLY C 1 231 ? 29.165 84.548 15.819 1.00 19.73 299 GLY C N 1
ATOM 5914 C CA . GLY C 1 231 ? 28.643 85.817 16.345 1.00 20.26 299 GLY C CA 1
ATOM 5915 C C . GLY C 1 231 ? 29.793 86.652 16.864 1.00 20.26 299 GLY C C 1
ATOM 5916 O O . GLY C 1 231 ? 30.803 86.106 17.312 1.00 19.93 299 GLY C O 1
ATOM 5917 N N . ALA C 1 232 ? 29.656 87.983 16.802 1.00 21.04 300 ALA C N 1
ATOM 5918 C CA . ALA C 1 232 ? 30.777 88.874 17.136 1.00 21.82 300 ALA C CA 1
ATOM 5919 C C . ALA C 1 232 ? 30.306 90.033 17.974 1.00 22.92 300 ALA C C 1
ATOM 5920 O O . ALA C 1 232 ? 29.232 90.571 17.754 1.00 22.52 300 ALA C O 1
ATOM 5922 N N . MET C 1 233 ? 31.131 90.405 18.936 1.00 24.34 301 MET C N 1
ATOM 5923 C CA . MET C 1 233 ? 30.923 91.631 19.692 1.00 26.15 301 MET C CA 1
ATOM 5924 C C . MET C 1 233 ? 32.224 92.399 19.726 1.00 26.80 301 MET C C 1
ATOM 5925 O O . MET C 1 233 ? 33.312 91.826 19.698 1.00 26.92 301 MET C O 1
ATOM 5930 N N . ARG C 1 234 ? 32.109 93.717 19.748 1.00 28.50 302 ARG C N 1
ATOM 5931 C CA . ARG C 1 234 ? 33.277 94.558 19.889 1.00 29.36 302 ARG C CA 1
ATOM 5932 C C . ARG C 1 234 ? 33.003 95.508 21.039 1.00 30.05 302 ARG C C 1
ATOM 5933 O O . ARG C 1 234 ? 31.867 95.965 21.216 1.00 29.17 302 ARG C O 1
ATOM 5945 N N . GLY C 1 235 ? 34.039 95.754 21.836 1.00 30.93 303 GLY C N 1
ATOM 5946 C CA . GLY C 1 235 ? 33.976 96.742 22.908 1.00 32.52 303 GLY C CA 1
ATOM 5947 C C . GLY C 1 235 ? 35.274 96.885 23.683 1.00 33.43 303 GLY C C 1
ATOM 5948 O O . GLY C 1 235 ? 36.315 96.392 23.261 1.00 33.42 303 GLY C O 1
ATOM 5949 N N . LYS C 1 236 ? 35.213 97.547 24.833 1.00 34.16 304 LYS C N 1
ATOM 5950 C CA . LYS C 1 236 ? 33.964 98.081 25.391 1.00 35.35 304 LYS C CA 1
ATOM 5951 C C . LYS C 1 236 ? 33.569 99.467 24.827 1.00 35.23 304 LYS C C 1
ATOM 5952 O O . LYS C 1 236 ? 34.419 100.164 24.253 1.00 36.00 304 LYS C O 1
ATOM 5958 N N . PRO C 1 237 ? 32.273 99.856 24.959 1.00 34.82 305 PRO C N 1
ATOM 5959 C CA . PRO C 1 237 ? 31.190 99.062 25.557 1.00 33.91 305 PRO C CA 1
ATOM 5960 C C . PRO C 1 237 ? 30.786 97.980 24.560 1.00 32.92 305 PRO C C 1
ATOM 5961 O O . PRO C 1 237 ? 31.027 98.142 23.355 1.00 33.06 305 PRO C O 1
ATOM 5965 N N . TRP C 1 238 ? 30.195 96.895 25.059 1.00 31.56 306 TRP C N 1
ATOM 5966 C CA . TRP C 1 238 ? 29.975 95.698 24.257 1.00 30.04 306 TRP C CA 1
ATOM 5967 C C . TRP C 1 238 ? 28.740 95.808 23.398 1.00 30.17 306 TRP C C 1
ATOM 5968 O O . TRP C 1 238 ? 27.633 95.936 23.926 1.00 30.59 306 TRP C O 1
ATOM 5979 N N . ASP C 1 239 ? 28.936 95.743 22.077 1.00 29.56 307 ASP C N 1
ATOM 5980 C CA . ASP C 1 239 ? 27.849 95.815 21.109 1.00 30.24 307 ASP C CA 1
ATOM 5981 C C . ASP C 1 239 ? 27.973 94.701 20.078 1.00 29.32 307 ASP C C 1
ATOM 5982 O O . ASP C 1 239 ? 29.086 94.370 19.659 1.00 28.82 307 ASP C O 1
ATOM 5987 N N . VAL C 1 240 ? 26.824 94.178 19.655 1.00 29.10 308 VAL C N 1
ATOM 5988 C CA . VAL C 1 240 ? 26.728 93.154 18.612 1.00 28.39 308 VAL C CA 1
ATOM 5989 C C . VAL C 1 240 ? 27.059 93.798 17.289 1.00 28.68 308 VAL C C 1
ATOM 5990 O O . VAL C 1 240 ? 26.461 94.820 16.921 1.00 28.54 308 VAL C O 1
ATOM 5994 N N . VAL C 1 241 ? 28.034 93.234 16.583 1.00 27.55 309 VAL C N 1
ATOM 5995 C CA . VAL C 1 241 ? 28.491 93.816 15.320 1.00 27.38 309 VAL C CA 1
ATOM 5996 C C . VAL C 1 241 ? 28.609 92.730 14.249 1.00 26.98 309 VAL C C 1
ATOM 5997 O O . VAL C 1 241 ? 28.636 91.542 14.574 1.00 26.64 309 VAL C O 1
ATOM 6001 N N . SER C 1 242 ? 28.682 93.144 12.981 1.00 27.00 310 SER C N 1
ATOM 6002 C CA . SER C 1 242 ? 28.985 92.230 11.889 1.00 27.28 310 SER C CA 1
ATOM 6003 C C . SER C 1 242 ? 30.322 91.549 12.176 1.00 26.95 310 SER C C 1
ATOM 6004 O O . SER C 1 242 ? 31.299 92.222 12.492 1.00 26.70 310 SER C O 1
ATOM 6007 N N . PRO C 1 243 ? 30.360 90.200 12.121 1.00 26.52 311 PRO C N 1
ATOM 6008 C CA . PRO C 1 243 ? 31.642 89.523 12.185 1.00 25.97 311 PRO C CA 1
ATOM 6009 C C . PRO C 1 243 ? 32.563 89.971 11.046 1.00 25.80 311 PRO C C 1
ATOM 6010 O O . PRO C 1 243 ? 32.076 90.395 9.999 1.00 24.77 311 PRO C O 1
ATOM 6014 N N . PRO C 1 244 ? 33.883 89.852 11.250 1.00 25.94 312 PRO C N 1
ATOM 6015 C CA . PRO C 1 244 ? 34.871 90.274 10.260 1.00 26.80 312 PRO C CA 1
ATOM 6016 C C . PRO C 1 244 ? 34.996 89.368 9.030 1.00 26.93 312 PRO C C 1
ATOM 6017 O O . PRO C 1 244 ? 35.657 89.753 8.067 1.00 28.01 312 PRO C O 1
ATOM 6021 N N . CYS C 1 245 ? 34.383 88.187 9.057 1.00 26.51 313 CYS C N 1
ATOM 6022 C CA . CYS C 1 245 ? 34.412 87.315 7.894 1.00 26.36 313 CYS C CA 1
ATOM 6023 C C . CYS C 1 245 ? 33.001 86.860 7.539 1.00 24.99 313 CYS C C 1
ATOM 6024 O O . CYS C 1 245 ? 32.098 86.928 8.376 1.00 25.22 313 CYS C O 1
ATOM 6027 N N . PRO C 1 246 ? 32.799 86.406 6.294 1.00 23.50 314 PRO C N 1
ATOM 6028 C CA . PRO C 1 246 ? 31.453 86.123 5.835 1.00 21.82 314 PRO C CA 1
ATOM 6029 C C . PRO C 1 246 ? 30.856 84.847 6.455 1.00 21.13 314 PRO C C 1
ATOM 6030 O O . PRO C 1 246 ? 31.609 84.038 7.035 1.00 19.64 314 PRO C O 1
ATOM 6034 N N . PRO C 1 247 ? 29.519 84.671 6.355 1.00 20.52 315 PRO C N 1
ATOM 6035 C CA . PRO C 1 247 ? 28.915 83.406 6.782 1.00 19.06 315 PRO C CA 1
ATOM 6036 C C . PRO C 1 247 ? 29.195 82.343 5.726 1.00 18.91 315 PRO C C 1
ATOM 6037 O O . PRO C 1 247 ? 29.970 82.592 4.813 1.00 17.06 315 PRO C O 1
ATOM 6041 N N . SER C 1 248 ? 28.536 81.191 5.842 1.00 18.27 316 SER C N 1
ATOM 6042 C CA . SER C 1 248 ? 28.825 80.025 5.000 1.00 19.21 316 SER C CA 1
ATOM 6043 C C . SER C 1 248 ? 27.577 79.176 4.760 1.00 19.33 316 SER C C 1
ATOM 6044 O O . SER C 1 248 ? 26.695 79.118 5.614 1.00 19.75 316 SER C O 1
ATOM 6047 N N . ILE C 1 249 ? 27.504 78.523 3.602 1.00 18.50 317 ILE C N 1
ATOM 6048 C CA . ILE C 1 249 ? 26.427 77.565 3.343 1.00 18.76 317 ILE C CA 1
ATOM 6049 C C . ILE C 1 249 ? 26.988 76.442 2.498 1.00 18.59 317 ILE C C 1
ATOM 6050 O O . ILE C 1 249 ? 27.769 76.688 1.563 1.00 19.31 317 ILE C O 1
ATOM 6055 N N . ASN C 1 250 ? 26.574 75.213 2.800 1.00 17.68 318 ASN C N 1
ATOM 6056 C CA . ASN C 1 250 ? 26.922 74.095 1.954 1.00 18.14 318 ASN C CA 1
ATOM 6057 C C . ASN C 1 250 ? 25.728 73.170 1.823 1.00 18.28 318 ASN C C 1
ATOM 6058 O O . ASN C 1 250 ? 24.835 73.134 2.706 1.00 17.28 318 ASN C O 1
ATOM 6063 N N . SER C 1 251 ? 25.696 72.430 0.722 1.00 17.53 319 SER C N 1
ATOM 6064 C CA . SER C 1 251 ? 24.620 71.466 0.510 1.00 18.02 319 SER C CA 1
ATOM 6065 C C . SER C 1 251 ? 25.047 70.054 0.948 1.00 17.95 319 SER C C 1
ATOM 6066 O O . SER C 1 251 ? 26.183 69.824 1.386 1.00 17.81 319 SER C O 1
ATOM 6069 N N . SER C 1 252 ? 24.101 69.136 0.891 1.00 18.62 320 SER C N 1
ATOM 6070 C CA . SER C 1 252 ? 24.363 67.768 1.288 1.00 19.49 320 SER C CA 1
ATOM 6071 C C . SER C 1 252 ? 24.851 66.960 0.078 1.00 20.07 320 SER C C 1
ATOM 6072 O O . SER C 1 252 ? 24.811 67.444 -1.073 1.00 19.47 320 SER C O 1
ATOM 6075 N N . SER C 1 253 ? 25.322 65.745 0.336 1.00 19.24 321 SER C N 1
ATOM 6076 C CA . SER C 1 253 ? 25.731 64.808 -0.717 1.00 20.06 321 SER C CA 1
ATOM 6077 C C . SER C 1 253 ? 25.631 63.409 -0.103 1.00 19.89 321 SER C C 1
ATOM 6078 O O . SER C 1 253 ? 26.206 63.134 0.967 1.00 20.39 321 SER C O 1
ATOM 6081 N N . GLY C 1 254 ? 24.885 62.530 -0.773 1.00 20.59 322 GLY C N 1
ATOM 6082 C CA . GLY C 1 254 ? 24.641 61.215 -0.250 1.00 21.56 322 GLY C CA 1
ATOM 6083 C C . GLY C 1 254 ? 25.735 60.237 -0.621 1.00 21.40 322 GLY C C 1
ATOM 6084 O O . GLY C 1 254 ? 26.727 60.593 -1.266 1.00 20.16 322 GLY C O 1
ATOM 6085 N N . ARG C 1 255 ? 25.561 59.002 -0.170 1.00 22.29 323 ARG C N 1
ATOM 6086 C CA . ARG C 1 255 ? 26.570 57.964 -0.302 1.00 23.11 323 ARG C CA 1
ATOM 6087 C C . ARG C 1 255 ? 26.354 57.167 -1.600 1.00 22.76 323 ARG C C 1
ATOM 6088 O O . ARG C 1 255 ? 25.246 56.725 -1.876 1.00 23.80 323 ARG C O 1
ATOM 6096 N N . PHE C 1 256 ? 27.401 56.983 -2.394 1.00 22.18 324 PHE C N 1
ATOM 6097 C CA . PHE C 1 256 ? 27.288 56.196 -3.625 1.00 22.06 324 PHE C CA 1
ATOM 6098 C C . PHE C 1 256 ? 27.473 54.701 -3.328 1.00 22.82 324 PHE C C 1
ATOM 6099 O O . PHE C 1 256 ? 28.331 54.335 -2.527 1.00 22.67 324 PHE C O 1
ATOM 6107 N N . ASP C 1 257 ? 26.661 53.854 -3.967 1.00 22.71 325 ASP C N 1
ATOM 6108 C CA . ASP C 1 257 ? 26.836 52.390 -3.877 1.00 23.09 325 ASP C CA 1
ATOM 6109 C C . ASP C 1 257 ? 27.267 51.954 -5.250 1.00 22.20 325 ASP C C 1
ATOM 6110 O O . ASP C 1 257 ? 26.438 51.914 -6.160 1.00 21.61 325 ASP C O 1
ATOM 6115 N N . TRP C 1 258 ? 28.551 51.638 -5.401 1.00 22.15 326 TRP C N 1
ATOM 6116 C CA . TRP C 1 258 ? 29.142 51.303 -6.708 1.00 22.78 326 TRP C CA 1
ATOM 6117 C C . TRP C 1 258 ? 28.439 50.108 -7.370 1.00 23.29 326 TRP C C 1
ATOM 6118 O O . TRP C 1 258 ? 28.499 49.949 -8.576 1.00 22.98 326 TRP C O 1
ATOM 6129 N N . ARG C 1 259 ? 27.794 49.263 -6.567 1.00 24.38 327 ARG C N 1
ATOM 6130 C CA . ARG C 1 259 ? 27.060 48.112 -7.101 1.00 25.87 327 ARG C CA 1
ATOM 6131 C C . ARG C 1 259 ? 25.916 48.472 -8.067 1.00 26.42 327 ARG C C 1
ATOM 6132 O O . ARG C 1 259 ? 25.475 47.624 -8.842 1.00 26.92 327 ARG C O 1
ATOM 6140 N N . ILE C 1 260 ? 25.427 49.706 -8.048 1.00 27.13 328 ILE C N 1
ATOM 6141 C CA . ILE C 1 260 ? 24.406 50.071 -9.033 1.00 28.96 328 ILE C CA 1
ATOM 6142 C C . ILE C 1 260 ? 24.992 50.075 -10.457 1.00 29.71 328 ILE C C 1
ATOM 6143 O O . ILE C 1 260 ? 24.251 50.084 -11.444 1.00 30.17 328 ILE C O 1
ATOM 6148 N N . LEU C 1 261 ? 26.319 50.042 -10.554 1.00 30.04 329 LEU C N 1
ATOM 6149 C CA . LEU C 1 261 ? 26.998 50.026 -11.860 1.00 30.63 329 LEU C CA 1
ATOM 6150 C C . LEU C 1 261 ? 26.890 48.680 -12.579 1.00 31.41 329 LEU C C 1
ATOM 6151 O O . LEU C 1 261 ? 27.179 48.597 -13.773 1.00 32.04 329 LEU C O 1
ATOM 6156 N N . ILE C 1 262 ? 26.446 47.649 -11.852 1.00 32.83 330 ILE C N 1
ATOM 6157 C CA . ILE C 1 262 ? 26.196 46.299 -12.404 1.00 34.36 330 ILE C CA 1
ATOM 6158 C C . ILE C 1 262 ? 24.771 46.164 -12.972 1.00 34.32 330 ILE C C 1
ATOM 6159 O O . ILE C 1 262 ? 24.574 46.087 -14.190 1.00 35.64 330 ILE C O 1
ATOM 6164 N N . ARG D 1 4 ? 46.814 43.871 -12.814 1.00 32.70 72 ARG D N 1
ATOM 6165 C CA . ARG D 1 4 ? 46.100 44.672 -13.858 1.00 31.87 72 ARG D CA 1
ATOM 6166 C C . ARG D 1 4 ? 45.785 46.103 -13.448 1.00 30.09 72 ARG D C 1
ATOM 6167 O O . ARG D 1 4 ? 45.803 46.464 -12.252 1.00 30.45 72 ARG D O 1
ATOM 6175 N N . ARG D 1 5 ? 45.471 46.921 -14.444 1.00 26.46 73 ARG D N 1
ATOM 6176 C CA . ARG D 1 5 ? 45.387 48.327 -14.182 1.00 23.65 73 ARG D CA 1
ATOM 6177 C C . ARG D 1 5 ? 43.952 48.762 -13.910 1.00 21.89 73 ARG D C 1
ATOM 6178 O O . ARG D 1 5 ? 42.995 48.042 -14.206 1.00 21.17 73 ARG D O 1
ATOM 6186 N N . TRP D 1 6 ? 43.835 49.940 -13.318 1.00 19.64 74 TRP D N 1
ATOM 6187 C CA . TRP D 1 6 ? 42.556 50.480 -12.942 1.00 18.29 74 TRP D CA 1
ATOM 6188 C C . TRP D 1 6 ? 42.131 51.564 -13.911 1.00 17.36 74 TRP D C 1
ATOM 6189 O O . TRP D 1 6 ? 42.961 52.331 -14.402 1.00 15.98 74 TRP D O 1
ATOM 6200 N N . VAL D 1 7 ? 40.826 51.644 -14.147 1.00 16.69 75 VAL D N 1
ATOM 6201 C CA . VAL D 1 7 ? 40.241 52.781 -14.851 1.00 17.10 75 VAL D CA 1
ATOM 6202 C C . VAL D 1 7 ? 39.116 53.274 -13.949 1.00 17.37 75 VAL D C 1
ATOM 6203 O O . VAL D 1 7 ? 38.305 52.482 -13.471 1.00 18.37 75 VAL D O 1
ATOM 6207 N N . PHE D 1 8 ? 39.121 54.576 -13.681 1.00 15.84 76 PHE D N 1
ATOM 6208 C CA . PHE D 1 8 ? 38.157 55.174 -12.758 1.00 15.27 76 PHE D CA 1
ATOM 6209 C C . PHE D 1 8 ? 37.293 56.197 -13.466 1.00 15.15 76 PHE D C 1
ATOM 6210 O O . PHE D 1 8 ? 37.680 56.732 -14.487 1.00 15.66 76 PHE D O 1
ATOM 6218 N N . ALA D 1 9 ? 36.114 56.436 -12.901 1.00 15.81 77 ALA D N 1
ATOM 6219 C CA . ALA D 1 9 ? 35.260 57.549 -13.310 1.00 14.23 77 ALA D CA 1
ATOM 6220 C C . ALA D 1 9 ? 34.790 58.263 -12.066 1.00 14.46 77 ALA D C 1
ATOM 6221 O O . ALA D 1 9 ? 34.356 57.640 -11.087 1.00 14.47 77 ALA D O 1
ATOM 6223 N N . LEU D 1 10 ? 34.769 59.586 -12.150 1.00 13.62 78 LEU D N 1
ATOM 6224 C CA . LEU D 1 10 ? 34.509 60.397 -10.978 1.00 13.91 78 LEU D CA 1
ATOM 6225 C C . LEU D 1 10 ? 33.561 61.548 -11.363 1.00 14.10 78 LEU D C 1
ATOM 6226 O O . LEU D 1 10 ? 33.834 62.277 -12.302 1.00 15.12 78 LEU D O 1
ATOM 6231 N N . ARG D 1 11 ? 32.445 61.705 -10.647 1.00 13.11 79 ARG D N 1
ATOM 6232 C CA . ARG D 1 11 ? 31.586 62.854 -10.881 1.00 12.92 79 ARG D CA 1
ATOM 6233 C C . ARG D 1 11 ? 32.250 64.088 -10.251 1.00 12.31 79 ARG D C 1
ATOM 6234 O O . ARG D 1 11 ? 32.919 63.965 -9.216 1.00 12.95 79 ARG D O 1
ATOM 6242 N N . HIS D 1 12 ? 32.064 65.270 -10.825 1.00 12.29 80 HIS D N 1
ATOM 6243 C CA . HIS D 1 12 ? 32.525 66.492 -10.188 1.00 11.63 80 HIS D CA 1
ATOM 6244 C C . HIS D 1 12 ? 31.939 66.679 -8.760 1.00 12.14 80 HIS D C 1
ATOM 6245 O O . HIS D 1 12 ? 30.896 66.088 -8.388 1.00 12.45 80 HIS D O 1
ATOM 6252 N N . GLY D 1 13 ? 32.596 67.563 -7.989 1.00 12.83 81 GLY D N 1
ATOM 6253 C CA . GLY D 1 13 ? 32.155 67.930 -6.642 1.00 13.03 81 GLY D CA 1
ATOM 6254 C C . GLY D 1 13 ? 31.048 68.988 -6.663 1.00 13.61 81 GLY D C 1
ATOM 6255 O O . GLY D 1 13 ? 30.510 69.358 -7.709 1.00 14.06 81 GLY D O 1
ATOM 6256 N N . GLU D 1 14 ? 30.677 69.446 -5.480 1.00 13.12 82 GLU D N 1
ATOM 6257 C CA . GLU D 1 14 ? 29.542 70.350 -5.268 1.00 14.57 82 GLU D CA 1
ATOM 6258 C C . GLU D 1 14 ? 29.714 71.628 -6.078 1.00 14.53 82 GLU D C 1
ATOM 6259 O O . GLU D 1 14 ? 30.821 72.169 -6.102 1.00 14.70 82 GLU D O 1
ATOM 6265 N N . ARG D 1 15 ? 28.641 72.025 -6.778 1.00 13.92 83 ARG D N 1
ATOM 6266 C CA . ARG D 1 15 ? 28.620 73.156 -7.685 1.00 15.06 83 ARG D CA 1
ATOM 6267 C C . ARG D 1 15 ? 28.164 74.445 -7.020 1.00 14.67 83 ARG D C 1
ATOM 6268 O O . ARG D 1 15 ? 27.171 74.432 -6.282 1.00 17.70 83 ARG D O 1
ATOM 6276 N N . VAL D 1 16 ? 28.844 75.555 -7.300 1.00 13.50 84 VAL D N 1
ATOM 6277 C CA . VAL D 1 16 ? 28.382 76.871 -6.833 1.00 13.08 84 VAL D CA 1
ATOM 6278 C C . VAL D 1 16 ? 26.927 77.130 -7.273 1.00 13.19 84 VAL D C 1
ATOM 6279 O O . VAL D 1 16 ? 26.116 77.516 -6.455 1.00 13.83 84 VAL D O 1
ATOM 6283 N N . ASP D 1 17 ? 26.631 76.924 -8.557 1.00 13.94 85 ASP D N 1
ATOM 6284 C CA . ASP D 1 17 ? 25.300 77.290 -9.096 1.00 15.74 85 ASP D CA 1
ATOM 6285 C C . ASP D 1 17 ? 24.158 76.536 -8.474 1.00 16.75 85 ASP D C 1
ATOM 6286 O O . ASP D 1 17 ? 23.030 77.040 -8.429 1.00 18.27 85 ASP D O 1
ATOM 6291 N N . LEU D 1 18 ? 24.427 75.326 -7.989 1.00 16.85 86 LEU D N 1
ATOM 6292 C CA . LEU D 1 18 ? 23.350 74.546 -7.359 1.00 18.13 86 LEU D CA 1
ATOM 6293 C C . LEU D 1 18 ? 23.231 74.786 -5.857 1.00 19.63 86 LEU D C 1
ATOM 6294 O O . LEU D 1 18 ? 22.233 74.399 -5.228 1.00 21.34 86 LEU D O 1
ATOM 6299 N N . THR D 1 19 ? 24.257 75.382 -5.276 1.00 18.01 87 THR D N 1
ATOM 6300 C CA . THR D 1 19 ? 24.331 75.585 -3.844 1.00 17.80 87 THR D CA 1
ATOM 6301 C C . THR D 1 19 ? 23.821 76.986 -3.471 1.00 16.64 87 THR D C 1
ATOM 6302 O O . THR D 1 19 ? 23.303 77.166 -2.364 1.00 17.91 87 THR D O 1
ATOM 6306 N N . TYR D 1 20 ? 24.009 77.945 -4.376 1.00 16.51 88 TYR D N 1
ATOM 6307 C CA . TYR D 1 20 ? 23.662 79.363 -4.165 1.00 15.86 88 TYR D CA 1
ATOM 6308 C C . TYR D 1 20 ? 22.563 79.797 -5.150 1.00 16.98 88 TYR D C 1
ATOM 6309 O O . TYR D 1 20 ? 22.197 79.031 -6.048 1.00 17.59 88 TYR D O 1
ATOM 6318 N N . GLY D 1 21 ? 22.043 81.011 -4.976 1.00 16.28 89 GLY D N 1
ATOM 6319 C CA . GLY D 1 21 ? 21.069 81.570 -5.922 1.00 17.31 89 GLY D CA 1
ATOM 6320 C C . GLY D 1 21 ? 21.778 82.378 -6.987 1.00 17.66 89 GLY D C 1
ATOM 6321 O O . GLY D 1 21 ? 22.650 81.838 -7.674 1.00 19.48 89 GLY D O 1
ATOM 6322 N N . PRO D 1 22 ? 21.422 83.680 -7.152 1.00 17.66 90 PRO D N 1
ATOM 6323 C CA . PRO D 1 22 ? 22.046 84.515 -8.208 1.00 17.50 90 PRO D CA 1
ATOM 6324 C C . PRO D 1 22 ? 23.421 85.039 -7.782 1.00 17.36 90 PRO D C 1
ATOM 6325 O O . PRO D 1 22 ? 23.622 86.254 -7.576 1.00 16.68 90 PRO D O 1
ATOM 6329 N N . TRP D 1 23 ? 24.379 84.135 -7.711 1.00 16.02 91 TRP D N 1
ATOM 6330 C CA . TRP D 1 23 ? 25.650 84.450 -7.055 1.00 16.90 91 TRP D CA 1
ATOM 6331 C C . TRP D 1 23 ? 26.540 85.350 -7.890 1.00 16.65 91 TRP D C 1
ATOM 6332 O O . TRP D 1 23 ? 27.333 86.097 -7.335 1.00 17.97 91 TRP D O 1
ATOM 6343 N N . VAL D 1 24 ? 26.418 85.304 -9.218 1.00 15.50 92 VAL D N 1
ATOM 6344 C CA . VAL D 1 24 ? 27.307 86.099 -10.076 1.00 16.67 92 VAL D CA 1
ATOM 6345 C C . VAL D 1 24 ? 26.954 87.582 -9.890 1.00 17.35 92 VAL D C 1
ATOM 6346 O O . VAL D 1 24 ? 27.827 88.368 -9.485 1.00 18.35 92 VAL D O 1
ATOM 6350 N N . PRO D 1 25 ? 25.676 87.957 -10.114 1.00 17.67 93 PRO D N 1
ATOM 6351 C CA . PRO D 1 25 ? 25.338 89.370 -9.888 1.00 18.32 93 PRO D CA 1
ATOM 6352 C C . PRO D 1 25 ? 25.539 89.781 -8.428 1.00 18.28 93 PRO D C 1
ATOM 6353 O O . PRO D 1 25 ? 25.910 90.919 -8.164 1.00 19.11 93 PRO D O 1
ATOM 6357 N N . HIS D 1 26 ? 25.326 88.871 -7.491 1.00 17.58 94 HIS D N 1
ATOM 6358 C CA . HIS D 1 26 ? 25.524 89.216 -6.092 1.00 18.01 94 HIS D CA 1
ATOM 6359 C C . HIS D 1 26 ? 27.004 89.474 -5.767 1.00 19.03 94 HIS D C 1
ATOM 6360 O O . HIS D 1 26 ? 27.335 90.459 -5.091 1.00 18.97 94 HIS D O 1
ATOM 6367 N N . CYS D 1 27 ? 27.886 88.609 -6.262 1.00 19.07 95 CYS D N 1
ATOM 6368 C CA . CYS D 1 27 ? 29.310 88.675 -5.876 1.00 20.14 95 CYS D CA 1
ATOM 6369 C C . CYS D 1 27 ? 30.158 89.652 -6.675 1.00 21.51 95 CYS D C 1
ATOM 6370 O O . CYS D 1 27 ? 31.134 90.187 -6.154 1.00 22.50 95 CYS D O 1
ATOM 6373 N N . PHE D 1 28 ? 29.818 89.865 -7.940 1.00 22.85 96 PHE D N 1
ATOM 6374 C CA . PHE D 1 28 ? 30.556 90.838 -8.742 1.00 24.65 96 PHE D CA 1
ATOM 6375 C C . PHE D 1 28 ? 30.098 92.251 -8.450 1.00 26.89 96 PHE D C 1
ATOM 6376 O O . PHE D 1 28 ? 28.914 92.575 -8.557 1.00 27.68 96 PHE D O 1
ATOM 6384 N N . GLU D 1 29 ? 31.047 93.082 -8.045 1.00 29.60 97 GLU D N 1
ATOM 6385 C CA . GLU D 1 29 ? 30.837 94.516 -7.902 1.00 32.45 97 GLU D CA 1
ATOM 6386 C C . GLU D 1 29 ? 31.624 95.146 -9.039 1.00 33.96 97 GLU D C 1
ATOM 6387 O O . GLU D 1 29 ? 32.858 95.059 -9.073 1.00 34.48 97 GLU D O 1
ATOM 6393 N N . ASN D 1 30 ? 30.895 95.756 -9.974 1.00 35.69 98 ASN D N 1
ATOM 6394 C CA . ASN D 1 30 ? 31.391 96.074 -11.315 1.00 37.46 98 ASN D CA 1
ATOM 6395 C C . ASN D 1 30 ? 31.887 94.799 -12.004 1.00 37.06 98 ASN D C 1
ATOM 6396 O O . ASN D 1 30 ? 31.130 93.834 -12.138 1.00 37.90 98 ASN D O 1
ATOM 6401 N N . ASP D 1 31 ? 33.146 94.786 -12.427 1.00 36.44 99 ASP D N 1
ATOM 6402 C CA . ASP D 1 31 ? 33.700 93.600 -13.072 1.00 35.58 99 ASP D CA 1
ATOM 6403 C C . ASP D 1 31 ? 34.532 92.767 -12.097 1.00 33.67 99 ASP D C 1
ATOM 6404 O O . ASP D 1 31 ? 35.187 91.804 -12.506 1.00 33.53 99 ASP D O 1
ATOM 6409 N N . THR D 1 32 ? 34.489 93.112 -10.812 1.00 31.41 100 THR D N 1
ATOM 6410 C CA . THR D 1 32 ? 35.376 92.460 -9.835 1.00 28.97 100 THR D CA 1
ATOM 6411 C C . THR D 1 32 ? 34.670 91.508 -8.864 1.00 27.06 100 THR D C 1
ATOM 6412 O O . THR D 1 32 ? 33.760 91.908 -8.153 1.00 26.19 100 THR D O 1
ATOM 6418 N N . TYR D 1 33 ? 35.141 90.267 -8.822 1.00 24.98 101 TYR D N 1
ATOM 6419 C CA . TYR D 1 33 ? 34.565 89.268 -7.924 1.00 22.96 101 TYR D CA 1
ATOM 6420 C C . TYR D 1 33 ? 34.943 89.574 -6.482 1.00 23.22 101 TYR D C 1
ATOM 6421 O O . TYR D 1 33 ? 36.098 89.901 -6.180 1.00 21.95 101 TYR D O 1
ATOM 6430 N N . VAL D 1 34 ? 33.964 89.463 -5.594 1.00 22.22 102 VAL D N 1
ATOM 6431 C CA . VAL D 1 34 ? 34.200 89.577 -4.166 1.00 22.68 102 VAL D CA 1
ATOM 6432 C C . VAL D 1 34 ? 33.577 88.345 -3.519 1.00 22.01 102 VAL D C 1
ATOM 6433 O O . VAL D 1 34 ? 32.428 88.032 -3.780 1.00 22.22 102 VAL D O 1
ATOM 6437 N N . ARG D 1 35 ? 34.326 87.651 -2.670 1.00 20.67 103 ARG D N 1
ATOM 6438 C CA . ARG D 1 35 ? 33.806 86.433 -2.036 1.00 20.26 103 ARG D CA 1
ATOM 6439 C C . ARG D 1 35 ? 32.816 86.846 -0.934 1.00 20.57 103 ARG D C 1
ATOM 6440 O O . ARG D 1 35 ? 33.212 87.562 0.003 1.00 20.89 103 ARG D O 1
ATOM 6448 N N . LYS D 1 36 ? 31.560 86.386 -1.021 1.00 19.02 104 LYS D N 1
ATOM 6449 C CA . LYS D 1 36 ? 30.510 86.789 -0.069 1.00 19.08 104 LYS D CA 1
ATOM 6450 C C . LYS D 1 36 ? 30.102 85.673 0.904 1.00 18.52 104 LYS D C 1
ATOM 6451 O O . LYS D 1 36 ? 29.185 85.847 1.695 1.00 19.50 104 LYS D O 1
ATOM 6457 N N . ASP D 1 37 ? 30.771 84.522 0.820 1.00 16.95 105 ASP D N 1
ATOM 6458 C CA . ASP D 1 37 ? 30.419 83.347 1.636 1.00 16.71 105 ASP D CA 1
ATOM 6459 C C . ASP D 1 37 ? 31.669 82.500 1.745 1.00 15.58 105 ASP D C 1
ATOM 6460 O O . ASP D 1 37 ? 32.444 82.452 0.804 1.00 16.26 105 ASP D O 1
ATOM 6465 N N . LEU D 1 38 ? 31.879 81.857 2.892 1.00 14.99 106 LEU D N 1
ATOM 6466 C CA . LEU D 1 38 ? 33.076 81.043 3.096 1.00 14.58 106 LEU D CA 1
ATOM 6467 C C . LEU D 1 38 ? 33.182 79.844 2.168 1.00 14.57 106 LEU D C 1
ATOM 6468 O O . LEU D 1 38 ? 34.297 79.356 1.889 1.00 14.61 106 LEU D O 1
ATOM 6473 N N . ASN D 1 39 ? 32.039 79.404 1.627 1.00 13.60 107 ASN D N 1
ATOM 6474 C CA . ASN D 1 39 ? 32.045 78.229 0.754 1.00 13.37 107 ASN D CA 1
ATOM 6475 C C . ASN D 1 39 ? 32.189 78.592 -0.746 1.00 14.01 107 ASN D C 1
ATOM 6476 O O . ASN D 1 39 ? 32.213 77.725 -1.608 1.00 14.32 107 ASN D O 1
ATOM 6481 N N . LEU D 1 40 ? 32.342 79.882 -1.037 1.00 13.80 108 LEU D N 1
ATOM 6482 C CA . LEU D 1 40 ? 32.570 80.378 -2.388 1.00 15.43 108 LEU D CA 1
ATOM 6483 C C . LEU D 1 40 ? 34.071 80.427 -2.650 1.00 15.94 108 LEU D C 1
ATOM 6484 O O . LEU D 1 40 ? 34.880 80.523 -1.709 1.00 15.97 108 LEU D O 1
ATOM 6489 N N . PRO D 1 41 ? 34.463 80.381 -3.928 1.00 16.66 109 PRO D N 1
ATOM 6490 C CA . PRO D 1 41 ? 35.910 80.460 -4.230 1.00 17.47 109 PRO D CA 1
ATOM 6491 C C . PRO D 1 41 ? 36.550 81.744 -3.663 1.00 17.16 109 PRO D C 1
ATOM 6492 O O . PRO D 1 41 ? 35.891 82.766 -3.576 1.00 17.43 109 PRO D O 1
ATOM 6496 N N . LEU D 1 42 ? 37.820 81.674 -3.274 1.00 18.38 110 LEU D N 1
ATOM 6497 C CA . LEU D 1 42 ? 38.536 82.840 -2.755 1.00 19.81 110 LEU D CA 1
ATOM 6498 C C . LEU D 1 42 ? 38.669 83.894 -3.837 1.00 19.86 110 LEU D C 1
ATOM 6499 O O . LEU D 1 42 ? 38.605 85.116 -3.580 1.00 19.60 110 LEU D O 1
ATOM 6504 N N . LYS D 1 43 ? 38.852 83.413 -5.062 1.00 20.35 111 LYS D N 1
ATOM 6505 C CA . LYS D 1 43 ? 38.947 84.312 -6.212 1.00 20.73 111 LYS D CA 1
ATOM 6506 C C . LYS D 1 43 ? 38.514 83.607 -7.480 1.00 20.10 111 LYS D C 1
ATOM 6507 O O . LYS D 1 43 ? 38.373 82.365 -7.511 1.00 20.45 111 LYS D O 1
ATOM 6513 N N . LEU D 1 44 ? 38.327 84.396 -8.535 1.00 18.87 112 LEU D N 1
ATOM 6514 C CA . LEU D 1 44 ? 37.941 83.839 -9.827 1.00 17.83 112 LEU D CA 1
ATOM 6515 C C . LEU D 1 44 ? 38.878 84.343 -10.921 1.00 17.04 112 LEU D C 1
ATOM 6516 O O . LEU D 1 44 ? 39.098 85.555 -11.077 1.00 17.29 112 LEU D O 1
ATOM 6521 N N . ALA D 1 45 ? 39.410 83.399 -11.680 1.00 17.05 113 ALA D N 1
ATOM 6522 C CA . ALA D 1 45 ? 40.306 83.723 -12.783 1.00 17.90 113 ALA D CA 1
ATOM 6523 C C . ALA D 1 45 ? 39.576 84.494 -13.863 1.00 18.83 113 ALA D C 1
ATOM 6524 O O . ALA D 1 45 ? 38.364 84.317 -14.056 1.00 18.09 113 ALA D O 1
ATOM 6526 N N . HIS D 1 46 ? 40.326 85.300 -14.611 1.00 19.20 114 HIS D N 1
ATOM 6527 C CA . HIS D 1 46 ? 39.793 85.922 -15.794 1.00 20.09 114 HIS D CA 1
ATOM 6528 C C . HIS D 1 46 ? 39.366 84.864 -16.794 1.00 19.25 114 HIS D C 1
ATOM 6529 O O . HIS D 1 46 ? 39.987 83.810 -16.919 1.00 19.77 114 HIS D O 1
ATOM 6536 N N . ARG D 1 47 ? 38.293 85.151 -17.511 1.00 18.78 115 ARG D N 1
ATOM 6537 C CA . ARG D 1 47 ? 37.932 84.341 -18.653 1.00 19.21 115 ARG D CA 1
ATOM 6538 C C . ARG D 1 47 ? 37.322 85.210 -19.736 1.00 19.46 115 ARG D C 1
ATOM 6539 O O . ARG D 1 47 ? 36.713 86.224 -19.429 1.00 20.31 115 ARG D O 1
ATOM 6547 N N . ALA D 1 48 ? 37.481 84.788 -20.989 1.00 20.15 116 ALA D N 1
ATOM 6548 C CA . ALA D 1 48 ? 36.982 85.531 -22.147 1.00 21.52 116 ALA D CA 1
ATOM 6549 C C . ALA D 1 48 ? 35.510 85.897 -22.042 1.00 22.34 116 ALA D C 1
ATOM 6550 O O . ALA D 1 48 ? 35.110 87.022 -22.441 1.00 23.01 116 ALA D O 1
ATOM 6552 N N . GLY D 1 49 ? 34.707 84.957 -21.540 1.00 22.71 117 GLY D N 1
ATOM 6553 C CA . GLY D 1 49 ? 33.256 85.166 -21.415 1.00 23.13 117 GLY D CA 1
ATOM 6554 C C . GLY D 1 49 ? 32.808 86.071 -20.275 1.00 23.05 117 GLY D C 1
ATOM 6555 O O . GLY D 1 49 ? 31.618 86.383 -20.151 1.00 23.89 117 GLY D O 1
ATOM 6556 N N . GLY D 1 50 ? 33.748 86.495 -19.434 1.00 23.11 118 GLY D N 1
ATOM 6557 C CA . GLY D 1 50 ? 33.460 87.361 -18.315 1.00 22.60 118 GLY D CA 1
ATOM 6558 C C . GLY D 1 50 ? 32.557 86.724 -17.274 1.00 22.94 118 GLY D C 1
ATOM 6559 O O . GLY D 1 50 ? 32.522 85.482 -17.138 1.00 21.15 118 GLY D O 1
ATOM 6560 N N . LYS D 1 51 ? 31.830 87.574 -16.535 1.00 22.88 119 LYS D N 1
ATOM 6561 C CA . LYS D 1 51 ? 30.814 87.136 -15.555 1.00 24.28 119 LYS D CA 1
ATOM 6562 C C . LYS D 1 51 ? 29.856 86.121 -16.170 1.00 23.96 119 LYS D C 1
ATOM 6563 O O . LYS D 1 51 ? 29.541 85.110 -15.560 1.00 24.11 119 LYS D O 1
ATOM 6569 N N . GLY D 1 52 ? 29.382 86.415 -17.384 1.00 23.21 120 GLY D N 1
ATOM 6570 C CA . GLY D 1 52 ? 28.442 85.537 -18.097 1.00 22.61 120 GLY D CA 1
ATOM 6571 C C . GLY D 1 52 ? 28.960 84.123 -18.279 1.00 22.33 120 GLY D C 1
ATOM 6572 O O . GLY D 1 52 ? 28.188 83.170 -18.234 1.00 21.69 120 GLY D O 1
ATOM 6573 N N . GLY D 1 53 ? 30.275 83.994 -18.492 1.00 21.04 121 GLY D N 1
ATOM 6574 C CA . GLY D 1 53 ? 30.924 82.692 -18.617 1.00 19.34 121 GLY D CA 1
ATOM 6575 C C . GLY D 1 53 ? 30.726 81.879 -17.351 1.00 17.35 121 GLY D C 1
ATOM 6576 O O . GLY D 1 53 ? 30.415 80.686 -17.406 1.00 17.78 121 GLY D O 1
ATOM 6577 N N . TYR D 1 54 ? 30.888 82.539 -16.199 1.00 17.66 122 TYR D N 1
ATOM 6578 C CA . TYR D 1 54 ? 30.695 81.883 -14.907 1.00 17.13 122 TYR D CA 1
ATOM 6579 C C . TYR D 1 54 ? 29.219 81.535 -14.626 1.00 17.51 122 TYR D C 1
ATOM 6580 O O . TYR D 1 54 ? 28.926 80.550 -13.942 1.00 18.39 122 TYR D O 1
ATOM 6589 N N . VAL D 1 55 ? 28.293 82.324 -15.172 1.00 18.01 123 VAL D N 1
ATOM 6590 C CA . VAL D 1 55 ? 26.875 81.973 -15.047 1.00 18.60 123 VAL D CA 1
ATOM 6591 C C . VAL D 1 55 ? 26.644 80.640 -15.794 1.00 18.60 123 VAL D C 1
ATOM 6592 O O . VAL D 1 55 ? 25.959 79.761 -15.299 1.00 19.69 123 VAL D O 1
ATOM 6596 N N . LYS D 1 56 ? 27.247 80.498 -16.972 1.00 18.62 124 LYS D N 1
ATOM 6597 C CA . LYS D 1 56 ? 27.088 79.303 -17.819 1.00 18.84 124 LYS D CA 1
ATOM 6598 C C . LYS D 1 56 ? 27.974 78.108 -17.447 1.00 19.69 124 LYS D C 1
ATOM 6599 O O . LYS D 1 56 ? 27.692 76.965 -17.864 1.00 19.60 124 LYS D O 1
ATOM 6605 N N . ASP D 1 57 ? 29.036 78.353 -16.672 1.00 18.46 125 ASP D N 1
ATOM 6606 C CA . ASP D 1 57 ? 30.056 77.327 -16.421 1.00 17.27 125 ASP D CA 1
ATOM 6607 C C . ASP D 1 57 ? 30.536 77.495 -14.982 1.00 16.45 125 ASP D C 1
ATOM 6608 O O . ASP D 1 57 ? 31.567 78.088 -14.709 1.00 16.97 125 ASP D O 1
ATOM 6613 N N . THR D 1 58 ? 29.739 76.968 -14.061 1.00 14.81 126 THR D N 1
ATOM 6614 C CA . THR D 1 58 ? 29.942 77.208 -12.626 1.00 13.60 126 THR D CA 1
ATOM 6615 C C . THR D 1 58 ? 31.283 76.666 -12.117 1.00 13.85 126 THR D C 1
ATOM 6616 O O . THR D 1 58 ? 31.728 75.624 -12.562 1.00 13.63 126 THR D O 1
ATOM 6620 N N . PRO D 1 59 ? 31.904 77.365 -11.158 1.00 14.18 127 PRO D N 1
ATOM 6621 C CA . PRO D 1 59 ? 33.027 76.783 -10.412 1.00 14.24 127 PRO D CA 1
ATOM 6622 C C . PRO D 1 59 ? 32.512 75.751 -9.370 1.00 14.57 127 PRO D C 1
ATOM 6623 O O . PRO D 1 59 ? 31.288 75.678 -9.077 1.00 14.50 127 PRO D O 1
ATOM 6627 N N . LEU D 1 60 ? 33.439 74.992 -8.788 1.00 13.73 128 LEU D N 1
ATOM 6628 C CA . LEU D 1 60 ? 33.123 74.255 -7.575 1.00 12.74 128 LEU D CA 1
ATOM 6629 C C . LEU D 1 60 ? 33.075 75.205 -6.381 1.00 12.24 128 LEU D C 1
ATOM 6630 O O . LEU D 1 60 ? 33.788 76.227 -6.338 1.00 13.51 128 LEU D O 1
ATOM 6635 N N . THR D 1 61 ? 32.322 74.784 -5.365 1.00 11.52 129 THR D N 1
ATOM 6636 C CA . THR D 1 61 ? 32.397 75.418 -4.043 1.00 12.67 129 THR D CA 1
ATOM 6637 C C . THR D 1 61 ? 33.700 74.984 -3.356 1.00 12.78 129 THR D C 1
ATOM 6638 O O . THR D 1 61 ? 34.415 74.116 -3.870 1.00 13.09 129 THR D O 1
ATOM 6642 N N . ARG D 1 62 ? 34.030 75.593 -2.199 1.00 13.08 130 ARG D N 1
ATOM 6643 C CA . ARG D 1 62 ? 35.187 75.111 -1.412 1.00 13.68 130 ARG D CA 1
ATOM 6644 C C . ARG D 1 62 ? 34.963 73.646 -1.021 1.00 13.18 130 ARG D C 1
ATOM 6645 O O . ARG D 1 62 ? 35.892 72.819 -1.085 1.00 13.38 130 ARG D O 1
ATOM 6653 N N . LEU D 1 63 ? 33.733 73.336 -0.585 1.00 12.86 131 LEU D N 1
ATOM 6654 C CA . LEU D 1 63 ? 33.404 71.941 -0.277 1.00 12.79 131 LEU D CA 1
ATOM 6655 C C . LEU D 1 63 ? 33.588 71.006 -1.476 1.00 13.82 131 LEU D C 1
ATOM 6656 O O . LEU D 1 63 ? 34.060 69.863 -1.317 1.00 12.81 131 LEU D O 1
ATOM 6661 N N . GLY D 1 64 ? 33.196 71.454 -2.664 1.00 13.33 132 GLY D N 1
ATOM 6662 C CA . GLY D 1 64 ? 33.467 70.671 -3.887 1.00 14.07 132 GLY D CA 1
ATOM 6663 C C . GLY D 1 64 ? 34.928 70.269 -4.061 1.00 14.18 132 GLY D C 1
ATOM 6664 O O . GLY D 1 64 ? 35.240 69.103 -4.324 1.00 13.65 132 GLY D O 1
ATOM 6665 N N . TRP D 1 65 ? 35.836 71.238 -3.919 1.00 13.59 133 TRP D N 1
ATOM 6666 C CA . TRP D 1 65 ? 37.269 70.936 -3.884 1.00 14.28 133 TRP D CA 1
ATOM 6667 C C . TRP D 1 65 ? 37.634 69.934 -2.795 1.00 14.90 133 TRP D C 1
ATOM 6668 O O . TRP D 1 65 ? 38.406 68.993 -3.043 1.00 14.92 133 TRP D O 1
ATOM 6679 N N . PHE D 1 66 ? 37.101 70.144 -1.599 1.00 13.42 134 PHE D N 1
ATOM 6680 C CA . PHE D 1 66 ? 37.350 69.240 -0.460 1.00 14.01 134 PHE D CA 1
ATOM 6681 C C . PHE D 1 66 ? 36.874 67.784 -0.735 1.00 13.43 134 PHE D C 1
ATOM 6682 O O . PHE D 1 66 ? 37.572 66.832 -0.425 1.00 14.10 134 PHE D O 1
ATOM 6690 N N . GLN D 1 67 ? 35.701 67.625 -1.334 1.00 13.24 135 GLN D N 1
ATOM 6691 C CA . GLN D 1 67 ? 35.196 66.281 -1.687 1.00 13.65 135 GLN D CA 1
ATOM 6692 C C . GLN D 1 67 ? 36.147 65.602 -2.665 1.00 13.58 135 GLN D C 1
ATOM 6693 O O . GLN D 1 67 ? 36.434 64.413 -2.532 1.00 15.17 135 GLN D O 1
ATOM 6699 N N . ALA D 1 68 ? 36.622 66.350 -3.649 1.00 14.05 136 ALA D N 1
ATOM 6700 C CA . ALA D 1 68 ? 37.569 65.817 -4.662 1.00 14.65 136 ALA D CA 1
ATOM 6701 C C . ALA D 1 68 ? 38.897 65.433 -3.985 1.00 14.50 136 ALA D C 1
ATOM 6702 O O . ALA D 1 68 ? 39.474 64.374 -4.266 1.00 15.08 136 ALA D O 1
ATOM 6704 N N . GLN D 1 69 ? 39.361 66.294 -3.081 1.00 13.82 137 GLN D N 1
ATOM 6705 C CA . GLN D 1 69 ? 40.608 66.028 -2.323 1.00 14.70 137 GLN D CA 1
ATOM 6706 C C . GLN D 1 69 ? 40.492 64.767 -1.472 1.00 14.63 137 GLN D C 1
ATOM 6707 O O . GLN D 1 69 ? 41.428 63.994 -1.383 1.00 15.16 137 GLN D O 1
ATOM 6713 N N . LEU D 1 70 ? 39.326 64.540 -0.869 1.00 15.03 138 LEU D N 1
ATOM 6714 C CA . LEU D 1 70 ? 39.117 63.340 -0.035 1.00 13.80 138 LEU D CA 1
ATOM 6715 C C . LEU D 1 70 ? 39.244 62.065 -0.842 1.00 13.39 138 LEU D C 1
ATOM 6716 O O . LEU D 1 70 ? 39.803 61.088 -0.353 1.00 14.07 138 LEU D O 1
ATOM 6721 N N . VAL D 1 71 ? 38.736 62.091 -2.077 1.00 13.20 139 VAL D N 1
ATOM 6722 C CA . VAL D 1 71 ? 38.829 60.958 -2.976 1.00 13.22 139 VAL D CA 1
ATOM 6723 C C . VAL D 1 71 ? 40.302 60.736 -3.344 1.00 13.73 139 VAL D C 1
ATOM 6724 O O . VAL D 1 71 ? 40.748 59.600 -3.315 1.00 14.41 139 VAL D O 1
ATOM 6728 N N . GLY D 1 72 ? 41.022 61.827 -3.645 1.00 13.20 140 GLY D N 1
ATOM 6729 C CA . GLY D 1 72 ? 42.464 61.764 -3.982 1.00 13.80 140 GLY D CA 1
ATOM 6730 C C . GLY D 1 72 ? 43.245 61.155 -2.832 1.00 13.68 140 GLY D C 1
ATOM 6731 O O . GLY D 1 72 ? 44.057 60.232 -3.016 1.00 14.52 140 GLY D O 1
ATOM 6732 N N . GLU D 1 73 ? 42.949 61.622 -1.627 1.00 14.37 141 GLU D N 1
ATOM 6733 C CA . GLU D 1 73 ? 43.602 61.115 -0.399 1.00 15.38 141 GLU D CA 1
ATOM 6734 C C . GLU D 1 73 ? 43.297 59.633 -0.177 1.00 15.96 141 GLU D C 1
ATOM 6735 O O . GLU D 1 73 ? 44.186 58.881 0.185 1.00 15.75 141 GLU D O 1
ATOM 6741 N N . GLY D 1 74 ? 42.031 59.243 -0.362 1.00 16.62 142 GLY D N 1
ATOM 6742 C CA . GLY D 1 74 ? 41.628 57.836 -0.233 1.00 16.74 142 GLY D CA 1
ATOM 6743 C C . GLY D 1 74 ? 42.398 56.909 -1.169 1.00 17.30 142 GLY D C 1
ATOM 6744 O O . GLY D 1 74 ? 42.803 55.799 -0.788 1.00 17.37 142 GLY D O 1
ATOM 6745 N N . MET D 1 75 ? 42.581 57.344 -2.407 1.00 16.14 143 MET D N 1
ATOM 6746 C CA . MET D 1 75 ? 43.351 56.619 -3.423 1.00 17.82 143 MET D CA 1
ATOM 6747 C C . MET D 1 75 ? 44.789 56.473 -3.001 1.00 18.36 143 MET D C 1
ATOM 6748 O O . MET D 1 75 ? 45.369 55.386 -3.067 1.00 18.21 143 MET D O 1
ATOM 6756 N N . ARG D 1 76 ? 45.376 57.592 -2.595 1.00 17.21 144 ARG D N 1
ATOM 6757 C CA . ARG D 1 76 ? 46.733 57.585 -2.049 1.00 17.49 144 ARG D CA 1
ATOM 6758 C C . ARG D 1 76 ? 46.869 56.617 -0.860 1.00 17.33 144 ARG D C 1
ATOM 6759 O O . ARG D 1 76 ? 47.827 55.830 -0.789 1.00 17.08 144 ARG D O 1
ATOM 6767 N N . MET D 1 77 ? 45.930 56.673 0.076 1.00 17.33 145 MET D N 1
ATOM 6768 C CA . MET D 1 77 ? 45.965 55.758 1.231 1.00 18.95 145 MET D CA 1
ATOM 6769 C C . MET D 1 77 ? 45.873 54.288 0.850 1.00 19.75 145 MET D C 1
ATOM 6770 O O . MET D 1 77 ? 46.432 53.406 1.540 1.00 20.03 145 MET D O 1
ATOM 6775 N N . ALA D 1 78 ? 45.164 54.002 -0.237 1.00 20.03 146 ALA D N 1
ATOM 6776 C CA . ALA D 1 78 ? 45.057 52.625 -0.756 1.00 20.08 146 ALA D CA 1
ATOM 6777 C C . ALA D 1 78 ? 46.275 52.204 -1.581 1.00 20.34 146 ALA D C 1
ATOM 6778 O O . ALA D 1 78 ? 46.371 51.062 -2.038 1.00 20.81 146 ALA D O 1
ATOM 6780 N N . GLY D 1 79 ? 47.210 53.122 -1.775 1.00 20.08 147 GLY D N 1
ATOM 6781 C CA . GLY D 1 79 ? 48.419 52.837 -2.552 1.00 20.33 147 GLY D CA 1
ATOM 6782 C C . GLY D 1 79 ? 48.197 52.748 -4.050 1.00 20.37 147 GLY D C 1
ATOM 6783 O O . GLY D 1 79 ? 48.934 52.054 -4.743 1.00 20.41 147 GLY D O 1
ATOM 6784 N N . VAL D 1 80 ? 47.159 53.411 -4.552 1.00 19.72 148 VAL D N 1
ATOM 6785 C CA . VAL D 1 80 ? 46.879 53.419 -5.994 1.00 19.98 148 VAL D CA 1
ATOM 6786 C C . VAL D 1 80 ? 47.402 54.699 -6.637 1.00 20.21 148 VAL D C 1
ATOM 6787 O O . VAL D 1 80 ? 47.107 55.789 -6.165 1.00 21.71 148 VAL D O 1
ATOM 6791 N N . SER D 1 81 ? 48.180 54.563 -7.713 1.00 20.38 149 SER D N 1
ATOM 6792 C CA . SER D 1 81 ? 48.724 55.741 -8.420 1.00 20.69 149 SER D CA 1
ATOM 6793 C C . SER D 1 81 ? 47.809 56.092 -9.574 1.00 20.45 149 SER D C 1
ATOM 6794 O O . SER D 1 81 ? 46.979 55.270 -9.962 1.00 19.58 149 SER D O 1
ATOM 6797 N N . ILE D 1 82 ? 47.969 57.304 -10.119 1.00 19.45 150 ILE D N 1
ATOM 6798 C CA . ILE D 1 82 ? 47.291 57.674 -11.369 1.00 19.90 150 ILE D CA 1
ATOM 6799 C C . ILE D 1 82 ? 48.306 58.274 -12.346 1.00 19.82 150 ILE D C 1
ATOM 6800 O O . ILE D 1 82 ? 49.204 59.016 -11.945 1.00 19.89 150 ILE D O 1
ATOM 6805 N N . LYS D 1 83 ? 48.156 57.953 -13.625 1.00 19.46 151 LYS D N 1
ATOM 6806 C CA . LYS D 1 83 ? 49.030 58.521 -14.642 1.00 19.93 151 LYS D CA 1
ATOM 6807 C C . LYS D 1 83 ? 48.290 59.302 -15.729 1.00 19.18 151 LYS D C 1
ATOM 6808 O O . LYS D 1 83 ? 48.845 60.265 -16.277 1.00 18.21 151 LYS D O 1
ATOM 6814 N N . HIS D 1 84 ? 47.056 58.892 -16.037 1.00 17.80 152 HIS D N 1
ATOM 6815 C CA . HIS D 1 84 ? 46.337 59.386 -17.198 1.00 17.50 152 HIS D CA 1
ATOM 6816 C C . HIS D 1 84 ? 45.031 59.997 -16.726 1.00 17.23 152 HIS D C 1
ATOM 6817 O O . HIS D 1 84 ? 44.164 59.280 -16.246 1.00 18.59 152 HIS D O 1
ATOM 6824 N N . VAL D 1 85 ? 44.926 61.323 -16.820 1.00 15.86 153 VAL D N 1
ATOM 6825 C CA . VAL D 1 85 ? 43.790 62.058 -16.231 1.00 14.96 153 VAL D CA 1
ATOM 6826 C C . VAL D 1 85 ? 43.105 62.838 -17.336 1.00 14.93 153 VAL D C 1
ATOM 6827 O O . VAL D 1 85 ? 43.732 63.697 -17.978 1.00 14.76 153 VAL D O 1
ATOM 6831 N N . TYR D 1 86 ? 41.826 62.514 -17.570 1.00 14.64 154 TYR D N 1
ATOM 6832 C CA . TYR D 1 86 ? 41.021 63.182 -18.580 1.00 15.22 154 TYR D CA 1
ATOM 6833 C C . TYR D 1 86 ? 39.848 63.812 -17.878 1.00 14.95 154 TYR D C 1
ATOM 6834 O O . TYR D 1 86 ? 39.210 63.155 -17.066 1.00 15.09 154 TYR D O 1
ATOM 6843 N N . ALA D 1 87 ? 39.572 65.077 -18.200 1.00 14.94 155 ALA D N 1
ATOM 6844 C CA . ALA D 1 87 ? 38.430 65.798 -17.629 1.00 14.61 155 ALA D CA 1
ATOM 6845 C C . ALA D 1 87 ? 37.522 66.366 -18.707 1.00 14.69 155 ALA D C 1
ATOM 6846 O O . ALA D 1 87 ? 37.978 66.791 -19.750 1.00 14.65 155 ALA D O 1
ATOM 6848 N N . SER D 1 88 ? 36.225 66.392 -18.422 1.00 14.17 156 SER D N 1
ATOM 6849 C CA . SER D 1 88 ? 35.291 67.122 -19.232 1.00 14.76 156 SER D CA 1
ATOM 6850 C C . SER D 1 88 ? 35.715 68.595 -19.211 1.00 14.84 156 SER D C 1
ATOM 6851 O O . SER D 1 88 ? 36.313 69.067 -18.236 1.00 14.16 156 SER D O 1
ATOM 6854 N N . PRO D 1 89 ? 35.455 69.310 -20.301 1.00 14.96 157 PRO D N 1
ATOM 6855 C CA . PRO D 1 89 ? 35.869 70.729 -20.355 1.00 15.29 157 PRO D CA 1
ATOM 6856 C C . PRO D 1 89 ? 35.096 71.695 -19.427 1.00 15.88 157 PRO D C 1
ATOM 6857 O O . PRO D 1 89 ? 35.521 72.858 -19.260 1.00 16.94 157 PRO D O 1
ATOM 6861 N N . ALA D 1 90 ? 34.005 71.223 -18.811 1.00 14.94 158 ALA D N 1
ATOM 6862 C CA . ALA D 1 90 ? 33.278 72.011 -17.808 1.00 14.73 158 ALA D CA 1
ATOM 6863 C C . ALA D 1 90 ? 34.226 72.362 -16.660 1.00 14.64 158 ALA D C 1
ATOM 6864 O O . ALA D 1 90 ? 34.967 71.505 -16.162 1.00 14.61 158 ALA D O 1
ATOM 6866 N N . LEU D 1 91 ? 34.210 73.630 -16.258 1.00 13.76 159 LEU D N 1
ATOM 6867 C CA . LEU D 1 91 ? 35.092 74.063 -15.184 1.00 13.48 159 LEU D CA 1
ATOM 6868 C C . LEU D 1 91 ? 34.953 73.189 -13.939 1.00 12.97 159 LEU D C 1
ATOM 6869 O O . LEU D 1 91 ? 35.962 72.873 -13.300 1.00 14.24 159 LEU D O 1
ATOM 6874 N N . ARG D 1 92 ? 33.730 72.816 -13.573 1.00 12.35 160 ARG D N 1
ATOM 6875 C CA . ARG D 1 92 ? 33.547 71.983 -12.380 1.00 13.06 160 ARG D CA 1
ATOM 6876 C C . ARG D 1 92 ? 34.333 70.648 -12.475 1.00 13.90 160 ARG D C 1
ATOM 6877 O O . ARG D 1 92 ? 34.806 70.123 -11.458 1.00 13.77 160 ARG D O 1
ATOM 6885 N N . CYS D 1 93 ? 34.519 70.142 -13.694 1.00 12.78 161 CYS D N 1
ATOM 6886 C CA . CYS D 1 93 ? 35.193 68.856 -13.893 1.00 12.94 161 CYS D CA 1
ATOM 6887 C C . CYS D 1 93 ? 36.705 69.058 -13.810 1.00 12.90 161 CYS D C 1
ATOM 6888 O O . CYS D 1 93 ? 37.414 68.265 -13.178 1.00 12.71 161 CYS D O 1
ATOM 6891 N N . VAL D 1 94 ? 37.192 70.131 -14.435 1.00 12.36 162 VAL D N 1
ATOM 6892 C CA . VAL D 1 94 ? 38.615 70.460 -14.384 1.00 13.65 162 VAL D CA 1
ATOM 6893 C C . VAL D 1 94 ? 39.057 70.721 -12.947 1.00 13.28 162 VAL D C 1
ATOM 6894 O O . VAL D 1 94 ? 40.107 70.243 -12.503 1.00 13.58 162 VAL D O 1
ATOM 6898 N N . GLU D 1 95 ? 38.250 71.490 -12.199 1.00 13.30 163 GLU D N 1
ATOM 6899 C CA . GLU D 1 95 ? 38.577 71.728 -10.786 1.00 13.11 163 GLU D CA 1
ATOM 6900 C C . GLU D 1 95 ? 38.519 70.487 -9.928 1.00 13.29 163 GLU D C 1
ATOM 6901 O O . GLU D 1 95 ? 39.368 70.298 -9.049 1.00 12.04 163 GLU D O 1
ATOM 6907 N N . THR D 1 96 ? 37.551 69.614 -10.210 1.00 11.59 164 THR D N 1
ATOM 6908 C CA . THR D 1 96 ? 37.506 68.299 -9.524 1.00 12.25 164 THR D CA 1
ATOM 6909 C C . THR D 1 96 ? 38.792 67.508 -9.773 1.00 12.66 164 THR D C 1
ATOM 6910 O O . THR D 1 96 ? 39.363 66.917 -8.835 1.00 12.97 164 THR D O 1
ATOM 6914 N N . ALA D 1 97 ? 39.198 67.448 -11.034 1.00 12.77 165 ALA D N 1
ATOM 6915 C CA . ALA D 1 97 ? 40.452 66.788 -11.391 1.00 13.57 165 ALA D CA 1
ATOM 6916 C C . ALA D 1 97 ? 41.619 67.357 -10.596 1.00 13.74 165 ALA D C 1
ATOM 6917 O O . ALA D 1 97 ? 42.466 66.628 -10.096 1.00 14.10 165 ALA D O 1
ATOM 6919 N N . GLN D 1 98 ? 41.682 68.680 -10.481 1.00 12.63 166 GLN D N 1
ATOM 6920 C CA . GLN D 1 98 ? 42.775 69.281 -9.704 1.00 14.06 166 GLN D CA 1
ATOM 6921 C C . GLN D 1 98 ? 42.714 68.953 -8.217 1.00 13.01 166 GLN D C 1
ATOM 6922 O O . GLN D 1 98 ? 43.740 68.653 -7.600 1.00 12.56 166 GLN D O 1
ATOM 6928 N N . GLY D 1 99 ? 41.525 69.053 -7.623 1.00 13.00 167 GLY D N 1
ATOM 6929 C CA . GLY D 1 99 ? 41.350 68.730 -6.186 1.00 13.17 167 GLY D CA 1
ATOM 6930 C C . GLY D 1 99 ? 41.756 67.273 -5.943 1.00 13.15 167 GLY D C 1
ATOM 6931 O O . GLY D 1 99 ? 42.429 66.921 -4.962 1.00 14.24 167 GLY D O 1
ATOM 6932 N N . PHE D 1 100 ? 41.388 66.430 -6.884 1.00 13.02 168 PHE D N 1
ATOM 6933 C CA . PHE D 1 100 ? 41.702 65.003 -6.823 1.00 13.17 168 PHE D CA 1
ATOM 6934 C C . PHE D 1 100 ? 43.223 64.763 -6.852 1.00 13.85 168 PHE D C 1
ATOM 6935 O O . PHE D 1 100 ? 43.793 64.051 -6.005 1.00 13.34 168 PHE D O 1
ATOM 6943 N N . LEU D 1 101 ? 43.883 65.410 -7.803 1.00 13.47 169 LEU D N 1
ATOM 6944 C CA . LEU D 1 101 ? 45.353 65.331 -7.917 1.00 13.22 169 LEU D CA 1
ATOM 6945 C C . LEU D 1 101 ? 46.048 65.918 -6.685 1.00 14.09 169 LEU D C 1
ATOM 6946 O O . LEU D 1 101 ? 47.095 65.416 -6.270 1.00 14.98 169 LEU D O 1
ATOM 6951 N N . ASP D 1 102 ? 45.471 66.972 -6.116 1.00 14.23 170 ASP D N 1
ATOM 6952 C CA . ASP D 1 102 ? 45.994 67.548 -4.875 1.00 15.89 170 ASP D CA 1
ATOM 6953 C C . ASP D 1 102 ? 45.956 66.526 -3.717 1.00 15.89 170 ASP D C 1
ATOM 6954 O O . ASP D 1 102 ? 46.915 66.407 -2.940 1.00 16.76 170 ASP D O 1
ATOM 6959 N N . GLY D 1 103 ? 44.850 65.792 -3.601 1.00 15.71 171 GLY D N 1
ATOM 6960 C CA . GLY D 1 103 ? 44.683 64.833 -2.507 1.00 15.74 171 GLY D CA 1
ATOM 6961 C C . GLY D 1 103 ? 45.565 63.616 -2.714 1.00 15.70 171 GLY D C 1
ATOM 6962 O O . GLY D 1 103 ? 46.117 63.036 -1.764 1.00 15.19 171 GLY D O 1
ATOM 6963 N N . LEU D 1 104 ? 45.695 63.230 -3.982 1.00 14.63 172 LEU D N 1
ATOM 6964 C CA . LEU D 1 104 ? 46.550 62.087 -4.357 1.00 16.00 172 LEU D CA 1
ATOM 6965 C C . LEU D 1 104 ? 48.038 62.413 -4.190 1.00 16.10 172 LEU D C 1
ATOM 6966 O O . LEU D 1 104 ? 48.863 61.488 -4.074 1.00 16.63 172 LEU D O 1
ATOM 6971 N N . ARG D 1 105 ? 48.368 63.708 -4.170 1.00 16.90 173 ARG D N 1
ATOM 6972 C CA . ARG D 1 105 ? 49.753 64.208 -4.231 1.00 18.46 173 ARG D CA 1
ATOM 6973 C C . ARG D 1 105 ? 50.483 63.641 -5.436 1.00 18.68 173 ARG D C 1
ATOM 6974 O O . ARG D 1 105 ? 51.640 63.228 -5.352 1.00 18.85 173 ARG D O 1
ATOM 6982 N N . ALA D 1 106 ? 49.785 63.620 -6.566 1.00 18.36 174 ALA D N 1
ATOM 6983 C CA . ALA D 1 106 ? 50.360 63.183 -7.819 1.00 18.10 174 ALA D CA 1
ATOM 6984 C C . ALA D 1 106 ? 51.541 64.062 -8.215 1.00 18.70 174 ALA D C 1
ATOM 6985 O O . ALA D 1 106 ? 51.586 65.253 -7.872 1.00 19.49 174 ALA D O 1
ATOM 6987 N N . ASP D 1 107 ? 52.489 63.476 -8.942 1.00 20.51 175 ASP D N 1
ATOM 6988 C CA . ASP D 1 107 ? 53.591 64.241 -9.531 1.00 21.31 175 ASP D CA 1
ATOM 6989 C C . ASP D 1 107 ? 53.020 65.372 -10.400 1.00 20.82 175 ASP D C 1
ATOM 6990 O O . ASP D 1 107 ? 52.071 65.139 -11.135 1.00 19.36 175 ASP D O 1
ATOM 6995 N N . PRO D 1 108 ? 53.572 66.606 -10.304 1.00 19.35 176 PRO D N 1
ATOM 6996 C CA . PRO D 1 108 ? 53.046 67.698 -11.130 1.00 19.21 176 PRO D CA 1
ATOM 6997 C C . PRO D 1 108 ? 53.190 67.490 -12.640 1.00 17.28 176 PRO D C 1
ATOM 6998 O O . PRO D 1 108 ? 52.518 68.152 -13.407 1.00 16.42 176 PRO D O 1
ATOM 7002 N N . SER D 1 109 ? 53.976 66.511 -13.062 1.00 16.90 177 SER D N 1
ATOM 7003 C CA . SER D 1 109 ? 54.016 66.160 -14.479 1.00 16.59 177 SER D CA 1
ATOM 7004 C C . SER D 1 109 ? 52.737 65.419 -14.956 1.00 16.43 177 SER D C 1
ATOM 7005 O O . SER D 1 109 ? 52.507 65.279 -16.174 1.00 16.20 177 SER D O 1
ATOM 7008 N N . VAL D 1 110 ? 51.907 64.958 -14.008 1.00 14.14 178 VAL D N 1
ATOM 7009 C CA . VAL D 1 110 ? 50.614 64.344 -14.378 1.00 14.25 178 VAL D CA 1
ATOM 7010 C C . VAL D 1 110 ? 49.640 65.489 -14.662 1.00 13.96 178 VAL D C 1
ATOM 7011 O O . VAL D 1 110 ? 49.196 66.161 -13.727 1.00 15.01 178 VAL D O 1
ATOM 7015 N N . LYS D 1 111 ? 49.324 65.699 -15.940 1.00 13.75 179 LYS D N 1
ATOM 7016 C CA . LYS D 1 111 ? 48.486 66.838 -16.351 1.00 14.30 179 LYS D CA 1
ATOM 7017 C C . LYS D 1 111 ? 47.038 66.439 -16.519 1.00 15.48 179 LYS D C 1
ATOM 7018 O O . LYS D 1 111 ? 46.742 65.279 -16.786 1.00 16.94 179 LYS D O 1
ATOM 7024 N N . ILE D 1 112 ? 46.143 67.413 -16.389 1.00 14.50 180 ILE D N 1
ATOM 7025 C CA . ILE D 1 112 ? 44.747 67.171 -16.674 1.00 15.08 180 ILE D CA 1
ATOM 7026 C C . ILE D 1 112 ? 44.536 67.408 -18.180 1.00 13.66 180 ILE D C 1
ATOM 7027 O O . ILE D 1 112 ? 44.779 68.518 -18.687 1.00 13.47 180 ILE D O 1
ATOM 7032 N N . LYS D 1 113 ? 44.118 66.362 -18.883 1.00 13.05 181 LYS D N 1
ATOM 7033 C CA . LYS D 1 113 ? 43.866 66.397 -20.332 1.00 14.82 181 LYS D CA 1
ATOM 7034 C C . LYS D 1 113 ? 42.394 66.741 -20.551 1.00 15.09 181 LYS D C 1
ATOM 7035 O O . LYS D 1 113 ? 41.517 65.945 -20.251 1.00 15.69 181 LYS D O 1
ATOM 7041 N N . VAL D 1 114 ? 42.127 67.947 -21.033 1.00 14.30 182 VAL D N 1
ATOM 7042 C CA . VAL D 1 114 ? 40.740 68.385 -21.269 1.00 15.31 182 VAL D CA 1
ATOM 7043 C C . VAL D 1 114 ? 40.177 67.759 -22.548 1.00 15.66 182 VAL D C 1
ATOM 7044 O O . VAL D 1 114 ? 40.690 67.968 -23.663 1.00 14.64 182 VAL D O 1
ATOM 7048 N N . GLU D 1 115 ? 39.126 66.971 -22.353 1.00 15.40 183 GLU D N 1
ATOM 7049 C CA . GLU D 1 115 ? 38.584 66.122 -23.415 1.00 16.32 183 GLU D CA 1
ATOM 7050 C C . GLU D 1 115 ? 37.088 66.374 -23.603 1.00 16.79 183 GLU D C 1
ATOM 7051 O O . GLU D 1 115 ? 36.273 65.896 -22.802 1.00 16.23 183 GLU D O 1
ATOM 7057 N N . PRO D 1 116 ? 36.718 67.152 -24.640 1.00 18.39 184 PRO D N 1
ATOM 7058 C CA . PRO D 1 116 ? 35.305 67.428 -24.930 1.00 18.82 184 PRO D CA 1
ATOM 7059 C C . PRO D 1 116 ? 34.488 66.170 -25.154 1.00 19.03 184 PRO D C 1
ATOM 7060 O O . PRO D 1 116 ? 33.264 66.193 -24.953 1.00 19.59 184 PRO D O 1
ATOM 7064 N N . GLY D 1 117 ? 35.148 65.074 -25.523 1.00 18.54 185 GLY D N 1
ATOM 7065 C CA . GLY D 1 117 ? 34.458 63.789 -25.627 1.00 17.99 185 GLY D CA 1
ATOM 7066 C C . GLY D 1 117 ? 33.705 63.431 -24.361 1.00 18.43 185 GLY D C 1
ATOM 7067 O O . GLY D 1 117 ? 32.704 62.716 -24.410 1.00 18.77 185 GLY D O 1
ATOM 7068 N N . LEU D 1 118 ? 34.207 63.927 -23.225 1.00 16.22 186 LEU D N 1
ATOM 7069 C CA . LEU D 1 118 ? 33.627 63.615 -21.917 1.00 16.28 186 LEU D CA 1
ATOM 7070 C C . LEU D 1 118 ? 32.470 64.502 -21.473 1.00 15.84 186 LEU D C 1
ATOM 7071 O O . LEU D 1 118 ? 31.843 64.232 -20.418 1.00 16.26 186 LEU D O 1
ATOM 7076 N N . PHE D 1 119 ? 32.216 65.576 -22.215 1.00 16.55 187 PHE D N 1
ATOM 7077 C CA . PHE D 1 119 ? 31.167 66.525 -21.829 1.00 15.97 187 PHE D CA 1
ATOM 7078 C C . PHE D 1 119 ? 29.793 65.873 -21.807 1.00 17.02 187 PHE D C 1
ATOM 7079 O O . PHE D 1 119 ? 29.570 64.887 -22.517 1.00 17.50 187 PHE D O 1
ATOM 7087 N N . GLU D 1 120 ? 28.907 66.396 -20.946 1.00 16.96 188 GLU D N 1
ATOM 7088 C CA . GLU D 1 120 ? 27.547 65.898 -20.748 1.00 17.30 188 GLU D CA 1
ATOM 7089 C C . GLU D 1 120 ? 26.751 66.001 -22.037 1.00 17.33 188 GLU D C 1
ATOM 7090 O O . GLU D 1 120 ? 27.181 66.651 -23.002 1.00 16.65 188 GLU D O 1
ATOM 7096 N N . PHE D 1 121 ? 25.576 65.388 -22.012 1.00 17.68 189 PHE D N 1
ATOM 7097 C CA . PHE D 1 121 ? 24.654 65.362 -23.144 1.00 18.90 189 PHE D CA 1
ATOM 7098 C C . PHE D 1 121 ? 24.171 66.775 -23.455 1.00 19.54 189 PHE D C 1
ATOM 7099 O O . PHE D 1 121 ? 23.748 67.505 -22.556 1.00 19.87 189 PHE D O 1
ATOM 7107 N N . LYS D 1 122 ? 24.289 67.166 -24.722 1.00 20.87 190 LYS D N 1
ATOM 7108 C CA . LYS D 1 122 ? 23.774 68.444 -25.194 1.00 22.34 190 LYS D CA 1
ATOM 7109 C C . LYS D 1 122 ? 22.368 68.167 -25.731 1.00 22.98 190 LYS D C 1
ATOM 7110 O O . LYS D 1 122 ? 22.188 67.884 -26.908 1.00 24.11 190 LYS D O 1
ATOM 7116 N N . ASN D 1 123 ? 21.399 68.196 -24.828 1.00 24.33 191 ASN D N 1
ATOM 7117 C CA . ASN D 1 123 ? 20.047 67.683 -25.081 1.00 25.32 191 ASN D CA 1
ATOM 7118 C C . ASN D 1 123 ? 19.234 68.717 -25.827 1.00 25.31 191 ASN D C 1
ATOM 7119 O O . ASN D 1 123 ? 19.127 69.859 -25.360 1.00 24.23 191 ASN D O 1
ATOM 7124 N N . TRP D 1 124 ? 18.689 68.332 -26.988 1.00 26.58 192 TRP D N 1
ATOM 7125 C CA . TRP D 1 124 ? 17.821 69.214 -27.768 1.00 28.89 192 TRP D CA 1
ATOM 7126 C C . TRP D 1 124 ? 16.696 69.755 -26.888 1.00 30.07 192 TRP D C 1
ATOM 7127 O O . TRP D 1 124 ? 16.295 70.903 -27.035 1.00 30.62 192 TRP D O 1
ATOM 7138 N N . HIS D 1 125 ? 16.219 68.931 -25.953 1.00 31.44 193 HIS D N 1
ATOM 7139 C CA . HIS D 1 125 ? 15.061 69.290 -25.121 1.00 33.46 193 HIS D CA 1
ATOM 7140 C C . HIS D 1 125 ? 15.414 70.161 -23.931 1.00 34.57 193 HIS D C 1
ATOM 7141 O O . HIS D 1 125 ? 14.518 70.670 -23.275 1.00 34.61 193 HIS D O 1
ATOM 7148 N N . MET D 1 126 ? 16.713 70.321 -23.658 1.00 35.47 194 MET D N 1
ATOM 7149 C CA . MET D 1 126 ? 17.218 71.083 -22.506 1.00 36.62 194 MET D CA 1
ATOM 7150 C C . MET D 1 126 ? 18.387 71.934 -23.008 1.00 36.66 194 MET D C 1
ATOM 7151 O O . MET D 1 126 ? 19.536 71.630 -22.683 1.00 36.15 194 MET D O 1
ATOM 7156 N N . PRO D 1 127 ? 18.118 72.962 -23.844 1.00 36.49 195 PRO D N 1
ATOM 7157 C CA . PRO D 1 127 ? 19.251 73.742 -24.362 1.00 36.65 195 PRO D CA 1
ATOM 7158 C C . PRO D 1 127 ? 19.943 74.576 -23.273 1.00 36.50 195 PRO D C 1
ATOM 7159 O O . PRO D 1 127 ? 19.282 75.126 -22.383 1.00 37.00 195 PRO D O 1
ATOM 7163 N N . LYS D 1 128 ? 21.268 74.625 -23.328 1.00 35.80 196 LYS D N 1
ATOM 7164 C CA . LYS D 1 128 ? 22.063 75.401 -22.374 1.00 35.12 196 LYS D CA 1
ATOM 7165 C C . LYS D 1 128 ? 23.074 76.253 -23.125 1.00 34.53 196 LYS D C 1
ATOM 7166 O O . LYS D 1 128 ? 23.557 75.862 -24.186 1.00 34.39 196 LYS D O 1
ATOM 7172 N N . GLY D 1 129 ? 23.402 77.413 -22.570 1.00 33.79 197 GLY D N 1
ATOM 7173 C CA . GLY D 1 129 ? 24.557 78.163 -23.053 1.00 33.46 197 GLY D CA 1
ATOM 7174 C C . GLY D 1 129 ? 25.796 77.354 -22.717 1.00 32.89 197 GLY D C 1
ATOM 7175 O O . GLY D 1 129 ? 25.895 76.761 -21.631 1.00 34.12 197 GLY D O 1
ATOM 7176 N N . ILE D 1 130 ? 26.724 77.283 -23.660 1.00 31.60 198 ILE D N 1
ATOM 7177 C CA . ILE D 1 130 ? 28.001 76.607 -23.418 1.00 30.40 198 ILE D CA 1
ATOM 7178 C C . ILE D 1 130 ? 29.136 77.613 -23.526 1.00 28.47 198 ILE D C 1
ATOM 7179 O O . ILE D 1 130 ? 29.240 78.337 -24.520 1.00 28.14 198 ILE D O 1
ATOM 7184 N N . ASP D 1 131 ? 29.999 77.637 -22.512 1.00 25.58 199 ASP D N 1
ATOM 7185 C CA . ASP D 1 131 ? 31.132 78.544 -22.500 1.00 23.17 199 ASP D CA 1
ATOM 7186 C C . ASP D 1 131 ? 32.235 77.822 -21.732 1.00 22.23 199 ASP D C 1
ATOM 7187 O O . ASP D 1 131 ? 32.070 77.537 -20.546 1.00 21.28 199 ASP D O 1
ATOM 7192 N N . PHE D 1 132 ? 33.330 77.487 -22.411 1.00 19.99 200 PHE D N 1
ATOM 7193 C CA . PHE D 1 132 ? 34.441 76.769 -21.762 1.00 19.18 200 PHE D CA 1
ATOM 7194 C C . PHE D 1 132 ? 35.675 77.670 -21.625 1.00 19.19 200 PHE D C 1
ATOM 7195 O O . PHE D 1 132 ? 35.977 78.467 -22.524 1.00 20.24 200 PHE D O 1
ATOM 7203 N N . MET D 1 133 ? 36.408 77.514 -20.526 1.00 17.98 201 MET D N 1
ATOM 7204 C CA . MET D 1 133 ? 37.689 78.188 -20.394 1.00 18.18 201 MET D CA 1
ATOM 7205 C C . MET D 1 133 ? 38.715 77.458 -21.239 1.00 18.31 201 MET D C 1
ATOM 7206 O O . MET D 1 133 ? 38.672 76.229 -21.361 1.00 19.37 201 MET D O 1
ATOM 7211 N N . THR D 1 134 ? 39.619 78.201 -21.863 1.00 18.06 202 THR D N 1
ATOM 7212 C CA . THR D 1 134 ? 40.663 77.567 -22.662 1.00 17.60 202 THR D CA 1
ATOM 7213 C C . THR D 1 134 ? 41.754 76.962 -21.770 1.00 17.84 202 THR D C 1
ATOM 7214 O O . THR D 1 134 ? 41.860 77.337 -20.601 1.00 17.48 202 THR D O 1
ATOM 7218 N N . PRO D 1 135 ? 42.543 75.996 -22.314 1.00 18.43 203 PRO D N 1
ATOM 7219 C CA . PRO D 1 135 ? 43.612 75.421 -21.482 1.00 19.32 203 PRO D CA 1
ATOM 7220 C C . PRO D 1 135 ? 44.545 76.488 -20.892 1.00 19.05 203 PRO D C 1
ATOM 7221 O O . PRO D 1 135 ? 44.941 76.384 -19.724 1.00 18.49 203 PRO D O 1
ATOM 7225 N N . ILE D 1 136 ? 44.862 77.537 -21.655 1.00 18.87 204 ILE D N 1
ATOM 7226 C CA . ILE D 1 136 ? 45.697 78.621 -21.107 1.00 19.25 204 ILE D CA 1
ATOM 7227 C C . ILE D 1 136 ? 45.003 79.417 -19.970 1.00 18.42 204 ILE D C 1
ATOM 7228 O O . ILE D 1 136 ? 45.624 79.715 -18.936 1.00 18.17 204 ILE D O 1
ATOM 7233 N N . GLU D 1 137 ? 43.715 79.721 -20.150 1.00 17.36 205 GLU D N 1
ATOM 7234 C CA . GLU D 1 137 ? 42.925 80.356 -19.092 1.00 16.19 205 GLU D CA 1
ATOM 7235 C C . GLU D 1 137 ? 42.862 79.490 -17.836 1.00 15.92 205 GLU D C 1
ATOM 7236 O O . GLU D 1 137 ? 42.947 79.986 -16.711 1.00 16.81 205 GLU D O 1
ATOM 7242 N N . LEU D 1 138 ? 42.705 78.189 -18.025 1.00 15.24 206 LEU D N 1
ATOM 7243 C CA . LEU D 1 138 ? 42.671 77.272 -16.892 1.00 14.79 206 LEU D CA 1
ATOM 7244 C C . LEU D 1 138 ? 44.033 77.214 -16.189 1.00 15.39 206 LEU D C 1
ATOM 7245 O O . LEU D 1 138 ? 44.114 77.195 -14.963 1.00 15.16 206 LEU D O 1
ATOM 7250 N N . CYS D 1 139 ? 45.108 77.197 -16.958 1.00 15.89 207 CYS D N 1
ATOM 7251 C CA . CYS D 1 139 ? 46.452 77.188 -16.329 1.00 16.25 207 CYS D CA 1
ATOM 7252 C C . CYS D 1 139 ? 46.703 78.463 -15.549 1.00 16.99 207 CYS D C 1
ATOM 7253 O O . CYS D 1 139 ? 47.275 78.418 -14.471 1.00 16.44 207 CYS D O 1
ATOM 7256 N N . LYS D 1 140 ? 46.256 79.593 -16.096 1.00 17.86 208 LYS D N 1
ATOM 7257 C CA . LYS D 1 140 ? 46.428 80.896 -15.459 1.00 19.33 208 LYS D CA 1
ATOM 7258 C C . LYS D 1 140 ? 45.744 80.931 -14.106 1.00 19.89 208 LYS D C 1
ATOM 7259 O O . LYS D 1 140 ? 46.239 81.540 -13.158 1.00 20.82 208 LYS D O 1
ATOM 7265 N N . ALA D 1 141 ? 44.618 80.244 -14.039 1.00 18.96 209 ALA D N 1
ATOM 7266 C CA . ALA D 1 141 ? 43.848 80.051 -12.816 1.00 19.86 209 ALA D CA 1
ATOM 7267 C C . ALA D 1 141 ? 44.550 79.134 -11.786 1.00 20.24 209 ALA D C 1
ATOM 7268 O O . ALA D 1 141 ? 44.101 79.038 -10.642 1.00 21.40 209 ALA D O 1
ATOM 7270 N N . GLY D 1 142 ? 45.643 78.486 -12.185 1.00 18.86 210 GLY D N 1
ATOM 7271 C CA . GLY D 1 142 ? 46.371 77.573 -11.299 1.00 18.52 210 GLY D CA 1
ATOM 7272 C C . GLY D 1 142 ? 46.057 76.092 -11.473 1.00 18.44 210 GLY D C 1
ATOM 7273 O O . GLY D 1 142 ? 46.528 75.241 -10.678 1.00 20.61 210 GLY D O 1
ATOM 7274 N N . LEU D 1 143 ? 45.286 75.745 -12.501 1.00 16.01 211 LEU D N 1
ATOM 7275 C CA . LEU D 1 143 ? 44.954 74.326 -12.736 1.00 14.29 211 LEU D CA 1
ATOM 7276 C C . LEU D 1 143 ? 45.997 73.637 -13.620 1.00 14.25 211 LEU D C 1
ATOM 7277 O O . LEU D 1 143 ? 46.472 74.230 -14.596 1.00 16.07 211 LEU D O 1
ATOM 7282 N N . ASN D 1 144 ? 46.347 72.394 -13.294 1.00 14.64 212 ASN D N 1
ATOM 7283 C CA . ASN D 1 144 ? 47.482 71.721 -13.969 1.00 14.58 212 ASN D CA 1
ATOM 7284 C C . ASN D 1 144 ? 47.068 71.081 -15.294 1.00 15.60 212 ASN D C 1
ATOM 7285 O O . ASN D 1 144 ? 47.107 69.853 -15.461 1.00 15.08 212 ASN D O 1
ATOM 7290 N N . VAL D 1 145 ? 46.643 71.912 -16.242 1.00 15.20 213 VAL D N 1
ATOM 7291 C CA . VAL D 1 145 ? 46.055 71.431 -17.484 1.00 16.41 213 VAL D CA 1
ATOM 7292 C C . VAL D 1 145 ? 47.138 71.256 -18.565 1.00 17.28 213 VAL D C 1
ATOM 7293 O O . VAL D 1 145 ? 48.034 72.093 -18.708 1.00 16.47 213 VAL D O 1
ATOM 7297 N N . ASP D 1 146 ? 47.022 70.167 -19.306 1.00 17.62 214 ASP D N 1
ATOM 7298 C CA . ASP D 1 146 ? 47.889 69.870 -20.438 1.00 18.91 214 ASP D CA 1
ATOM 7299 C C . ASP D 1 146 ? 47.619 70.833 -21.590 1.00 20.68 214 ASP D C 1
ATOM 7300 O O . ASP D 1 146 ? 46.522 70.843 -22.203 1.00 21.60 214 ASP D O 1
ATOM 7305 N N . MET D 1 147 ? 48.633 71.633 -21.896 1.00 22.42 215 MET D N 1
ATOM 7306 C CA . MET D 1 147 ? 48.556 72.663 -22.910 1.00 24.32 215 MET D CA 1
ATOM 7307 C C . MET D 1 147 ? 48.881 72.200 -24.314 1.00 25.56 215 MET D C 1
ATOM 7308 O O . MET D 1 147 ? 48.728 72.981 -25.265 1.00 27.82 215 MET D O 1
ATOM 7316 N N . THR D 1 148 ? 49.329 70.961 -24.458 1.00 25.11 216 THR D N 1
ATOM 7317 C CA . THR D 1 148 ? 49.657 70.424 -25.784 1.00 25.01 216 THR D CA 1
ATOM 7318 C C . THR D 1 148 ? 48.741 69.254 -26.175 1.00 24.26 216 THR D C 1
ATOM 7319 O O . THR D 1 148 ? 48.808 68.753 -27.307 1.00 24.56 216 THR D O 1
ATOM 7323 N N . TYR D 1 149 ? 47.860 68.848 -25.263 1.00 22.59 217 TYR D N 1
ATOM 7324 C CA . TYR D 1 149 ? 46.951 67.720 -25.506 1.00 21.46 217 TYR D CA 1
ATOM 7325 C C . TYR D 1 149 ? 46.082 67.959 -26.718 1.00 21.93 217 TYR D C 1
ATOM 7326 O O . TYR D 1 149 ? 45.463 69.018 -26.836 1.00 20.67 217 TYR D O 1
ATOM 7335 N N . LYS D 1 150 ? 45.997 66.966 -27.599 1.00 21.95 218 LYS D N 1
ATOM 7336 C CA . LYS D 1 150 ? 45.083 67.081 -28.748 1.00 23.57 218 LYS D CA 1
ATOM 7337 C C . LYS D 1 150 ? 43.909 66.121 -28.528 1.00 22.76 218 LYS D C 1
ATOM 7338 O O . LYS D 1 150 ? 44.100 64.905 -28.451 1.00 22.72 218 LYS D O 1
ATOM 7344 N N . PRO D 1 151 ? 42.693 66.674 -28.339 1.00 22.60 219 PRO D N 1
ATOM 7345 C CA . PRO D 1 151 ? 41.598 65.803 -27.907 1.00 22.98 219 PRO D CA 1
ATOM 7346 C C . PRO D 1 151 ? 41.158 64.749 -28.920 1.00 22.84 219 PRO D C 1
ATOM 7347 O O . PRO D 1 151 ? 41.364 64.918 -30.122 1.00 22.72 219 PRO D O 1
ATOM 7351 N N . TYR D 1 152 ? 40.518 63.691 -28.434 1.00 22.51 220 TYR D N 1
ATOM 7352 C CA . TYR D 1 152 ? 39.938 62.690 -29.328 1.00 22.54 220 TYR D CA 1
ATOM 7353 C C . TYR D 1 152 ? 38.705 63.171 -30.060 1.00 23.46 220 TYR D C 1
ATOM 7354 O O . TYR D 1 152 ? 38.407 62.698 -31.170 1.00 23.59 220 TYR D O 1
ATOM 7363 N N . VAL D 1 153 ? 37.979 64.090 -29.433 1.00 22.97 221 VAL D N 1
ATOM 7364 C CA . VAL D 1 153 ? 36.713 64.546 -29.944 1.00 23.91 221 VAL D CA 1
ATOM 7365 C C . VAL D 1 153 ? 36.668 66.059 -29.996 1.00 24.73 221 VAL D C 1
ATOM 7366 O O . VAL D 1 153 ? 37.024 66.733 -29.025 1.00 24.82 221 VAL D O 1
ATOM 7370 N N . GLU D 1 154 ? 36.263 66.564 -31.162 1.00 26.77 222 GLU D N 1
ATOM 7371 C CA . GLU D 1 154 ? 35.888 67.971 -31.369 1.00 29.03 222 GLU D CA 1
ATOM 7372 C C . GLU D 1 154 ? 34.360 68.094 -31.233 1.00 29.49 222 GLU D C 1
ATOM 7373 O O . GLU D 1 154 ? 33.612 67.341 -31.872 1.00 30.08 222 GLU D O 1
ATOM 7379 N N . MET D 1 155 ? 33.911 69.041 -30.413 1.00 29.10 223 MET D N 1
ATOM 7380 C CA . MET D 1 155 ? 32.486 69.244 -30.134 1.00 28.92 223 MET D CA 1
ATOM 7381 C C . MET D 1 155 ? 32.059 70.678 -30.442 1.00 28.90 223 MET D C 1
ATOM 7382 O O . MET D 1 155 ? 32.708 71.612 -29.978 1.00 29.38 223 MET D O 1
ATOM 7387 N N . ASP D 1 156 ? 30.966 70.865 -31.197 1.00 28.39 224 ASP D N 1
ATOM 7388 C CA . ASP D 1 156 ? 30.383 72.206 -31.347 1.00 28.52 224 ASP D CA 1
ATOM 7389 C C . ASP D 1 156 ? 29.441 72.585 -30.178 1.00 28.97 224 ASP D C 1
ATOM 7390 O O . ASP D 1 156 ? 29.272 71.822 -29.218 1.00 28.94 224 ASP D O 1
ATOM 7395 N N . ALA D 1 157 ? 28.844 73.770 -30.269 1.00 29.15 225 ALA D N 1
ATOM 7396 C CA . ALA D 1 157 ? 27.967 74.295 -29.230 1.00 30.01 225 ALA D CA 1
ATOM 7397 C C . ALA D 1 157 ? 26.507 73.852 -29.360 1.00 30.39 225 ALA D C 1
ATOM 7398 O O . ALA D 1 157 ? 25.664 74.235 -28.538 1.00 31.75 225 ALA D O 1
ATOM 7400 N N . SER D 1 158 ? 26.198 73.035 -30.364 1.00 29.57 226 SER D N 1
ATOM 7401 C CA . SER D 1 158 ? 24.805 72.670 -30.641 1.00 29.12 226 SER D CA 1
ATOM 7402 C C . SER D 1 158 ? 24.330 71.333 -30.050 1.00 27.90 226 SER D C 1
ATOM 7403 O O . SER D 1 158 ? 25.125 70.464 -29.690 1.00 26.77 226 SER D O 1
ATOM 7406 N N . ALA D 1 159 ? 23.010 71.183 -29.975 1.00 26.63 227 ALA D N 1
ATOM 7407 C CA . ALA D 1 159 ? 22.371 69.921 -29.582 1.00 25.15 227 ALA D CA 1
ATOM 7408 C C . ALA D 1 159 ? 22.895 68.744 -30.385 1.00 24.68 227 ALA D C 1
ATOM 7409 O O . ALA D 1 159 ? 23.420 68.898 -31.506 1.00 23.29 227 ALA D O 1
ATOM 7411 N N . GLU D 1 160 ? 22.747 67.555 -29.811 1.00 22.75 228 GLU D N 1
ATOM 7412 C CA . GLU D 1 160 ? 23.172 66.343 -30.467 1.00 24.02 228 GLU D CA 1
ATOM 7413 C C . GLU D 1 160 ? 22.130 65.249 -30.226 1.00 24.75 228 GLU D C 1
ATOM 7414 O O . GLU D 1 160 ? 21.316 65.373 -29.324 1.00 25.52 228 GLU D O 1
ATOM 7420 N N . THR D 1 161 ? 22.160 64.168 -31.006 1.00 26.79 229 THR D N 1
ATOM 7421 C CA . THR D 1 161 ? 21.248 63.052 -30.718 1.00 28.74 229 THR D CA 1
ATOM 7422 C C . THR D 1 161 ? 21.815 62.325 -29.514 1.00 29.48 229 THR D C 1
ATOM 7423 O O . THR D 1 161 ? 23.014 62.402 -29.258 1.00 28.96 229 THR D O 1
ATOM 7427 N N . MET D 1 162 ? 20.957 61.639 -28.769 1.00 30.62 230 MET D N 1
ATOM 7428 C CA . MET D 1 162 ? 21.419 60.787 -27.687 1.00 31.12 230 MET D CA 1
ATOM 7429 C C . MET D 1 162 ? 22.478 59.792 -28.220 1.00 30.94 230 MET D C 1
ATOM 7430 O O . MET D 1 162 ? 23.491 59.552 -27.556 1.00 30.47 230 MET D O 1
ATOM 7435 N N . ASP D 1 163 ? 22.278 59.257 -29.429 1.00 30.87 231 ASP D N 1
ATOM 7436 C CA . ASP D 1 163 ? 23.263 58.361 -30.068 1.00 31.05 231 ASP D CA 1
ATOM 7437 C C . ASP D 1 163 ? 24.627 59.028 -30.313 1.00 29.82 231 ASP D C 1
ATOM 7438 O O . ASP D 1 163 ? 25.670 58.426 -30.054 1.00 29.41 231 ASP D O 1
ATOM 7443 N N . GLU D 1 164 ? 24.603 60.260 -30.829 1.00 28.67 232 GLU D N 1
ATOM 7444 C CA . GLU D 1 164 ? 25.820 61.052 -31.056 1.00 27.12 232 GLU D CA 1
ATOM 7445 C C . GLU D 1 164 ? 26.535 61.332 -29.725 1.00 25.76 232 GLU D C 1
ATOM 7446 O O . GLU D 1 164 ? 27.755 61.267 -29.673 1.00 24.78 232 GLU D O 1
ATOM 7452 N N . PHE D 1 165 ? 25.766 61.605 -28.668 1.00 23.93 233 PHE D N 1
ATOM 7453 C CA . PHE D 1 165 ? 26.335 61.803 -27.332 1.00 23.08 233 PHE D CA 1
ATOM 7454 C C . PHE D 1 165 ? 27.082 60.557 -26.852 1.00 22.55 233 PHE D C 1
ATOM 7455 O O . PHE D 1 165 ? 28.231 60.639 -26.406 1.00 21.14 233 PHE D O 1
ATOM 7463 N N . PHE D 1 166 ? 26.436 59.398 -26.907 1.00 21.79 234 PHE D N 1
ATOM 7464 C CA . PHE D 1 166 ? 27.105 58.199 -26.427 1.00 22.57 234 PHE D CA 1
ATOM 7465 C C . PHE D 1 166 ? 28.293 57.783 -27.282 1.00 22.66 234 PHE D C 1
ATOM 7466 O O . PHE D 1 166 ? 29.252 57.242 -26.765 1.00 22.46 234 PHE D O 1
ATOM 7474 N N . LYS D 1 167 ? 28.228 58.037 -28.591 1.00 23.66 235 LYS D N 1
ATOM 7475 C CA . LYS D 1 167 ? 29.347 57.701 -29.475 1.00 24.00 235 LYS D CA 1
ATOM 7476 C C . LYS D 1 167 ? 30.591 58.523 -29.125 1.00 24.12 235 LYS D C 1
ATOM 7477 O O . LYS D 1 167 ? 31.701 58.019 -29.089 1.00 24.42 235 LYS D O 1
ATOM 7483 N N . ARG D 1 168 ? 30.360 59.794 -28.854 1.00 23.95 236 ARG D N 1
ATOM 7484 C CA . ARG D 1 168 ? 31.338 60.782 -28.421 1.00 23.58 236 ARG D CA 1
ATOM 7485 C C . ARG D 1 168 ? 32.147 60.294 -27.184 1.00 22.85 236 ARG D C 1
ATOM 7486 O O . ARG D 1 168 ? 33.397 60.279 -27.172 1.00 20.99 236 ARG D O 1
ATOM 7494 N N . GLY D 1 169 ? 31.423 59.851 -26.155 1.00 22.03 237 GLY D N 1
ATOM 7495 C CA . GLY D 1 169 ? 32.033 59.377 -24.924 1.00 20.99 237 GLY D CA 1
ATOM 7496 C C . GLY D 1 169 ? 32.744 58.059 -25.099 1.00 21.81 237 GLY D C 1
ATOM 7497 O O . GLY D 1 169 ? 33.834 57.859 -24.556 1.00 21.28 237 GLY D O 1
ATOM 7498 N N . GLU D 1 170 ? 32.136 57.157 -25.875 1.00 21.26 238 GLU D N 1
ATOM 7499 C CA . GLU D 1 170 ? 32.740 55.864 -26.173 1.00 22.28 238 GLU D CA 1
ATOM 7500 C C . GLU D 1 170 ? 34.056 56.031 -26.944 1.00 21.73 238 GLU D C 1
ATOM 7501 O O . GLU D 1 170 ? 35.050 55.397 -26.609 1.00 22.15 238 GLU D O 1
ATOM 7507 N N . VAL D 1 171 ? 34.043 56.858 -27.986 1.00 22.01 239 VAL D N 1
ATOM 7508 C CA . VAL D 1 171 ? 35.260 57.139 -28.766 1.00 21.60 239 VAL D CA 1
ATOM 7509 C C . VAL D 1 171 ? 36.389 57.609 -27.849 1.00 21.11 239 VAL D C 1
ATOM 7510 O O . VAL D 1 171 ? 37.477 57.030 -27.846 1.00 21.39 239 VAL D O 1
ATOM 7514 N N . ALA D 1 172 ? 36.104 58.632 -27.042 1.00 20.74 240 ALA D N 1
ATOM 7515 C CA . ALA D 1 172 ? 37.113 59.210 -26.153 1.00 20.57 240 ALA D CA 1
ATOM 7516 C C . ALA D 1 172 ? 37.590 58.239 -25.090 1.00 20.02 240 ALA D C 1
ATOM 7517 O O . ALA D 1 172 ? 38.790 58.175 -24.808 1.00 21.09 240 ALA D O 1
ATOM 7519 N N . MET D 1 173 ? 36.661 57.498 -24.474 1.00 19.42 241 MET D N 1
ATOM 7520 C CA . MET D 1 173 ? 37.039 56.577 -23.401 1.00 18.58 241 MET D CA 1
ATOM 7521 C C . MET D 1 173 ? 37.819 55.376 -23.931 1.00 18.64 241 MET D C 1
ATOM 7522 O O . MET D 1 173 ? 38.850 54.986 -23.381 1.00 17.70 241 MET D O 1
ATOM 7527 N N . GLN D 1 174 ? 37.329 54.793 -25.011 1.00 19.24 242 GLN D N 1
ATOM 7528 C CA . GLN D 1 174 ? 38.024 53.655 -25.610 1.00 20.13 242 GLN D CA 1
ATOM 7529 C C . GLN D 1 174 ? 39.399 54.029 -26.162 1.00 20.25 242 GLN D C 1
ATOM 7530 O O . GLN D 1 174 ? 40.353 53.261 -26.055 1.00 20.96 242 GLN D O 1
ATOM 7536 N N . ALA D 1 175 ? 39.510 55.221 -26.736 1.00 21.22 243 ALA D N 1
ATOM 7537 C CA . ALA D 1 175 ? 40.776 55.682 -27.270 1.00 20.57 243 ALA D CA 1
ATOM 7538 C C . ALA D 1 175 ? 41.788 55.946 -26.166 1.00 21.44 243 ALA D C 1
ATOM 7539 O O . ALA D 1 175 ? 42.980 55.602 -26.301 1.00 21.75 243 ALA D O 1
ATOM 7541 N N . ALA D 1 176 ? 41.325 56.563 -25.072 1.00 20.44 244 ALA D N 1
ATOM 7542 C CA . ALA D 1 176 ? 42.164 56.767 -23.903 1.00 20.68 244 ALA D CA 1
ATOM 7543 C C . ALA D 1 176 ? 42.697 55.422 -23.357 1.00 20.92 244 ALA D C 1
ATOM 7544 O O . ALA D 1 176 ? 43.889 55.290 -23.086 1.00 20.54 244 ALA D O 1
ATOM 7546 N N . VAL D 1 177 ? 41.820 54.431 -23.202 1.00 21.06 245 VAL D N 1
ATOM 7547 C CA . VAL D 1 177 ? 42.249 53.111 -22.728 1.00 22.38 245 VAL D CA 1
ATOM 7548 C C . VAL D 1 177 ? 43.201 52.414 -23.739 1.00 23.02 245 VAL D C 1
ATOM 7549 O O . VAL D 1 177 ? 44.262 51.893 -23.359 1.00 23.36 245 VAL D O 1
ATOM 7553 N N . ASN D 1 178 ? 42.825 52.414 -25.013 1.00 23.97 246 ASN D N 1
ATOM 7554 C CA . ASN D 1 178 ? 43.664 51.771 -26.041 1.00 25.39 246 ASN D CA 1
ATOM 7555 C C . ASN D 1 178 ? 45.047 52.393 -26.185 1.00 26.16 246 ASN D C 1
ATOM 7556 O O . ASN D 1 178 ? 46.055 51.669 -26.333 1.00 27.08 246 ASN D O 1
ATOM 7561 N N . ASP D 1 179 ? 45.115 53.724 -26.150 1.00 26.34 247 ASP D N 1
ATOM 7562 C CA . ASP D 1 179 ? 46.392 54.416 -26.358 1.00 27.27 247 ASP D CA 1
ATOM 7563 C C . ASP D 1 179 ? 47.363 54.305 -25.189 1.00 27.46 247 ASP D C 1
ATOM 7564 O O . ASP D 1 179 ? 48.572 54.486 -25.365 1.00 27.85 247 ASP D O 1
ATOM 7569 N N . THR D 1 180 ? 46.839 54.004 -24.000 1.00 27.45 248 THR D N 1
ATOM 7570 C CA . THR D 1 180 ? 47.661 53.915 -22.787 1.00 27.98 248 THR D CA 1
ATOM 7571 C C . THR D 1 180 ? 47.964 52.464 -22.405 1.00 28.84 248 THR D C 1
ATOM 7572 O O . THR D 1 180 ? 48.601 52.201 -21.371 1.00 28.46 248 THR D O 1
ATOM 7576 N N . GLU D 1 181 ? 47.494 51.523 -23.223 1.00 30.05 249 GLU D N 1
ATOM 7577 C CA . GLU D 1 181 ? 47.722 50.111 -22.943 1.00 32.36 249 GLU D CA 1
ATOM 7578 C C . GLU D 1 181 ? 49.219 49.768 -22.843 1.00 32.86 249 GLU D C 1
ATOM 7579 O O . GLU D 1 181 ? 49.603 49.054 -21.918 1.00 33.00 249 GLU D O 1
ATOM 7585 N N . LYS D 1 182 ? 50.040 50.284 -23.771 1.00 34.04 250 LYS D N 1
ATOM 7586 C CA . LYS D 1 182 ? 51.514 50.090 -23.739 1.00 35.15 250 LYS D CA 1
ATOM 7587 C C . LYS D 1 182 ? 52.178 50.529 -22.427 1.00 34.94 250 LYS D C 1
ATOM 7588 O O . LYS D 1 182 ? 52.807 49.727 -21.737 1.00 35.58 250 LYS D O 1
ATOM 7594 N N . ASP D 1 183 ? 52.072 51.818 -22.124 1.00 34.70 251 ASP D N 1
ATOM 7595 C CA . ASP D 1 183 ? 52.567 52.419 -20.878 1.00 34.39 251 ASP D CA 1
ATOM 7596 C C . ASP D 1 183 ? 52.005 51.708 -19.633 1.00 32.59 251 ASP D C 1
ATOM 7597 O O . ASP D 1 183 ? 52.730 51.490 -18.662 1.00 32.34 251 ASP D O 1
ATOM 7602 N N . GLY D 1 184 ? 50.708 51.386 -19.672 1.00 30.96 252 GLY D N 1
ATOM 7603 C CA . GLY D 1 184 ? 50.005 50.667 -18.601 1.00 29.25 252 GLY D CA 1
ATOM 7604 C C . GLY D 1 184 ? 49.697 51.369 -17.274 1.00 27.79 252 GLY D C 1
ATOM 7605 O O . GLY D 1 184 ? 49.460 50.711 -16.259 1.00 29.68 252 GLY D O 1
ATOM 7606 N N . GLY D 1 185 ? 49.712 52.690 -17.257 1.00 25.33 253 GLY D N 1
ATOM 7607 C CA . GLY D 1 185 ? 49.298 53.425 -16.048 1.00 21.46 253 GLY D CA 1
ATOM 7608 C C . GLY D 1 185 ? 47.787 53.430 -15.838 1.00 19.21 253 GLY D C 1
ATOM 7609 O O . GLY D 1 185 ? 47.011 53.198 -16.761 1.00 18.44 253 GLY D O 1
ATOM 7610 N N . ASN D 1 186 ? 47.373 53.715 -14.610 1.00 17.81 254 ASN D N 1
ATOM 7611 C CA . ASN D 1 186 ? 45.956 53.804 -14.292 1.00 17.31 254 ASN D CA 1
ATOM 7612 C C . ASN D 1 186 ? 45.361 55.087 -14.893 1.00 17.00 254 ASN D C 1
ATOM 7613 O O . ASN D 1 186 ? 46.043 56.101 -15.028 1.00 17.94 254 ASN D O 1
ATOM 7618 N N . VAL D 1 187 ? 44.067 55.051 -15.195 1.00 16.22 255 VAL D N 1
ATOM 7619 C CA . VAL D 1 187 ? 43.386 56.127 -15.919 1.00 15.70 255 VAL D CA 1
ATOM 7620 C C . VAL D 1 187 ? 42.207 56.626 -15.079 1.00 15.11 255 VAL D C 1
ATOM 7621 O O . VAL D 1 187 ? 41.537 55.852 -14.388 1.00 15.14 255 VAL D O 1
ATOM 7625 N N . ILE D 1 188 ? 41.952 57.932 -15.125 1.00 14.33 256 ILE D N 1
ATOM 7626 C CA . ILE D 1 188 ? 40.707 58.438 -14.528 1.00 14.33 256 ILE D CA 1
ATOM 7627 C C . ILE D 1 188 ? 40.000 59.373 -15.487 1.00 14.00 256 ILE D C 1
ATOM 7628 O O . ILE D 1 188 ? 40.646 60.209 -16.115 1.00 14.85 256 ILE D O 1
ATOM 7633 N N . PHE D 1 189 ? 38.679 59.196 -15.604 1.00 14.10 257 PHE D N 1
ATOM 7634 C CA . PHE D 1 189 ? 37.824 60.127 -16.328 1.00 14.95 257 PHE D CA 1
ATOM 7635 C C . PHE D 1 189 ? 37.072 60.967 -15.305 1.00 15.06 257 PHE D C 1
ATOM 7636 O O . PHE D 1 189 ? 36.321 60.428 -14.498 1.00 16.52 257 PHE D O 1
ATOM 7644 N N . ILE D 1 190 ? 37.260 62.274 -15.350 1.00 14.92 258 ILE D N 1
ATOM 7645 C CA . ILE D 1 190 ? 36.560 63.154 -14.403 1.00 15.66 258 ILE D CA 1
ATOM 7646 C C . ILE D 1 190 ? 35.509 63.933 -15.154 1.00 15.69 258 ILE D C 1
ATOM 7647 O O . ILE D 1 190 ? 35.797 64.699 -16.087 1.00 15.35 258 ILE D O 1
ATOM 7652 N N . GLY D 1 191 ? 34.262 63.714 -14.753 1.00 14.91 259 GLY D N 1
ATOM 7653 C CA . GLY D 1 191 ? 33.157 64.243 -15.560 1.00 15.56 259 GLY D CA 1
ATOM 7654 C C . GLY D 1 191 ? 31.884 64.450 -14.778 1.00 14.84 259 GLY D C 1
ATOM 7655 O O . GLY D 1 191 ? 31.854 65.154 -13.759 1.00 15.31 259 GLY D O 1
ATOM 7656 N N . HIS D 1 192 ? 30.839 63.844 -15.306 1.00 14.82 260 HIS D N 1
ATOM 7657 C CA . HIS D 1 192 ? 29.489 64.151 -14.936 1.00 13.72 260 HIS D CA 1
ATOM 7658 C C . HIS D 1 192 ? 28.852 62.908 -14.339 1.00 15.04 260 HIS D C 1
ATOM 7659 O O . HIS D 1 192 ? 29.477 61.816 -14.344 1.00 15.26 260 HIS D O 1
ATOM 7666 N N . ALA D 1 193 ? 27.613 63.042 -13.850 1.00 16.34 261 ALA D N 1
ATOM 7667 C CA . ALA D 1 193 ? 26.922 61.894 -13.247 1.00 17.08 261 ALA D CA 1
ATOM 7668 C C . ALA D 1 193 ? 26.883 60.695 -14.195 1.00 18.35 261 ALA D C 1
ATOM 7669 O O . ALA D 1 193 ? 27.045 59.538 -13.763 1.00 20.90 261 ALA D O 1
ATOM 7671 N N . ILE D 1 194 ? 26.687 60.951 -15.491 1.00 18.48 262 ILE D N 1
ATOM 7672 C CA . ILE D 1 194 ? 26.540 59.873 -16.463 1.00 18.76 262 ILE D CA 1
ATOM 7673 C C . ILE D 1 194 ? 27.914 59.266 -16.849 1.00 18.20 262 ILE D C 1
ATOM 7674 O O . ILE D 1 194 ? 28.001 58.145 -17.402 1.00 17.72 262 ILE D O 1
ATOM 7679 N N . THR D 1 195 ? 29.001 59.958 -16.510 1.00 16.13 263 THR D N 1
ATOM 7680 C CA . THR D 1 195 ? 30.336 59.466 -16.870 1.00 17.16 263 THR D CA 1
ATOM 7681 C C . THR D 1 195 ? 30.624 58.040 -16.353 1.00 17.11 263 THR D C 1
ATOM 7682 O O . THR D 1 195 ? 31.262 57.226 -17.050 1.00 17.71 263 THR D O 1
ATOM 7686 N N . LEU D 1 196 ? 30.138 57.725 -15.149 1.00 17.17 264 LEU D N 1
ATOM 7687 C CA . LEU D 1 196 ? 30.363 56.409 -14.559 1.00 18.19 264 LEU D CA 1
ATOM 7688 C C . LEU D 1 196 ? 29.744 55.309 -15.443 1.00 18.75 264 LEU D C 1
ATOM 7689 O O . LEU D 1 196 ? 30.406 54.320 -15.766 1.00 19.53 264 LEU D O 1
ATOM 7694 N N . ASP D 1 197 ? 28.495 55.490 -15.864 1.00 18.96 265 ASP D N 1
ATOM 7695 C CA . ASP D 1 197 ? 27.824 54.479 -16.723 1.00 20.21 265 ASP D CA 1
ATOM 7696 C C . ASP D 1 197 ? 28.459 54.414 -18.104 1.00 19.22 265 ASP D C 1
ATOM 7697 O O . ASP D 1 197 ? 28.529 53.339 -18.731 1.00 18.02 265 ASP D O 1
ATOM 7702 N N . GLN D 1 198 ? 28.914 55.569 -18.584 1.00 18.50 266 GLN D N 1
ATOM 7703 C CA . GLN D 1 198 ? 29.581 55.633 -19.884 1.00 18.81 266 GLN D CA 1
ATOM 7704 C C . GLN D 1 198 ? 30.855 54.813 -19.838 1.00 18.94 266 GLN D C 1
ATOM 7705 O O . GLN D 1 198 ? 31.196 54.111 -20.798 1.00 19.02 266 GLN D O 1
ATOM 7711 N N . MET D 1 199 ? 31.581 54.895 -18.723 1.00 18.57 267 MET D N 1
ATOM 7712 C CA . MET D 1 199 ? 32.856 54.186 -18.617 1.00 18.91 267 MET D CA 1
ATOM 7713 C C . MET D 1 199 ? 32.595 52.690 -18.684 1.00 19.26 267 MET D C 1
ATOM 7714 O O . MET D 1 199 ? 33.284 51.952 -19.401 1.00 18.82 267 MET D O 1
ATOM 7719 N N . VAL D 1 200 ? 31.598 52.254 -17.928 1.00 19.40 268 VAL D N 1
ATOM 7720 C CA . VAL D 1 200 ? 31.314 50.837 -17.820 1.00 19.45 268 VAL D CA 1
ATOM 7721 C C . VAL D 1 200 ? 30.929 50.327 -19.220 1.00 19.69 268 VAL D C 1
ATOM 7722 O O . VAL D 1 200 ? 31.454 49.319 -19.681 1.00 19.75 268 VAL D O 1
ATOM 7726 N N . GLY D 1 201 ? 30.047 51.054 -19.904 1.00 19.41 269 GLY D N 1
ATOM 7727 C CA . GLY D 1 201 ? 29.617 50.692 -21.264 1.00 19.53 269 GLY D CA 1
ATOM 7728 C C . GLY D 1 201 ? 30.729 50.689 -22.309 1.00 19.69 269 GLY D C 1
ATOM 7729 O O . GLY D 1 201 ? 30.766 49.822 -23.183 1.00 20.29 269 GLY D O 1
ATOM 7730 N N . ALA D 1 202 ? 31.634 51.660 -22.233 1.00 19.74 270 ALA D N 1
ATOM 7731 C CA . ALA D 1 202 ? 32.759 51.721 -23.184 1.00 19.36 270 ALA D CA 1
ATOM 7732 C C . ALA D 1 202 ? 33.703 50.551 -23.001 1.00 20.23 270 ALA D C 1
ATOM 7733 O O . ALA D 1 202 ? 34.140 49.944 -23.983 1.00 20.05 270 ALA D O 1
ATOM 7735 N N . LEU D 1 203 ? 34.021 50.240 -21.741 1.00 20.24 271 LEU D N 1
ATOM 7736 C CA . LEU D 1 203 ? 35.067 49.236 -21.445 1.00 20.95 271 LEU D CA 1
ATOM 7737 C C . LEU D 1 203 ? 34.537 47.813 -21.612 1.00 21.82 271 LEU D C 1
ATOM 7738 O O . LEU D 1 203 ? 35.266 46.912 -22.073 1.00 22.31 271 LEU D O 1
ATOM 7743 N N . HIS D 1 204 ? 33.271 47.606 -21.247 1.00 22.03 272 HIS D N 1
ATOM 7744 C CA . HIS D 1 204 ? 32.635 46.323 -21.559 1.00 23.05 272 HIS D CA 1
ATOM 7745 C C . HIS D 1 204 ? 32.639 46.060 -23.066 1.00 23.55 272 HIS D C 1
ATOM 7746 O O . HIS D 1 204 ? 32.827 44.916 -23.507 1.00 24.26 272 HIS D O 1
ATOM 7753 N N . ARG D 1 205 ? 32.443 47.109 -23.858 1.00 23.68 273 ARG D N 1
ATOM 7754 C CA . ARG D 1 205 ? 32.437 46.977 -25.307 1.00 24.95 273 ARG D CA 1
ATOM 7755 C C . ARG D 1 205 ? 33.832 46.656 -25.879 1.00 25.94 273 ARG D C 1
ATOM 7756 O O . ARG D 1 205 ? 33.948 46.256 -27.039 1.00 26.53 273 ARG D O 1
ATOM 7764 N N . LEU D 1 206 ? 34.880 46.826 -25.070 1.00 27.47 274 LEU D N 1
ATOM 7765 C CA . LEU D 1 206 ? 36.248 46.488 -25.497 1.00 29.25 274 LEU D CA 1
ATOM 7766 C C . LEU D 1 206 ? 36.537 44.993 -25.367 1.00 30.92 274 LEU D C 1
ATOM 7767 O O . LEU D 1 206 ? 37.535 44.510 -25.909 1.00 31.36 274 LEU D O 1
ATOM 7772 N N . ARG D 1 207 ? 35.664 44.273 -24.662 1.00 32.59 275 ARG D N 1
ATOM 7773 C CA . ARG D 1 207 ? 35.794 42.823 -24.433 1.00 35.20 275 ARG D CA 1
ATOM 7774 C C . ARG D 1 207 ? 35.336 41.987 -25.638 1.00 37.01 275 ARG D C 1
ATOM 7775 O O . ARG D 1 207 ? 34.588 42.471 -26.485 1.00 36.66 275 ARG D O 1
ATOM 7783 N N . ASP D 1 208 ? 35.770 40.722 -25.684 1.00 40.06 276 ASP D N 1
ATOM 7784 C CA . ASP D 1 208 ? 35.406 39.797 -26.774 1.00 42.93 276 ASP D CA 1
ATOM 7785 C C . ASP D 1 208 ? 34.091 39.040 -26.527 1.00 44.21 276 ASP D C 1
ATOM 7786 O O . ASP D 1 208 ? 33.453 38.562 -27.475 1.00 44.72 276 ASP D O 1
ATOM 7791 N N . ASP D 1 209 ? 33.689 38.948 -25.261 1.00 45.39 277 ASP D N 1
ATOM 7792 C CA . ASP D 1 209 ? 32.641 38.023 -24.831 1.00 46.69 277 ASP D CA 1
ATOM 7793 C C . ASP D 1 209 ? 31.363 38.707 -24.353 1.00 47.82 277 ASP D C 1
ATOM 7794 O O . ASP D 1 209 ? 30.672 38.181 -23.475 1.00 48.33 277 ASP D O 1
ATOM 7799 N N . MET D 1 210 ? 31.046 39.873 -24.909 1.00 48.94 278 MET D N 1
ATOM 7800 C CA . MET D 1 210 ? 29.883 40.633 -24.440 1.00 50.12 278 MET D CA 1
ATOM 7801 C C . MET D 1 210 ? 29.079 41.284 -25.566 1.00 50.45 278 MET D C 1
ATOM 7802 O O . MET D 1 210 ? 28.727 42.463 -25.491 1.00 50.65 278 MET D O 1
ATOM 7807 N N . GLU D 1 211 ? 28.775 40.501 -26.602 1.00 50.88 279 GLU D N 1
ATOM 7808 C CA . GLU D 1 211 ? 27.896 40.950 -27.695 1.00 51.10 279 GLU D CA 1
ATOM 7809 C C . GLU D 1 211 ? 26.498 41.346 -27.186 1.00 50.55 279 GLU D C 1
ATOM 7810 O O . GLU D 1 211 ? 25.771 42.097 -27.844 1.00 50.64 279 GLU D O 1
ATOM 7816 N N . ASP D 1 212 ? 26.136 40.845 -26.007 1.00 49.88 280 ASP D N 1
ATOM 7817 C CA . ASP D 1 212 ? 24.829 41.131 -25.416 1.00 49.26 280 ASP D CA 1
ATOM 7818 C C . ASP D 1 212 ? 24.861 42.251 -24.357 1.00 47.92 280 ASP D C 1
ATOM 7819 O O . ASP D 1 212 ? 23.985 42.308 -23.479 1.00 48.22 280 ASP D O 1
ATOM 7824 N N . VAL D 1 213 ? 25.858 43.139 -24.441 1.00 46.09 281 VAL D N 1
ATOM 7825 C CA . VAL D 1 213 ? 25.893 44.346 -23.589 1.00 43.82 281 VAL D CA 1
ATOM 7826 C C . VAL D 1 213 ? 24.612 45.172 -23.726 1.00 41.98 281 VAL D C 1
ATOM 7827 O O . VAL D 1 213 ? 24.040 45.268 -24.813 1.00 41.37 281 VAL D O 1
ATOM 7831 N N . GLN D 1 214 ? 24.170 45.758 -22.615 1.00 40.29 282 GLN D N 1
ATOM 7832 C CA . GLN D 1 214 ? 22.997 46.628 -22.610 1.00 38.83 282 GLN D CA 1
ATOM 7833 C C . GLN D 1 214 ? 23.244 47.899 -23.422 1.00 36.82 282 GLN D C 1
ATOM 7834 O O . GLN D 1 214 ? 24.312 48.517 -23.297 1.00 36.47 282 GLN D O 1
ATOM 7840 N N . PRO D 1 215 ? 22.267 48.285 -24.270 1.00 34.97 283 PRO D N 1
ATOM 7841 C CA . PRO D 1 215 ? 22.390 49.529 -25.022 1.00 33.56 283 PRO D CA 1
ATOM 7842 C C . PRO D 1 215 ? 22.498 50.723 -24.074 1.00 32.01 283 PRO D C 1
ATOM 7843 O O . PRO D 1 215 ? 22.023 50.663 -22.941 1.00 31.72 283 PRO D O 1
ATOM 7847 N N . TYR D 1 216 ? 23.134 51.789 -24.535 1.00 30.71 284 TYR D N 1
ATOM 7848 C CA . TYR D 1 216 ? 23.211 53.005 -23.747 1.00 30.04 284 TYR D CA 1
ATOM 7849 C C . TYR D 1 216 ? 21.825 53.591 -23.569 1.00 30.41 284 TYR D C 1
ATOM 7850 O O . TYR D 1 216 ? 20.999 53.575 -24.484 1.00 30.10 284 TYR D O 1
ATOM 7859 N N . GLU D 1 217 ? 21.598 54.129 -22.383 1.00 30.70 285 GLU D N 1
ATOM 7860 C CA . GLU D 1 217 ? 20.303 54.631 -21.987 1.00 32.28 285 GLU D CA 1
ATOM 7861 C C . GLU D 1 217 ? 20.547 55.851 -21.106 1.00 31.58 285 GLU D C 1
ATOM 7862 O O . GLU D 1 217 ? 21.245 55.757 -20.093 1.00 32.28 285 GLU D O 1
ATOM 7868 N N . ILE D 1 218 ? 19.986 56.999 -21.477 1.00 31.40 286 ILE D N 1
ATOM 7869 C CA . ILE D 1 218 ? 19.893 58.090 -20.508 1.00 31.34 286 ILE D CA 1
ATOM 7870 C C . ILE D 1 218 ? 18.611 57.840 -19.710 1.00 30.46 286 ILE D C 1
ATOM 7871 O O . ILE D 1 218 ? 17.574 57.445 -20.255 1.00 31.63 286 ILE D O 1
ATOM 7876 N N . GLY D 1 219 ? 18.680 58.071 -18.419 1.00 29.42 287 GLY D N 1
ATOM 7877 C CA . GLY D 1 219 ? 17.502 57.853 -17.608 1.00 26.99 287 GLY D CA 1
ATOM 7878 C C . GLY D 1 219 ? 17.463 56.435 -17.075 1.00 25.61 287 GLY D C 1
ATOM 7879 O O . GLY D 1 219 ? 16.448 56.013 -16.547 1.00 24.51 287 GLY D O 1
ATOM 7880 N N . ARG D 1 220 ? 18.575 55.705 -17.187 1.00 25.65 288 ARG D N 1
ATOM 7881 C CA . ARG D 1 220 ? 18.663 54.373 -16.579 1.00 23.86 288 ARG D CA 1
ATOM 7882 C C . ARG D 1 220 ? 18.234 54.420 -15.114 1.00 23.92 288 ARG D C 1
ATOM 7883 O O . ARG D 1 220 ? 17.455 53.581 -14.663 1.00 23.62 288 ARG D O 1
ATOM 7891 N N . ASN D 1 221 ? 18.740 55.412 -14.377 1.00 23.14 289 ASN D N 1
ATOM 7892 C CA . ASN D 1 221 ? 18.343 55.600 -12.992 1.00 23.31 289 ASN D CA 1
ATOM 7893 C C . ASN D 1 221 ? 17.661 56.961 -12.802 1.00 22.51 289 ASN D C 1
ATOM 7894 O O . ASN D 1 221 ? 17.858 57.873 -13.590 1.00 23.32 289 ASN D O 1
ATOM 7899 N N . LEU D 1 222 ? 16.884 57.090 -11.738 1.00 20.05 290 LEU D N 1
ATOM 7900 C CA . LEU D 1 222 ? 16.082 58.278 -11.530 1.00 18.80 290 LEU D CA 1
ATOM 7901 C C . LEU D 1 222 ? 16.904 59.442 -10.963 1.00 18.04 290 LEU D C 1
ATOM 7902 O O . LEU D 1 222 ? 16.614 60.608 -11.245 1.00 17.43 290 LEU D O 1
ATOM 7907 N N . LEU D 1 223 ? 17.877 59.118 -10.105 1.00 18.09 291 LEU D N 1
ATOM 7908 C CA . LEU D 1 223 ? 18.698 60.137 -9.441 1.00 18.87 291 LEU D CA 1
ATOM 7909 C C . LEU D 1 223 ? 20.126 60.084 -9.941 1.00 19.51 291 LEU D C 1
ATOM 7910 O O . LEU D 1 223 ? 20.605 59.020 -10.332 1.00 19.89 291 LEU D O 1
ATOM 7915 N N . LYS D 1 224 ? 20.806 61.234 -9.932 1.00 18.50 292 LYS D N 1
ATOM 7916 C CA . LYS D 1 224 ? 22.222 61.264 -10.287 1.00 19.31 292 LYS D CA 1
ATOM 7917 C C . LYS D 1 224 ? 23.035 60.664 -9.165 1.00 18.37 292 LYS D C 1
ATOM 7918 O O . LYS D 1 224 ? 22.681 60.815 -7.987 1.00 18.95 292 LYS D O 1
ATOM 7924 N N . VAL D 1 225 ? 24.120 59.983 -9.515 1.00 18.68 293 VAL D N 1
ATOM 7925 C CA . VAL D 1 225 ? 25.116 59.619 -8.513 1.00 18.76 293 VAL D CA 1
ATOM 7926 C C . VAL D 1 225 ? 25.559 60.888 -7.764 1.00 17.60 293 VAL D C 1
ATOM 7927 O O . VAL D 1 225 ? 25.546 61.989 -8.331 1.00 19.26 293 VAL D O 1
ATOM 7931 N N . PRO D 1 226 ? 25.916 60.741 -6.480 1.00 18.55 294 PRO D N 1
ATOM 7932 C CA . PRO D 1 226 ? 26.297 61.881 -5.642 1.00 17.55 294 PRO D CA 1
ATOM 7933 C C . PRO D 1 226 ? 27.567 62.590 -6.117 1.00 16.62 294 PRO D C 1
ATOM 7934 O O . PRO D 1 226 ? 28.344 62.024 -6.892 1.00 16.36 294 PRO D O 1
ATOM 7938 N N . TYR D 1 227 ? 27.765 63.810 -5.624 1.00 17.00 295 TYR D N 1
ATOM 7939 C CA . TYR D 1 227 ? 28.985 64.552 -5.886 1.00 16.55 295 TYR D CA 1
ATOM 7940 C C . TYR D 1 227 ? 30.214 63.680 -5.560 1.00 15.92 295 TYR D C 1
ATOM 7941 O O . TYR D 1 227 ? 30.288 63.062 -4.489 1.00 15.53 295 TYR D O 1
ATOM 7950 N N . CYS D 1 228 ? 31.163 63.658 -6.492 1.00 14.33 296 CYS D N 1
ATOM 7951 C CA . CYS D 1 228 ? 32.415 62.890 -6.380 1.00 14.79 296 CYS D CA 1
ATOM 7952 C C . CYS D 1 228 ? 32.184 61.392 -6.153 1.00 14.31 296 CYS D C 1
ATOM 7953 O O . CYS D 1 228 ? 33.047 60.705 -5.578 1.00 14.82 296 CYS D O 1
ATOM 7956 N N . ALA D 1 229 ? 31.050 60.885 -6.651 1.00 12.81 297 ALA D N 1
ATOM 7957 C CA . ALA D 1 229 ? 30.831 59.408 -6.748 1.00 13.00 297 ALA D CA 1
ATOM 7958 C C . ALA D 1 229 ? 31.944 58.804 -7.583 1.00 14.74 297 ALA D C 1
ATOM 7959 O O . ALA D 1 229 ? 32.271 59.340 -8.649 1.00 14.82 297 ALA D O 1
ATOM 7961 N N . LEU D 1 230 ?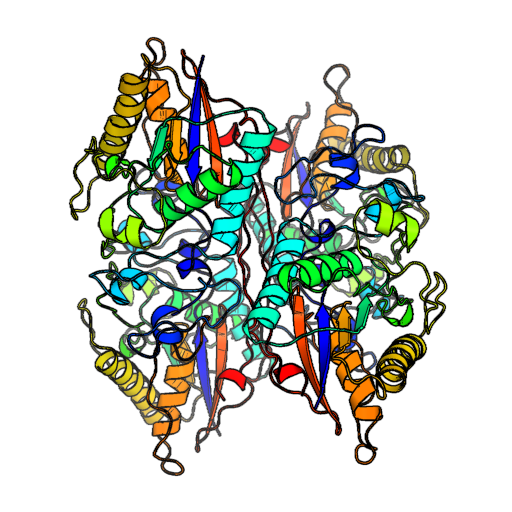 32.548 57.712 -7.100 1.00 15.14 298 LEU D N 1
ATOM 7962 C CA . LEU D 1 230 ? 33.669 57.086 -7.805 1.00 15.95 298 LEU D CA 1
ATOM 7963 C C . LEU D 1 230 ? 33.306 55.661 -8.224 1.00 17.00 298 LEU D C 1
ATOM 7964 O O . LEU D 1 230 ? 32.851 54.874 -7.394 1.00 17.52 298 LEU D O 1
ATOM 7969 N N . GLY D 1 231 ? 33.493 55.368 -9.507 1.00 16.38 299 GLY D N 1
ATOM 7970 C CA . GLY D 1 231 ? 33.316 54.021 -10.075 1.00 17.15 299 GLY D CA 1
ATOM 7971 C C . GLY D 1 231 ? 34.675 53.492 -10.517 1.00 16.62 299 GLY D C 1
ATOM 7972 O O . GLY D 1 231 ? 35.592 54.262 -10.863 1.00 16.74 299 GLY D O 1
ATOM 7973 N N . ALA D 1 232 ? 34.833 52.172 -10.490 1.00 16.91 300 ALA D N 1
ATOM 7974 C CA . ALA D 1 232 ? 36.144 51.587 -10.741 1.00 16.74 300 ALA D CA 1
ATOM 7975 C C . ALA D 1 232 ? 35.988 50.344 -11.610 1.00 18.35 300 ALA D C 1
ATOM 7976 O O . ALA D 1 232 ? 35.012 49.612 -11.490 1.00 19.20 300 ALA D O 1
ATOM 7978 N N . MET D 1 233 ? 36.938 50.158 -12.510 1.00 19.34 301 MET D N 1
ATOM 7979 C CA . MET D 1 233 ? 37.046 48.924 -13.269 1.00 20.40 301 MET D CA 1
ATOM 7980 C C . MET D 1 233 ? 38.508 48.510 -13.257 1.00 21.33 301 MET D C 1
ATOM 7981 O O . MET D 1 233 ? 39.384 49.344 -13.099 1.00 19.67 301 MET D O 1
ATOM 7986 N N . ARG D 1 234 ? 38.766 47.216 -13.415 1.00 21.59 302 ARG D N 1
ATOM 7987 C CA . ARG D 1 234 ? 40.129 46.713 -13.599 1.00 22.78 302 ARG D CA 1
ATOM 7988 C C . ARG D 1 234 ? 40.140 45.777 -14.783 1.00 23.73 302 ARG D C 1
ATOM 7989 O O . ARG D 1 234 ? 39.126 45.167 -15.071 1.00 23.69 302 ARG D O 1
ATOM 7997 N N . GLY D 1 235 ? 41.265 45.705 -15.483 1.00 24.40 303 GLY D N 1
ATOM 7998 C CA . GLY D 1 235 ? 41.344 44.925 -16.707 1.00 26.00 303 GLY D CA 1
ATOM 7999 C C . GLY D 1 235 ? 42.781 44.796 -17.169 1.00 26.58 303 GLY D C 1
ATOM 8000 O O . GLY D 1 235 ? 43.675 45.431 -16.606 1.00 26.58 303 GLY D O 1
ATOM 8001 N N . LYS D 1 236 ? 43.026 43.965 -18.178 1.00 27.63 304 LYS D N 1
ATOM 8002 C CA . LYS D 1 236 ? 42.009 43.173 -18.876 1.00 28.68 304 LYS D CA 1
ATOM 8003 C C . LYS D 1 236 ? 41.752 41.814 -18.203 1.00 28.57 304 LYS D C 1
ATOM 8004 O O . LYS D 1 236 ? 42.651 41.269 -17.545 1.00 28.82 304 LYS D O 1
ATOM 8010 N N . PRO D 1 237 ? 40.536 41.247 -18.370 1.00 28.57 305 PRO D N 1
ATOM 8011 C CA . PRO D 1 237 ? 39.348 41.759 -19.062 1.00 28.06 305 PRO D CA 1
ATOM 8012 C C . PRO D 1 237 ? 38.623 42.779 -18.181 1.00 27.19 305 PRO D C 1
ATOM 8013 O O . PRO D 1 237 ? 38.689 42.670 -16.952 1.00 27.70 305 PRO D O 1
ATOM 8017 N N . TRP D 1 238 ? 37.937 43.747 -18.793 1.00 26.62 306 TRP D N 1
ATOM 8018 C CA . TRP D 1 238 ? 37.370 44.884 -18.024 1.00 25.82 306 TRP D CA 1
ATOM 8019 C C . TRP D 1 238 ? 36.165 44.492 -17.183 1.00 25.58 306 TRP D C 1
ATOM 8020 O O . TRP D 1 238 ? 35.133 44.079 -17.717 1.00 25.28 306 TRP D O 1
ATOM 8031 N N . ASP D 1 239 ? 36.308 44.637 -15.865 1.00 25.24 307 ASP D N 1
ATOM 8032 C CA . ASP D 1 239 ? 35.283 44.246 -14.899 1.00 25.20 307 ASP D CA 1
ATOM 8033 C C . ASP D 1 239 ? 35.067 45.418 -13.971 1.00 23.96 307 ASP D C 1
ATOM 8034 O O . ASP D 1 239 ? 36.041 46.060 -13.544 1.00 23.42 307 ASP D O 1
ATOM 8039 N N . VAL D 1 240 ? 33.806 45.653 -13.629 1.00 23.81 308 VAL D N 1
ATOM 8040 C CA . VAL D 1 240 ? 33.417 46.556 -12.544 1.00 23.12 308 VAL D CA 1
ATOM 8041 C C . VAL D 1 240 ? 33.840 45.949 -11.195 1.00 23.77 308 VAL D C 1
ATOM 8042 O O . VAL D 1 240 ? 33.495 44.800 -10.874 1.00 23.37 308 VAL D O 1
ATOM 8046 N N . VAL D 1 241 ? 34.600 46.713 -10.414 1.00 23.16 309 VAL D N 1
ATOM 8047 C CA . VAL D 1 241 ? 35.096 46.259 -9.112 1.00 22.61 309 VAL D CA 1
ATOM 8048 C C . VAL D 1 241 ? 34.854 47.334 -8.058 1.00 22.89 309 VAL D C 1
ATOM 8049 O O . VAL D 1 241 ? 34.576 48.486 -8.395 1.00 21.95 309 VAL D O 1
ATOM 8053 N N . SER D 1 242 ? 34.951 46.949 -6.785 1.00 22.94 310 SER D N 1
ATOM 8054 C CA . SER D 1 242 ? 34.819 47.913 -5.708 1.00 23.27 310 SER D CA 1
ATOM 8055 C C . SER D 1 242 ? 35.974 48.885 -5.833 1.00 22.50 310 SER D C 1
ATOM 8056 O O . SER D 1 242 ? 37.107 48.468 -6.065 1.00 22.28 310 SER D O 1
ATOM 8059 N N . PRO D 1 243 ? 35.689 50.194 -5.707 1.00 22.45 311 PRO D N 1
ATOM 8060 C CA . PRO D 1 243 ? 36.766 51.153 -5.696 1.00 21.72 311 PRO D CA 1
ATOM 8061 C C . PRO D 1 243 ? 37.653 50.952 -4.466 1.00 21.90 311 PRO D C 1
ATOM 8062 O O . PRO D 1 243 ? 37.201 50.380 -3.473 1.00 21.12 311 PRO D O 1
ATOM 8066 N N . PRO D 1 244 ? 38.904 51.423 -4.539 1.00 22.69 312 PRO D N 1
ATOM 8067 C CA . PRO D 1 244 ? 39.879 51.169 -3.488 1.00 22.54 312 PRO D CA 1
ATOM 8068 C C . PRO D 1 244 ? 39.751 52.057 -2.241 1.00 22.94 312 PRO D C 1
ATOM 8069 O O . PRO D 1 244 ? 40.526 51.886 -1.283 1.00 22.88 312 PRO D O 1
ATOM 8073 N N . CYS D 1 245 ? 38.785 52.977 -2.243 1.00 22.61 313 CYS D N 1
ATOM 8074 C CA . CYS D 1 245 ? 38.473 53.797 -1.067 1.00 23.31 313 CYS D CA 1
ATOM 8075 C C . CYS D 1 245 ? 36.962 53.884 -0.815 1.00 21.91 313 CYS D C 1
ATOM 8076 O O . CYS D 1 245 ? 36.149 53.568 -1.723 1.00 21.99 313 CYS D O 1
ATOM 8079 N N . PRO D 1 246 ? 36.563 54.278 0.415 1.00 20.77 314 PRO D N 1
ATOM 8080 C CA . PRO D 1 246 ? 35.142 54.254 0.706 1.00 19.74 314 PRO D CA 1
ATOM 8081 C C . PRO D 1 246 ? 34.356 55.341 -0.030 1.00 18.94 314 PRO D C 1
ATOM 8082 O O . PRO D 1 246 ? 34.946 56.299 -0.537 1.00 18.44 314 PRO D O 1
ATOM 8086 N N . PRO D 1 247 ? 33.019 55.222 -0.027 1.00 18.90 315 PRO D N 1
ATOM 8087 C CA . PRO D 1 247 ? 32.127 56.296 -0.477 1.00 19.06 315 PRO D CA 1
ATOM 8088 C C . PRO D 1 247 ? 32.097 57.400 0.583 1.00 19.01 315 PRO D C 1
ATOM 8089 O O . PRO D 1 247 ? 32.812 57.308 1.568 1.00 18.22 315 PRO D O 1
ATOM 8093 N N . SER D 1 248 ? 31.286 58.437 0.389 1.00 18.61 316 SER D N 1
ATOM 8094 C CA . SER D 1 248 ? 31.284 59.586 1.297 1.00 18.88 316 SER D CA 1
ATOM 8095 C C . SER D 1 248 ? 29.860 60.090 1.482 1.00 19.43 316 SER D C 1
ATOM 8096 O O . SER D 1 248 ? 29.037 59.944 0.561 1.00 20.39 316 SER D O 1
ATOM 8099 N N . ILE D 1 249 ? 29.561 60.703 2.637 1.00 18.85 317 ILE D N 1
ATOM 8100 C CA . ILE D 1 249 ? 28.284 61.414 2.848 1.00 18.44 317 ILE D CA 1
ATOM 8101 C C . ILE D 1 249 ? 28.528 62.639 3.710 1.00 18.94 317 ILE D C 1
ATOM 8102 O O . ILE D 1 249 ? 29.269 62.578 4.711 1.00 19.56 317 ILE D O 1
ATOM 8107 N N . ASN D 1 250 ? 27.937 63.755 3.317 1.00 18.21 318 ASN D N 1
ATOM 8108 C CA . ASN D 1 250 ? 27.891 64.922 4.181 1.00 17.37 318 ASN D CA 1
ATOM 8109 C C . ASN D 1 250 ? 26.512 65.552 4.233 1.00 17.26 318 ASN D C 1
ATOM 8110 O O . ASN D 1 250 ? 25.702 65.431 3.306 1.00 16.90 318 ASN D O 1
ATOM 8115 N N . SER D 1 251 ? 26.247 66.270 5.305 1.00 17.78 319 SER D N 1
ATOM 8116 C CA . SER D 1 251 ? 24.968 66.960 5.423 1.00 18.28 319 SER D CA 1
ATOM 8117 C C . SER D 1 251 ? 25.058 68.415 4.947 1.00 18.38 319 SER D C 1
ATOM 8118 O O . SER D 1 251 ? 26.123 68.891 4.531 1.00 19.72 319 SER D O 1
ATOM 8121 N N . SER D 1 252 ? 23.927 69.104 4.996 1.00 18.49 320 SER D N 1
ATOM 8122 C CA . SER D 1 252 ? 23.862 70.503 4.610 1.00 18.76 320 SER D CA 1
ATOM 8123 C C . SER D 1 252 ? 24.115 71.408 5.817 1.00 18.67 320 SER D C 1
ATOM 8124 O O . SER D 1 252 ? 24.026 70.977 6.977 1.00 19.35 320 SER D O 1
ATOM 8128 N N . SER D 1 253 ? 24.369 72.685 5.554 1.00 18.02 321 SER D N 1
ATOM 8129 C CA . SER D 1 253 ? 24.463 73.666 6.642 1.00 18.16 321 SER D CA 1
ATOM 8130 C C . SER D 1 253 ? 24.068 75.001 6.019 1.00 18.83 321 SER D C 1
ATOM 8131 O O . SER D 1 253 ? 24.606 75.371 4.970 1.00 19.62 321 SER D O 1
ATOM 8134 N N . GLY D 1 254 ? 23.088 75.675 6.624 1.00 18.86 322 GLY D N 1
ATOM 8135 C CA . GLY D 1 254 ? 22.553 76.912 6.063 1.00 19.26 322 GLY D CA 1
ATOM 8136 C C . GLY D 1 254 ? 23.384 78.109 6.474 1.00 20.25 322 GLY D C 1
ATOM 8137 O O . GLY D 1 254 ? 24.389 77.973 7.190 1.00 18.64 322 GLY D O 1
ATOM 8138 N N . ARG D 1 255 ? 22.928 79.281 6.042 1.00 20.42 323 ARG D N 1
ATOM 8139 C CA . ARG D 1 255 ? 23.697 80.516 6.143 1.00 21.33 323 ARG D CA 1
ATOM 8140 C C . ARG D 1 255 ? 23.199 81.315 7.331 1.00 21.45 323 ARG D C 1
ATOM 8141 O O . ARG D 1 255 ? 22.007 81.627 7.413 1.00 22.86 323 ARG D O 1
ATOM 8149 N N . PHE D 1 256 ? 24.096 81.629 8.267 1.00 20.51 324 PHE D N 1
ATOM 8150 C CA . PHE D 1 256 ? 23.719 82.377 9.467 1.00 20.93 324 PHE D CA 1
ATOM 8151 C C . PHE D 1 256 ? 23.571 83.869 9.161 1.00 21.87 324 PHE D C 1
ATOM 8152 O O . PHE D 1 256 ? 24.378 84.431 8.414 1.00 21.67 324 PHE D O 1
ATOM 8160 N N . ASP D 1 257 ? 22.536 84.495 9.724 1.00 22.29 325 ASP D N 1
ATOM 8161 C CA . ASP D 1 257 ? 22.378 85.946 9.624 1.00 24.16 325 ASP D CA 1
ATOM 8162 C C . ASP D 1 257 ? 22.533 86.501 11.034 1.00 24.52 325 ASP D C 1
ATOM 8163 O O . ASP D 1 257 ? 21.650 86.303 11.883 1.00 24.54 325 ASP D O 1
ATOM 8168 N N . TRP D 1 258 ? 23.666 87.162 11.280 1.00 24.80 326 TRP D N 1
ATOM 8169 C CA . TRP D 1 258 ? 24.050 87.632 12.619 1.00 25.17 326 TRP D CA 1
ATOM 8170 C C . TRP D 1 258 ? 23.048 88.611 13.219 1.00 25.66 326 TRP D C 1
ATOM 8171 O O . TRP D 1 258 ? 22.997 88.786 14.442 1.00 25.45 326 TRP D O 1
ATOM 8182 N N . ARG D 1 259 ? 22.255 89.250 12.359 1.00 25.63 327 ARG D N 1
ATOM 8183 C CA . ARG D 1 259 ? 21.261 90.218 12.821 1.00 27.08 327 ARG D CA 1
ATOM 8184 C C . ARG D 1 259 ? 20.188 89.601 13.709 1.00 27.06 327 ARG D C 1
ATOM 8185 O O . ARG D 1 259 ? 19.531 90.321 14.467 1.00 27.66 327 ARG D O 1
ATOM 8193 N N . ILE D 1 260 ? 20.012 88.278 13.651 1.00 27.06 328 ILE D N 1
ATOM 8194 C CA . ILE D 1 260 ? 19.041 87.642 14.561 1.00 27.27 328 ILE D CA 1
ATOM 8195 C C . ILE D 1 260 ? 19.478 87.717 16.040 1.00 27.72 328 ILE D C 1
ATOM 8196 O O . ILE D 1 260 ? 18.680 87.435 16.928 1.00 27.31 328 ILE D O 1
ATOM 8201 N N . LEU D 1 261 ? 20.732 88.110 16.283 1.00 27.90 329 LEU D N 1
ATOM 8202 C CA . LEU D 1 261 ? 21.267 88.306 17.646 1.00 28.49 329 LEU D CA 1
ATOM 8203 C C . LEU D 1 261 ? 20.865 89.650 18.262 1.00 29.42 329 LEU D C 1
ATOM 8204 O O . LEU D 1 261 ? 21.018 89.866 19.477 1.00 29.97 329 LEU D O 1
ATOM 8209 N N . ILE D 1 262 ? 20.352 90.553 17.434 1.00 30.07 330 ILE D N 1
ATOM 8210 C CA . ILE D 1 262 ? 19.888 91.854 17.910 1.00 30.84 330 ILE D CA 1
ATOM 8211 C C . ILE D 1 262 ? 18.509 91.703 18.560 1.00 31.58 330 ILE D C 1
ATOM 8212 O O . ILE D 1 262 ? 17.622 91.047 17.999 1.00 32.61 330 ILE D O 1
#

B-factor: mean 24.71, std 8.6, range [10.37, 64.79]

Organism: Bombyx mori (NCBI:txid7091)

Sequence (1036 aa):
RRWVFALRHGERVDLTYGPWVPHCFENDTYVRKDLNLPLKLAHRAGGKGGYVKDTPLTRLGWFQAQLVGEGMRMAGVSIKHVYASPALRCVETAQGFLDGLRADPSVKIKVEPGLFEFKNWHMPKGIDFMTPIELCKAGLNVDMTYKPYVEMDASAETMDEFFKRGEVAMQAAVNDTEKDGGNVIFIGHAITLDQMVGALHRLRDDMEDVQPYEIGRNLLKVPYCALGAMRGKPWDVVSPPCPPSINSSSGRFDWRILIRRWVFALRHGERVDLTYGPWVPHCFENDTYVRKDLNLPLKLAHRAGGKGGYVKDTPLTRLGWFQAQLVGEGMRMAGVSIKHVYASPALRCVETAQGFLDGLRADPSVKIKVEPGLFEFKNWHMPKGIDFMTPIELCKAGLNVDMTYKPYVEMDASAETMDEFFKRGEVAMQAAVNDTEKDGGNVIFIGHAITLDQMVGALHRLRDDMEDVQPYEIGRNLLKVPYCALGAMRGKPWDVVSPPCPPSINSSSGRFDWRILIRRWVFALRHGERVDLTYGPWVPHCFENDTYVRKDLNLPLKLAHRAGGKGGYVKDTPLTRLGWFQAQLVGEGMRMAGVSIKHVYASPALRCVETAQGFLDGLRADPSVKIKVEPGLFEFKNWHMPKGIDFMTPIELCKAGLNVDMTYKPYVEMDASAETMDEFFKRGEVAMQAAVNDTEKDGGNVIFIGHAITLDQMVGALHRLRDDMEDVQPYEIGRNLLKVPYCALGAMRGKPWDVVSPPCPPSINSSSGRFDWRILIRRWVFALRHGERVDLTYGPWVPHCFENDTYVRKDLNLPLKLAHRAGGKGGYVKDTPLTRLGWFQAQLVGEGMRMAGVSIKHVYASPALRCVETAQGFLDGLRADPSVKIKVEPGLFEFKNWHMPKGIDFMTPIELCKAGLNVDMTYKPYVEMDASAETMDEFFKRGEVAMQAAVNDTEKDGGNVIFIGHAITLDQMVGALHRLRDDMEDVQPYEIGRNLLKVPYCALGAMRGKPWDVVSPPCPPSINSSSGRFDWRILI

Nearest PDB structures (foldseek):
  3c7t-assembly1_A  TM=1.002E+00  e=3.893E-56  Bombyx mori
  2ikq-assembly1_A  TM=8.966E-01  e=2.971E-25  Mus musculus
  8u7e-assembly3_C  TM=9.011E-01  e=9.279E-25  Homo sapiens
  8u5m-assembly3_D-2  TM=8.955E-01  e=3.087E-24  Homo sapiens
  8u5m-assembly1_F  TM=8.953E-01  e=1.094E-23  Homo sapiens